Protein AF-0000000087176591 (afdb_homodimer)

Structure (mmCIF, N/CA/C/O backbone):
data_AF-0000000087176591-model_v1
#
loop_
_entity.id
_entity.type
_entity.pdbx_description
1 polymer 'Galactosyl transferase GMA12/MNN10 family protein'
#
loop_
_atom_site.group_PDB
_atom_site.id
_atom_site.type_symbol
_atom_site.label_atom_id
_atom_site.label_alt_id
_atom_site.label_comp_id
_atom_site.label_asym_id
_atom_site.label_entity_id
_atom_site.label_seq_id
_atom_site.pdbx_PDB_ins_code
_atom_site.Cartn_x
_atom_site.Cartn_y
_atom_site.Cartn_z
_atom_site.occupancy
_atom_site.B_iso_or_equiv
_atom_site.auth_seq_id
_atom_site.auth_comp_id
_atom_site.auth_asym_id
_atom_site.auth_atom_id
_atom_site.pdbx_PDB_model_num
ATOM 1 N N . MET A 1 1 ? -44.562 13.766 -55.312 1 14.35 1 MET A N 1
ATOM 2 C CA . MET A 1 1 ? -43.281 14.398 -55.625 1 14.35 1 MET A CA 1
ATOM 3 C C . MET A 1 1 ? -42.469 14.695 -54.375 1 14.35 1 MET A C 1
ATOM 5 O O . MET A 1 1 ? -41.344 14.234 -54.219 1 14.35 1 MET A O 1
ATOM 9 N N . ALA A 1 2 ? -42.188 16 -53.938 1 15.59 2 ALA A N 1
ATOM 10 C CA . ALA A 1 2 ? -41.125 16.984 -53.969 1 15.59 2 ALA A CA 1
ATOM 11 C C . ALA A 1 2 ? -40.406 17.031 -52.625 1 15.59 2 ALA A C 1
ATOM 13 O O . ALA A 1 2 ? -40.969 16.641 -51.594 1 15.59 2 ALA A O 1
ATOM 14 N N . SER A 1 3 ? -38.969 17.703 -52.5 1 15.31 3 SER A N 1
ATOM 15 C CA . SER A 1 3 ? -37.531 17.938 -52.312 1 15.31 3 SER A CA 1
ATOM 16 C C . SER A 1 3 ? -37.281 18.844 -51.094 1 15.31 3 SER A C 1
ATOM 18 O O . SER A 1 3 ? -36.125 19.047 -50.719 1 15.31 3 SER A O 1
ATOM 20 N N . ARG A 1 4 ? -37.938 19.531 -50.5 1 15.16 4 ARG A N 1
ATOM 21 C CA . ARG A 1 4 ? -37.531 20.922 -50.281 1 15.16 4 ARG A CA 1
ATOM 22 C C . ARG A 1 4 ? -36.469 21.031 -49.188 1 15.16 4 ARG A C 1
ATOM 24 O O . ARG A 1 4 ? -36.344 20.125 -48.375 1 15.16 4 ARG A O 1
ATOM 31 N N . CYS A 1 5 ? -36.219 22.141 -48.5 1 16.06 5 CYS A N 1
ATOM 32 C CA . CYS A 1 5 ? -35.219 23.219 -48.594 1 16.06 5 CYS A CA 1
ATOM 33 C C . CYS A 1 5 ? -34.125 23.047 -47.562 1 16.06 5 CYS A C 1
ATOM 35 O O . CYS A 1 5 ? -34.375 22.516 -46.469 1 16.06 5 CYS A O 1
ATOM 37 N N . LEU A 1 6 ? -32.719 23.484 -47.688 1 15.87 6 LEU A N 1
ATOM 38 C CA . LEU A 1 6 ? -31.266 23.609 -47.844 1 15.87 6 LEU A CA 1
ATOM 39 C C . LEU A 1 6 ? -30.641 24.312 -46.625 1 15.87 6 LEU A C 1
ATOM 41 O O . LEU A 1 6 ? -29.625 23.859 -46.094 1 15.87 6 LEU A O 1
ATOM 45 N N . ASN A 1 7 ? -30.672 25.641 -46.312 1 14.41 7 ASN A N 1
ATOM 46 C CA . ASN A 1 7 ? -29.625 26.641 -46.406 1 14.41 7 ASN A CA 1
ATOM 47 C C . ASN A 1 7 ? -28.891 26.812 -45.062 1 14.41 7 ASN A C 1
ATOM 49 O O . ASN A 1 7 ? -27.656 26.75 -45 1 14.41 7 ASN A O 1
ATOM 53 N N . THR A 1 8 ? -29.047 27.891 -44 1 15.96 8 THR A N 1
ATOM 54 C CA . THR A 1 8 ? -28.172 29.047 -44.031 1 15.96 8 THR A CA 1
ATOM 55 C C . THR A 1 8 ? -27.016 28.875 -43.062 1 15.96 8 THR A C 1
ATOM 57 O O . THR A 1 8 ? -27.125 28.109 -42.094 1 15.96 8 THR A O 1
ATOM 60 N N . PRO A 1 9 ? -25.891 29.891 -42.969 1 16.5 9 PRO A N 1
ATOM 61 C CA . PRO A 1 9 ? -24.484 30.297 -42.844 1 16.5 9 PRO A CA 1
ATOM 62 C C . PRO A 1 9 ? -24.016 30.438 -41.406 1 16.5 9 PRO A C 1
ATOM 64 O O . PRO A 1 9 ? -24.828 30.625 -40.5 1 16.5 9 PRO A O 1
ATOM 67 N N . LEU A 1 10 ? -22.656 30.062 -41.062 1 17.25 10 LEU A N 1
ATOM 68 C CA . LEU A 1 10 ? -21.547 29.781 -40.156 1 17.25 10 LEU A CA 1
ATOM 69 C C . LEU A 1 10 ? -21.141 31.031 -39.375 1 17.25 10 LEU A C 1
ATOM 71 O O . LEU A 1 10 ? -20.156 31.016 -38.625 1 17.25 10 LEU A O 1
ATOM 75 N N . ILE A 1 11 ? -22.031 31.797 -38.906 1 15.86 11 ILE A N 1
ATOM 76 C CA . ILE A 1 11 ? -21.562 33.188 -38.75 1 15.86 11 ILE A CA 1
ATOM 77 C C . ILE A 1 11 ? -20.5 33.25 -37.656 1 15.86 11 ILE A C 1
ATOM 79 O O . ILE A 1 11 ? -20.812 33 -36.469 1 15.86 11 ILE A O 1
ATOM 83 N N . VAL A 1 12 ? -19.156 33.031 -38 1 17.34 12 VAL A N 1
ATOM 84 C CA . VAL A 1 12 ? -17.781 33.062 -37.531 1 17.34 12 VAL A CA 1
ATOM 85 C C . VAL A 1 12 ? -17.469 34.438 -36.938 1 17.34 12 VAL A C 1
ATOM 87 O O . VAL A 1 12 ? -17.297 35.406 -37.688 1 17.34 12 VAL A O 1
ATOM 90 N N . GLY A 1 13 ? -18.312 35 -36.156 1 16.33 13 GLY A N 1
ATOM 91 C CA . GLY A 1 13 ? -18 36.406 -36.156 1 16.33 13 GLY A CA 1
ATOM 92 C C . GLY A 1 13 ? -16.547 36.719 -35.844 1 16.33 13 GLY A C 1
ATOM 93 O O . GLY A 1 13 ? -15.891 35.969 -35.125 1 16.33 13 GLY A O 1
ATOM 94 N N . ARG A 1 14 ? -15.875 37.688 -36.562 1 15.6 14 ARG A N 1
ATOM 95 C CA . ARG A 1 14 ? -14.641 38.25 -37.094 1 15.6 14 ARG A CA 1
ATOM 96 C C . ARG A 1 14 ? -13.805 38.906 -36 1 15.6 14 ARG A C 1
ATOM 98 O O . ARG A 1 14 ? -12.633 39.219 -36.219 1 15.6 14 ARG A O 1
ATOM 105 N N . MET A 1 15 ? -14.328 39.469 -34.906 1 15.92 15 MET A N 1
ATOM 106 C CA . MET A 1 15 ? -13.688 40.75 -34.844 1 15.92 15 MET A CA 1
ATOM 107 C C . MET A 1 15 ? -12.18 40.625 -34.688 1 15.92 15 MET A C 1
ATOM 109 O O . MET A 1 15 ? -11.688 39.594 -34.219 1 15.92 15 MET A O 1
ATOM 113 N N . GLY A 1 16 ? -11.367 41.75 -34.812 1 15.51 16 GLY A N 1
ATOM 114 C CA . GLY A 1 16 ? -10.25 42.375 -35.5 1 15.51 16 GLY A CA 1
ATOM 115 C C . GLY A 1 16 ? -8.922 42.156 -34.781 1 15.51 16 GLY A C 1
ATOM 116 O O . GLY A 1 16 ? -8.102 41.344 -35.25 1 15.51 16 GLY A O 1
ATOM 117 N N . PRO A 1 17 ? -8.234 43.188 -34.062 1 16.34 17 PRO A N 1
ATOM 118 C CA . PRO A 1 17 ? -7.008 43.688 -34.688 1 16.34 17 PRO A CA 1
ATOM 119 C C . PRO A 1 17 ? -5.781 42.844 -34.344 1 16.34 17 PRO A C 1
ATOM 121 O O . PRO A 1 17 ? -5.84 42 -33.438 1 16.34 17 PRO A O 1
ATOM 124 N N . THR A 1 18 ? -4.473 43.375 -34.781 1 15.62 18 THR A N 1
ATOM 125 C CA . THR A 1 18 ? -3.09 43.312 -35.219 1 15.62 18 THR A CA 1
ATOM 126 C C . THR A 1 18 ? -2.133 43.281 -34.031 1 15.62 18 THR A C 1
ATOM 128 O O . THR A 1 18 ? -0.92 43.156 -34.219 1 15.62 18 THR A O 1
ATOM 131 N N . LYS A 1 19 ? -2.396 43.594 -32.844 1 15.4 19 LYS A N 1
ATOM 132 C CA . LYS A 1 19 ? -1.318 44.344 -32.219 1 15.4 19 LYS A CA 1
ATOM 133 C C . LYS A 1 19 ? -0.016 43.562 -32.219 1 15.4 19 LYS A C 1
ATOM 135 O O . LYS A 1 19 ? -0.029 42.344 -32.094 1 15.4 19 LYS A O 1
ATOM 140 N N . GLN A 1 20 ? 1.196 44.25 -32.031 1 15.13 20 GLN A N 1
ATOM 141 C CA . GLN A 1 20 ? 2.547 44.562 -32.469 1 15.13 20 GLN A CA 1
ATOM 142 C C . GLN A 1 20 ? 3.576 43.656 -31.781 1 15.13 20 GLN A C 1
ATOM 144 O O . GLN A 1 20 ? 4.348 42.969 -32.438 1 15.13 20 GLN A O 1
ATOM 149 N N . ASN A 1 21 ? 4.523 44.312 -30.859 1 14.73 21 ASN A N 1
ATOM 150 C CA . ASN A 1 21 ? 5.961 44.5 -31.047 1 14.73 21 ASN A CA 1
ATOM 151 C C . ASN A 1 21 ? 6.758 43.375 -30.422 1 14.73 21 ASN A C 1
ATOM 153 O O . ASN A 1 21 ? 6.223 42.594 -29.625 1 14.73 21 ASN A O 1
ATOM 157 N N . ILE A 1 22 ? 8.117 43.75 -29.75 1 14.91 22 ILE A N 1
ATOM 158 C CA . ILE A 1 22 ? 9.453 43.469 -30.266 1 14.91 22 ILE A CA 1
ATOM 159 C C . ILE A 1 22 ? 10.039 42.281 -29.516 1 14.91 22 ILE A C 1
ATOM 161 O O . ILE A 1 22 ? 10.469 41.312 -30.141 1 14.91 22 ILE A O 1
ATOM 165 N N . SER A 1 23 ? 10.719 42.469 -28.188 1 14.65 23 SER A N 1
ATOM 166 C CA . SER A 1 23 ? 12.164 42.656 -28.016 1 14.65 23 SER A CA 1
ATOM 167 C C . SER A 1 23 ? 12.82 41.375 -27.516 1 14.65 23 SER A C 1
ATOM 169 O O . SER A 1 23 ? 12.297 40.719 -26.609 1 14.65 23 SER A O 1
ATOM 171 N N . LEU A 1 24 ? 13.945 40.906 -28.125 1 15.24 24 LEU A N 1
ATOM 172 C CA . LEU A 1 24 ? 14.922 39.844 -28.406 1 15.24 24 LEU A CA 1
ATOM 173 C C . LEU A 1 24 ? 15.836 39.625 -27.203 1 15.24 24 LEU A C 1
ATOM 175 O O . LEU A 1 24 ? 16.328 38.5 -27 1 15.24 24 LEU A O 1
ATOM 179 N N . ALA A 1 25 ? 16.188 40.625 -26.234 1 14.87 25 ALA A N 1
ATOM 180 C CA . ALA A 1 25 ? 17.641 40.812 -26.125 1 14.87 25 ALA A CA 1
ATOM 181 C C . ALA A 1 25 ? 18.281 39.625 -25.438 1 14.87 25 ALA A C 1
ATOM 183 O O . ALA A 1 25 ? 17.75 39.094 -24.453 1 14.87 25 ALA A O 1
ATOM 184 N N . CYS A 1 26 ? 19.5 39.094 -25.984 1 15.03 26 CYS A N 1
ATOM 185 C CA . CYS A 1 26 ? 20.562 38.125 -26.109 1 15.03 26 CYS A CA 1
ATOM 186 C C . CYS A 1 26 ? 21.484 38.156 -24.891 1 15.03 26 CYS A C 1
ATOM 188 O O . CYS A 1 26 ? 22.344 37.281 -24.719 1 15.03 26 CYS A O 1
ATOM 190 N N . LEU A 1 27 ? 21.453 39.25 -23.984 1 14.79 27 LEU A N 1
ATOM 191 C CA . LEU A 1 27 ? 22.812 39.75 -23.875 1 14.79 27 LEU A CA 1
ATOM 192 C C . LEU A 1 27 ? 23.766 38.625 -23.422 1 14.79 27 LEU A C 1
ATOM 194 O O . LEU A 1 27 ? 23.359 37.75 -22.688 1 14.79 27 LEU A O 1
ATOM 198 N N . ILE A 1 28 ? 25.141 38.906 -23.531 1 15.41 28 ILE A N 1
ATOM 199 C CA . ILE A 1 28 ? 26.516 38.625 -23.953 1 15.41 28 ILE A CA 1
ATOM 200 C C . ILE A 1 28 ? 27.219 37.844 -22.844 1 15.41 28 ILE A C 1
ATOM 202 O O . ILE A 1 28 ? 26.797 37.844 -21.688 1 15.41 28 ILE A O 1
ATOM 206 N N . VAL A 1 29 ? 28.609 37.875 -22.844 1 15.15 29 VAL A N 1
ATOM 207 C CA . VAL A 1 29 ? 29.906 37.25 -23.109 1 15.15 29 VAL A CA 1
ATOM 208 C C . VAL A 1 29 ? 30.703 37.125 -21.812 1 15.15 29 VAL A C 1
ATOM 210 O O . VAL A 1 29 ? 31.5 36.188 -21.641 1 15.15 29 VAL A O 1
ATOM 213 N N . GLY A 1 30 ? 30.641 37.969 -20.703 1 14.89 30 GLY A N 1
ATOM 214 C CA . GLY A 1 30 ? 31.922 38.5 -20.281 1 14.89 30 GLY A CA 1
ATOM 215 C C . GLY A 1 30 ? 32.719 37.5 -19.469 1 14.89 30 GLY A C 1
ATOM 216 O O . GLY A 1 30 ? 32.312 37.062 -18.406 1 14.89 30 GLY A O 1
ATOM 217 N N . VAL A 1 31 ? 33.75 36.688 -20.172 1 16.05 31 VAL A N 1
ATOM 218 C CA . VAL A 1 31 ? 34.906 35.812 -20.031 1 16.05 31 VAL A CA 1
ATOM 219 C C . VAL A 1 31 ? 35.938 36.469 -19.125 1 16.05 31 VAL A C 1
ATOM 221 O O . VAL A 1 31 ? 37.094 36.031 -19.078 1 16.05 31 VAL A O 1
ATOM 224 N N . LEU A 1 32 ? 35.625 37.312 -18.234 1 15.34 32 LEU A N 1
ATOM 225 C CA . LEU A 1 32 ? 36.844 38.062 -17.938 1 15.34 32 LEU A CA 1
ATOM 226 C C . LEU A 1 32 ? 37.969 37.125 -17.484 1 15.34 32 LEU A C 1
ATOM 228 O O . LEU A 1 32 ? 37.719 36.156 -16.75 1 15.34 32 LEU A O 1
ATOM 232 N N . PHE A 1 33 ? 39.375 37.375 -17.797 1 15.31 33 PHE A N 1
ATOM 233 C CA . PHE A 1 33 ? 40.781 37.094 -18.141 1 15.31 33 PHE A CA 1
ATOM 234 C C . PHE A 1 33 ? 41.562 36.75 -16.891 1 15.31 33 PHE A C 1
ATOM 236 O O . PHE A 1 33 ? 42.344 35.781 -16.906 1 15.31 33 PHE A O 1
ATOM 243 N N . LEU A 1 34 ? 41.812 37.562 -15.859 1 15.38 34 LEU A N 1
ATOM 244 C CA . LEU A 1 34 ? 43.188 38 -15.789 1 15.38 34 LEU A CA 1
ATOM 245 C C . LEU A 1 34 ? 44.062 36.938 -15.109 1 15.38 34 LEU A C 1
ATOM 247 O O . LEU A 1 34 ? 43.562 35.906 -14.664 1 15.38 34 LEU A O 1
ATOM 251 N N . LEU A 1 35 ? 44.906 37.281 -13.953 1 16 35 LEU A N 1
ATOM 252 C CA . LEU A 1 35 ? 46.344 37.5 -13.805 1 16 35 LEU A CA 1
ATOM 253 C C . LEU A 1 35 ? 47 36.281 -13.164 1 16 35 LEU A C 1
ATOM 255 O O . LEU A 1 35 ? 46.344 35.5 -12.484 1 16 35 LEU A O 1
ATOM 259 N N . PHE A 1 36 ? 48.562 36.156 -12.945 1 16.11 36 PHE A N 1
ATOM 260 C CA . PHE A 1 36 ? 49.844 35.5 -13.227 1 16.11 36 PHE A CA 1
ATOM 261 C C . PHE A 1 36 ? 50.281 34.656 -12.039 1 16.11 36 PHE A C 1
ATOM 263 O O . PHE A 1 36 ? 50.906 33.594 -12.219 1 16.11 36 PHE A O 1
ATOM 270 N N . HIS A 1 37 ? 50.219 34.906 -10.719 1 16.08 37 HIS A N 1
ATOM 271 C CA . HIS A 1 37 ? 51.562 34.969 -10.164 1 16.08 37 HIS A CA 1
ATOM 272 C C . HIS A 1 37 ? 52.125 33.562 -9.93 1 16.08 37 HIS A C 1
ATOM 274 O O . HIS A 1 37 ? 51.375 32.562 -9.977 1 16.08 37 HIS A O 1
ATOM 280 N N . ALA A 1 38 ? 52.781 33.156 -8.594 1 16.28 38 ALA A N 1
ATOM 281 C CA . ALA A 1 38 ? 54.156 32.938 -8.242 1 16.28 38 ALA A CA 1
ATOM 282 C C . ALA A 1 38 ? 54.5 31.453 -8.195 1 16.28 38 ALA A C 1
ATOM 284 O O . ALA A 1 38 ? 55.344 30.984 -8.945 1 16.28 38 ALA A O 1
ATOM 285 N N . GLY A 1 39 ? 54.812 30.766 -7.008 1 17.52 39 GLY A N 1
ATOM 286 C CA . GLY A 1 39 ? 56.188 30.297 -6.781 1 17.52 39 GLY A CA 1
ATOM 287 C C . GLY A 1 39 ? 56.375 28.859 -7.215 1 17.52 39 GLY A C 1
ATOM 288 O O . GLY A 1 39 ? 55.406 28.141 -7.473 1 17.52 39 GLY A O 1
ATOM 289 N N . PRO A 1 40 ? 57.625 28.25 -7.164 1 17.12 40 PRO A N 1
ATOM 290 C CA . PRO A 1 40 ? 58.5 27.312 -7.867 1 17.12 40 PRO A CA 1
ATOM 291 C C . PRO A 1 40 ? 58.219 25.859 -7.531 1 17.12 40 PRO A C 1
ATOM 293 O O . PRO A 1 40 ? 58.656 24.953 -8.242 1 17.12 40 PRO A O 1
ATOM 296 N N . THR A 1 41 ? 57.281 25.469 -6.66 1 19.06 41 THR A N 1
ATOM 297 C CA . THR A 1 41 ? 57.875 24.438 -5.836 1 19.06 41 THR A CA 1
ATOM 298 C C . THR A 1 41 ? 58.188 23.188 -6.672 1 19.06 41 THR A C 1
ATOM 300 O O . THR A 1 41 ? 57.469 22.875 -7.617 1 19.06 41 THR A O 1
ATOM 303 N N . THR A 1 42 ? 59.344 22.406 -6.367 1 17.64 42 THR A N 1
ATOM 304 C CA . THR A 1 42 ? 60.344 21.469 -6.867 1 17.64 42 THR A CA 1
ATOM 305 C C . THR A 1 42 ? 59.719 20.094 -7.098 1 17.64 42 THR A C 1
ATOM 307 O O . THR A 1 42 ? 59 19.578 -6.234 1 17.64 42 THR A O 1
ATOM 310 N N . VAL A 1 43 ? 59.656 19.609 -8.398 1 17.5 43 VAL A N 1
ATOM 311 C CA . VAL A 1 43 ? 59.156 18.438 -9.125 1 17.5 43 VAL A CA 1
ATOM 312 C C . VAL A 1 43 ? 60.031 17.234 -8.789 1 17.5 43 VAL A C 1
ATOM 314 O O . VAL A 1 43 ? 59.844 16.141 -9.336 1 17.5 43 VAL A O 1
ATOM 317 N N . THR A 1 44 ? 60.438 17 -7.523 1 17.64 44 THR A N 1
ATOM 318 C CA . THR A 1 44 ? 61.531 16.016 -7.688 1 17.64 44 THR A CA 1
ATOM 319 C C . THR A 1 44 ? 61 14.719 -8.273 1 17.64 44 THR A C 1
ATOM 321 O O . THR A 1 44 ? 59.875 14.289 -7.938 1 17.64 44 THR A O 1
ATOM 324 N N . THR A 1 45 ? 61.562 14.25 -9.477 1 17.12 45 THR A N 1
ATOM 325 C CA . THR A 1 45 ? 61.438 13.234 -10.516 1 17.12 45 THR A CA 1
ATOM 326 C C . THR A 1 45 ? 61.719 11.844 -9.961 1 17.12 45 THR A C 1
ATOM 328 O O . THR A 1 45 ? 61.719 10.859 -10.703 1 17.12 45 THR A O 1
ATOM 331 N N . ASN A 1 46 ? 61.562 11.492 -8.641 1 18.19 46 ASN A N 1
ATOM 332 C CA . ASN A 1 46 ? 62.406 10.336 -8.43 1 18.19 46 ASN A CA 1
ATOM 333 C C . ASN A 1 46 ? 62.031 9.164 -9.312 1 18.19 46 ASN A C 1
ATOM 335 O O . ASN A 1 46 ? 60.844 8.93 -9.547 1 18.19 46 ASN A O 1
ATOM 339 N N . THR A 1 47 ? 63 8.57 -10.109 1 17.95 47 THR A N 1
ATOM 340 C CA . THR A 1 47 ? 63.25 7.641 -11.203 1 17.95 47 THR A CA 1
ATOM 341 C C . THR A 1 47 ? 62.906 6.211 -10.797 1 17.95 47 THR A C 1
ATOM 343 O O . THR A 1 47 ? 63.094 5.277 -11.578 1 17.95 47 THR A O 1
ATOM 346 N N . TRP A 1 48 ? 62 5.859 -9.789 1 18.92 48 TRP A N 1
ATOM 347 C CA . TRP A 1 48 ? 62.281 4.492 -9.352 1 18.92 48 TRP A CA 1
ATOM 348 C C . TRP A 1 48 ? 62.062 3.506 -10.492 1 18.92 48 TRP A C 1
ATOM 350 O O . TRP A 1 48 ? 61.062 3.602 -11.227 1 18.92 48 TRP A O 1
ATOM 360 N N . ASP A 1 49 ? 63.094 2.83 -11.016 1 17.61 49 ASP A N 1
ATOM 361 C CA . ASP A 1 49 ? 63.5 1.909 -12.078 1 17.61 49 ASP A CA 1
ATOM 362 C C . ASP A 1 49 ? 62.781 0.571 -11.938 1 17.61 49 ASP A C 1
ATOM 364 O O . ASP A 1 49 ? 63.062 -0.375 -12.672 1 17.61 49 ASP A O 1
ATOM 368 N N . ALA A 1 50 ? 61.656 0.359 -11.289 1 19.97 50 ALA A N 1
ATOM 369 C CA . ALA A 1 50 ? 61.469 -1.054 -10.977 1 19.97 50 ALA A CA 1
ATOM 370 C C . ALA A 1 50 ? 61.438 -1.896 -12.25 1 19.97 50 ALA A C 1
ATOM 372 O O . ALA A 1 50 ? 60.938 -1.461 -13.281 1 19.97 50 ALA A O 1
ATOM 373 N N . PRO A 1 51 ? 62.219 -2.967 -12.406 1 17.78 51 PRO A N 1
ATOM 374 C CA . PRO A 1 51 ? 62.562 -3.816 -13.547 1 17.78 51 PRO A CA 1
ATOM 375 C C . PRO A 1 51 ? 61.344 -4.477 -14.188 1 17.78 51 PRO A C 1
ATOM 377 O O . PRO A 1 51 ? 60.375 -4.793 -13.492 1 17.78 51 PRO A O 1
ATOM 380 N N . ARG A 1 52 ? 61.094 -4.27 -15.508 1 19.19 52 ARG A N 1
ATOM 381 C CA . ARG A 1 52 ? 60.125 -4.668 -16.516 1 19.19 52 ARG A CA 1
ATOM 382 C C . ARG A 1 52 ? 60.125 -6.176 -16.719 1 19.19 52 ARG A C 1
ATOM 384 O O . ARG A 1 52 ? 59.969 -6.652 -17.844 1 19.19 52 ARG A O 1
ATOM 391 N N . THR A 1 53 ? 60.406 -7 -15.734 1 19.61 53 THR A N 1
ATOM 392 C CA . THR A 1 53 ? 60.625 -8.297 -16.375 1 19.61 53 THR A CA 1
ATOM 393 C C . THR A 1 53 ? 59.438 -8.719 -17.203 1 19.61 53 THR A C 1
ATOM 395 O O . THR A 1 53 ? 58.281 -8.555 -16.781 1 19.61 53 THR A O 1
ATOM 398 N N . ASP A 1 54 ? 59.5 -8.867 -18.594 1 18.7 54 ASP A N 1
ATOM 399 C CA . ASP A 1 54 ? 58.812 -9.078 -19.859 1 18.7 54 ASP A CA 1
ATOM 400 C C . ASP A 1 54 ? 58.062 -10.414 -19.859 1 18.7 54 ASP A C 1
ATOM 402 O O . ASP A 1 54 ? 57.438 -10.789 -20.859 1 18.7 54 ASP A O 1
ATOM 406 N N . GLU A 1 55 ? 58.281 -11.367 -19.016 1 21.14 55 GLU A N 1
ATOM 407 C CA . GLU A 1 55 ? 58.031 -12.68 -19.594 1 21.14 55 GLU A CA 1
ATOM 408 C C . GLU A 1 55 ? 56.562 -12.859 -19.922 1 21.14 55 GLU A C 1
ATOM 410 O O . GLU A 1 55 ? 55.688 -12.648 -19.078 1 21.14 55 GLU A O 1
ATOM 415 N N . SER A 1 56 ? 56.188 -12.711 -21.266 1 20.89 56 SER A N 1
ATOM 416 C CA . SER A 1 56 ? 54.938 -12.797 -22.047 1 20.89 56 SER A CA 1
ATOM 417 C C . SER A 1 56 ? 54.25 -14.133 -21.828 1 20.89 56 SER A C 1
ATOM 419 O O . SER A 1 56 ? 54.781 -15.18 -22.188 1 20.89 56 SER A O 1
ATOM 421 N N . PRO A 1 57 ? 53.75 -14.492 -20.641 1 23.8 57 PRO A N 1
ATOM 422 C CA . PRO A 1 57 ? 53.281 -15.875 -20.609 1 23.8 57 PRO A CA 1
ATOM 423 C C . PRO A 1 57 ? 52.344 -16.219 -21.766 1 23.8 57 PRO A C 1
ATOM 425 O O . PRO A 1 57 ? 51.719 -15.32 -22.344 1 23.8 57 PRO A O 1
ATOM 428 N N . ASN A 1 58 ? 52.562 -17.344 -22.516 1 21.02 58 ASN A N 1
ATOM 429 C CA . ASN A 1 58 ? 52.062 -18.016 -23.703 1 21.02 58 ASN A CA 1
ATOM 430 C C . ASN A 1 58 ? 50.562 -18.172 -23.656 1 21.02 58 ASN A C 1
ATOM 432 O O . ASN A 1 58 ? 50.031 -18.844 -22.781 1 21.02 58 ASN A O 1
ATOM 436 N N . PHE A 1 59 ? 49.75 -17.234 -24.172 1 22.48 59 PHE A N 1
ATOM 437 C CA . PHE A 1 59 ? 48.344 -17.016 -24.422 1 22.48 59 PHE A CA 1
ATOM 438 C C . PHE A 1 59 ? 47.75 -18.141 -25.281 1 22.48 59 PHE A C 1
ATOM 440 O O . PHE A 1 59 ? 46.625 -18.047 -25.734 1 22.48 59 PHE A O 1
ATOM 447 N N . ASP A 1 60 ? 48.594 -19.141 -25.672 1 22.97 60 ASP A N 1
ATOM 448 C CA . ASP A 1 60 ? 48.125 -19.984 -26.781 1 22.97 60 ASP A CA 1
ATOM 449 C C . ASP A 1 60 ? 46.875 -20.781 -26.359 1 22.97 60 ASP A C 1
ATOM 451 O O . ASP A 1 60 ? 46.062 -21.125 -27.203 1 22.97 60 ASP A O 1
ATOM 455 N N . GLN A 1 61 ? 46.906 -21.406 -25.188 1 24 61 GLN A N 1
ATOM 456 C CA . GLN A 1 61 ? 46 -22.531 -25.031 1 24 61 GLN A CA 1
ATOM 457 C C . GLN A 1 61 ? 44.562 -22.047 -24.984 1 24 61 GLN A C 1
ATOM 459 O O . GLN A 1 61 ? 43.625 -22.859 -25.016 1 24 61 GLN A O 1
ATOM 464 N N . GLN A 1 62 ? 44.312 -20.812 -24.641 1 23.09 62 GLN A N 1
ATOM 465 C CA . GLN A 1 62 ? 42.906 -20.438 -24.375 1 23.09 62 GLN A CA 1
ATOM 466 C C . GLN A 1 62 ? 42.125 -20.312 -25.688 1 23.09 62 GLN A C 1
ATOM 468 O O . GLN A 1 62 ? 40.938 -20.031 -25.656 1 23.09 62 GLN A O 1
ATOM 473 N N . THR A 1 63 ? 42.812 -20.312 -26.859 1 26.05 63 THR A N 1
ATOM 474 C CA . THR A 1 63 ? 42.188 -20.078 -28.156 1 26.05 63 THR A CA 1
ATOM 475 C C . THR A 1 63 ? 41.312 -21.266 -28.547 1 26.05 63 THR A C 1
ATOM 477 O O . THR A 1 63 ? 40.406 -21.125 -29.375 1 26.05 63 THR A O 1
ATOM 480 N N . GLN A 1 64 ? 41.781 -22.5 -28.203 1 24.27 64 GLN A N 1
ATOM 481 C CA . GLN A 1 64 ? 41.188 -23.656 -28.859 1 24.27 64 GLN A CA 1
ATOM 482 C C . GLN A 1 64 ? 39.719 -23.812 -28.469 1 24.27 64 GLN A C 1
ATOM 484 O O . GLN A 1 64 ? 38.906 -24.281 -29.266 1 24.27 64 GLN A O 1
ATOM 489 N N . THR A 1 65 ? 39.469 -23.609 -27.172 1 25.27 65 THR A N 1
ATOM 490 C CA . THR A 1 65 ? 38.094 -24.016 -26.797 1 25.27 65 THR A CA 1
ATOM 491 C C . THR A 1 65 ? 37.062 -23.094 -27.438 1 25.27 65 THR A C 1
ATOM 493 O O . THR A 1 65 ? 35.875 -23.375 -27.391 1 25.27 65 THR A O 1
ATOM 496 N N . HIS A 1 66 ? 37.469 -21.922 -28.016 1 24.73 66 HIS A N 1
ATOM 497 C CA . HIS A 1 66 ? 36.531 -20.984 -28.656 1 24.73 66 HIS A CA 1
ATOM 498 C C . HIS A 1 66 ? 36.031 -21.531 -29.984 1 24.73 66 HIS A C 1
ATOM 500 O O . HIS A 1 66 ? 35.094 -20.984 -30.562 1 24.73 66 HIS A O 1
ATOM 506 N N . MET A 1 67 ? 36.875 -22.359 -30.734 1 25.84 67 MET A N 1
ATOM 507 C CA . MET A 1 67 ? 36.562 -22.781 -32.094 1 25.84 67 MET A CA 1
ATOM 508 C C . MET A 1 67 ? 35.375 -23.719 -32.094 1 25.84 67 MET A C 1
ATOM 510 O O . MET A 1 67 ? 34.656 -23.828 -33.094 1 25.84 67 MET A O 1
ATOM 514 N N . TYR A 1 68 ? 35.344 -24.672 -31.125 1 25.45 68 TYR A N 1
ATOM 515 C CA . TYR A 1 68 ? 34.344 -25.719 -31.281 1 25.45 68 TYR A CA 1
ATOM 516 C C . TYR A 1 68 ? 32.938 -25.141 -31.281 1 25.45 68 TYR A C 1
ATOM 518 O O . TYR A 1 68 ? 32.031 -25.688 -31.922 1 25.45 68 TYR A O 1
ATOM 526 N N . LEU A 1 69 ? 32.656 -24.062 -30.516 1 26.62 69 LEU A N 1
ATOM 527 C CA . LEU A 1 69 ? 31.266 -23.625 -30.375 1 26.62 69 LEU A CA 1
ATOM 528 C C . LEU A 1 69 ? 30.812 -22.844 -31.609 1 26.62 69 LEU A C 1
ATOM 530 O O . LEU A 1 69 ? 29.641 -22.484 -31.703 1 26.62 69 LEU A O 1
ATOM 534 N N . ARG A 1 70 ? 31.578 -22.484 -32.625 1 28.75 70 ARG A N 1
ATOM 535 C CA . ARG A 1 70 ? 31.203 -21.797 -33.844 1 28.75 70 ARG A CA 1
ATOM 536 C C . ARG A 1 70 ? 30.391 -22.719 -34.75 1 28.75 70 ARG A C 1
ATOM 538 O O . ARG A 1 70 ? 29.438 -22.266 -35.406 1 28.75 70 ARG A O 1
ATOM 545 N N . GLY A 1 71 ? 30.844 -23.906 -35.031 1 29.89 71 GLY A N 1
ATOM 546 C CA . GLY A 1 71 ? 30.172 -24.797 -35.969 1 29.89 71 GLY A CA 1
ATOM 547 C C . GLY A 1 71 ? 28.734 -25.125 -35.562 1 29.89 71 GLY A C 1
ATOM 548 O O . GLY A 1 71 ? 27.859 -25.25 -36.406 1 29.89 71 GLY A O 1
ATOM 549 N N . GLY A 1 72 ? 28.469 -25.375 -34.25 1 29.95 72 GLY A N 1
ATOM 550 C CA . GLY A 1 72 ? 27.156 -25.781 -33.812 1 29.95 72 GLY A CA 1
ATOM 551 C C . GLY A 1 72 ? 26.125 -24.672 -33.875 1 29.95 72 GLY A C 1
ATOM 552 O O . GLY A 1 72 ? 24.922 -24.922 -33.75 1 29.95 72 GLY A O 1
ATOM 553 N N . LEU A 1 73 ? 26.547 -23.453 -33.938 1 32.44 73 LEU A N 1
ATOM 554 C CA . LEU A 1 73 ? 25.609 -22.344 -33.969 1 32.44 73 LEU A CA 1
ATOM 555 C C . LEU A 1 73 ? 24.938 -22.234 -35.344 1 32.44 73 LEU A C 1
ATOM 557 O O . LEU A 1 73 ? 23.734 -21.938 -35.438 1 32.44 73 LEU A O 1
ATOM 561 N N . ARG A 1 74 ? 25.703 -22.406 -36.5 1 32.25 74 ARG A N 1
ATOM 562 C CA . ARG A 1 74 ? 25.094 -22.359 -37.812 1 32.25 74 ARG A CA 1
ATOM 563 C C . ARG A 1 74 ? 24.031 -23.453 -37.969 1 32.25 74 ARG A C 1
ATOM 565 O O . ARG A 1 74 ? 22.969 -23.219 -38.531 1 32.25 74 ARG A O 1
ATOM 572 N N . SER A 1 75 ? 24.359 -24.609 -37.5 1 33.03 75 SER A N 1
ATOM 573 C CA . SER A 1 75 ? 23.375 -25.688 -37.625 1 33.03 75 SER A CA 1
ATOM 574 C C . SER A 1 75 ? 22.109 -25.391 -36.844 1 33.03 75 SER A C 1
ATOM 576 O O . SER A 1 75 ? 21 -25.688 -37.312 1 33.03 75 SER A O 1
ATOM 578 N N . ARG A 1 76 ? 22.25 -24.797 -35.781 1 33.5 76 ARG A N 1
ATOM 579 C CA . ARG A 1 76 ? 21.062 -24.5 -34.969 1 33.5 76 ARG A CA 1
ATOM 580 C C . ARG A 1 76 ? 20.234 -23.391 -35.594 1 33.5 76 ARG A C 1
ATOM 582 O O . ARG A 1 76 ? 19.016 -23.391 -35.5 1 33.5 76 ARG A O 1
ATOM 589 N N . LEU A 1 77 ? 20.797 -22.422 -36.375 1 34.47 77 LEU A N 1
ATOM 590 C CA . LEU A 1 77 ? 20.062 -21.375 -37.062 1 34.47 77 LEU A CA 1
ATOM 591 C C . LEU A 1 77 ? 19.281 -21.953 -38.25 1 34.47 77 LEU A C 1
ATOM 593 O O . LEU A 1 77 ? 18.172 -21.5 -38.562 1 34.47 77 LEU A O 1
ATOM 597 N N . GLN A 1 78 ? 19.875 -22.938 -39.031 1 31.41 78 GLN A N 1
ATOM 598 C CA . GLN A 1 78 ? 19.172 -23.531 -40.156 1 31.41 78 GLN A CA 1
ATOM 599 C C . GLN A 1 78 ? 17.953 -24.328 -39.719 1 31.41 78 GLN A C 1
ATOM 601 O O . GLN A 1 78 ? 16.922 -24.344 -40.375 1 31.41 78 GLN A O 1
ATOM 606 N N . TYR A 1 79 ? 18.047 -25.078 -38.688 1 29.77 79 TYR A N 1
ATOM 607 C CA . TYR A 1 79 ? 16.906 -25.875 -38.25 1 29.77 79 TYR A CA 1
ATOM 608 C C . TYR A 1 79 ? 15.719 -24.984 -37.906 1 29.77 79 TYR A C 1
ATOM 610 O O . TYR A 1 79 ? 14.578 -25.312 -38.219 1 29.77 79 TYR A O 1
ATOM 618 N N . TRP A 1 80 ? 15.898 -23.891 -37.406 1 33.78 80 TRP A N 1
ATOM 619 C CA . TRP A 1 80 ? 14.805 -23.062 -36.906 1 33.78 80 TRP A CA 1
ATOM 620 C C . TRP A 1 80 ? 14.016 -22.453 -38.062 1 33.78 80 TRP A C 1
ATOM 622 O O . TRP A 1 80 ? 12.789 -22.312 -38 1 33.78 80 TRP A O 1
ATOM 632 N N . SER A 1 81 ? 14.586 -22.203 -39.219 1 32.19 81 SER A N 1
ATOM 633 C CA . SER A 1 81 ? 13.742 -21.766 -40.344 1 32.19 81 SER A CA 1
ATOM 634 C C . SER A 1 81 ? 12.633 -22.766 -40.625 1 32.19 81 SER A C 1
ATOM 636 O O . SER A 1 81 ? 11.492 -22.391 -40.875 1 32.19 81 SER A O 1
ATOM 638 N N . ASN A 1 82 ? 13.016 -24.016 -40.562 1 31.5 82 ASN A N 1
ATOM 639 C CA . ASN A 1 82 ? 12.008 -25.031 -40.875 1 31.5 82 ASN A CA 1
ATOM 640 C C . ASN A 1 82 ? 11.016 -25.188 -39.719 1 31.5 82 ASN A C 1
ATOM 642 O O . ASN A 1 82 ? 9.859 -25.547 -39.938 1 31.5 82 ASN A O 1
ATOM 646 N N . TYR A 1 83 ? 11.523 -25.047 -38.531 1 30.45 83 TYR A N 1
ATOM 647 C CA . TYR A 1 83 ? 10.648 -25.219 -37.375 1 30.45 83 TYR A CA 1
ATOM 648 C C . TYR A 1 83 ? 9.586 -24.125 -37.312 1 30.45 83 TYR A C 1
ATOM 650 O O . TYR A 1 83 ? 8.438 -24.391 -36.938 1 30.45 83 TYR A O 1
ATOM 658 N N . LEU A 1 84 ? 9.969 -22.875 -37.656 1 35.03 84 LEU A N 1
ATOM 659 C CA . LEU A 1 84 ? 8.961 -21.828 -37.625 1 35.03 84 LEU A CA 1
ATOM 660 C C . LEU A 1 84 ? 7.793 -22.141 -38.531 1 35.03 84 LEU A C 1
ATOM 662 O O . LEU A 1 84 ? 6.703 -21.578 -38.375 1 35.03 84 LEU A O 1
ATOM 666 N N . LYS A 1 85 ? 7.977 -22.906 -39.656 1 33.72 85 LYS A N 1
ATOM 667 C CA . LYS A 1 85 ? 6.883 -23.172 -40.594 1 33.72 85 LYS A CA 1
ATOM 668 C C . LYS A 1 85 ? 5.891 -24.172 -40.031 1 33.72 85 LYS A C 1
ATOM 670 O O . LYS A 1 85 ? 4.703 -24.141 -40.344 1 33.72 85 LYS A O 1
ATOM 675 N N . ALA A 1 86 ? 6.332 -25.266 -39.375 1 30.92 86 ALA A N 1
ATOM 676 C CA . ALA A 1 86 ? 5.434 -26.406 -39.25 1 30.92 86 ALA A CA 1
ATOM 677 C C . ALA A 1 86 ? 4.512 -26.25 -38.062 1 30.92 86 ALA A C 1
ATOM 679 O O . ALA A 1 86 ? 3.637 -27.078 -37.812 1 30.92 86 ALA A O 1
ATOM 680 N N . THR A 1 87 ? 4.871 -25.578 -37 1 30.02 87 THR A N 1
ATOM 681 C CA . THR A 1 87 ? 4.094 -26.016 -35.875 1 30.02 87 THR A CA 1
ATOM 682 C C . THR A 1 87 ? 2.693 -25.406 -35.906 1 30.02 87 THR A C 1
ATOM 684 O O . THR A 1 87 ? 2.535 -24.188 -36 1 30.02 87 THR A O 1
ATOM 687 N N . PRO A 1 88 ? 1.664 -26.234 -36.188 1 28.08 88 PRO A N 1
ATOM 688 C CA . PRO A 1 88 ? 0.241 -25.891 -36.188 1 28.08 88 PRO A CA 1
ATOM 689 C C . PRO A 1 88 ? -0.183 -25.188 -34.875 1 28.08 88 PRO A C 1
ATOM 691 O O . PRO A 1 88 ? 0.48 -25.344 -33.844 1 28.08 88 PRO A O 1
ATOM 694 N N . SER A 1 89 ? -1.23 -24.219 -35 1 28.36 89 SER A N 1
ATOM 695 C CA . SER A 1 89 ? -2.004 -23.375 -34.094 1 28.36 89 SER A CA 1
ATOM 696 C C . SER A 1 89 ? -2.641 -24.219 -33 1 28.36 89 SER A C 1
ATOM 698 O O . SER A 1 89 ? -3.814 -24.578 -33.062 1 28.36 89 SER A O 1
ATOM 700 N N . HIS A 1 90 ? -2.039 -25.125 -32.375 1 24.17 90 HIS A N 1
ATOM 701 C CA . HIS A 1 90 ? -2.885 -25.797 -31.406 1 24.17 90 HIS A CA 1
ATOM 702 C C . HIS A 1 90 ? -3.521 -24.797 -30.438 1 24.17 90 HIS A C 1
ATOM 704 O O . HIS A 1 90 ? -2.971 -23.719 -30.203 1 24.17 90 HIS A O 1
ATOM 710 N N . LYS A 1 91 ? -4.859 -25.047 -29.859 1 28.58 91 LYS A N 1
ATOM 711 C CA . LYS A 1 91 ? -5.855 -24.438 -28.984 1 28.58 91 LYS A CA 1
ATOM 712 C C . LYS A 1 91 ? -5.227 -23.984 -27.656 1 28.58 91 LYS A C 1
ATOM 714 O O . LYS A 1 91 ? -4.148 -24.453 -27.297 1 28.58 91 LYS A O 1
ATOM 719 N N . GLY A 1 92 ? -6.07 -23.312 -26.734 1 27.02 92 GLY A N 1
ATOM 720 C CA . GLY A 1 92 ? -6.277 -22.344 -25.688 1 27.02 92 GLY A CA 1
ATOM 721 C C . GLY A 1 92 ? -5.586 -22.703 -24.391 1 27.02 92 GLY A C 1
ATOM 722 O O . GLY A 1 92 ? -5.891 -22.141 -23.344 1 27.02 92 GLY A O 1
ATOM 723 N N . ILE A 1 93 ? -5.07 -23.844 -24.172 1 27.09 93 ILE A N 1
ATOM 724 C CA . ILE A 1 93 ? -4.77 -24.047 -22.766 1 27.09 93 ILE A CA 1
ATOM 725 C C . ILE A 1 93 ? -3.625 -23.125 -22.344 1 27.09 93 ILE A C 1
ATOM 727 O O . ILE A 1 93 ? -2.635 -22.984 -23.062 1 27.09 93 ILE A O 1
ATOM 731 N N . ALA A 1 94 ? -3.869 -22.188 -21.516 1 33.69 94 ALA A N 1
ATOM 732 C CA . ALA A 1 94 ? -2.828 -21.453 -20.812 1 33.69 94 ALA A CA 1
ATOM 733 C C . ALA A 1 94 ? -1.618 -22.344 -20.531 1 33.69 94 ALA A C 1
ATOM 735 O O . ALA A 1 94 ? -1.625 -23.141 -19.594 1 33.69 94 ALA A O 1
ATOM 736 N N . GLU A 1 95 ? -1.119 -23.047 -21.516 1 32.31 95 GLU A N 1
ATOM 737 C CA . GLU A 1 95 ? 0.067 -23.875 -21.312 1 32.31 95 GLU A CA 1
ATOM 738 C C . GLU A 1 95 ? 1.265 -23.016 -20.891 1 32.31 95 GLU A C 1
ATOM 740 O O . GLU A 1 95 ? 1.664 -22.109 -21.609 1 32.31 95 GLU A O 1
ATOM 745 N N . PHE A 1 96 ? 1.319 -22.625 -19.656 1 34.53 96 PHE A N 1
ATOM 746 C CA . PHE A 1 96 ? 2.725 -22.406 -19.344 1 34.53 96 PHE A CA 1
ATOM 747 C C . PHE A 1 96 ? 3.6 -23.469 -19.984 1 34.53 96 PHE A C 1
ATOM 749 O O . PHE A 1 96 ? 3.555 -24.641 -19.594 1 34.53 96 PHE A O 1
ATOM 756 N N . THR A 1 97 ? 3.609 -23.625 -21.266 1 31.7 97 THR A N 1
ATOM 757 C CA . THR A 1 97 ? 4.52 -24.578 -21.906 1 31.7 97 THR A CA 1
ATOM 758 C C . THR A 1 97 ? 5.941 -24.406 -21.391 1 31.7 97 THR A C 1
ATOM 760 O O . THR A 1 97 ? 6.633 -23.453 -21.75 1 31.7 97 THR A O 1
ATOM 763 N N . ALA A 1 98 ? 6.133 -24.531 -20.109 1 33.06 98 ALA A N 1
ATOM 764 C CA . ALA A 1 98 ? 7.555 -24.797 -19.906 1 33.06 98 ALA A CA 1
ATOM 765 C C . ALA A 1 98 ? 8.086 -25.797 -20.922 1 33.06 98 ALA A C 1
ATOM 767 O O . ALA A 1 98 ? 7.555 -26.906 -21.031 1 33.06 98 ALA A O 1
ATOM 768 N N . ASN A 1 99 ? 8.352 -25.453 -22.062 1 30.7 99 ASN A N 1
ATOM 769 C CA . ASN A 1 99 ? 9.062 -26.438 -22.875 1 30.7 99 ASN A CA 1
ATOM 770 C C . ASN A 1 99 ? 9.898 -27.375 -22 1 30.7 99 ASN A C 1
ATOM 772 O O . ASN A 1 99 ? 10.688 -26.922 -21.172 1 30.7 99 ASN A O 1
ATOM 776 N N . GLU A 1 100 ? 9.305 -28.531 -21.594 1 30.09 100 GLU A N 1
ATOM 777 C CA . GLU A 1 100 ? 10.102 -29.594 -20.984 1 30.09 100 GLU A CA 1
ATOM 778 C C . GLU A 1 100 ? 11.523 -29.609 -21.547 1 30.09 100 GLU A C 1
ATOM 780 O O . GLU A 1 100 ? 11.75 -30.016 -22.688 1 30.09 100 GLU A O 1
ATOM 785 N N . TYR A 1 101 ? 12.234 -28.625 -21.328 1 30.98 101 TYR A N 1
ATOM 786 C CA . TYR A 1 101 ? 13.641 -28.656 -21.703 1 30.98 101 TYR A CA 1
ATOM 787 C C . TYR A 1 101 ? 14.234 -30.047 -21.453 1 30.98 101 TYR A C 1
ATOM 789 O O . TYR A 1 101 ? 13.742 -30.781 -20.609 1 30.98 101 TYR A O 1
ATOM 797 N N . ALA A 1 102 ? 15.094 -30.438 -22.312 1 32.03 102 ALA A N 1
ATOM 798 C CA . ALA A 1 102 ? 15.906 -31.641 -22.422 1 32.03 102 ALA A CA 1
ATOM 799 C C . ALA A 1 102 ? 16.578 -31.969 -21.078 1 32.03 102 ALA A C 1
ATOM 801 O O . ALA A 1 102 ? 17.031 -31.062 -20.375 1 32.03 102 ALA A O 1
ATOM 802 N N . ILE A 1 103 ? 16.344 -33.094 -20.469 1 35.19 103 ILE A N 1
ATOM 803 C CA . ILE A 1 103 ? 16.906 -33.844 -19.344 1 35.19 103 ILE A CA 1
ATOM 804 C C . ILE A 1 103 ? 18.375 -33.438 -19.156 1 35.19 103 ILE A C 1
ATOM 806 O O . ILE A 1 103 ? 18.891 -33.469 -18.031 1 35.19 103 ILE A O 1
ATOM 810 N N . TYR A 1 104 ? 19.188 -33.281 -20.219 1 36.69 104 TYR A N 1
ATOM 811 C CA . TYR A 1 104 ? 20.625 -33.406 -20.016 1 36.69 104 TYR A CA 1
ATOM 812 C C . TYR A 1 104 ? 21.266 -32.031 -19.844 1 36.69 104 TYR A C 1
ATOM 814 O O . TYR A 1 104 ? 22.484 -31.953 -19.656 1 36.69 104 TYR A O 1
ATOM 822 N N . GLY A 1 105 ? 20.641 -30.828 -20.172 1 47.44 105 GLY A N 1
ATOM 823 C CA . GLY A 1 105 ? 21.469 -29.625 -20.141 1 47.44 105 GLY A CA 1
ATOM 824 C C . GLY A 1 105 ? 21.328 -28.859 -18.844 1 47.44 105 GLY A C 1
ATOM 825 O O . GLY A 1 105 ? 20.531 -29.219 -17.969 1 47.44 105 GLY A O 1
ATOM 826 N N . PRO A 1 106 ? 22.391 -27.922 -18.547 1 64.31 106 PRO A N 1
ATOM 827 C CA . PRO A 1 106 ? 22.438 -27.125 -17.328 1 64.31 106 PRO A CA 1
ATOM 828 C C . PRO A 1 106 ? 21.125 -26.359 -17.078 1 64.31 106 PRO A C 1
ATOM 830 O O . PRO A 1 106 ? 20.422 -26.016 -18.016 1 64.31 106 PRO A O 1
ATOM 833 N N . HIS A 1 107 ? 20.531 -26.375 -15.93 1 73.56 107 HIS A N 1
ATOM 834 C CA . HIS A 1 107 ? 19.344 -25.672 -15.461 1 73.56 107 HIS A CA 1
ATOM 835 C C . HIS A 1 107 ? 19.344 -24.219 -15.883 1 73.56 107 HIS A C 1
ATOM 837 O O . HIS A 1 107 ? 20.359 -23.516 -15.727 1 73.56 107 HIS A O 1
ATOM 843 N N . PRO A 1 108 ? 18.281 -23.781 -16.656 1 81.19 108 PRO A N 1
ATOM 844 C CA . PRO A 1 108 ? 18.234 -22.359 -17.047 1 81.19 108 PRO A CA 1
ATOM 845 C C . PRO A 1 108 ? 18.312 -21.422 -15.836 1 81.19 108 PRO A C 1
ATOM 847 O O . PRO A 1 108 ? 17.797 -21.75 -14.766 1 81.19 108 PRO A O 1
ATOM 850 N N . THR A 1 109 ? 18.969 -20.359 -16.047 1 92.25 109 THR A N 1
ATOM 851 C CA . THR A 1 109 ? 19.094 -19.375 -14.984 1 92.25 109 THR A CA 1
ATOM 852 C C . THR A 1 109 ? 18.188 -18.172 -15.242 1 92.25 109 THR A C 1
ATOM 854 O O . THR A 1 109 ? 17.891 -17.406 -14.328 1 92.25 109 THR A O 1
ATOM 857 N N . ILE A 1 110 ? 17.734 -18.031 -16.562 1 97.12 110 ILE A N 1
ATOM 858 C CA . ILE A 1 110 ? 16.859 -16.922 -16.938 1 97.12 110 ILE A CA 1
ATOM 859 C C . ILE A 1 110 ? 15.578 -17.469 -17.562 1 97.12 110 ILE A C 1
ATOM 861 O O . ILE A 1 110 ? 15.617 -18.422 -18.344 1 97.12 110 ILE A O 1
ATOM 865 N N . GLY A 1 111 ? 14.438 -16.953 -17.125 1 98.19 111 GLY A N 1
ATOM 866 C CA . GLY A 1 111 ? 13.156 -17.25 -17.734 1 98.19 111 GLY A CA 1
ATOM 867 C C . GLY A 1 111 ? 12.492 -16.031 -18.359 1 98.19 111 GLY A C 1
ATOM 868 O O . GLY A 1 111 ? 12.438 -14.961 -17.75 1 98.19 111 GLY A O 1
ATOM 869 N N . LYS A 1 112 ? 12.055 -16.156 -19.625 1 98.31 112 LYS A N 1
ATOM 870 C CA . LYS A 1 112 ? 11.297 -15.102 -20.281 1 98.31 112 LYS A CA 1
ATOM 871 C C . LYS A 1 112 ? 9.805 -15.242 -20.016 1 98.31 112 LYS A C 1
ATOM 873 O O . LYS A 1 112 ? 9.266 -16.344 -20 1 98.31 112 LYS A O 1
ATOM 878 N N . VAL A 1 113 ? 9.195 -14.141 -19.656 1 97.62 113 VAL A N 1
ATOM 879 C CA . VAL A 1 113 ? 7.777 -14.117 -19.328 1 97.62 113 VAL A CA 1
ATOM 880 C C . VAL A 1 113 ? 7.043 -13.133 -20.234 1 97.62 113 VAL A C 1
ATOM 882 O O . VAL A 1 113 ? 7.539 -12.031 -20.484 1 97.62 113 VAL A O 1
ATOM 885 N N . CYS A 1 114 ? 5.898 -13.508 -20.781 1 95.81 114 CYS A N 1
ATOM 886 C CA . CYS A 1 114 ? 5.098 -12.594 -21.594 1 95.81 114 CYS A CA 1
ATOM 887 C C . CYS A 1 114 ? 3.615 -12.914 -21.484 1 95.81 114 CYS A C 1
ATOM 889 O O . CYS A 1 114 ? 3.246 -14.016 -21.062 1 95.81 114 CYS A O 1
ATOM 891 N N . LEU A 1 115 ? 2.824 -11.945 -21.672 1 92.69 115 LEU A N 1
ATOM 892 C CA . LEU A 1 115 ? 1.374 -12.086 -21.75 1 92.69 115 LEU A CA 1
ATOM 893 C C . LEU A 1 115 ? 0.889 -11.961 -23.188 1 92.69 115 LEU A C 1
ATOM 895 O O . LEU A 1 115 ? 1.237 -11.008 -23.891 1 92.69 115 LEU A O 1
ATOM 899 N N . LEU A 1 116 ? 0.221 -12.977 -23.688 1 90.31 116 LEU A N 1
ATOM 900 C CA . LEU A 1 116 ? -0.375 -12.984 -25.016 1 90.31 116 LEU A CA 1
ATOM 901 C C . LEU A 1 116 ? -1.879 -13.227 -24.938 1 90.31 116 LEU A C 1
ATOM 903 O O . LEU A 1 116 ? -2.34 -14.352 -25.125 1 90.31 116 LEU A O 1
ATOM 907 N N . ASN A 1 117 ? -2.656 -12.242 -24.625 1 78.44 117 ASN A N 1
ATOM 908 C CA . ASN A 1 117 ? -4.098 -12.375 -24.438 1 78.44 117 ASN A CA 1
ATOM 909 C C . ASN A 1 117 ? -4.824 -12.562 -25.766 1 78.44 117 ASN A C 1
ATOM 911 O O . ASN A 1 117 ? -5.652 -13.461 -25.891 1 78.44 117 ASN A O 1
ATOM 915 N N . GLU A 1 118 ? -4.723 -11.625 -26.703 1 80.31 118 GLU A N 1
ATOM 916 C CA . GLU A 1 118 ? -5.32 -11.734 -28.031 1 80.31 118 GLU A CA 1
ATOM 917 C C . GLU A 1 118 ? -4.277 -12.109 -29.078 1 80.31 118 GLU A C 1
ATOM 919 O O . GLU A 1 118 ? -3.594 -11.242 -29.625 1 80.31 118 GLU A O 1
ATOM 924 N N . SER A 1 119 ? -4.258 -13.406 -29.25 1 85.25 119 SER A N 1
ATOM 925 C CA . SER A 1 119 ? -3.25 -13.914 -30.172 1 85.25 119 SER A CA 1
ATOM 926 C C . SER A 1 119 ? -3.584 -13.539 -31.609 1 85.25 119 SER A C 1
ATOM 928 O O . SER A 1 119 ? -4.695 -13.797 -32.094 1 85.25 119 SER A O 1
ATOM 930 N N . THR A 1 120 ? -2.695 -12.781 -32.25 1 89.69 120 THR A N 1
ATOM 931 C CA . THR A 1 120 ? -2.717 -12.508 -33.656 1 89.69 120 THR A CA 1
ATOM 932 C C . THR A 1 120 ? -1.559 -13.203 -34.375 1 89.69 120 THR A C 1
ATOM 934 O O . THR A 1 120 ? -0.595 -13.625 -33.719 1 89.69 120 THR A O 1
ATOM 937 N N . PRO A 1 121 ? -1.733 -13.391 -35.625 1 92.94 121 PRO A N 1
ATOM 938 C CA . PRO A 1 121 ? -0.598 -13.977 -36.344 1 92.94 121 PRO A CA 1
ATOM 939 C C . PRO A 1 121 ? 0.697 -13.195 -36.125 1 92.94 121 PRO A C 1
ATOM 941 O O . PRO A 1 121 ? 1.764 -13.797 -35.969 1 92.94 121 PRO A O 1
ATOM 944 N N . THR A 1 122 ? 0.596 -11.914 -36.156 1 94.75 122 THR A N 1
ATOM 945 C CA . THR A 1 122 ? 1.766 -11.062 -35.969 1 94.75 122 THR A CA 1
ATOM 946 C C . THR A 1 122 ? 2.385 -11.289 -34.594 1 94.75 122 THR A C 1
ATOM 948 O O . THR A 1 122 ? 3.6 -11.461 -34.469 1 94.75 122 THR A O 1
ATOM 951 N N . SER A 1 123 ? 1.544 -11.281 -33.562 1 93.94 123 SER A N 1
ATOM 952 C CA . SER A 1 123 ? 2.049 -11.453 -32.219 1 93.94 123 SER A CA 1
ATOM 953 C C . SER A 1 123 ? 2.652 -12.844 -32.031 1 93.94 123 SER A C 1
ATOM 955 O O . SER A 1 123 ? 3.627 -13.008 -31.281 1 93.94 123 SER A O 1
ATOM 957 N N . GLU A 1 124 ? 2.088 -13.82 -32.656 1 95.12 124 GLU A N 1
ATOM 958 C CA . GLU A 1 124 ? 2.639 -15.172 -32.594 1 95.12 124 GLU A CA 1
ATOM 959 C C . GLU A 1 124 ? 4.012 -15.234 -33.25 1 95.12 124 GLU A C 1
ATOM 961 O O . GLU A 1 124 ? 4.918 -15.906 -32.75 1 95.12 124 GLU A O 1
ATOM 966 N N . ARG A 1 125 ? 4.113 -14.578 -34.375 1 95 125 ARG A N 1
ATOM 967 C CA . ARG A 1 125 ? 5.402 -14.516 -35.062 1 95 125 ARG A CA 1
ATOM 968 C C . ARG A 1 125 ? 6.445 -13.805 -34.219 1 95 125 ARG A C 1
ATOM 970 O O . ARG A 1 125 ? 7.602 -14.227 -34.156 1 95 125 ARG A O 1
ATOM 977 N N . ALA A 1 126 ? 6.039 -12.742 -33.562 1 96.31 126 ALA A N 1
ATOM 978 C CA . ALA A 1 126 ? 6.938 -12.023 -32.688 1 96.31 126 ALA A CA 1
ATOM 979 C C . ALA A 1 126 ? 7.406 -12.93 -31.531 1 96.31 126 ALA A C 1
ATOM 981 O O . ALA A 1 126 ? 8.602 -12.984 -31.234 1 96.31 126 ALA A O 1
ATOM 982 N N . LEU A 1 127 ? 6.453 -13.641 -30.922 1 96.19 127 LEU A N 1
ATOM 983 C CA . LEU A 1 127 ? 6.773 -14.57 -29.844 1 96.19 127 LEU A CA 1
ATOM 984 C C . LEU A 1 127 ? 7.773 -15.625 -30.328 1 96.19 127 LEU A C 1
ATOM 986 O O . LEU A 1 127 ? 8.672 -16.016 -29.578 1 96.19 127 LEU A O 1
ATOM 990 N N . ARG A 1 128 ? 7.684 -16.016 -31.516 1 94.88 128 ARG A N 1
ATOM 991 C CA . ARG A 1 128 ? 8.57 -17.031 -32.062 1 94.88 128 ARG A CA 1
ATOM 992 C C . ARG A 1 128 ? 10.008 -16.531 -32.125 1 94.88 128 ARG A C 1
ATOM 994 O O . ARG A 1 128 ? 10.945 -17.312 -31.938 1 94.88 128 ARG A O 1
ATOM 1001 N N . THR A 1 129 ? 10.211 -15.234 -32.406 1 95.31 129 THR A N 1
ATOM 1002 C CA . THR A 1 129 ? 11.57 -14.703 -32.406 1 95.31 129 THR A CA 1
ATOM 1003 C C . THR A 1 129 ? 12.188 -14.828 -31.016 1 95.31 129 THR A C 1
ATOM 1005 O O . THR A 1 129 ? 13.391 -15.086 -30.891 1 95.31 129 THR A O 1
ATOM 1008 N N . HIS A 1 130 ? 11.398 -14.703 -30.016 1 96.94 130 HIS A N 1
ATOM 1009 C CA . HIS A 1 130 ? 11.859 -14.867 -28.641 1 96.94 130 HIS A CA 1
ATOM 1010 C C . HIS A 1 130 ? 12.141 -16.328 -28.328 1 96.94 130 HIS A C 1
ATOM 1012 O O . HIS A 1 130 ? 13.141 -16.656 -27.672 1 96.94 130 HIS A O 1
ATOM 1018 N N . ILE A 1 131 ? 11.273 -17.156 -28.75 1 95 131 ILE A N 1
ATOM 1019 C CA . ILE A 1 131 ? 11.445 -18.578 -28.516 1 95 131 ILE A CA 1
ATOM 1020 C C . ILE A 1 131 ? 12.727 -19.062 -29.188 1 95 131 ILE A C 1
ATOM 1022 O O . ILE A 1 131 ? 13.461 -19.875 -28.625 1 95 131 ILE A O 1
ATOM 1026 N N . HIS A 1 132 ? 12.977 -18.516 -30.344 1 92.62 132 HIS A N 1
ATOM 1027 C CA . HIS A 1 132 ? 14.227 -18.828 -31.031 1 92.62 132 HIS A CA 1
ATOM 1028 C C . HIS A 1 132 ? 15.43 -18.375 -30.203 1 92.62 132 HIS A C 1
ATOM 1030 O O . HIS A 1 132 ? 16.391 -19.141 -30.047 1 92.62 132 HIS A O 1
ATOM 1036 N N . HIS A 1 133 ? 15.367 -17.281 -29.781 1 94.94 133 HIS A N 1
ATOM 1037 C CA . HIS A 1 133 ? 16.406 -16.75 -28.891 1 94.94 133 HIS A CA 1
ATOM 1038 C C . HIS A 1 133 ? 16.609 -17.641 -27.672 1 94.94 133 HIS A C 1
ATOM 1040 O O . HIS A 1 133 ? 17.75 -17.922 -27.281 1 94.94 133 HIS A O 1
ATOM 1046 N N . ASN A 1 134 ? 15.516 -18.141 -27.078 1 95.5 134 ASN A N 1
ATOM 1047 C CA . ASN A 1 134 ? 15.562 -19.031 -25.938 1 95.5 134 ASN A CA 1
ATOM 1048 C C . ASN A 1 134 ? 16.312 -20.312 -26.25 1 95.5 134 ASN A C 1
ATOM 1050 O O . ASN A 1 134 ? 17.094 -20.812 -25.422 1 95.5 134 ASN A O 1
ATOM 1054 N N . SER A 1 135 ? 16.094 -20.797 -27.391 1 91.25 135 SER A N 1
ATOM 1055 C CA . SER A 1 135 ? 16.703 -22.062 -27.781 1 91.25 135 SER A CA 1
ATOM 1056 C C . SER A 1 135 ? 18.219 -21.922 -27.922 1 91.25 135 SER A C 1
ATOM 1058 O O . SER A 1 135 ? 18.953 -22.875 -27.688 1 91.25 135 SER A O 1
ATOM 1060 N N . ILE A 1 136 ? 18.641 -20.75 -28.25 1 91.06 136 ILE A N 1
ATOM 1061 C CA . ILE A 1 136 ? 20.062 -20.5 -28.438 1 91.06 136 ILE A CA 1
ATOM 1062 C C . ILE A 1 136 ? 20.75 -20.391 -27.078 1 91.06 136 ILE A C 1
ATOM 1064 O O . ILE A 1 136 ? 21.859 -20.906 -26.891 1 91.06 136 ILE A O 1
ATOM 1068 N N . HIS A 1 137 ? 20.094 -19.859 -26.156 1 94.19 137 HIS A N 1
ATOM 1069 C CA . HIS A 1 137 ? 20.781 -19.5 -24.922 1 94.19 137 HIS A CA 1
ATOM 1070 C C . HIS A 1 137 ? 20.234 -20.297 -23.734 1 94.19 137 HIS A C 1
ATOM 1072 O O . HIS A 1 137 ? 20.641 -20.078 -22.594 1 94.19 137 HIS A O 1
ATOM 1078 N N . ASN A 1 138 ? 19.344 -21.188 -23.922 1 92.81 138 ASN A N 1
ATOM 1079 C CA . ASN A 1 138 ? 18.75 -22.047 -22.891 1 92.81 138 ASN A CA 1
ATOM 1080 C C . ASN A 1 138 ? 17.969 -21.234 -21.875 1 92.81 138 ASN A C 1
ATOM 1082 O O . ASN A 1 138 ? 18.203 -21.359 -20.672 1 92.81 138 ASN A O 1
ATOM 1086 N N . TYR A 1 139 ? 17.062 -20.453 -22.422 1 95.75 139 TYR A N 1
ATOM 1087 C CA . TYR A 1 139 ? 16.141 -19.734 -21.547 1 95.75 139 TYR A CA 1
ATOM 1088 C C . TYR A 1 139 ? 14.797 -20.438 -21.469 1 95.75 139 TYR A C 1
ATOM 1090 O O . TYR A 1 139 ? 14.352 -21.062 -22.438 1 95.75 139 TYR A O 1
ATOM 1098 N N . ALA A 1 140 ? 14.211 -20.375 -20.234 1 95.5 140 ALA A N 1
ATOM 1099 C CA . ALA A 1 140 ? 12.844 -20.875 -20.094 1 95.5 140 ALA A CA 1
ATOM 1100 C C . ALA A 1 140 ? 11.844 -19.859 -20.625 1 95.5 140 ALA A C 1
ATOM 1102 O O . ALA A 1 140 ? 12.117 -18.656 -20.656 1 95.5 140 ALA A O 1
ATOM 1103 N N . GLN A 1 141 ? 10.695 -20.375 -21.125 1 95.88 141 GLN A N 1
ATOM 1104 C CA . GLN A 1 141 ? 9.648 -19.5 -21.641 1 95.88 141 GLN A CA 1
ATOM 1105 C C . GLN A 1 141 ? 8.352 -19.688 -20.859 1 95.88 141 GLN A C 1
ATOM 1107 O O . GLN A 1 141 ? 7.887 -20.812 -20.672 1 95.88 141 GLN A O 1
ATOM 1112 N N . PHE A 1 142 ? 7.824 -18.594 -20.375 1 95.25 142 PHE A N 1
ATOM 1113 C CA . PHE A 1 142 ? 6.512 -18.578 -19.75 1 95.25 142 PHE A CA 1
ATOM 1114 C C . PHE A 1 142 ? 5.566 -17.641 -20.5 1 95.25 142 PHE A C 1
ATOM 1116 O O . PHE A 1 142 ? 5.773 -16.438 -20.516 1 95.25 142 PHE A O 1
ATOM 1123 N N . THR A 1 143 ? 4.57 -18.219 -21.141 1 93.5 143 THR A N 1
ATOM 1124 C CA . THR A 1 143 ? 3.59 -17.438 -21.875 1 93.5 143 THR A CA 1
ATOM 1125 C C . THR A 1 143 ? 2.191 -17.625 -21.297 1 93.5 143 THR A C 1
ATOM 1127 O O . THR A 1 143 ? 1.667 -18.734 -21.281 1 93.5 143 THR A O 1
ATOM 1130 N N . LEU A 1 144 ? 1.685 -16.562 -20.734 1 89.75 144 LEU A N 1
ATOM 1131 C CA . LEU A 1 144 ? 0.289 -16.609 -20.312 1 89.75 144 LEU A CA 1
ATOM 1132 C C . LEU A 1 144 ? -0.634 -16.141 -21.422 1 89.75 144 LEU A C 1
ATOM 1134 O O . LEU A 1 144 ? -0.436 -15.062 -22 1 89.75 144 LEU A O 1
ATOM 1138 N N . ARG A 1 145 ? -1.64 -16.844 -21.797 1 88.19 145 ARG A N 1
ATOM 1139 C CA . ARG A 1 145 ? -2.471 -16.547 -22.953 1 88.19 145 ARG A CA 1
ATOM 1140 C C . ARG A 1 145 ? -3.855 -16.062 -22.531 1 88.19 145 ARG A C 1
ATOM 1142 O O . ARG A 1 145 ? -4.75 -15.922 -23.375 1 88.19 145 ARG A O 1
ATOM 1149 N N . ARG A 1 146 ? -4.023 -15.844 -21.219 1 82.06 146 ARG A N 1
ATOM 1150 C CA . ARG A 1 146 ? -5.293 -15.328 -20.719 1 82.06 146 ARG A CA 1
ATOM 1151 C C . ARG A 1 146 ? -5.07 -14.195 -19.719 1 82.06 146 ARG A C 1
ATOM 1153 O O . ARG A 1 146 ? -4.148 -14.25 -18.906 1 82.06 146 ARG A O 1
ATOM 1160 N N . GLN A 1 147 ? -6.055 -13.359 -19.891 1 79.88 147 GLN A N 1
ATOM 1161 C CA . GLN A 1 147 ? -6.004 -12.273 -18.922 1 79.88 147 GLN A CA 1
ATOM 1162 C C . GLN A 1 147 ? -6.523 -12.727 -17.547 1 79.88 147 GLN A C 1
ATOM 1164 O O . GLN A 1 147 ? -7.625 -13.266 -17.453 1 79.88 147 GLN A O 1
ATOM 1169 N N . ILE A 1 148 ? -5.699 -12.578 -16.547 1 79.94 148 ILE A N 1
ATOM 1170 C CA . ILE A 1 148 ? -6.086 -13.07 -15.234 1 79.94 148 ILE A CA 1
ATOM 1171 C C . ILE A 1 148 ? -6.656 -11.922 -14.398 1 79.94 148 ILE A C 1
ATOM 1173 O O . ILE A 1 148 ? -7.262 -12.148 -13.352 1 79.94 148 ILE A O 1
ATOM 1177 N N . ALA A 1 149 ? -6.391 -10.742 -14.742 1 79.5 149 ALA A N 1
ATOM 1178 C CA . ALA A 1 149 ? -6.902 -9.555 -14.062 1 79.5 149 ALA A CA 1
ATOM 1179 C C . ALA A 1 149 ? -7.305 -8.477 -15.07 1 79.5 149 ALA A C 1
ATOM 1181 O O . ALA A 1 149 ? -7.219 -8.695 -16.281 1 79.5 149 ALA A O 1
ATOM 1182 N N . GLN A 1 150 ? -7.852 -7.434 -14.445 1 74.62 150 GLN A N 1
ATOM 1183 C CA . GLN A 1 150 ? -8.125 -6.309 -15.336 1 74.62 150 GLN A CA 1
ATOM 1184 C C . GLN A 1 150 ? -6.875 -5.902 -16.109 1 74.62 150 GLN A C 1
ATOM 1186 O O . GLN A 1 150 ? -5.758 -6.051 -15.617 1 74.62 150 GLN A O 1
ATOM 1191 N N . ALA A 1 151 ? -7.035 -5.477 -17.297 1 61.5 151 ALA A N 1
ATOM 1192 C CA . ALA A 1 151 ? -6.02 -5.328 -18.328 1 61.5 151 ALA A CA 1
ATOM 1193 C C . ALA A 1 151 ? -4.781 -4.621 -17.781 1 61.5 151 ALA A C 1
ATOM 1195 O O . ALA A 1 151 ? -3.654 -5.07 -18.016 1 61.5 151 ALA A O 1
ATOM 1196 N N . PRO A 1 152 ? -4.91 -3.66 -17.047 1 68.88 152 PRO A N 1
ATOM 1197 C CA . PRO A 1 152 ? -3.646 -3 -16.703 1 68.88 152 PRO A CA 1
ATOM 1198 C C . PRO A 1 152 ? -2.83 -3.777 -15.68 1 68.88 152 PRO A C 1
ATOM 1200 O O . PRO A 1 152 ? -1.63 -3.533 -15.523 1 68.88 152 PRO A O 1
ATOM 1203 N N . TRP A 1 153 ? -3.373 -4.797 -15.172 1 82.5 153 TRP A N 1
ATOM 1204 C CA . TRP A 1 153 ? -2.684 -5.41 -14.039 1 82.5 153 TRP A CA 1
ATOM 1205 C C . TRP A 1 153 ? -2.305 -6.855 -14.352 1 82.5 153 TRP A C 1
ATOM 1207 O O . TRP A 1 153 ? -1.718 -7.543 -13.508 1 82.5 153 TRP A O 1
ATOM 1217 N N . SER A 1 154 ? -2.541 -7.316 -15.5 1 86.75 154 SER A N 1
ATOM 1218 C CA . SER A 1 154 ? -2.283 -8.711 -15.836 1 86.75 154 SER A CA 1
ATOM 1219 C C . SER A 1 154 ? -0.787 -9 -15.906 1 86.75 154 SER A C 1
ATOM 1221 O O . SER A 1 154 ? -0.346 -10.102 -15.578 1 86.75 154 SER A O 1
ATOM 1223 N N . LYS A 1 155 ? -0.004 -8.055 -16.344 1 92.12 155 LYS A N 1
ATOM 1224 C CA . LYS A 1 155 ? 1.447 -8.203 -16.375 1 92.12 155 LYS A CA 1
ATOM 1225 C C . LYS A 1 155 ? 1.999 -8.57 -15.008 1 92.12 155 LYS A C 1
ATOM 1227 O O . LYS A 1 155 ? 2.684 -9.586 -14.852 1 92.12 155 LYS A O 1
ATOM 1232 N N . SER A 1 156 ? 1.65 -7.734 -14.023 1 93.75 156 SER A N 1
ATOM 1233 C CA . SER A 1 156 ? 2.148 -7.941 -12.664 1 93.75 156 SER A CA 1
ATOM 1234 C C . SER A 1 156 ? 1.701 -9.289 -12.109 1 93.75 156 SER A C 1
ATOM 1236 O O . SER A 1 156 ? 2.488 -10.008 -11.484 1 93.75 156 SER A O 1
ATOM 1238 N N . ASN A 1 157 ? 0.466 -9.594 -12.391 1 93.88 157 ASN A N 1
ATOM 1239 C CA . ASN A 1 157 ? -0.056 -10.867 -11.922 1 93.88 157 ASN A CA 1
ATOM 1240 C C . ASN A 1 157 ? 0.64 -12.047 -12.594 1 93.88 157 ASN A C 1
ATOM 1242 O O . ASN A 1 157 ? 0.901 -13.07 -11.961 1 93.88 157 ASN A O 1
ATOM 1246 N N . THR A 1 158 ? 0.905 -11.898 -13.836 1 93.88 158 THR A N 1
ATOM 1247 C CA . THR A 1 158 ? 1.584 -12.945 -14.594 1 93.88 158 THR A CA 1
ATOM 1248 C C . THR A 1 158 ? 2.986 -13.188 -14.039 1 93.88 158 THR A C 1
ATOM 1250 O O . THR A 1 158 ? 3.389 -14.328 -13.828 1 93.88 158 THR A O 1
ATOM 1253 N N . ILE A 1 159 ? 3.684 -12.148 -13.812 1 96.88 159 ILE A N 1
ATOM 1254 C CA . ILE A 1 159 ? 5.043 -12.266 -13.297 1 96.88 159 ILE A CA 1
ATOM 1255 C C . ILE A 1 159 ? 5.012 -12.852 -11.891 1 96.88 159 ILE A C 1
ATOM 1257 O O . ILE A 1 159 ? 5.832 -13.711 -11.547 1 96.88 159 ILE A O 1
ATOM 1261 N N . LEU A 1 160 ? 4.062 -12.352 -11.109 1 95.38 160 LEU A N 1
ATOM 1262 C CA . LEU A 1 160 ? 3.916 -12.844 -9.742 1 95.38 160 LEU A CA 1
ATOM 1263 C C . LEU A 1 160 ? 3.689 -14.352 -9.727 1 95.38 160 LEU A C 1
ATOM 1265 O O . LEU A 1 160 ? 4.254 -15.062 -8.898 1 95.38 160 LEU A O 1
ATOM 1269 N N . LYS A 1 161 ? 2.889 -14.812 -10.609 1 93.88 161 LYS A N 1
ATOM 1270 C CA . LYS A 1 161 ? 2.635 -16.25 -10.719 1 93.88 161 LYS A CA 1
ATOM 1271 C C . LYS A 1 161 ? 3.932 -17.031 -10.922 1 93.88 161 LYS A C 1
ATOM 1273 O O . LYS A 1 161 ? 4.199 -18 -10.219 1 93.88 161 LYS A O 1
ATOM 1278 N N . VAL A 1 162 ? 4.727 -16.562 -11.828 1 95.69 162 VAL A N 1
ATOM 1279 C CA . VAL A 1 162 ? 5.973 -17.25 -12.156 1 95.69 162 VAL A CA 1
ATOM 1280 C C . VAL A 1 162 ? 6.945 -17.141 -10.984 1 95.69 162 VAL A C 1
ATOM 1282 O O . VAL A 1 162 ? 7.609 -18.109 -10.625 1 95.69 162 VAL A O 1
ATOM 1285 N N . LEU A 1 163 ? 7 -15.977 -10.359 1 96.5 163 LEU A N 1
ATOM 1286 C CA . LEU A 1 163 ? 7.879 -15.758 -9.219 1 96.5 163 LEU A CA 1
ATOM 1287 C C . LEU A 1 163 ? 7.555 -16.734 -8.094 1 96.5 163 LEU A C 1
ATOM 1289 O O . LEU A 1 163 ? 8.453 -17.375 -7.547 1 96.5 163 LEU A O 1
ATOM 1293 N N . LEU A 1 164 ? 6.305 -16.797 -7.812 1 93.75 164 LEU A N 1
ATOM 1294 C CA . LEU A 1 164 ? 5.891 -17.625 -6.688 1 93.75 164 LEU A CA 1
ATOM 1295 C C . LEU A 1 164 ? 6.117 -19.109 -6.992 1 93.75 164 LEU A C 1
ATOM 1297 O O . LEU A 1 164 ? 6.492 -19.875 -6.105 1 93.75 164 LEU A O 1
ATOM 1301 N N . ASP A 1 165 ? 5.934 -19.516 -8.234 1 92.56 165 ASP A N 1
ATOM 1302 C CA . ASP A 1 165 ? 6.242 -20.875 -8.648 1 92.56 165 ASP A CA 1
ATOM 1303 C C . ASP A 1 165 ? 7.727 -21.188 -8.469 1 92.56 165 ASP A C 1
ATOM 1305 O O . ASP A 1 165 ? 8.094 -22.234 -7.926 1 92.56 165 ASP A O 1
ATOM 1309 N N . GLU A 1 166 ? 8.508 -20.25 -8.883 1 94.06 166 GLU A N 1
ATOM 1310 C CA . GLU A 1 166 ? 9.953 -20.438 -8.789 1 94.06 166 GLU A CA 1
ATOM 1311 C C . GLU A 1 166 ? 10.414 -20.453 -7.336 1 94.06 166 GLU A C 1
ATOM 1313 O O . GLU A 1 166 ? 11.258 -21.266 -6.953 1 94.06 166 GLU A O 1
ATOM 1318 N N . LEU A 1 167 ? 9.867 -19.578 -6.535 1 92.38 167 LEU A N 1
ATOM 1319 C CA . LEU A 1 167 ? 10.273 -19.469 -5.141 1 92.38 167 LEU A CA 1
ATOM 1320 C C . LEU A 1 167 ? 9.82 -20.703 -4.348 1 92.38 167 LEU A C 1
ATOM 1322 O O . LEU A 1 167 ? 10.312 -20.938 -3.242 1 92.38 167 LEU A O 1
ATOM 1326 N N . SER A 1 168 ? 8.844 -21.391 -4.867 1 88.31 168 SER A N 1
ATOM 1327 C CA . SER A 1 168 ? 8.359 -22.594 -4.203 1 88.31 168 SER A CA 1
ATOM 1328 C C . SER A 1 168 ? 9.273 -23.781 -4.48 1 88.31 168 SER A C 1
ATOM 1330 O O . SER A 1 168 ? 9.133 -24.828 -3.857 1 88.31 168 SER A O 1
ATOM 1332 N N . ARG A 1 169 ? 10.266 -23.594 -5.375 1 88.81 169 ARG A N 1
ATOM 1333 C CA . ARG A 1 169 ? 11.25 -24.625 -5.695 1 88.81 169 ARG A CA 1
ATOM 1334 C C . ARG A 1 169 ? 12.484 -24.5 -4.805 1 88.81 169 ARG A C 1
ATOM 1336 O O . ARG A 1 169 ? 12.758 -23.438 -4.254 1 88.81 169 ARG A O 1
ATOM 1343 N N . PRO A 1 170 ? 13.266 -25.641 -4.656 1 86 170 PRO A N 1
ATOM 1344 C CA . PRO A 1 170 ? 14.555 -25.5 -3.971 1 86 170 PRO A CA 1
ATOM 1345 C C . PRO A 1 170 ? 15.469 -24.469 -4.625 1 86 170 PRO A C 1
ATOM 1347 O O . PRO A 1 170 ? 15.453 -24.312 -5.848 1 86 170 PRO A O 1
ATOM 1350 N N . GLU A 1 171 ? 16.219 -23.812 -3.869 1 83.75 171 GLU A N 1
ATOM 1351 C CA . GLU A 1 171 ? 17.047 -22.688 -4.316 1 83.75 171 GLU A CA 1
ATOM 1352 C C . GLU A 1 171 ? 17.891 -23.078 -5.527 1 83.75 171 GLU A C 1
ATOM 1354 O O . GLU A 1 171 ? 18.047 -22.297 -6.465 1 83.75 171 GLU A O 1
ATOM 1359 N N . GLY A 1 172 ? 18.453 -24.219 -5.559 1 86.5 172 GLY A N 1
ATOM 1360 C CA . GLY A 1 172 ? 19.344 -24.656 -6.637 1 86.5 172 GLY A CA 1
ATOM 1361 C C . GLY A 1 172 ? 18.594 -25 -7.91 1 86.5 172 GLY A C 1
ATOM 1362 O O . GLY A 1 172 ? 19.203 -25.125 -8.977 1 86.5 172 GLY A O 1
ATOM 1363 N N . GLU A 1 173 ? 17.281 -24.984 -7.875 1 89.56 173 GLU A N 1
ATOM 1364 C CA . GLU A 1 173 ? 16.469 -25.359 -9.023 1 89.56 173 GLU A CA 1
ATOM 1365 C C . GLU A 1 173 ? 15.641 -24.188 -9.539 1 89.56 173 GLU A C 1
ATOM 1367 O O . GLU A 1 173 ? 14.836 -24.344 -10.461 1 89.56 173 GLU A O 1
ATOM 1372 N N . ARG A 1 174 ? 15.906 -23 -8.977 1 92.44 174 ARG A N 1
ATOM 1373 C CA . ARG A 1 174 ? 15.125 -21.812 -9.344 1 92.44 174 ARG A CA 1
ATOM 1374 C C . ARG A 1 174 ? 15.812 -21.031 -10.469 1 92.44 174 ARG A C 1
ATOM 1376 O O . ARG A 1 174 ? 17.031 -21.094 -10.617 1 92.44 174 ARG A O 1
ATOM 1383 N N . LEU A 1 175 ? 15.016 -20.391 -11.25 1 95.94 175 LEU A N 1
ATOM 1384 C CA . LEU A 1 175 ? 15.555 -19.328 -12.078 1 95.94 175 LEU A CA 1
ATOM 1385 C C . LEU A 1 175 ? 16.156 -18.219 -11.219 1 95.94 175 LEU A C 1
ATOM 1387 O O . LEU A 1 175 ? 15.75 -18.031 -10.07 1 95.94 175 LEU A O 1
ATOM 1391 N N . GLU A 1 176 ? 17.094 -17.531 -11.75 1 96.06 176 GLU A N 1
ATOM 1392 C CA . GLU A 1 176 ? 17.688 -16.406 -11.047 1 96.06 176 GLU A CA 1
ATOM 1393 C C . GLU A 1 176 ? 17.031 -15.086 -11.453 1 96.06 176 GLU A C 1
ATOM 1395 O O . GLU A 1 176 ? 16.828 -14.203 -10.617 1 96.06 176 GLU A O 1
ATOM 1400 N N . TRP A 1 177 ? 16.766 -15.023 -12.742 1 98 177 TRP A N 1
ATOM 1401 C CA . TRP A 1 177 ? 16.172 -13.805 -13.281 1 98 177 TRP A CA 1
ATOM 1402 C C . TRP A 1 177 ? 14.984 -14.117 -14.18 1 98 177 TRP A C 1
ATOM 1404 O O . TRP A 1 177 ? 14.945 -15.164 -14.828 1 98 177 TRP A O 1
ATOM 1414 N N . LEU A 1 178 ? 14.039 -13.203 -14.141 1 98.56 178 LEU A N 1
ATOM 1415 C CA . LEU A 1 178 ? 12.969 -13.18 -15.133 1 98.56 178 LEU A CA 1
ATOM 1416 C C . LEU A 1 178 ? 13.148 -12.008 -16.094 1 98.56 178 LEU A C 1
ATOM 1418 O O . LEU A 1 178 ? 13.531 -10.914 -15.68 1 98.56 178 LEU A O 1
ATOM 1422 N N . PHE A 1 179 ? 12.969 -12.242 -17.344 1 98.5 179 PHE A N 1
ATOM 1423 C CA . PHE A 1 179 ? 12.938 -11.219 -18.375 1 98.5 179 PHE A CA 1
ATOM 1424 C C . PHE A 1 179 ? 11.523 -11.031 -18.906 1 98.5 179 PHE A C 1
ATOM 1426 O O . PHE A 1 179 ? 11.016 -11.859 -19.656 1 98.5 179 PHE A O 1
ATOM 1433 N N . TRP A 1 180 ? 10.922 -9.969 -18.484 1 98.19 180 TRP A N 1
ATOM 1434 C CA . TRP A 1 180 ? 9.609 -9.633 -19.031 1 98.19 180 TRP A CA 1
ATOM 1435 C C . TRP A 1 180 ? 9.758 -8.93 -20.375 1 98.19 180 TRP A C 1
ATOM 1437 O O . TRP A 1 180 ? 10.594 -8.039 -20.547 1 98.19 180 TRP A O 1
ATOM 1447 N N . PHE A 1 181 ? 8.852 -9.312 -21.312 1 97.06 181 PHE A N 1
ATOM 1448 C CA . PHE A 1 181 ? 8.773 -8.578 -22.562 1 97.06 181 PHE A CA 1
ATOM 1449 C C . PHE A 1 181 ? 7.324 -8.492 -23.047 1 97.06 181 PHE A C 1
ATOM 1451 O O . PHE A 1 181 ? 6.559 -9.453 -22.906 1 97.06 181 PHE A O 1
ATOM 1458 N N . ASP A 1 182 ? 6.98 -7.324 -23.531 1 93.88 182 ASP A N 1
ATOM 1459 C CA . ASP A 1 182 ? 5.695 -7.195 -24.219 1 93.88 182 ASP A CA 1
ATOM 1460 C C . ASP A 1 182 ? 5.707 -7.93 -25.562 1 93.88 182 ASP A C 1
ATOM 1462 O O . ASP A 1 182 ? 6.758 -8.07 -26.188 1 93.88 182 ASP A O 1
ATOM 1466 N N . VAL A 1 183 ? 4.605 -8.32 -26 1 92.44 183 VAL A N 1
ATOM 1467 C CA . VAL A 1 183 ? 4.531 -9.156 -27.203 1 92.44 183 VAL A CA 1
ATOM 1468 C C . VAL A 1 183 ? 4.816 -8.312 -28.438 1 92.44 183 VAL A C 1
ATOM 1470 O O . VAL A 1 183 ? 5.148 -8.844 -29.5 1 92.44 183 VAL A O 1
ATOM 1473 N N . ASP A 1 184 ? 4.73 -7.012 -28.281 1 93.88 184 ASP A N 1
ATOM 1474 C CA . ASP A 1 184 ? 5.035 -6.152 -29.422 1 93.88 184 ASP A CA 1
ATOM 1475 C C . ASP A 1 184 ? 6.527 -5.84 -29.5 1 93.88 184 ASP A C 1
ATOM 1477 O O . ASP A 1 184 ? 6.918 -4.691 -29.719 1 93.88 184 ASP A O 1
ATOM 1481 N N . THR A 1 185 ? 7.309 -6.789 -29.188 1 96.12 185 THR A N 1
ATOM 1482 C CA . THR A 1 185 ? 8.758 -6.742 -29.359 1 96.12 185 THR A CA 1
ATOM 1483 C C . THR A 1 185 ? 9.234 -7.852 -30.281 1 96.12 185 THR A C 1
ATOM 1485 O O . THR A 1 185 ? 8.664 -8.945 -30.312 1 96.12 185 THR A O 1
ATOM 1488 N N . ILE A 1 186 ? 10.289 -7.52 -31.047 1 96.19 186 ILE A N 1
ATOM 1489 C CA . ILE A 1 186 ? 10.875 -8.477 -31.984 1 96.19 186 ILE A CA 1
ATOM 1490 C C . ILE A 1 186 ? 12.367 -8.609 -31.703 1 96.19 186 ILE A C 1
ATOM 1492 O O . ILE A 1 186 ? 13.094 -7.617 -31.703 1 96.19 186 ILE A O 1
ATOM 1496 N N . VAL A 1 187 ? 12.82 -9.828 -31.484 1 96.25 187 VAL A N 1
ATOM 1497 C CA . VAL A 1 187 ? 14.258 -10.078 -31.359 1 96.25 187 VAL A CA 1
ATOM 1498 C C . VAL A 1 187 ? 14.898 -10.055 -32.75 1 96.25 187 VAL A C 1
ATOM 1500 O O . VAL A 1 187 ? 14.594 -10.898 -33.594 1 96.25 187 VAL A O 1
ATOM 1503 N N . MET A 1 188 ? 15.789 -9.148 -32.938 1 94.56 188 MET A N 1
ATOM 1504 C CA . MET A 1 188 ? 16.453 -8.992 -34.219 1 94.56 188 MET A CA 1
ATOM 1505 C C . MET A 1 188 ? 17.797 -9.719 -34.219 1 94.56 188 MET A C 1
ATOM 1507 O O . MET A 1 188 ? 18.188 -10.289 -35.25 1 94.56 188 MET A O 1
ATOM 1511 N N . ASN A 1 189 ? 18.5 -9.656 -33.125 1 94.5 189 ASN A N 1
ATOM 1512 C CA . ASN A 1 189 ? 19.781 -10.344 -33 1 94.5 189 ASN A CA 1
ATOM 1513 C C . ASN A 1 189 ? 19.75 -11.406 -31.891 1 94.5 189 ASN A C 1
ATOM 1515 O O . ASN A 1 189 ? 20.109 -11.133 -30.75 1 94.5 189 ASN A O 1
ATOM 1519 N N . PRO A 1 190 ? 19.359 -12.641 -32.219 1 94.12 190 PRO A N 1
ATOM 1520 C CA . PRO A 1 190 ? 19.203 -13.703 -31.234 1 94.12 190 PRO A CA 1
ATOM 1521 C C . PRO A 1 190 ? 20.531 -14.164 -30.656 1 94.12 190 PRO A C 1
ATOM 1523 O O . PRO A 1 190 ? 20.562 -14.953 -29.703 1 94.12 190 PRO A O 1
ATOM 1526 N N . LEU A 1 191 ? 21.641 -13.641 -31.141 1 93.56 191 LEU A N 1
ATOM 1527 C CA . LEU A 1 191 ? 22.953 -14.07 -30.672 1 93.56 191 LEU A CA 1
ATOM 1528 C C . LEU A 1 191 ? 23.406 -13.234 -29.469 1 93.56 191 LEU A C 1
ATOM 1530 O O . LEU A 1 191 ? 24.422 -13.547 -28.844 1 93.56 191 LEU A O 1
ATOM 1534 N N . VAL A 1 192 ? 22.641 -12.281 -29.156 1 95.69 192 VAL A N 1
ATOM 1535 C CA . VAL A 1 192 ? 22.938 -11.469 -27.984 1 95.69 192 VAL A CA 1
ATOM 1536 C C . VAL A 1 192 ? 22.312 -12.125 -26.734 1 95.69 192 VAL A C 1
ATOM 1538 O O . VAL A 1 192 ? 21.094 -12.156 -26.594 1 95.69 192 VAL A O 1
ATOM 1541 N N . PRO A 1 193 ? 23.156 -12.625 -25.859 1 96.5 193 PRO A N 1
ATOM 1542 C CA . PRO A 1 193 ? 22.594 -13.219 -24.641 1 96.5 193 PRO A CA 1
ATOM 1543 C C . PRO A 1 193 ? 22.125 -12.18 -23.625 1 96.5 193 PRO A C 1
ATOM 1545 O O . PRO A 1 193 ? 22.75 -11.125 -23.5 1 96.5 193 PRO A O 1
ATOM 1548 N N . LEU A 1 194 ? 21.062 -12.484 -22.875 1 97.31 194 LEU A N 1
ATOM 1549 C CA . LEU A 1 194 ? 20.547 -11.578 -21.859 1 97.31 194 LEU A CA 1
ATOM 1550 C C . LEU A 1 194 ? 21.562 -11.391 -20.734 1 97.31 194 LEU A C 1
ATOM 1552 O O . LEU A 1 194 ? 21.562 -10.359 -20.062 1 97.31 194 LEU A O 1
ATOM 1556 N N . ASP A 1 195 ? 22.469 -12.258 -20.531 1 95.44 195 ASP A N 1
ATOM 1557 C CA . ASP A 1 195 ? 23.469 -12.273 -19.453 1 95.44 195 ASP A CA 1
ATOM 1558 C C . ASP A 1 195 ? 24.359 -11.039 -19.531 1 95.44 195 ASP A C 1
ATOM 1560 O O . ASP A 1 195 ? 24.844 -10.555 -18.5 1 95.44 195 ASP A O 1
ATOM 1564 N N . ILE A 1 196 ? 24.578 -10.609 -20.719 1 95.75 196 ILE A N 1
ATOM 1565 C CA . ILE A 1 196 ? 25.531 -9.523 -20.938 1 95.75 196 ILE A CA 1
ATOM 1566 C C . ILE A 1 196 ? 25 -8.25 -20.281 1 95.75 196 ILE A C 1
ATOM 1568 O O . ILE A 1 196 ? 25.781 -7.328 -20 1 95.75 196 ILE A O 1
ATOM 1572 N N . PHE A 1 197 ? 23.672 -8.18 -20.016 1 97.12 197 PHE A N 1
ATOM 1573 C CA . PHE A 1 197 ? 23.062 -6.973 -19.469 1 97.12 197 PHE A CA 1
ATOM 1574 C C . PHE A 1 197 ? 23 -7.043 -17.953 1 97.12 197 PHE A C 1
ATOM 1576 O O . PHE A 1 197 ? 22.688 -6.051 -17.297 1 97.12 197 PHE A O 1
ATOM 1583 N N . LEU A 1 198 ? 23.234 -8.188 -17.328 1 97.31 198 LEU A N 1
ATOM 1584 C CA . LEU A 1 198 ? 23.125 -8.406 -15.891 1 97.31 198 LEU A CA 1
ATOM 1585 C C . LEU A 1 198 ? 24.344 -7.863 -15.164 1 97.31 198 LEU A C 1
ATOM 1587 O O . LEU A 1 198 ? 25.406 -7.688 -15.766 1 97.31 198 LEU A O 1
ATOM 1591 N N . PRO A 1 199 ? 24.156 -7.582 -13.875 1 95.38 199 PRO A N 1
ATOM 1592 C CA . PRO A 1 199 ? 25.328 -7.156 -13.109 1 95.38 199 PRO A CA 1
ATOM 1593 C C . PRO A 1 199 ? 26.422 -8.211 -13.062 1 95.38 199 PRO A C 1
ATOM 1595 O O . PRO A 1 199 ? 26.141 -9.414 -13.125 1 95.38 199 PRO A O 1
ATOM 1598 N N . PRO A 1 200 ? 27.656 -7.695 -13.031 1 94.12 200 PRO A N 1
ATOM 1599 C CA . PRO A 1 200 ? 28.734 -8.656 -12.852 1 94.12 200 PRO A CA 1
ATOM 1600 C C . PRO A 1 200 ? 28.578 -9.492 -11.578 1 94.12 200 PRO A C 1
ATOM 1602 O O . PRO A 1 200 ? 27.906 -9.07 -10.633 1 94.12 200 PRO A O 1
ATOM 1605 N N . PRO A 1 201 ? 29.141 -10.656 -11.625 1 90.19 201 PRO A N 1
ATOM 1606 C CA . PRO A 1 201 ? 29.047 -11.492 -10.422 1 90.19 201 PRO A CA 1
ATOM 1607 C C . PRO A 1 201 ? 29.766 -10.875 -9.227 1 90.19 201 PRO A C 1
ATOM 1609 O O . PRO A 1 201 ? 30.734 -10.125 -9.398 1 90.19 201 PRO A O 1
ATOM 1612 N N . GLY A 1 202 ? 29.297 -11.148 -7.996 1 88 202 GLY A N 1
ATOM 1613 C CA . GLY A 1 202 ? 29.906 -10.641 -6.773 1 88 202 GLY A CA 1
ATOM 1614 C C . GLY A 1 202 ? 28.891 -10.031 -5.82 1 88 202 GLY A C 1
ATOM 1615 O O . GLY A 1 202 ? 27.766 -9.703 -6.223 1 88 202 GLY A O 1
ATOM 1616 N N . PRO A 1 203 ? 29.297 -9.867 -4.633 1 89.19 203 PRO A N 1
ATOM 1617 C CA . PRO A 1 203 ? 28.375 -9.398 -3.59 1 89.19 203 PRO A CA 1
ATOM 1618 C C . PRO A 1 203 ? 28 -7.926 -3.756 1 89.19 203 PRO A C 1
ATOM 1620 O O . PRO A 1 203 ? 27 -7.473 -3.189 1 89.19 203 PRO A O 1
ATOM 1623 N N . GLU A 1 204 ? 28.781 -7.188 -4.613 1 88.19 204 GLU A N 1
ATOM 1624 C CA . GLU A 1 204 ? 28.547 -5.758 -4.801 1 88.19 204 GLU A CA 1
ATOM 1625 C C . GLU A 1 204 ? 27.141 -5.492 -5.34 1 88.19 204 GLU A C 1
ATOM 1627 O O . GLU A 1 204 ? 26.547 -4.461 -5.035 1 88.19 204 GLU A O 1
ATOM 1632 N N . TRP A 1 205 ? 26.625 -6.48 -6.098 1 92.12 205 TRP A N 1
ATOM 1633 C CA . TRP A 1 205 ? 25.375 -6.234 -6.797 1 92.12 205 TRP A CA 1
ATOM 1634 C C . TRP A 1 205 ? 24.281 -7.176 -6.301 1 92.12 205 TRP A C 1
ATOM 1636 O O . TRP A 1 205 ? 23.25 -7.348 -6.961 1 92.12 205 TRP A O 1
ATOM 1646 N N . ASP A 1 206 ? 24.469 -7.715 -5.102 1 90.56 206 ASP A N 1
ATOM 1647 C CA . ASP A 1 206 ? 23.516 -8.664 -4.535 1 90.56 206 ASP A CA 1
ATOM 1648 C C . ASP A 1 206 ? 22.188 -7.977 -4.207 1 90.56 206 ASP A C 1
ATOM 1650 O O . ASP A 1 206 ? 21.141 -8.633 -4.137 1 90.56 206 ASP A O 1
ATOM 1654 N N . HIS A 1 207 ? 22.234 -6.656 -4.113 1 90 207 HIS A N 1
ATOM 1655 C CA . HIS A 1 207 ? 21.031 -5.93 -3.738 1 90 207 HIS A CA 1
ATOM 1656 C C . HIS A 1 207 ? 20.156 -5.652 -4.953 1 90 207 HIS A C 1
ATOM 1658 O O . HIS A 1 207 ? 18.969 -5.324 -4.812 1 90 207 HIS A O 1
ATOM 1664 N N . VAL A 1 208 ? 20.688 -5.801 -6.168 1 94.81 208 VAL A N 1
ATOM 1665 C CA . VAL A 1 208 ? 19.969 -5.438 -7.379 1 94.81 208 VAL A CA 1
ATOM 1666 C C . VAL A 1 208 ? 18.906 -6.496 -7.676 1 94.81 208 VAL A C 1
ATOM 1668 O O . VAL A 1 208 ? 19.219 -7.676 -7.84 1 94.81 208 VAL A O 1
ATOM 1671 N N . ASN A 1 209 ? 17.656 -6.047 -7.746 1 96.81 209 ASN A N 1
ATOM 1672 C CA . ASN A 1 209 ? 16.562 -6.984 -7.961 1 96.81 209 ASN A CA 1
ATOM 1673 C C . ASN A 1 209 ? 15.75 -6.621 -9.203 1 96.81 209 ASN A C 1
ATOM 1675 O O . ASN A 1 209 ? 14.961 -7.43 -9.688 1 96.81 209 ASN A O 1
ATOM 1679 N N . LEU A 1 210 ? 15.906 -5.422 -9.672 1 97.75 210 LEU A N 1
ATOM 1680 C CA . LEU A 1 210 ? 15.133 -4.934 -10.812 1 97.75 210 LEU A CA 1
ATOM 1681 C C . LEU A 1 210 ? 16 -4.078 -11.727 1 97.75 210 LEU A C 1
ATOM 1683 O O . LEU A 1 210 ? 16.688 -3.166 -11.266 1 97.75 210 LEU A O 1
ATOM 1687 N N . ILE A 1 211 ? 16.062 -4.414 -13 1 97.62 211 ILE A N 1
ATOM 1688 C CA . ILE A 1 211 ? 16.781 -3.666 -14.023 1 97.62 211 ILE A CA 1
ATOM 1689 C C . ILE A 1 211 ? 15.805 -3.146 -15.07 1 97.62 211 ILE A C 1
ATOM 1691 O O . ILE A 1 211 ? 15.141 -3.93 -15.75 1 97.62 211 ILE A O 1
ATOM 1695 N N . VAL A 1 212 ? 15.758 -1.818 -15.164 1 96.56 212 VAL A N 1
ATOM 1696 C CA . VAL A 1 212 ? 14.75 -1.193 -16.016 1 96.56 212 VAL A CA 1
ATOM 1697 C C . VAL A 1 212 ? 15.406 -0.141 -16.906 1 96.56 212 VAL A C 1
ATOM 1699 O O . VAL A 1 212 ? 16.516 0.325 -16.625 1 96.56 212 VAL A O 1
ATOM 1702 N N . ALA A 1 213 ? 14.75 0.143 -17.984 1 94.44 213 ALA A N 1
ATOM 1703 C CA . ALA A 1 213 ? 15.141 1.253 -18.859 1 94.44 213 ALA A CA 1
ATOM 1704 C C . ALA A 1 213 ? 14.102 2.373 -18.812 1 94.44 213 ALA A C 1
ATOM 1706 O O . ALA A 1 213 ? 12.961 2.15 -18.406 1 94.44 213 ALA A O 1
ATOM 1707 N N . TYR A 1 214 ? 14.594 3.555 -19.078 1 90.25 214 TYR A N 1
ATOM 1708 C CA . TYR A 1 214 ? 13.734 4.73 -19.141 1 90.25 214 TYR A CA 1
ATOM 1709 C C . TYR A 1 214 ? 13.766 5.359 -20.531 1 90.25 214 TYR A C 1
ATOM 1711 O O . TYR A 1 214 ? 14.797 5.324 -21.219 1 90.25 214 TYR A O 1
ATOM 1719 N N . ASP A 1 215 ? 12.688 5.797 -20.922 1 84.69 215 ASP A N 1
ATOM 1720 C CA . ASP A 1 215 ? 12.617 6.621 -22.125 1 84.69 215 ASP A CA 1
ATOM 1721 C C . ASP A 1 215 ? 12.125 8.031 -21.797 1 84.69 215 ASP A C 1
ATOM 1723 O O . ASP A 1 215 ? 12.148 8.445 -20.641 1 84.69 215 ASP A O 1
ATOM 1727 N N . ASP A 1 216 ? 11.797 8.742 -22.797 1 77.75 216 ASP A N 1
ATOM 1728 C CA . ASP A 1 216 ? 11.414 10.141 -22.594 1 77.75 216 ASP A CA 1
ATOM 1729 C C . ASP A 1 216 ? 10.117 10.25 -21.797 1 77.75 216 ASP A C 1
ATOM 1731 O O . ASP A 1 216 ? 9.828 11.305 -21.219 1 77.75 216 ASP A O 1
ATOM 1735 N N . GLN A 1 217 ? 9.445 9.164 -21.766 1 77.5 217 GLN A N 1
ATOM 1736 C CA . GLN A 1 217 ? 8.172 9.188 -21.062 1 77.5 217 GLN A CA 1
ATOM 1737 C C . GLN A 1 217 ? 8.305 8.609 -19.656 1 77.5 217 GLN A C 1
ATOM 1739 O O . GLN A 1 217 ? 7.328 8.562 -18.906 1 77.5 217 GLN A O 1
ATOM 1744 N N . GLY A 1 218 ? 9.469 8.18 -19.344 1 85.75 218 GLY A N 1
ATOM 1745 C CA . GLY A 1 218 ? 9.688 7.598 -18.031 1 85.75 218 GLY A CA 1
ATOM 1746 C C . GLY A 1 218 ? 10.078 6.129 -18.078 1 85.75 218 GLY A C 1
ATOM 1747 O O . GLY A 1 218 ? 10.75 5.695 -19.016 1 85.75 218 GLY A O 1
ATOM 1748 N N . LEU A 1 219 ? 9.688 5.391 -16.984 1 91.12 219 LEU A N 1
ATOM 1749 C CA . LEU A 1 219 ? 10.016 3.973 -16.891 1 91.12 219 LEU A CA 1
ATOM 1750 C C . LEU A 1 219 ? 9.367 3.182 -18.016 1 91.12 219 LEU A C 1
ATOM 1752 O O . LEU A 1 219 ? 8.195 3.387 -18.344 1 91.12 219 LEU A O 1
ATOM 1756 N N . ASN A 1 220 ? 10.164 2.459 -18.703 1 90.44 220 ASN A N 1
ATOM 1757 C CA . ASN A 1 220 ? 9.648 1.529 -19.703 1 90.44 220 ASN A CA 1
ATOM 1758 C C . ASN A 1 220 ? 9.273 0.188 -19.078 1 90.44 220 ASN A C 1
ATOM 1760 O O . ASN A 1 220 ? 10.148 -0.603 -18.719 1 90.44 220 ASN A O 1
ATOM 1764 N N . SER A 1 221 ? 7.996 -0.064 -19.016 1 92.19 221 SER A N 1
ATOM 1765 C CA . SER A 1 221 ? 7.543 -1.292 -18.359 1 92.19 221 SER A CA 1
ATOM 1766 C C . SER A 1 221 ? 7.312 -2.4 -19.391 1 92.19 221 SER A C 1
ATOM 1768 O O . SER A 1 221 ? 6.754 -3.451 -19.047 1 92.19 221 SER A O 1
ATOM 1770 N N . GLY A 1 222 ? 7.742 -2.131 -20.625 1 94 222 GLY A N 1
ATOM 1771 C CA . GLY A 1 222 ? 7.531 -3.141 -21.656 1 94 222 GLY A CA 1
ATOM 1772 C C . GLY A 1 222 ? 8.594 -4.227 -21.656 1 94 222 GLY A C 1
ATOM 1773 O O . GLY A 1 222 ? 8.383 -5.309 -22.203 1 94 222 GLY A O 1
ATOM 1774 N N . ILE A 1 223 ? 9.719 -3.863 -21.125 1 96.56 223 ILE A N 1
ATOM 1775 C CA . ILE A 1 223 ? 10.812 -4.82 -21.047 1 96.56 223 ILE A CA 1
ATOM 1776 C C . ILE A 1 223 ? 11.656 -4.547 -19.797 1 96.56 223 ILE A C 1
ATOM 1778 O O . ILE A 1 223 ? 12.062 -3.408 -19.547 1 96.56 223 ILE A O 1
ATOM 1782 N N . PHE A 1 224 ? 11.914 -5.566 -19 1 97.81 224 PHE A N 1
ATOM 1783 C CA . PHE A 1 224 ? 12.781 -5.379 -17.844 1 97.81 224 PHE A CA 1
ATOM 1784 C C . PHE A 1 224 ? 13.219 -6.723 -17.281 1 97.81 224 PHE A C 1
ATOM 1786 O O . PHE A 1 224 ? 12.695 -7.77 -17.672 1 97.81 224 PHE A O 1
ATOM 1793 N N . LEU A 1 225 ? 14.227 -6.723 -16.484 1 98.44 225 LEU A N 1
ATOM 1794 C CA . LEU A 1 225 ? 14.742 -7.895 -15.781 1 98.44 225 LEU A CA 1
ATOM 1795 C C . LEU A 1 225 ? 14.445 -7.816 -14.289 1 98.44 225 LEU A C 1
ATOM 1797 O O . LEU A 1 225 ? 14.602 -6.762 -13.672 1 98.44 225 LEU A O 1
ATOM 1801 N N . MET A 1 226 ? 13.938 -8.914 -13.75 1 98.5 226 MET A N 1
ATOM 1802 C CA . MET A 1 226 ? 13.57 -8.984 -12.336 1 98.5 226 MET A CA 1
ATOM 1803 C C . MET A 1 226 ? 14.148 -10.242 -11.688 1 98.5 226 MET A C 1
ATOM 1805 O O . MET A 1 226 ? 13.992 -11.344 -12.219 1 98.5 226 MET A O 1
ATOM 1809 N N . ARG A 1 227 ? 14.773 -10.039 -10.586 1 97.56 227 ARG A N 1
ATOM 1810 C CA . ARG A 1 227 ? 15.406 -11.164 -9.898 1 97.56 227 ARG A CA 1
ATOM 1811 C C . ARG A 1 227 ? 14.367 -12.016 -9.172 1 97.56 227 ARG A C 1
ATOM 1813 O O . ARG A 1 227 ? 13.375 -11.492 -8.656 1 97.56 227 ARG A O 1
ATOM 1820 N N . VAL A 1 228 ? 14.562 -13.336 -9.133 1 96.81 228 VAL A N 1
ATOM 1821 C CA . VAL A 1 228 ? 13.656 -14.25 -8.453 1 96.81 228 VAL A CA 1
ATOM 1822 C C . VAL A 1 228 ? 13.969 -14.281 -6.961 1 96.81 228 VAL A C 1
ATOM 1824 O O . VAL A 1 228 ? 14.727 -15.133 -6.492 1 96.81 228 VAL A O 1
ATOM 1827 N N . ARG A 1 229 ? 13.336 -13.344 -6.262 1 94.31 229 ARG A N 1
ATOM 1828 C CA . ARG A 1 229 ? 13.508 -13.164 -4.824 1 94.31 229 ARG A CA 1
ATOM 1829 C C . ARG A 1 229 ? 12.227 -12.648 -4.18 1 94.31 229 ARG A C 1
ATOM 1831 O O . ARG A 1 229 ? 11.328 -12.164 -4.871 1 94.31 229 ARG A O 1
ATOM 1838 N N . SER A 1 230 ? 12.195 -12.766 -2.818 1 92.19 230 SER A N 1
ATOM 1839 C CA . SER A 1 230 ? 11.047 -12.258 -2.078 1 92.19 230 SER A CA 1
ATOM 1840 C C . SER A 1 230 ? 10.883 -10.75 -2.285 1 92.19 230 SER A C 1
ATOM 1842 O O . SER A 1 230 ? 9.758 -10.242 -2.291 1 92.19 230 SER A O 1
ATOM 1844 N N . TRP A 1 231 ? 11.984 -10.086 -2.49 1 93.31 231 TRP A N 1
ATOM 1845 C CA . TRP A 1 231 ? 11.938 -8.656 -2.789 1 93.31 231 TRP A CA 1
ATOM 1846 C C . TRP A 1 231 ? 11.008 -8.375 -3.965 1 93.31 231 TRP A C 1
ATOM 1848 O O . TRP A 1 231 ? 10.195 -7.449 -3.914 1 93.31 231 TRP A O 1
ATOM 1858 N N . SER A 1 232 ? 11.109 -9.203 -5.004 1 96.94 232 SER A N 1
ATOM 1859 C CA . SER A 1 232 ? 10.344 -9 -6.23 1 96.94 232 SER A CA 1
ATOM 1860 C C . SER A 1 232 ? 8.852 -9.227 -5.996 1 96.94 232 SER A C 1
ATOM 1862 O O . SER A 1 232 ? 8.016 -8.508 -6.551 1 96.94 232 SER A O 1
ATOM 1864 N N . VAL A 1 233 ? 8.57 -10.164 -5.176 1 95.19 233 VAL A N 1
ATOM 1865 C CA . VAL A 1 233 ? 7.176 -10.414 -4.809 1 95.19 233 VAL A CA 1
ATOM 1866 C C . VAL A 1 233 ? 6.613 -9.195 -4.074 1 95.19 233 VAL A C 1
ATOM 1868 O O . VAL A 1 233 ? 5.531 -8.711 -4.414 1 95.19 233 VAL A O 1
ATOM 1871 N N . ASN A 1 234 ? 7.355 -8.719 -3.131 1 93.25 234 ASN A N 1
ATOM 1872 C CA . ASN A 1 234 ? 6.918 -7.566 -2.35 1 93.25 234 ASN A CA 1
ATOM 1873 C C . ASN A 1 234 ? 6.777 -6.32 -3.221 1 93.25 234 ASN A C 1
ATOM 1875 O O . ASN A 1 234 ? 5.855 -5.527 -3.031 1 93.25 234 ASN A O 1
ATOM 1879 N N . TYR A 1 235 ? 7.715 -6.152 -4.117 1 95.69 235 TYR A N 1
ATOM 1880 C CA . TYR A 1 235 ? 7.656 -5.016 -5.031 1 95.69 235 TYR A CA 1
ATOM 1881 C C . TYR A 1 235 ? 6.383 -5.059 -5.867 1 95.69 235 TYR A C 1
ATOM 1883 O O . TYR A 1 235 ? 5.66 -4.062 -5.957 1 95.69 235 TYR A O 1
ATOM 1891 N N . LEU A 1 236 ? 6.125 -6.215 -6.469 1 96.06 236 LEU A N 1
ATOM 1892 C CA . LEU A 1 236 ? 4.945 -6.328 -7.324 1 96.06 236 LEU A CA 1
ATOM 1893 C C . LEU A 1 236 ? 3.666 -6.215 -6.5 1 96.06 236 LEU A C 1
ATOM 1895 O O . LEU A 1 236 ? 2.662 -5.684 -6.977 1 96.06 236 LEU A O 1
ATOM 1899 N N . ALA A 1 237 ? 3.717 -6.773 -5.301 1 93.56 237 ALA A N 1
ATOM 1900 C CA . ALA A 1 237 ? 2.574 -6.59 -4.41 1 93.56 237 ALA A CA 1
ATOM 1901 C C . ALA A 1 237 ? 2.316 -5.109 -4.145 1 93.56 237 ALA A C 1
ATOM 1903 O O . ALA A 1 237 ? 1.168 -4.664 -4.156 1 93.56 237 ALA A O 1
ATOM 1904 N N . ALA A 1 238 ? 3.355 -4.383 -3.918 1 93.12 238 ALA A N 1
ATOM 1905 C CA . ALA A 1 238 ? 3.232 -2.943 -3.703 1 93.12 238 ALA A CA 1
ATOM 1906 C C . ALA A 1 238 ? 2.688 -2.248 -4.949 1 93.12 238 ALA A C 1
ATOM 1908 O O . ALA A 1 238 ? 1.853 -1.346 -4.848 1 93.12 238 ALA A O 1
ATOM 1909 N N . VAL A 1 239 ? 3.146 -2.674 -6.07 1 93.69 239 VAL A N 1
ATOM 1910 C CA . VAL A 1 239 ? 2.686 -2.102 -7.332 1 93.69 239 VAL A CA 1
ATOM 1911 C C . VAL A 1 239 ? 1.185 -2.332 -7.484 1 93.69 239 VAL A C 1
ATOM 1913 O O . VAL A 1 239 ? 0.436 -1.402 -7.793 1 93.69 239 VAL A O 1
ATOM 1916 N N . LEU A 1 240 ? 0.771 -3.508 -7.215 1 90.88 240 LEU A N 1
ATOM 1917 C CA . LEU A 1 240 ? -0.628 -3.889 -7.371 1 90.88 240 LEU A CA 1
ATOM 1918 C C . LEU A 1 240 ? -1.513 -3.127 -6.391 1 90.88 240 LEU A C 1
ATOM 1920 O O . LEU A 1 240 ? -2.689 -2.881 -6.672 1 90.88 240 LEU A O 1
ATOM 1924 N N . SER A 1 241 ? -0.915 -2.729 -5.289 1 88.81 241 SER A N 1
ATOM 1925 C CA . SER A 1 241 ? -1.735 -2.129 -4.242 1 88.81 241 SER A CA 1
ATOM 1926 C C . SER A 1 241 ? -1.537 -0.619 -4.18 1 88.81 241 SER A C 1
ATOM 1928 O O . SER A 1 241 ? -2.09 0.051 -3.305 1 88.81 241 SER A O 1
ATOM 1930 N N . CYS A 1 242 ? -0.767 -0.116 -5.004 1 85.62 242 CYS A N 1
ATOM 1931 C CA . CYS A 1 242 ? -0.377 1.289 -4.969 1 85.62 242 CYS A CA 1
ATOM 1932 C C . CYS A 1 242 ? -1.603 2.195 -4.949 1 85.62 242 CYS A C 1
ATOM 1934 O O . CYS A 1 242 ? -1.674 3.133 -4.152 1 85.62 242 CYS A O 1
ATOM 1936 N N . SER A 1 243 ? -2.594 1.896 -5.742 1 78.38 243 SER A N 1
ATOM 1937 C CA . SER A 1 243 ? -3.775 2.742 -5.859 1 78.38 243 SER A CA 1
ATOM 1938 C C . SER A 1 243 ? -4.645 2.656 -4.609 1 78.38 243 SER A C 1
ATOM 1940 O O . SER A 1 243 ? -5.383 3.592 -4.293 1 78.38 243 SER A O 1
ATOM 1942 N N . SER A 1 244 ? -4.578 1.564 -3.949 1 78.5 244 SER A N 1
ATOM 1943 C CA . SER A 1 244 ? -5.359 1.41 -2.727 1 78.5 244 SER A CA 1
ATOM 1944 C C . SER A 1 244 ? -4.789 2.258 -1.595 1 78.5 244 SER A C 1
ATOM 1946 O O . SER A 1 244 ? -5.535 2.805 -0.783 1 78.5 244 SER A O 1
ATOM 1948 N N . PHE A 1 245 ? -3.553 2.342 -1.6 1 79.56 245 PHE A N 1
ATOM 1949 C CA . PHE A 1 245 ? -2.91 3.061 -0.507 1 79.56 245 PHE A CA 1
ATOM 1950 C C . PHE A 1 245 ? -2.73 4.535 -0.859 1 79.56 245 PHE A C 1
ATOM 1952 O O . PHE A 1 245 ? -2.607 5.379 0.029 1 79.56 245 PHE A O 1
ATOM 1959 N N . GLN A 1 246 ? -2.688 4.742 -2.127 1 76 246 GLN A N 1
ATOM 1960 C CA . GLN A 1 246 ? -2.525 6.117 -2.596 1 76 246 GLN A CA 1
ATOM 1961 C C . GLN A 1 246 ? -3.572 6.465 -3.65 1 76 246 GLN A C 1
ATOM 1963 O O . GLN A 1 246 ? -3.232 6.73 -4.805 1 76 246 GLN A O 1
ATOM 1968 N N . PRO A 1 247 ? -4.734 6.562 -3.248 1 69.56 247 PRO A N 1
ATOM 1969 C CA . PRO A 1 247 ? -5.832 6.719 -4.203 1 69.56 247 PRO A CA 1
ATOM 1970 C C . PRO A 1 247 ? -5.809 8.07 -4.914 1 69.56 247 PRO A C 1
ATOM 1972 O O . PRO A 1 247 ? -6.34 8.203 -6.023 1 69.56 247 PRO A O 1
ATOM 1975 N N . ASP A 1 248 ? -5.168 9.031 -4.363 1 66.06 248 ASP A N 1
ATOM 1976 C CA . ASP A 1 248 ? -5.195 10.375 -4.926 1 66.06 248 ASP A CA 1
ATOM 1977 C C . ASP A 1 248 ? -4.105 10.547 -5.984 1 66.06 248 ASP A C 1
ATOM 1979 O O . ASP A 1 248 ? -4.078 11.555 -6.695 1 66.06 248 ASP A O 1
ATOM 1983 N N . GLU A 1 249 ? -3.371 9.531 -6.098 1 67.56 249 GLU A N 1
ATOM 1984 C CA . GLU A 1 249 ? -2.266 9.672 -7.039 1 67.56 249 GLU A CA 1
ATOM 1985 C C . GLU A 1 249 ? -2.697 9.281 -8.453 1 67.56 249 GLU A C 1
ATOM 1987 O O . GLU A 1 249 ? -3.33 8.242 -8.648 1 67.56 249 GLU A O 1
ATOM 1992 N N . VAL A 1 250 ? -2.496 10.211 -9.273 1 66.62 250 VAL A N 1
ATOM 1993 C CA . VAL A 1 250 ? -2.766 9.938 -10.68 1 66.62 250 VAL A CA 1
ATOM 1994 C C . VAL A 1 250 ? -1.598 9.172 -11.297 1 66.62 250 VAL A C 1
ATOM 1996 O O . VAL A 1 250 ? -0.463 9.648 -11.305 1 66.62 250 VAL A O 1
ATOM 1999 N N . LEU A 1 251 ? -1.875 8.008 -11.625 1 69.81 251 LEU A N 1
ATOM 2000 C CA . LEU A 1 251 ? -0.831 7.16 -12.195 1 69.81 251 LEU A CA 1
ATOM 2001 C C . LEU A 1 251 ? -0.826 7.25 -13.719 1 69.81 251 LEU A C 1
ATOM 2003 O O . LEU A 1 251 ? -1.841 6.973 -14.359 1 69.81 251 LEU A O 1
ATOM 2007 N N . ALA A 1 252 ? 0.326 7.777 -14.227 1 64.81 252 ALA A N 1
ATOM 2008 C CA . ALA A 1 252 ? 0.509 7.75 -15.68 1 64.81 252 ALA A CA 1
ATOM 2009 C C . ALA A 1 252 ? 0.567 6.316 -16.188 1 64.81 252 ALA A C 1
ATOM 2011 O O . ALA A 1 252 ? 1.312 5.488 -15.664 1 64.81 252 ALA A O 1
ATOM 2012 N N . PHE A 1 253 ? -0.178 5.93 -17.203 1 69.94 253 PHE A N 1
ATOM 2013 C CA . PHE A 1 253 ? -0.186 4.629 -17.859 1 69.94 253 PHE A CA 1
ATOM 2014 C C . PHE A 1 253 ? -0.462 3.516 -16.859 1 69.94 253 PHE A C 1
ATOM 2016 O O . PHE A 1 253 ? 0.075 2.412 -16.969 1 69.94 253 PHE A O 1
ATOM 2023 N N . THR A 1 254 ? -1.14 3.809 -15.742 1 81.31 254 THR A N 1
ATOM 2024 C CA . THR A 1 254 ? -1.68 2.955 -14.695 1 81.31 254 THR A CA 1
ATOM 2025 C C . THR A 1 254 ? -0.583 2.086 -14.086 1 81.31 254 THR A C 1
ATOM 2027 O O . THR A 1 254 ? 0.133 2.525 -13.18 1 81.31 254 THR A O 1
ATOM 2030 N N . GLU A 1 255 ? -0.171 0.917 -14.867 1 86.31 255 GLU A N 1
ATOM 2031 C CA . GLU A 1 255 ? 0.794 -0.014 -14.289 1 86.31 255 GLU A CA 1
ATOM 2032 C C . GLU A 1 255 ? 2.207 0.563 -14.32 1 86.31 255 GLU A C 1
ATOM 2034 O O . GLU A 1 255 ? 2.967 0.417 -13.359 1 86.31 255 GLU A O 1
ATOM 2039 N N . GLN A 1 256 ? 2.568 1.214 -15.453 1 89 256 GLN A N 1
ATOM 2040 C CA . GLN A 1 256 ? 3.885 1.833 -15.57 1 89 256 GLN A CA 1
ATOM 2041 C C . GLN A 1 256 ? 4.078 2.92 -14.516 1 89 256 GLN A C 1
ATOM 2043 O O . GLN A 1 256 ? 5.152 3.039 -13.93 1 89 256 GLN A O 1
ATOM 2048 N N . GLY A 1 257 ? 3.09 3.68 -14.352 1 88.81 257 GLY A N 1
ATOM 2049 C CA . GLY A 1 257 ? 3.139 4.703 -13.32 1 88.81 257 GLY A CA 1
ATOM 2050 C C . GLY A 1 257 ? 3.25 4.137 -11.922 1 88.81 257 GLY A C 1
ATOM 2051 O O . GLY A 1 257 ? 3.986 4.668 -11.086 1 88.81 257 GLY A O 1
ATOM 2052 N N . ALA A 1 258 ? 2.5 3.086 -11.617 1 91.19 258 ALA A N 1
ATOM 2053 C CA . ALA A 1 258 ? 2.561 2.438 -10.312 1 91.19 258 ALA A CA 1
ATOM 2054 C C . ALA A 1 258 ? 3.955 1.88 -10.039 1 91.19 258 ALA A C 1
ATOM 2056 O O . ALA A 1 258 ? 4.484 2.025 -8.938 1 91.19 258 ALA A O 1
ATOM 2057 N N . MET A 1 259 ? 4.523 1.269 -11.062 1 93.62 259 MET A N 1
ATOM 2058 C CA . MET A 1 259 ? 5.875 0.729 -10.93 1 93.62 259 MET A CA 1
ATOM 2059 C C . MET A 1 259 ? 6.871 1.833 -10.594 1 93.62 259 MET A C 1
ATOM 2061 O O . MET A 1 259 ? 7.695 1.679 -9.688 1 93.62 259 MET A O 1
ATOM 2065 N N . GLN A 1 260 ? 6.734 2.887 -11.305 1 91.38 260 GLN A N 1
ATOM 2066 C CA . GLN A 1 260 ? 7.625 4.02 -11.07 1 91.38 260 GLN A CA 1
ATOM 2067 C C . GLN A 1 260 ? 7.445 4.582 -9.664 1 91.38 260 GLN A C 1
ATOM 2069 O O . GLN A 1 260 ? 8.422 4.859 -8.969 1 91.38 260 GLN A O 1
ATOM 2074 N N . ARG A 1 261 ? 6.25 4.719 -9.281 1 88.62 261 ARG A N 1
ATOM 2075 C CA . ARG A 1 261 ? 5.945 5.285 -7.969 1 88.62 261 ARG A CA 1
ATOM 2076 C C . ARG A 1 261 ? 6.523 4.426 -6.852 1 88.62 261 ARG A C 1
ATOM 2078 O O . ARG A 1 261 ? 7.086 4.945 -5.887 1 88.62 261 ARG A O 1
ATOM 2085 N N . VAL A 1 262 ? 6.348 3.15 -6.953 1 91.75 262 VAL A N 1
ATOM 2086 C CA . VAL A 1 262 ? 6.82 2.236 -5.918 1 91.75 262 VAL A CA 1
ATOM 2087 C C . VAL A 1 262 ? 8.344 2.264 -5.863 1 91.75 262 VAL A C 1
ATOM 2089 O O . VAL A 1 262 ? 8.938 2.205 -4.781 1 91.75 262 VAL A O 1
ATOM 2092 N N . ILE A 1 263 ? 8.969 2.375 -7.02 1 91.88 263 ILE A N 1
ATOM 2093 C CA . ILE A 1 263 ? 10.422 2.479 -7.066 1 91.88 263 ILE A CA 1
ATOM 2094 C C . ILE A 1 263 ? 10.883 3.711 -6.289 1 91.88 263 ILE A C 1
ATOM 2096 O O . ILE A 1 263 ? 11.914 3.682 -5.617 1 91.88 263 ILE A O 1
ATOM 2100 N N . GLU A 1 264 ? 10.125 4.711 -6.312 1 86.44 264 GLU A N 1
ATOM 2101 C CA . GLU A 1 264 ? 10.484 5.988 -5.703 1 86.44 264 GLU A CA 1
ATOM 2102 C C . GLU A 1 264 ? 10.242 5.969 -4.195 1 86.44 264 GLU A C 1
ATOM 2104 O O . GLU A 1 264 ? 10.609 6.91 -3.49 1 86.44 264 GLU A O 1
ATOM 2109 N N . GLN A 1 265 ? 9.719 4.867 -3.773 1 82.19 265 GLN A N 1
ATOM 2110 C CA . GLN A 1 265 ? 9.414 4.758 -2.352 1 82.19 265 GLN A CA 1
ATOM 2111 C C . GLN A 1 265 ? 10.375 3.801 -1.655 1 82.19 265 GLN A C 1
ATOM 2113 O O . GLN A 1 265 ? 10.977 2.938 -2.299 1 82.19 265 GLN A O 1
ATOM 2118 N N . LEU A 1 266 ? 10.555 4.062 -0.331 1 79.81 266 LEU A N 1
ATOM 2119 C CA . LEU A 1 266 ? 11.297 3.102 0.472 1 79.81 266 LEU A CA 1
ATOM 2120 C C . LEU A 1 266 ? 10.547 1.779 0.579 1 79.81 266 LEU A C 1
ATOM 2122 O O . LEU A 1 266 ? 9.32 1.768 0.669 1 79.81 266 LEU A O 1
ATOM 2126 N N . PRO A 1 267 ? 11.188 0.66 0.491 1 82.12 267 PRO A N 1
ATOM 2127 C CA . PRO A 1 267 ? 12.641 0.51 0.356 1 82.12 267 PRO A CA 1
ATOM 2128 C C . PRO A 1 267 ? 13.062 0.122 -1.06 1 82.12 267 PRO A C 1
ATOM 2130 O O . PRO A 1 267 ? 14.18 -0.357 -1.264 1 82.12 267 PRO A O 1
ATOM 2133 N N . TYR A 1 268 ? 12.359 0.334 -2.027 1 89.62 268 TYR A N 1
ATOM 2134 C CA . TYR A 1 268 ? 12.523 -0.399 -3.279 1 89.62 268 TYR A CA 1
ATOM 2135 C C . TYR A 1 268 ? 13.562 0.267 -4.172 1 89.62 268 TYR A C 1
ATOM 2137 O O . TYR A 1 268 ? 14.328 -0.414 -4.855 1 89.62 268 TYR A O 1
ATOM 2145 N N . GLY A 1 269 ? 13.734 1.505 -4.137 1 87.38 269 GLY A N 1
ATOM 2146 C CA . GLY A 1 269 ? 14.555 2.248 -5.078 1 87.38 269 GLY A CA 1
ATOM 2147 C C . GLY A 1 269 ? 16.016 1.842 -5.047 1 87.38 269 GLY A C 1
ATOM 2148 O O . GLY A 1 269 ? 16.672 1.787 -6.086 1 87.38 269 GLY A O 1
ATOM 2149 N N . ARG A 1 270 ? 16.531 1.546 -3.947 1 87.38 270 ARG A N 1
ATOM 2150 C CA . ARG A 1 270 ? 17.953 1.241 -3.773 1 87.38 270 ARG A CA 1
ATOM 2151 C C . ARG A 1 270 ? 18.328 -0.043 -4.504 1 87.38 270 ARG A C 1
ATOM 2153 O O . ARG A 1 270 ? 19.5 -0.256 -4.832 1 87.38 270 ARG A O 1
ATOM 2160 N N . ASP A 1 271 ? 17.328 -0.889 -4.789 1 92.75 271 ASP A N 1
ATOM 2161 C CA . ASP A 1 271 ? 17.578 -2.211 -5.355 1 92.75 271 ASP A CA 1
ATOM 2162 C C . ASP A 1 271 ? 17.297 -2.227 -6.859 1 92.75 271 ASP A C 1
ATOM 2164 O O . ASP A 1 271 ? 17.234 -3.295 -7.473 1 92.75 271 ASP A O 1
ATOM 2168 N N . VAL A 1 272 ? 17.109 -1.018 -7.477 1 93.81 272 VAL A N 1
ATOM 2169 C CA . VAL A 1 272 ? 16.766 -0.886 -8.891 1 93.81 272 VAL A CA 1
ATOM 2170 C C . VAL A 1 272 ? 17.922 -0.219 -9.641 1 93.81 272 VAL A C 1
ATOM 2172 O O . VAL A 1 272 ? 18.516 0.737 -9.148 1 93.81 272 VAL A O 1
ATOM 2175 N N . ILE A 1 273 ? 18.234 -0.763 -10.797 1 94.81 273 ILE A N 1
ATOM 2176 C CA . ILE A 1 273 ? 19.234 -0.158 -11.672 1 94.81 273 ILE A CA 1
ATOM 2177 C C . ILE A 1 273 ? 18.578 0.264 -12.984 1 94.81 273 ILE A C 1
ATOM 2179 O O . ILE A 1 273 ? 17.828 -0.508 -13.594 1 94.81 273 ILE A O 1
ATOM 2183 N N . GLN A 1 274 ? 18.812 1.481 -13.359 1 93.56 274 GLN A N 1
ATOM 2184 C CA . GLN A 1 274 ? 18.375 1.99 -14.656 1 93.56 274 GLN A CA 1
ATOM 2185 C C . GLN A 1 274 ? 19.469 1.823 -15.711 1 93.56 274 GLN A C 1
ATOM 2187 O O . GLN A 1 274 ? 20.594 2.311 -15.531 1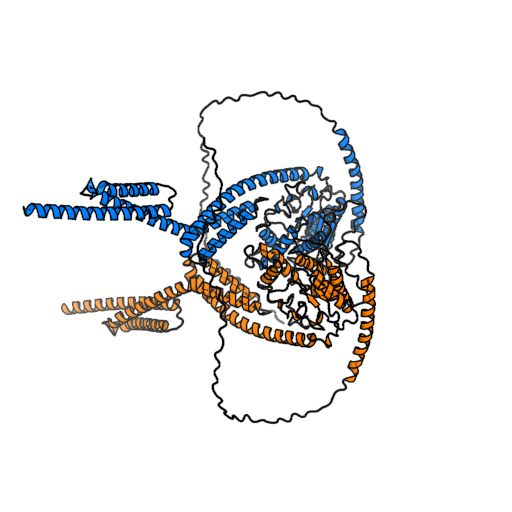 93.56 274 GLN A O 1
ATOM 2192 N N . VAL A 1 275 ? 19.125 1.18 -16.766 1 96.12 275 VAL A N 1
ATOM 2193 C CA . VAL A 1 275 ? 20.094 0.946 -17.828 1 96.12 275 VAL A CA 1
ATOM 2194 C C . VAL A 1 275 ? 19.703 1.733 -19.078 1 96.12 275 VAL A C 1
ATOM 2196 O O . VAL A 1 275 ? 18.578 2.24 -19.172 1 96.12 275 VAL A O 1
ATOM 2199 N N . PRO A 1 276 ? 20.625 1.812 -20 1 93.5 276 PRO A N 1
ATOM 2200 C CA . PRO A 1 276 ? 20.297 2.498 -21.25 1 93.5 276 PRO A CA 1
ATOM 2201 C C . PRO A 1 276 ? 19.172 1.808 -22.016 1 93.5 276 PRO A C 1
ATOM 2203 O O . PRO A 1 276 ? 19.141 0.578 -22.094 1 93.5 276 PRO A O 1
ATOM 2206 N N . GLN A 1 277 ? 18.328 2.543 -22.562 1 91.62 277 GLN A N 1
ATOM 2207 C CA . GLN A 1 277 ? 17.188 2.035 -23.312 1 91.62 277 GLN A CA 1
ATOM 2208 C C . GLN A 1 277 ? 17.641 1.187 -24.5 1 91.62 277 GLN A C 1
ATOM 2210 O O . GLN A 1 277 ? 16.969 0.223 -24.875 1 91.62 277 GLN A O 1
ATOM 2215 N N . GLU A 1 278 ? 18.812 1.442 -25.031 1 91.06 278 GLU A N 1
ATOM 2216 C CA . GLU A 1 278 ? 19.328 0.831 -26.25 1 91.06 278 GLU A CA 1
ATOM 2217 C C . GLU A 1 278 ? 19.703 -0.629 -26.016 1 91.06 278 GLU A C 1
ATOM 2219 O O . GLU A 1 278 ? 19.922 -1.381 -26.969 1 91.06 278 GLU A O 1
ATOM 2224 N N . TRP A 1 279 ? 19.781 -0.958 -24.797 1 94.44 279 TRP A N 1
ATOM 2225 C CA . TRP A 1 279 ? 20.188 -2.334 -24.516 1 94.44 279 TRP A CA 1
ATOM 2226 C C . TRP A 1 279 ? 19.109 -3.316 -24.953 1 94.44 279 TRP A C 1
ATOM 2228 O O . TRP A 1 279 ? 19.359 -4.227 -25.734 1 94.44 279 TRP A O 1
ATOM 2238 N N . PHE A 1 280 ? 17.859 -3.041 -24.5 1 92.38 280 PHE A N 1
ATOM 2239 C CA . PHE A 1 280 ? 16.844 -4.047 -24.812 1 92.38 280 PHE A CA 1
ATOM 2240 C C . PHE A 1 280 ? 15.477 -3.402 -24.969 1 92.38 280 PHE A C 1
ATOM 2242 O O . PHE A 1 280 ? 14.453 -4.09 -24.953 1 92.38 280 PHE A O 1
ATOM 2249 N N . SER A 1 281 ? 15.375 -2.076 -25.078 1 86.12 281 SER A N 1
ATOM 2250 C CA . SER A 1 281 ? 14.086 -1.403 -25.219 1 86.12 281 SER A CA 1
ATOM 2251 C C . SER A 1 281 ? 14.141 -0.348 -26.328 1 86.12 281 SER A C 1
ATOM 2253 O O . SER A 1 281 ? 13.578 0.742 -26.172 1 86.12 281 SER A O 1
ATOM 2255 N N . GLN A 1 282 ? 14.789 -0.696 -27.297 1 87.69 282 GLN A N 1
ATOM 2256 C CA . GLN A 1 282 ? 14.969 0.275 -28.375 1 87.69 282 GLN A CA 1
ATOM 2257 C C . GLN A 1 282 ? 13.742 0.307 -29.281 1 87.69 282 GLN A C 1
ATOM 2259 O O . GLN A 1 282 ? 13.141 -0.731 -29.562 1 87.69 282 GLN A O 1
ATOM 2264 N N . TYR A 1 283 ? 13.484 1.512 -29.812 1 87.69 283 TYR A N 1
ATOM 2265 C CA . TYR A 1 283 ? 12.391 1.674 -30.766 1 87.69 283 TYR A CA 1
ATOM 2266 C C . TYR A 1 283 ? 12.883 1.522 -32.188 1 87.69 283 TYR A C 1
ATOM 2268 O O . TYR A 1 283 ? 14.078 1.636 -32.469 1 87.69 283 TYR A O 1
ATOM 2276 N N . ARG A 1 284 ? 12 1.392 -33.094 1 82.69 284 ARG A N 1
ATOM 2277 C CA . ARG A 1 284 ? 12.328 0.994 -34.469 1 82.69 284 ARG A CA 1
ATOM 2278 C C . ARG A 1 284 ? 13.062 2.109 -35.219 1 82.69 284 ARG A C 1
ATOM 2280 O O . ARG A 1 284 ? 13.797 1.851 -36.156 1 82.69 284 ARG A O 1
ATOM 2287 N N . PHE A 1 285 ? 12.984 3.305 -34.719 1 79.94 285 PHE A N 1
ATOM 2288 C CA . PHE A 1 285 ? 13.516 4.422 -35.5 1 79.94 285 PHE A CA 1
ATOM 2289 C C . PHE A 1 285 ? 15 4.629 -35.188 1 79.94 285 PHE A C 1
ATOM 2291 O O . PHE A 1 285 ? 15.695 5.324 -35.938 1 79.94 285 PHE A O 1
ATOM 2298 N N . VAL A 1 286 ? 15.523 3.998 -34.219 1 79.19 286 VAL A N 1
ATOM 2299 C CA . VAL A 1 286 ? 16.891 4.266 -33.812 1 79.19 286 VAL A CA 1
ATOM 2300 C C . VAL A 1 286 ? 17.672 2.951 -33.75 1 79.19 286 VAL A C 1
ATOM 2302 O O . VAL A 1 286 ? 18.734 2.885 -33.125 1 79.19 286 VAL A O 1
ATOM 2305 N N . VAL A 1 287 ? 17.281 1.998 -34.469 1 84.06 287 VAL A N 1
ATOM 2306 C CA . VAL A 1 287 ? 17.906 0.686 -34.344 1 84.06 287 VAL A CA 1
ATOM 2307 C C . VAL A 1 287 ? 19.047 0.559 -35.375 1 84.06 287 VAL A C 1
ATOM 2309 O O . VAL A 1 287 ? 18.953 1.112 -36.469 1 84.06 287 VAL A O 1
ATOM 2312 N N . ASN A 1 288 ? 20.078 -0.075 -34.969 1 85.62 288 ASN A N 1
ATOM 2313 C CA . ASN A 1 288 ? 21.234 -0.396 -35.781 1 85.62 288 ASN A CA 1
ATOM 2314 C C . ASN A 1 288 ? 21.438 -1.904 -35.906 1 85.62 288 ASN A C 1
ATOM 2316 O O . ASN A 1 288 ? 20.953 -2.668 -35.062 1 85.62 288 ASN A O 1
ATOM 2320 N N . LYS A 1 289 ? 22.188 -2.211 -36.969 1 86.94 289 LYS A N 1
ATOM 2321 C CA . LYS A 1 289 ? 22.531 -3.621 -37.125 1 86.94 289 LYS A CA 1
ATOM 2322 C C . LYS A 1 289 ? 23.281 -4.145 -35.906 1 86.94 289 LYS A C 1
ATOM 2324 O O . LYS A 1 289 ? 24.188 -3.48 -35.406 1 86.94 289 LYS A O 1
ATOM 2329 N N . GLY A 1 290 ? 22.844 -5.312 -35.438 1 89.38 290 GLY A N 1
ATOM 2330 C CA . GLY A 1 290 ? 23.5 -5.906 -34.281 1 89.38 290 GLY A CA 1
ATOM 2331 C C . GLY A 1 290 ? 22.734 -5.656 -32.969 1 89.38 290 GLY A C 1
ATOM 2332 O O . GLY A 1 290 ? 22.984 -6.32 -31.969 1 89.38 290 GLY A O 1
ATOM 2333 N N . ASP A 1 291 ? 21.797 -4.742 -33.094 1 93.38 291 ASP A N 1
ATOM 2334 C CA . ASP A 1 291 ? 20.984 -4.484 -31.906 1 93.38 291 ASP A CA 1
ATOM 2335 C C . ASP A 1 291 ? 20.156 -5.711 -31.531 1 93.38 291 ASP A C 1
ATOM 2337 O O . ASP A 1 291 ? 19.891 -6.57 -32.375 1 93.38 291 ASP A O 1
ATOM 2341 N N . PHE A 1 292 ? 19.812 -5.777 -30.312 1 95.56 292 PHE A N 1
ATOM 2342 C CA . PHE A 1 292 ? 19.203 -6.98 -29.766 1 95.56 292 PHE A CA 1
ATOM 2343 C C . PHE A 1 292 ? 17.75 -7.094 -30.188 1 95.56 292 PHE A C 1
ATOM 2345 O O . PHE A 1 292 ? 17.375 -8.047 -30.891 1 95.56 292 PHE A O 1
ATOM 2352 N N . LEU A 1 293 ? 16.891 -6.16 -29.812 1 95.69 293 LEU A N 1
ATOM 2353 C CA . LEU A 1 293 ? 15.469 -6.27 -30.062 1 95.69 293 LEU A CA 1
ATOM 2354 C C . LEU A 1 293 ? 14.859 -4.898 -30.344 1 95.69 293 LEU A C 1
ATOM 2356 O O . LEU A 1 293 ? 15.477 -3.871 -30.047 1 95.69 293 LEU A O 1
ATOM 2360 N N . ILE A 1 294 ? 13.688 -4.934 -30.969 1 94.56 294 ILE A N 1
ATOM 2361 C CA . ILE A 1 294 ? 12.922 -3.725 -31.25 1 94.56 294 ILE A CA 1
ATOM 2362 C C . ILE A 1 294 ? 11.594 -3.766 -30.5 1 94.56 294 ILE A C 1
ATOM 2364 O O . ILE A 1 294 ? 10.914 -4.793 -30.484 1 94.56 294 ILE A O 1
ATOM 2368 N N . HIS A 1 295 ? 11.273 -2.654 -29.797 1 94.88 295 HIS A N 1
ATOM 2369 C CA . HIS A 1 295 ? 9.992 -2.48 -29.109 1 94.88 295 HIS A CA 1
ATOM 2370 C C . HIS A 1 295 ? 9.07 -1.553 -29.891 1 94.88 295 HIS A C 1
ATOM 2372 O O . HIS A 1 295 ? 9.43 -0.41 -30.188 1 94.88 295 HIS A O 1
ATOM 2378 N N . PHE A 1 296 ? 7.883 -2.051 -30.234 1 93 296 PHE A N 1
ATOM 2379 C CA . PHE A 1 296 ? 6.91 -1.293 -31.016 1 93 296 PHE A CA 1
ATOM 2380 C C . PHE A 1 296 ? 5.836 -0.697 -30.109 1 93 296 PHE A C 1
ATOM 2382 O O . PHE A 1 296 ? 4.672 -1.099 -30.172 1 93 296 PHE A O 1
ATOM 2389 N N . ALA A 1 297 ? 6.203 0.301 -29.281 1 82.19 297 ALA A N 1
ATOM 2390 C CA . ALA A 1 297 ? 5.34 0.854 -28.25 1 82.19 297 ALA A CA 1
ATOM 2391 C C . ALA A 1 297 ? 4.336 1.842 -28.828 1 82.19 297 ALA A C 1
ATOM 2393 O O . ALA A 1 297 ? 3.422 2.295 -28.141 1 82.19 297 ALA A O 1
ATOM 2394 N N . GLU A 1 298 ? 4.488 2.201 -30.062 1 67.12 298 GLU A N 1
ATOM 2395 C CA . GLU A 1 298 ? 3.65 3.23 -30.672 1 67.12 298 GLU A CA 1
ATOM 2396 C C . GLU A 1 298 ? 2.24 2.707 -30.938 1 67.12 298 GLU A C 1
ATOM 2398 O O . GLU A 1 298 ? 2.043 1.504 -31.109 1 67.12 298 GLU A O 1
ATOM 2403 N N . GLN A 1 299 ? 1.295 3.66 -30.656 1 65.31 299 GLN A N 1
ATOM 2404 C CA . GLN A 1 299 ? -0.105 3.373 -30.953 1 65.31 299 GLN A CA 1
ATOM 2405 C C . GLN A 1 299 ? -0.391 3.52 -32.438 1 65.31 299 GLN A C 1
ATOM 2407 O O . GLN A 1 299 ? 0.393 4.129 -33.188 1 65.31 299 GLN A O 1
ATOM 2412 N N . GLY A 1 300 ? -1.301 2.748 -33.062 1 68.56 300 GLY A N 1
ATOM 2413 C CA . GLY A 1 300 ? -1.723 2.848 -34.469 1 68.56 300 GLY A CA 1
ATOM 2414 C C . GLY A 1 300 ? -1.546 1.555 -35.219 1 68.56 300 GLY A C 1
ATOM 2415 O O . GLY A 1 300 ? -1.986 0.493 -34.781 1 68.56 300 GLY A O 1
ATOM 2416 N N . ASP A 1 301 ? -0.849 1.719 -36.312 1 83 301 ASP A N 1
ATOM 2417 C CA . ASP A 1 301 ? -0.669 0.592 -37.219 1 83 301 ASP A CA 1
ATOM 2418 C C . ASP A 1 301 ? 0.51 -0.278 -36.781 1 83 301 ASP A C 1
ATOM 2420 O O . ASP A 1 301 ? 1.379 -0.601 -37.594 1 83 301 ASP A O 1
ATOM 2424 N N . ARG A 1 302 ? 0.528 -0.747 -35.594 1 88.25 302 ARG A N 1
ATOM 2425 C CA . ARG A 1 302 ? 1.644 -1.46 -35 1 88.25 302 ARG A CA 1
ATOM 2426 C C . ARG A 1 302 ? 1.889 -2.795 -35.688 1 88.25 302 ARG A C 1
ATOM 2428 O O . ARG A 1 302 ? 3.033 -3.148 -35.969 1 88.25 302 ARG A O 1
ATOM 2435 N N . ASP A 1 303 ? 0.852 -3.479 -36.031 1 88.75 303 ASP A N 1
ATOM 2436 C CA . ASP A 1 303 ? 0.99 -4.789 -36.656 1 88.75 303 ASP A CA 1
ATOM 2437 C C . ASP A 1 303 ? 1.659 -4.684 -38 1 88.75 303 ASP A C 1
ATOM 2439 O O . ASP A 1 303 ? 2.455 -5.543 -38.406 1 88.75 303 ASP A O 1
ATOM 2443 N N . ASP A 1 304 ? 1.32 -3.615 -38.656 1 91.31 304 ASP A N 1
ATOM 2444 C CA . ASP A 1 304 ? 1.919 -3.428 -39.969 1 91.31 304 ASP A CA 1
ATOM 2445 C C . ASP A 1 304 ? 3.428 -3.217 -39.875 1 91.31 304 ASP A C 1
ATOM 2447 O O . ASP A 1 304 ? 4.195 -3.799 -40.625 1 91.31 304 ASP A O 1
ATOM 2451 N N . PHE A 1 305 ? 3.76 -2.383 -38.969 1 91.69 305 PHE A N 1
ATOM 2452 C CA . PHE A 1 305 ? 5.184 -2.133 -38.781 1 91.69 305 PHE A CA 1
ATOM 2453 C C . PHE A 1 305 ? 5.898 -3.4 -38.312 1 91.69 305 PHE A C 1
ATOM 2455 O O . PHE A 1 305 ? 6.996 -3.701 -38.781 1 91.69 305 PHE A O 1
ATOM 2462 N N . MET A 1 306 ? 5.234 -4.133 -37.469 1 94.94 306 MET A N 1
ATOM 2463 C CA . MET A 1 306 ? 5.828 -5.363 -36.938 1 94.94 306 MET A CA 1
ATOM 2464 C C . MET A 1 306 ? 5.996 -6.391 -38.062 1 94.94 306 MET A C 1
ATOM 2466 O O . MET A 1 306 ? 7.031 -7.055 -38.156 1 94.94 306 MET A O 1
ATOM 2470 N N . ASP A 1 307 ? 5.031 -6.445 -38.906 1 94.94 307 ASP A N 1
ATOM 2471 C CA . ASP A 1 307 ? 5.098 -7.406 -40 1 94.94 307 ASP A CA 1
ATOM 2472 C C . ASP A 1 307 ? 6.285 -7.113 -40.938 1 94.94 307 ASP A C 1
ATOM 2474 O O . ASP A 1 307 ? 6.945 -8.039 -41.406 1 94.94 307 ASP A O 1
ATOM 2478 N N . GLU A 1 308 ? 6.516 -5.895 -41.125 1 92.5 308 GLU A N 1
ATOM 2479 C CA . GLU A 1 308 ? 7.652 -5.496 -41.969 1 92.5 308 GLU A CA 1
ATOM 2480 C C . GLU A 1 308 ? 8.969 -5.949 -41.344 1 92.5 308 GLU A C 1
ATOM 2482 O O . GLU A 1 308 ? 9.828 -6.504 -42.031 1 92.5 308 GLU A O 1
ATOM 2487 N N . TRP A 1 309 ? 9.094 -5.758 -40.125 1 93.12 309 TRP A N 1
ATOM 2488 C CA . TRP A 1 309 ? 10.336 -6.094 -39.438 1 93.12 309 TRP A CA 1
ATOM 2489 C C . TRP A 1 309 ? 10.445 -7.594 -39.219 1 93.12 309 TRP A C 1
ATOM 2491 O O . TRP A 1 309 ? 11.547 -8.148 -39.188 1 93.12 309 TRP A O 1
ATOM 2501 N N . LEU A 1 310 ? 9.297 -8.227 -39.031 1 95.38 310 LEU A N 1
ATOM 2502 C CA . LEU A 1 310 ? 9.297 -9.68 -38.906 1 95.38 310 LEU A CA 1
ATOM 2503 C C . LEU A 1 310 ? 9.766 -10.344 -40.188 1 95.38 310 LEU A C 1
ATOM 2505 O O . LEU A 1 310 ? 10.469 -11.352 -40.156 1 95.38 310 LEU A O 1
ATOM 2509 N N . ARG A 1 311 ? 9.398 -9.75 -41.312 1 92.69 311 ARG A N 1
ATOM 2510 C CA . ARG A 1 311 ? 9.906 -10.258 -42.562 1 92.69 311 ARG A CA 1
ATOM 2511 C C . ARG A 1 311 ? 11.43 -10.195 -42.625 1 92.69 311 ARG A C 1
ATOM 2513 O O . ARG A 1 311 ? 12.078 -11.125 -43.094 1 92.69 311 ARG A O 1
ATOM 2520 N N . LYS A 1 312 ? 11.945 -9.148 -42.125 1 89.69 312 LYS A N 1
ATOM 2521 C CA . LYS A 1 312 ? 13.391 -8.977 -42.062 1 89.69 312 LYS A CA 1
ATOM 2522 C C . LYS A 1 312 ? 14.031 -9.961 -41.094 1 89.69 312 LYS A C 1
ATOM 2524 O O . LYS A 1 312 ? 15.031 -10.594 -41.406 1 89.69 312 LYS A O 1
ATOM 2529 N N . ALA A 1 313 ? 13.453 -10.141 -39.938 1 91.12 313 ALA A N 1
ATOM 2530 C CA . ALA A 1 313 ? 13.984 -10.992 -38.875 1 91.12 313 ALA A CA 1
ATOM 2531 C C . ALA A 1 313 ? 13.961 -12.461 -39.312 1 91.12 313 ALA A C 1
ATOM 2533 O O . ALA A 1 313 ? 14.828 -13.242 -38.906 1 91.12 313 ALA A O 1
ATOM 2534 N N . GLU A 1 314 ? 13.008 -12.781 -40.125 1 89.38 314 GLU A N 1
ATOM 2535 C CA . GLU A 1 314 ? 12.797 -14.172 -40.5 1 89.38 314 GLU A CA 1
ATOM 2536 C C . GLU A 1 314 ? 13.625 -14.539 -41.719 1 89.38 314 GLU A C 1
ATOM 2538 O O . GLU A 1 314 ? 13.758 -15.719 -42.062 1 89.38 314 GLU A O 1
ATOM 2543 N N . GLU A 1 315 ? 14.148 -13.484 -42.25 1 84.69 315 GLU A N 1
ATOM 2544 C CA . GLU A 1 315 ? 15.008 -13.75 -43.406 1 84.69 315 GLU A CA 1
ATOM 2545 C C . GLU A 1 315 ? 16.375 -14.258 -42.969 1 84.69 315 GLU A C 1
ATOM 2547 O O . GLU A 1 315 ? 17.094 -13.578 -42.25 1 84.69 315 GLU A O 1
ATOM 2552 N N . PRO A 1 316 ? 16.797 -15.406 -43.25 1 68.38 316 PRO A N 1
ATOM 2553 C CA . PRO A 1 316 ? 18.047 -16 -42.812 1 68.38 316 PRO A CA 1
ATOM 2554 C C . PRO A 1 316 ? 19.266 -15.125 -43.094 1 68.38 316 PRO A C 1
ATOM 2556 O O . PRO A 1 316 ? 20.172 -15.031 -42.281 1 68.38 316 PRO A O 1
ATOM 2559 N N . MET A 1 317 ? 19.375 -14.562 -44.25 1 70 317 MET A N 1
ATOM 2560 C CA . MET A 1 317 ? 20.594 -13.844 -44.625 1 70 317 MET A CA 1
ATOM 2561 C C . MET A 1 317 ? 20.375 -12.336 -44.594 1 70 317 MET A C 1
ATOM 2563 O O . MET A 1 317 ? 20.891 -11.602 -45.406 1 70 317 MET A O 1
ATOM 2567 N N . ASN A 1 318 ? 19.734 -12 -43.438 1 74.31 318 ASN A N 1
ATOM 2568 C CA . ASN A 1 318 ? 19.438 -10.57 -43.344 1 74.31 318 ASN A CA 1
ATOM 2569 C C . ASN A 1 318 ? 20.625 -9.789 -42.812 1 74.31 318 ASN A C 1
ATOM 2571 O O . ASN A 1 318 ? 20.656 -8.555 -42.906 1 74.31 318 ASN A O 1
ATOM 2575 N N . GLY A 1 319 ? 21.672 -10.484 -42.344 1 80.44 319 GLY A N 1
ATOM 2576 C CA . GLY A 1 319 ? 22.906 -9.852 -41.906 1 80.44 319 GLY A CA 1
ATOM 2577 C C . GLY A 1 319 ? 22.766 -9.141 -40.562 1 80.44 319 GLY A C 1
ATOM 2578 O O . GLY A 1 319 ? 23.75 -8.602 -40.031 1 80.44 319 GLY A O 1
ATOM 2579 N N . TRP A 1 320 ? 21.594 -9.164 -39.969 1 86.44 320 TRP A N 1
ATOM 2580 C CA . TRP A 1 320 ? 21.359 -8.453 -38.719 1 86.44 320 TRP A CA 1
ATOM 2581 C C . TRP A 1 320 ? 22.016 -9.172 -37.562 1 86.44 320 TRP A C 1
ATOM 2583 O O . TRP A 1 320 ? 22.703 -8.555 -36.75 1 86.44 320 TRP A O 1
ATOM 2593 N N . PRO A 1 321 ? 21.906 -10.5 -37.438 1 88.62 321 PRO A N 1
ATOM 2594 C CA . PRO A 1 321 ? 22.531 -11.195 -36.312 1 88.62 321 PRO A CA 1
ATOM 2595 C C . PRO A 1 321 ? 24.047 -11.211 -36.406 1 88.62 321 PRO A C 1
ATOM 2597 O O . PRO A 1 321 ? 24.609 -11.609 -37.438 1 88.62 321 PRO A O 1
ATOM 2600 N N . VAL A 1 322 ? 24.641 -10.695 -35.469 1 90.19 322 VAL A N 1
ATOM 2601 C CA . VAL A 1 322 ? 26.094 -10.711 -35.312 1 90.19 322 VAL A CA 1
ATOM 2602 C C . VAL A 1 322 ? 26.453 -11.203 -33.906 1 90.19 322 VAL A C 1
ATOM 2604 O O . VAL A 1 322 ? 25.672 -11.008 -32.969 1 90.19 322 VAL A O 1
ATOM 2607 N N . ASP A 1 323 ? 27.594 -11.883 -33.875 1 92.38 323 ASP A N 1
ATOM 2608 C CA . ASP A 1 323 ? 28.047 -12.344 -32.594 1 92.38 323 ASP A CA 1
ATOM 2609 C C . ASP A 1 323 ? 28.156 -11.18 -31.594 1 92.38 323 ASP A C 1
ATOM 2611 O O . ASP A 1 323 ? 28.594 -10.086 -31.969 1 92.38 323 ASP A O 1
ATOM 2615 N N . VAL A 1 324 ? 27.75 -11.461 -30.359 1 94 324 VAL A N 1
ATOM 2616 C CA . VAL A 1 324 ? 27.672 -10.422 -29.344 1 94 324 VAL A CA 1
ATOM 2617 C C . VAL A 1 324 ? 29.031 -9.727 -29.219 1 94 324 VAL A C 1
ATOM 2619 O O . VAL A 1 324 ? 29.094 -8.516 -28.953 1 94 324 VAL A O 1
ATOM 2622 N N . GLU A 1 325 ? 30.188 -10.477 -29.438 1 93.94 325 GLU A N 1
ATOM 2623 C CA . GLU A 1 325 ? 31.531 -9.93 -29.297 1 93.94 325 GLU A CA 1
ATOM 2624 C C . GLU A 1 325 ? 31.797 -8.836 -30.328 1 93.94 325 GLU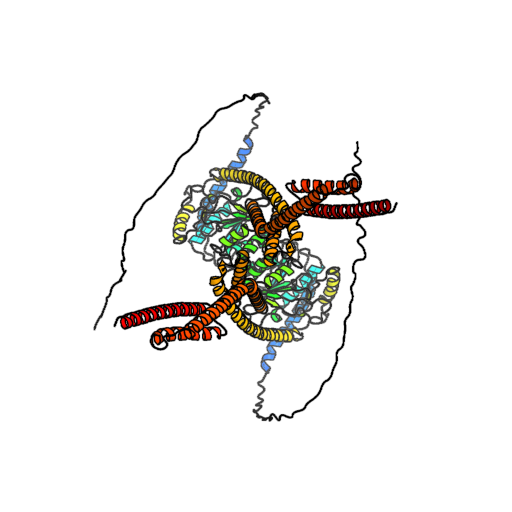 A C 1
ATOM 2626 O O . GLU A 1 325 ? 32.656 -7.98 -30.125 1 93.94 325 GLU A O 1
ATOM 2631 N N . LEU A 1 326 ? 31.031 -8.93 -31.375 1 92.88 326 LEU A N 1
ATOM 2632 C CA . LEU A 1 326 ? 31.234 -7.984 -32.469 1 92.88 326 LEU A CA 1
ATOM 2633 C C . LEU A 1 326 ? 30.25 -6.812 -32.344 1 92.88 326 LEU A C 1
ATOM 2635 O O . LEU A 1 326 ? 30.266 -5.902 -33.188 1 92.88 326 LEU A O 1
ATOM 2639 N N . THR A 1 327 ? 29.375 -6.828 -31.359 1 94.19 327 THR A N 1
ATOM 2640 C CA . THR A 1 327 ? 28.453 -5.727 -31.109 1 94.19 327 THR A CA 1
ATOM 2641 C C . THR A 1 327 ? 29.062 -4.719 -30.141 1 94.19 327 THR A C 1
ATOM 2643 O O . THR A 1 327 ? 30.172 -4.922 -29.656 1 94.19 327 THR A O 1
ATOM 2646 N N . ARG A 1 328 ? 28.344 -3.645 -29.844 1 93.75 328 ARG A N 1
ATOM 2647 C CA . ARG A 1 328 ? 28.766 -2.602 -28.922 1 93.75 328 ARG A CA 1
ATOM 2648 C C . ARG A 1 328 ? 28.531 -3.023 -27.469 1 93.75 328 ARG A C 1
ATOM 2650 O O . ARG A 1 328 ? 29.031 -2.387 -26.547 1 93.75 328 ARG A O 1
ATOM 2657 N N . PHE A 1 329 ? 27.906 -4.164 -27.203 1 95.94 329 PHE A N 1
ATOM 2658 C CA . PHE A 1 329 ? 27.344 -4.465 -25.891 1 95.94 329 PHE A CA 1
ATOM 2659 C C . PHE A 1 329 ? 28.453 -4.836 -24.906 1 95.94 329 PHE A C 1
ATOM 2661 O O . PHE A 1 329 ? 28.469 -4.375 -23.766 1 95.94 329 PHE A O 1
ATOM 2668 N N . PRO A 1 330 ? 29.5 -5.637 -25.344 1 96.06 330 PRO A N 1
ATOM 2669 C CA . PRO A 1 330 ? 30.516 -6.008 -24.359 1 96.06 330 PRO A CA 1
ATOM 2670 C C . PRO A 1 330 ? 31.234 -4.793 -23.766 1 96.06 330 PRO A C 1
ATOM 2672 O O . PRO A 1 330 ? 31.375 -4.691 -22.547 1 96.06 330 PRO A O 1
ATOM 2675 N N . ASN A 1 331 ? 31.562 -3.896 -24.562 1 95.75 331 ASN A N 1
ATOM 2676 C CA . ASN A 1 331 ? 32.25 -2.707 -24.078 1 95.75 331 ASN A CA 1
ATOM 2677 C C . ASN A 1 331 ? 31.312 -1.786 -23.297 1 95.75 331 ASN A C 1
ATOM 2679 O O . ASN A 1 331 ? 31.688 -1.271 -22.25 1 95.75 331 ASN A O 1
ATOM 2683 N N . GLU A 1 332 ? 30.156 -1.623 -23.797 1 95.94 332 GLU A N 1
ATOM 2684 C CA . GLU A 1 332 ? 29.188 -0.718 -23.188 1 95.94 332 GLU A CA 1
ATOM 2685 C C . GLU A 1 332 ? 28.766 -1.216 -21.812 1 95.94 332 GLU A C 1
ATOM 2687 O O . GLU A 1 332 ? 28.656 -0.428 -20.859 1 95.94 332 GLU A O 1
ATOM 2692 N N . THR A 1 333 ? 28.484 -2.514 -21.688 1 97.31 333 THR A N 1
ATOM 2693 C CA . THR A 1 333 ? 28.031 -3.047 -20.406 1 97.31 333 THR A CA 1
ATOM 2694 C C . THR A 1 333 ? 29.156 -3.021 -19.375 1 97.31 333 THR A C 1
ATOM 2696 O O . THR A 1 333 ? 28.938 -2.699 -18.203 1 97.31 333 THR A O 1
ATOM 2699 N N . ARG A 1 334 ? 30.375 -3.328 -19.797 1 96 334 ARG A N 1
ATOM 2700 C CA . ARG A 1 334 ? 31.516 -3.248 -18.891 1 96 334 ARG A CA 1
ATOM 2701 C C . ARG A 1 334 ? 31.703 -1.826 -18.375 1 96 334 ARG A C 1
ATOM 2703 O O . ARG A 1 334 ? 31.906 -1.617 -17.172 1 96 334 ARG A O 1
ATOM 2710 N N . ALA A 1 335 ? 31.641 -0.909 -19.266 1 96.62 335 ALA A N 1
ATOM 2711 C CA . ALA A 1 335 ? 31.812 0.494 -18.891 1 96.62 335 ALA A CA 1
ATOM 2712 C C . ALA A 1 335 ? 30.688 0.958 -17.984 1 96.62 335 ALA A C 1
ATOM 2714 O O . ALA A 1 335 ? 30.906 1.694 -17.016 1 96.62 335 ALA A O 1
ATOM 2715 N N . PHE A 1 336 ? 29.531 0.588 -18.266 1 97 336 PHE A N 1
ATOM 2716 C CA . PHE A 1 336 ? 28.359 0.971 -17.484 1 97 336 PHE A CA 1
ATOM 2717 C C . PHE A 1 336 ? 28.484 0.496 -16.047 1 97 336 PHE A C 1
ATOM 2719 O O . PHE A 1 336 ? 28.312 1.28 -15.109 1 97 336 PHE A O 1
ATOM 2726 N N . TRP A 1 337 ? 28.719 -0.789 -15.867 1 96.12 337 TRP A N 1
ATOM 2727 C CA . TRP A 1 337 ? 28.75 -1.354 -14.523 1 96.12 337 TRP A CA 1
ATOM 2728 C C . TRP A 1 337 ? 29.922 -0.786 -13.727 1 96.12 337 TRP A C 1
ATOM 2730 O O . TRP A 1 337 ? 29.844 -0.611 -12.508 1 96.12 337 TRP A O 1
ATOM 2740 N N . ALA A 1 338 ? 31.062 -0.477 -14.438 1 94.81 338 ALA A N 1
ATOM 2741 C CA . ALA A 1 338 ? 32.156 0.203 -13.773 1 94.81 338 ALA A CA 1
ATOM 2742 C C . ALA A 1 338 ? 31.75 1.588 -13.289 1 94.81 338 ALA A C 1
ATOM 2744 O O . ALA A 1 338 ? 32.094 1.992 -12.172 1 94.81 338 ALA A O 1
ATOM 2745 N N . GLU A 1 339 ? 31.062 2.229 -14.156 1 94.25 339 GLU A N 1
ATOM 2746 C CA . GLU A 1 339 ? 30.547 3.547 -13.789 1 94.25 339 GLU A CA 1
ATOM 2747 C C . GLU A 1 339 ? 29.562 3.457 -12.625 1 94.25 339 GLU A C 1
ATOM 2749 O O . GLU A 1 339 ? 29.578 4.297 -11.719 1 94.25 339 GLU A O 1
ATOM 2754 N N . GLN A 1 340 ? 28.688 2.447 -12.688 1 92.75 340 GLN A N 1
ATOM 2755 C CA . GLN A 1 340 ? 27.734 2.248 -11.602 1 92.75 340 GLN A CA 1
ATOM 2756 C C . GLN A 1 340 ? 28.453 1.997 -10.273 1 92.75 340 GLN A C 1
ATOM 2758 O O . GLN A 1 340 ? 28 2.457 -9.227 1 92.75 340 GLN A O 1
ATOM 2763 N N . SER A 1 341 ? 29.5 1.28 -10.289 1 91.31 341 SER A N 1
ATOM 2764 C CA . SER A 1 341 ? 30.297 1.013 -9.086 1 91.31 341 SER A CA 1
ATOM 2765 C C . SER A 1 341 ? 30.844 2.301 -8.492 1 91.31 341 SER A C 1
ATOM 2767 O O . SER A 1 341 ? 30.766 2.518 -7.281 1 91.31 341 SER A O 1
ATOM 2769 N N . ARG A 1 342 ? 31.359 3.139 -9.336 1 91 342 ARG A N 1
ATOM 2770 C CA . ARG A 1 342 ? 31.906 4.418 -8.883 1 91 342 ARG A CA 1
ATOM 2771 C C . ARG A 1 342 ? 30.797 5.301 -8.305 1 91 342 ARG A C 1
ATOM 2773 O O . ARG A 1 342 ? 31 5.938 -7.266 1 91 342 ARG A O 1
ATOM 2780 N N . MET A 1 343 ? 29.719 5.309 -9.008 1 88.31 343 MET A N 1
ATOM 2781 C CA . MET A 1 343 ? 28.594 6.137 -8.57 1 88.31 343 MET A CA 1
ATOM 2782 C C . MET A 1 343 ? 28.078 5.668 -7.219 1 88.31 343 MET A C 1
ATOM 2784 O O . MET A 1 343 ? 27.672 6.484 -6.387 1 88.31 343 MET A O 1
ATOM 2788 N N . GLN A 1 344 ? 28 4.395 -6.977 1 86.69 344 GLN A N 1
ATOM 2789 C CA . GLN A 1 344 ? 27.547 3.854 -5.695 1 86.69 344 GLN A CA 1
ATOM 2790 C C . GLN A 1 344 ? 28.438 4.344 -4.551 1 86.69 344 GLN A C 1
ATOM 2792 O O . GLN A 1 344 ? 27.938 4.672 -3.473 1 86.69 344 GLN A O 1
ATOM 2797 N N . GLU A 1 345 ? 29.672 4.402 -4.785 1 85.88 345 GLU A N 1
ATOM 2798 C CA . GLU A 1 345 ? 30.609 4.891 -3.771 1 85.88 345 GLU A CA 1
ATOM 2799 C C . GLU A 1 345 ? 30.375 6.371 -3.48 1 85.88 345 GLU A C 1
ATOM 2801 O O . GLU A 1 345 ? 30.406 6.793 -2.322 1 85.88 345 GLU A O 1
ATOM 2806 N N . GLN A 1 346 ? 30.156 7.059 -4.523 1 85.06 346 GLN A N 1
ATOM 2807 C CA . GLN A 1 346 ? 29.906 8.484 -4.359 1 85.06 346 GLN A CA 1
ATOM 2808 C C . GLN A 1 346 ? 28.594 8.727 -3.605 1 85.06 346 GLN A C 1
ATOM 2810 O O . GLN A 1 346 ? 28.531 9.586 -2.729 1 85.06 346 GLN A O 1
ATOM 2815 N N . HIS A 1 347 ? 27.578 7.98 -3.975 1 86.19 347 HIS A N 1
ATOM 2816 C CA . HIS A 1 347 ? 26.297 8.102 -3.291 1 86.19 347 HIS A CA 1
ATOM 2817 C C . HIS A 1 347 ? 26.422 7.754 -1.812 1 86.19 347 HIS A C 1
ATOM 2819 O O . HIS A 1 347 ? 25.781 8.375 -0.965 1 86.19 347 HIS A O 1
ATOM 2825 N N . LYS A 1 348 ? 27.203 6.781 -1.563 1 86.81 348 LYS A N 1
ATOM 2826 C CA . LYS A 1 348 ? 27.422 6.375 -0.177 1 86.81 348 LYS A CA 1
ATOM 2827 C C . LYS A 1 348 ? 28.031 7.508 0.634 1 86.81 348 LYS A C 1
ATOM 2829 O O . LYS A 1 348 ? 27.625 7.773 1.763 1 86.81 348 LYS A O 1
ATOM 2834 N N . GLU A 1 349 ? 28.938 8.156 0.103 1 84 349 GLU A N 1
ATOM 2835 C CA . GLU A 1 349 ? 29.594 9.266 0.782 1 84 349 GLU A CA 1
ATOM 2836 C C . GLU A 1 349 ? 28.625 10.422 1.011 1 84 349 GLU A C 1
ATOM 2838 O O . GLU A 1 349 ? 28.547 10.969 2.113 1 84 349 GLU A O 1
ATOM 2843 N N . ASN A 1 350 ? 27.953 10.75 -0.035 1 84.06 350 ASN A N 1
ATOM 2844 C CA . ASN A 1 350 ? 27 11.844 0.06 1 84.06 350 ASN A CA 1
ATOM 2845 C C . ASN A 1 350 ? 25.891 11.531 1.069 1 84.06 350 ASN A C 1
ATOM 2847 O O . ASN A 1 350 ? 25.453 12.414 1.813 1 84.06 350 ASN A O 1
ATOM 2851 N N . PHE A 1 351 ? 25.453 10.344 1.005 1 88.19 351 PHE A N 1
ATOM 2852 C CA . PHE A 1 351 ? 24.406 9.922 1.927 1 88.19 351 PHE A CA 1
ATOM 2853 C C . PHE A 1 351 ? 24.875 10.047 3.371 1 88.19 351 PHE A C 1
ATOM 2855 O O . PHE A 1 351 ? 24.125 10.5 4.234 1 88.19 351 PHE A O 1
ATOM 2862 N N . ASN A 1 352 ? 26.062 9.672 3.6 1 85.88 352 ASN A N 1
ATOM 2863 C CA . ASN A 1 352 ? 26.609 9.75 4.953 1 85.88 352 ASN A CA 1
ATOM 2864 C C . ASN A 1 352 ? 26.656 11.188 5.457 1 85.88 352 ASN A C 1
ATOM 2866 O O . ASN A 1 352 ? 26.375 11.453 6.625 1 85.88 352 ASN A O 1
ATOM 2870 N N . ILE A 1 353 ? 26.984 12.039 4.633 1 85.69 353 ILE A N 1
ATOM 2871 C CA . ILE A 1 353 ? 27.031 13.453 4.988 1 85.69 353 ILE A CA 1
ATOM 2872 C C . ILE A 1 353 ? 25.625 13.945 5.328 1 85.69 353 ILE A C 1
ATOM 2874 O O . ILE A 1 353 ? 25.406 14.586 6.363 1 85.69 353 ILE A O 1
ATOM 2878 N N . ALA A 1 354 ? 24.719 13.617 4.465 1 85.31 354 ALA A N 1
ATOM 2879 C CA . ALA A 1 354 ? 23.328 14.031 4.688 1 85.31 354 ALA A CA 1
ATOM 2880 C C . ALA A 1 354 ? 22.766 13.383 5.941 1 85.31 354 ALA A C 1
ATOM 2882 O O . ALA A 1 354 ? 22 14.008 6.68 1 85.31 354 ALA A O 1
ATOM 2883 N N . ALA A 1 355 ? 23.125 12.156 6.121 1 89.12 355 ALA A N 1
ATOM 2884 C CA . ALA A 1 355 ? 22.641 11.414 7.285 1 89.12 355 ALA A CA 1
ATOM 2885 C C . ALA A 1 355 ? 23.109 12.078 8.586 1 89.12 355 ALA A C 1
ATOM 2887 O O . ALA A 1 355 ? 22.359 12.125 9.562 1 89.12 355 ALA A O 1
ATOM 2888 N N . LYS A 1 356 ? 24.219 12.562 8.594 1 83.12 356 LYS A N 1
ATOM 2889 C CA . LYS A 1 356 ? 24.734 13.273 9.766 1 83.12 356 LYS A CA 1
ATOM 2890 C C . LYS A 1 356 ? 23.938 14.555 10.008 1 83.12 356 LYS A C 1
ATOM 2892 O O . LYS A 1 356 ? 23.641 14.891 11.156 1 83.12 356 LYS A O 1
ATOM 2897 N N . ARG A 1 357 ? 23.688 15.219 8.969 1 82.5 357 ARG A N 1
ATOM 2898 C CA . ARG A 1 357 ? 22.906 16.438 9.078 1 82.5 357 ARG A CA 1
ATOM 2899 C C . ARG A 1 357 ? 21.516 16.156 9.609 1 82.5 357 ARG A C 1
ATOM 2901 O O . ARG A 1 357 ? 21 16.891 10.461 1 82.5 357 ARG A O 1
ATOM 2908 N N . VAL A 1 358 ? 20.938 15.141 9.039 1 89.19 358 VAL A N 1
ATOM 2909 C CA . VAL A 1 358 ? 19.609 14.75 9.477 1 89.19 358 VAL A CA 1
ATOM 2910 C C . VAL A 1 358 ? 19.625 14.375 10.953 1 89.19 358 VAL A C 1
ATOM 2912 O O . VAL A 1 358 ? 18.75 14.789 11.719 1 89.19 358 VAL A O 1
ATOM 2915 N N . SER A 1 359 ? 20.656 13.633 11.336 1 86.75 359 SER A N 1
ATOM 2916 C CA . SER A 1 359 ? 20.766 13.203 12.719 1 86.75 359 SER A CA 1
ATOM 2917 C C . SER A 1 359 ? 20.891 14.398 13.664 1 86.75 359 SER A C 1
ATOM 2919 O O . SER A 1 359 ? 20.281 14.422 14.727 1 86.75 359 SER A O 1
ATOM 2921 N N . SER A 1 360 ? 21.609 15.328 13.266 1 82.69 360 SER A N 1
ATOM 2922 C CA . SER A 1 360 ? 21.781 16.547 14.062 1 82.69 360 SER A CA 1
ATOM 2923 C C . SER A 1 360 ? 20.469 17.312 14.18 1 82.69 360 SER A C 1
ATOM 2925 O O . SER A 1 360 ? 20.109 17.766 15.273 1 82.69 360 SER A O 1
ATOM 2927 N N . LEU A 1 361 ? 19.812 17.438 13.086 1 85.94 361 LEU A N 1
ATOM 2928 C CA . LEU A 1 361 ? 18.562 18.172 13.086 1 85.94 361 LEU A CA 1
ATOM 2929 C C . LEU A 1 361 ? 17.5 17.438 13.898 1 85.94 361 LEU A C 1
ATOM 2931 O O . LEU A 1 361 ? 16.672 18.062 14.555 1 85.94 361 LEU A O 1
ATOM 2935 N N . LEU A 1 362 ? 17.531 16.141 13.812 1 90.88 362 LEU A N 1
ATOM 2936 C CA . LEU A 1 362 ? 16.609 15.328 14.594 1 90.88 362 LEU A CA 1
ATOM 2937 C C . LEU A 1 362 ? 16.812 15.555 16.094 1 90.88 362 LEU A C 1
ATOM 2939 O O . LEU A 1 362 ? 15.852 15.711 16.828 1 90.88 362 LEU A O 1
ATOM 2943 N N . GLU A 1 363 ? 18.031 15.602 16.469 1 82.31 363 GLU A N 1
ATOM 2944 C CA . GLU A 1 363 ? 18.344 15.828 17.875 1 82.31 363 GLU A CA 1
ATOM 2945 C C . GLU A 1 363 ? 17.859 17.203 18.344 1 82.31 363 GLU A C 1
ATOM 2947 O O . GLU A 1 363 ? 17.219 17.312 19.375 1 82.31 363 GLU A O 1
ATOM 2952 N N . ILE A 1 364 ? 18.094 18.188 17.578 1 83.5 364 ILE A N 1
ATOM 2953 C CA . ILE A 1 364 ? 17.688 19.562 17.891 1 83.5 364 ILE A CA 1
ATOM 2954 C C . ILE A 1 364 ? 16.156 19.641 17.938 1 83.5 364 ILE A C 1
ATOM 2956 O O . ILE A 1 364 ? 15.594 20.25 18.859 1 83.5 364 ILE A O 1
ATOM 2960 N N . THR A 1 365 ? 15.539 19.016 17.031 1 89.06 365 THR A N 1
ATOM 2961 C CA . THR A 1 365 ? 14.086 19.062 16.938 1 89.06 365 THR A CA 1
ATOM 2962 C C . THR A 1 365 ? 13.438 18.375 18.141 1 89.06 365 THR A C 1
ATOM 2964 O O . THR A 1 365 ? 12.477 18.891 18.703 1 89.06 365 THR A O 1
ATOM 2967 N N . LYS A 1 366 ? 14.008 17.25 18.531 1 87.25 366 LYS A N 1
ATOM 2968 C CA . LYS A 1 366 ? 13.445 16.516 19.656 1 87.25 366 LYS A CA 1
ATOM 2969 C C . LYS A 1 366 ? 13.602 17.297 20.953 1 87.25 366 LYS A C 1
ATOM 2971 O O . LYS A 1 366 ? 12.672 17.359 21.766 1 87.25 366 LYS A O 1
ATOM 2976 N N . VAL A 1 367 ? 14.727 17.953 21.141 1 80.44 367 VAL A N 1
ATOM 2977 C CA . VAL A 1 367 ? 14.977 18.766 22.328 1 80.44 367 VAL A CA 1
ATOM 2978 C C . VAL A 1 367 ? 14.008 19.953 22.344 1 80.44 367 VAL A C 1
ATOM 2980 O O . VAL A 1 367 ? 13.391 20.234 23.375 1 80.44 367 VAL A O 1
ATOM 2983 N N . ASP A 1 368 ? 13.844 20.594 21.203 1 82.5 368 ASP A N 1
ATOM 2984 C CA . ASP A 1 368 ? 12.977 21.766 21.125 1 82.5 368 ASP A CA 1
ATOM 2985 C C . ASP A 1 368 ? 11.508 21.375 21.25 1 82.5 368 ASP A C 1
ATOM 2987 O O . ASP A 1 368 ? 10.703 22.125 21.797 1 82.5 368 ASP A O 1
ATOM 2991 N N . MET A 1 369 ? 11.188 20.234 20.844 1 88.94 369 MET A N 1
ATOM 2992 C CA . MET A 1 369 ? 9.812 19.75 20.984 1 88.94 369 MET A CA 1
ATOM 2993 C C . MET A 1 369 ? 9.492 19.438 22.438 1 88.94 369 MET A C 1
ATOM 2995 O O . MET A 1 369 ? 8.352 19.625 22.875 1 88.94 369 MET A O 1
ATOM 2999 N N . GLU A 1 370 ? 10.461 18.953 23.125 1 83.88 370 GLU A N 1
ATOM 3000 C CA . GLU A 1 370 ? 10.273 18.719 24.547 1 83.88 370 GLU A CA 1
ATOM 3001 C C . GLU A 1 370 ? 10.023 20.031 25.297 1 83.88 370 GLU A C 1
ATOM 3003 O O . GLU A 1 370 ? 9.203 20.094 26.203 1 83.88 370 GLU A O 1
ATOM 3008 N N . GLU A 1 371 ? 10.641 21.078 24.828 1 79.5 371 GLU A N 1
ATOM 3009 C CA . GLU A 1 371 ? 10.57 22.359 25.5 1 79.5 371 GLU A CA 1
ATOM 3010 C C . GLU A 1 371 ? 9.352 23.156 25.047 1 79.5 371 GLU A C 1
ATOM 3012 O O . GLU A 1 371 ? 8.68 23.781 25.875 1 79.5 371 GLU A O 1
ATOM 3017 N N . PHE A 1 372 ? 9.062 23.109 23.766 1 84.94 372 PHE A N 1
ATOM 3018 C CA . PHE A 1 372 ? 8.078 24.031 23.234 1 84.94 372 PHE A CA 1
ATOM 3019 C C . PHE A 1 372 ? 6.887 23.297 22.641 1 84.94 372 PHE A C 1
ATOM 3021 O O . PHE A 1 372 ? 5.91 23.906 22.219 1 84.94 372 PHE A O 1
ATOM 3028 N N . GLY A 1 373 ? 6.938 22.047 22.609 1 86.31 373 GLY A N 1
ATOM 3029 C CA . GLY A 1 373 ? 5.918 21.234 21.953 1 86.31 373 GLY A CA 1
ATOM 3030 C C . GLY A 1 373 ? 4.516 21.516 22.453 1 86.31 373 GLY A C 1
ATOM 3031 O O . GLY A 1 373 ? 3.555 21.484 21.688 1 86.31 373 GLY A O 1
ATOM 3032 N N . ALA A 1 374 ? 4.422 21.859 23.656 1 83.12 374 ALA A N 1
ATOM 3033 C CA . ALA A 1 374 ? 3.119 22.109 24.266 1 83.12 374 ALA A CA 1
ATOM 3034 C C . ALA A 1 374 ? 2.498 23.391 23.734 1 83.12 374 ALA A C 1
ATOM 3036 O O . ALA A 1 374 ? 1.274 23.547 23.75 1 83.12 374 ALA A O 1
ATOM 3037 N N . THR A 1 375 ? 3.318 24.297 23.25 1 82.06 375 THR A N 1
ATOM 3038 C CA . THR A 1 375 ? 2.834 25.594 22.75 1 82.06 375 THR A CA 1
ATOM 3039 C C . THR A 1 375 ? 2.445 25.5 21.281 1 82.06 375 THR A C 1
ATOM 3041 O O . THR A 1 375 ? 1.885 26.438 20.719 1 82.06 375 THR A O 1
ATOM 3044 N N . VAL A 1 376 ? 2.713 24.422 20.703 1 82.69 376 VAL A N 1
ATOM 3045 C CA . VAL A 1 376 ? 2.418 24.219 19.281 1 82.69 376 VAL A CA 1
ATOM 3046 C C . VAL A 1 376 ? 1.027 23.609 19.125 1 82.69 376 VAL A C 1
ATOM 3048 O O . VAL A 1 376 ? 0.643 22.719 19.875 1 82.69 376 VAL A O 1
ATOM 3051 N N . GLU A 1 377 ? 0.305 24.188 18.109 1 78 377 GLU A N 1
ATOM 3052 C CA . GLU A 1 377 ? -1.009 23.625 17.828 1 78 377 GLU A CA 1
ATOM 3053 C C . GLU A 1 377 ? -0.903 22.141 17.469 1 78 377 GLU A C 1
ATOM 3055 O O . GLU A 1 377 ? 0.032 21.734 16.781 1 78 377 GLU A O 1
ATOM 3060 N N . PRO A 1 378 ? -1.856 21.406 17.859 1 80.06 378 PRO A N 1
ATOM 3061 C CA . PRO A 1 378 ? -1.766 19.953 17.734 1 80.06 378 PRO A CA 1
ATOM 3062 C C . PRO A 1 378 ? -1.583 19.5 16.281 1 80.06 378 PRO A C 1
ATOM 3064 O O . PRO A 1 378 ? -0.731 18.656 16 1 80.06 378 PRO A O 1
ATOM 3067 N N . PRO A 1 379 ? -2.283 20.047 15.305 1 77.06 379 PRO A N 1
ATOM 3068 C CA . PRO A 1 379 ? -2.049 19.594 13.93 1 77.06 379 PRO A CA 1
ATOM 3069 C C . PRO A 1 379 ? -0.627 19.875 13.453 1 77.06 379 PRO A C 1
ATOM 3071 O O . PRO A 1 379 ? -0.049 19.062 12.711 1 77.06 379 PRO A O 1
ATOM 3074 N N . ALA A 1 380 ? -0.144 20.984 13.898 1 79.5 380 ALA A N 1
ATOM 3075 C CA . ALA A 1 380 ? 1.22 21.344 13.508 1 79.5 380 ALA A CA 1
ATOM 3076 C C . ALA A 1 380 ? 2.238 20.438 14.203 1 79.5 380 ALA A C 1
ATOM 3078 O O . ALA A 1 380 ? 3.25 20.062 13.617 1 79.5 380 ALA A O 1
ATOM 3079 N N . ARG A 1 381 ? 1.997 20.172 15.375 1 87.06 381 ARG A N 1
ATOM 3080 C CA . ARG A 1 381 ? 2.854 19.266 16.156 1 87.06 381 ARG A CA 1
ATOM 3081 C C . ARG A 1 381 ? 2.887 17.875 15.531 1 87.06 381 ARG A C 1
ATOM 3083 O O . ARG A 1 381 ? 3.957 17.281 15.398 1 87.06 381 ARG A O 1
ATOM 3090 N N . ASP A 1 382 ? 1.711 17.516 15.234 1 84 382 ASP A N 1
ATOM 3091 C CA . ASP A 1 382 ? 1.611 16.188 14.633 1 84 382 ASP A CA 1
ATOM 3092 C C . ASP A 1 382 ? 2.33 16.156 13.289 1 84 382 ASP A C 1
ATOM 3094 O O . ASP A 1 382 ? 2.977 15.156 12.953 1 84 382 ASP A O 1
ATOM 3098 N N . ALA A 1 383 ? 2.162 17.125 12.555 1 84.56 383 ALA A N 1
ATOM 3099 C CA . ALA A 1 383 ? 2.84 17.203 11.266 1 84.56 383 ALA A CA 1
ATOM 3100 C C . ALA A 1 383 ? 4.355 17.172 11.438 1 84.56 383 ALA A C 1
ATOM 3102 O O . ALA A 1 383 ? 5.062 16.562 10.641 1 84.56 383 ALA A O 1
ATOM 3103 N N . LEU A 1 384 ? 4.836 17.859 12.422 1 89.75 384 LEU A N 1
ATOM 3104 C CA . LEU A 1 384 ? 6.27 17.875 12.688 1 89.75 384 LEU A CA 1
ATOM 3105 C C . LEU A 1 384 ? 6.762 16.484 13.086 1 89.75 384 LEU A C 1
ATOM 3107 O O . LEU A 1 384 ? 7.816 16.031 12.625 1 89.75 384 LEU A O 1
ATOM 3111 N N . TRP A 1 385 ? 6.02 15.844 13.875 1 90.19 385 TRP A N 1
ATOM 3112 C CA . TRP A 1 385 ? 6.402 14.5 14.289 1 90.19 385 TRP A CA 1
ATOM 3113 C C . TRP A 1 385 ? 6.406 13.547 13.102 1 90.19 385 TRP A C 1
ATOM 3115 O O . TRP A 1 385 ? 7.227 12.625 13.039 1 90.19 385 TRP A O 1
ATOM 3125 N N . THR A 1 386 ? 5.512 13.766 12.242 1 87.94 386 THR A N 1
ATOM 3126 C CA . THR A 1 386 ? 5.496 12.961 11.031 1 87.94 386 THR A CA 1
ATOM 3127 C C . THR A 1 386 ? 6.797 13.133 10.25 1 87.94 386 THR A C 1
ATOM 3129 O O . THR A 1 386 ? 7.34 12.156 9.719 1 87.94 386 THR A O 1
ATOM 3132 N N . LYS A 1 387 ? 7.254 14.336 10.156 1 90.31 387 LYS A N 1
ATOM 3133 C CA . LYS A 1 387 ? 8.5 14.594 9.453 1 90.31 387 LYS A CA 1
ATOM 3134 C C . LYS A 1 387 ? 9.695 13.984 10.188 1 90.31 387 LYS A C 1
ATOM 3136 O O . LYS A 1 387 ? 10.641 13.5 9.555 1 90.31 387 LYS A O 1
ATOM 3141 N N . VAL A 1 388 ? 9.664 14.016 11.5 1 92.06 388 VAL A N 1
ATOM 3142 C CA . VAL A 1 388 ? 10.719 13.422 12.32 1 92.06 388 VAL A CA 1
ATOM 3143 C C . VAL A 1 388 ? 10.789 11.922 12.047 1 92.06 388 VAL A C 1
ATOM 3145 O O . VAL A 1 388 ? 11.867 11.383 11.773 1 92.06 388 VAL A O 1
ATOM 3148 N N . ARG A 1 389 ? 9.68 11.32 12.062 1 88.31 389 ARG A N 1
ATOM 3149 C CA . ARG A 1 389 ? 9.633 9.875 11.844 1 88.31 389 ARG A CA 1
ATOM 3150 C C . ARG A 1 389 ? 10.102 9.523 10.438 1 88.31 389 ARG A C 1
ATOM 3152 O O . ARG A 1 389 ? 10.812 8.531 10.242 1 88.31 389 ARG A O 1
ATOM 3159 N N . ALA A 1 390 ? 9.672 10.25 9.508 1 87.25 390 ALA A N 1
ATOM 3160 C CA . ALA A 1 390 ? 10.078 10.016 8.133 1 87.25 390 ALA A CA 1
ATOM 3161 C C . ALA A 1 390 ? 11.594 10.125 7.984 1 87.25 390 ALA A C 1
ATOM 3163 O O . ALA A 1 390 ? 12.219 9.328 7.281 1 87.25 390 ALA A O 1
ATOM 3164 N N . ALA A 1 391 ? 12.156 11.094 8.594 1 90.94 391 ALA A N 1
ATOM 3165 C CA . ALA A 1 391 ? 13.609 11.289 8.539 1 90.94 391 ALA A CA 1
ATOM 3166 C C . ALA A 1 391 ? 14.344 10.141 9.211 1 90.94 391 ALA A C 1
ATOM 3168 O O . ALA A 1 391 ? 15.359 9.664 8.711 1 90.94 391 ALA A O 1
ATOM 3169 N N . GLU A 1 392 ? 13.836 9.664 10.273 1 89.44 392 GLU A N 1
ATOM 3170 C CA . GLU A 1 392 ? 14.43 8.539 10.977 1 89.44 392 GLU A CA 1
ATOM 3171 C C . GLU A 1 392 ? 14.383 7.27 10.125 1 89.44 392 GLU A C 1
ATOM 3173 O O . GLU A 1 392 ? 15.344 6.492 10.102 1 89.44 392 GLU A O 1
ATOM 3178 N N . GLU A 1 393 ? 13.328 7.129 9.5 1 84.06 393 GLU A N 1
ATOM 3179 C CA . GLU A 1 393 ? 13.141 5.938 8.672 1 84.06 393 GLU A CA 1
ATOM 3180 C C . GLU A 1 393 ? 14.141 5.895 7.527 1 84.06 393 GLU A C 1
ATOM 3182 O O . GLU A 1 393 ? 14.688 4.836 7.207 1 84.06 393 GLU A O 1
ATOM 3187 N N . VAL A 1 394 ? 14.328 7.008 6.914 1 86.44 394 VAL A N 1
ATOM 3188 C CA . VAL A 1 394 ? 15.242 7.07 5.781 1 86.44 394 VAL A CA 1
ATOM 3189 C C . VAL A 1 394 ? 16.656 6.727 6.234 1 86.44 394 VAL A C 1
ATOM 3191 O O . VAL A 1 394 ? 17.375 5.984 5.559 1 86.44 394 VAL A O 1
ATOM 3194 N N . VAL A 1 395 ? 17 7.184 7.383 1 85.81 395 VAL A N 1
ATOM 3195 C CA . VAL A 1 395 ? 18.344 6.949 7.895 1 85.81 395 VAL A CA 1
ATOM 3196 C C . VAL A 1 395 ? 18.5 5.484 8.297 1 85.81 395 VAL A C 1
ATOM 3198 O O . VAL A 1 395 ? 19.547 4.875 8.047 1 85.81 395 VAL A O 1
ATOM 3201 N N . ARG A 1 396 ? 17.547 4.934 8.773 1 80.12 396 ARG A N 1
ATOM 3202 C CA . ARG A 1 396 ? 17.594 3.553 9.242 1 80.12 396 ARG A CA 1
ATOM 3203 C C . ARG A 1 396 ? 17.672 2.58 8.062 1 80.12 396 ARG A C 1
ATOM 3205 O O . ARG A 1 396 ? 18.438 1.618 8.102 1 80.12 396 ARG A O 1
ATOM 3212 N N . HIS A 1 397 ? 16.953 2.686 7.027 1 74.44 397 HIS A N 1
ATOM 3213 C CA . HIS A 1 397 ? 16.797 1.725 5.941 1 74.44 397 HIS A CA 1
ATOM 3214 C C . HIS A 1 397 ? 17.953 1.818 4.957 1 74.44 397 HIS A C 1
ATOM 3216 O O . HIS A 1 397 ? 18.344 0.813 4.359 1 74.44 397 HIS A O 1
ATOM 3222 N N . GLU A 1 398 ? 18.5 2.977 4.742 1 64.25 398 GLU A N 1
ATOM 3223 C CA . GLU A 1 398 ? 19.344 3.172 3.572 1 64.25 398 GLU A CA 1
ATOM 3224 C C . GLU A 1 398 ? 20.812 2.936 3.916 1 64.25 398 GLU A C 1
ATOM 3226 O O . GLU A 1 398 ? 21.703 3.324 3.156 1 64.25 398 GLU A O 1
ATOM 3231 N N . LYS A 1 399 ? 21.109 2.113 4.922 1 60.06 399 LYS A N 1
ATOM 3232 C CA . LYS A 1 399 ? 22.5 2.092 5.375 1 60.06 399 LYS A CA 1
ATOM 3233 C C . LYS A 1 399 ? 23.344 1.152 4.516 1 60.06 399 LYS A C 1
ATOM 3235 O O . LYS A 1 399 ? 24.484 1.468 4.18 1 60.06 399 LYS A O 1
ATOM 3240 N N . SER A 1 400 ? 22.766 0.062 4.133 1 62.44 400 SER A N 1
ATOM 3241 C CA . SER A 1 400 ? 23.703 -0.902 3.574 1 62.44 400 SER A CA 1
ATOM 3242 C C . SER A 1 400 ? 23.953 -0.638 2.092 1 62.44 400 SER A C 1
ATOM 3244 O O . SER A 1 400 ? 25.094 -0.706 1.627 1 62.44 400 SER A O 1
ATOM 3246 N N . TYR A 1 401 ? 22.984 -0.342 1.27 1 69.5 401 TYR A N 1
ATOM 3247 C CA . TYR A 1 401 ? 23.125 -0.027 -0.147 1 69.5 401 TYR A CA 1
ATOM 3248 C C . TYR A 1 401 ? 22.516 1.327 -0.473 1 69.5 401 TYR A C 1
ATOM 3250 O O . TYR A 1 401 ? 21.328 1.559 -0.201 1 69.5 401 TYR A O 1
ATOM 3258 N N . VAL A 1 402 ? 23.516 2.23 -0.893 1 75.81 402 VAL A N 1
ATOM 3259 C CA . VAL A 1 402 ? 23.078 3.594 -1.16 1 75.81 402 VAL A CA 1
ATOM 3260 C C . VAL A 1 402 ? 23.016 3.83 -2.668 1 75.81 402 VAL A C 1
ATOM 3262 O O . VAL A 1 402 ? 23.969 3.553 -3.389 1 75.81 402 VAL A O 1
ATOM 3265 N N . SER A 1 403 ? 21.781 4.113 -3.086 1 78.31 403 SER A N 1
ATOM 3266 C CA . SER A 1 403 ? 21.547 4.414 -4.492 1 78.31 403 SER A CA 1
ATOM 3267 C C . SER A 1 403 ? 21.188 5.883 -4.688 1 78.31 403 SER A C 1
ATOM 3269 O O . SER A 1 403 ? 21.219 6.668 -3.74 1 78.31 403 SER A O 1
ATOM 3271 N N . ALA A 1 404 ? 21.016 6.238 -5.941 1 78.88 404 ALA A N 1
ATOM 3272 C CA . ALA A 1 404 ? 20.547 7.582 -6.25 1 78.88 404 ALA A CA 1
ATOM 3273 C C . ALA A 1 404 ? 19.203 7.859 -5.566 1 78.88 404 ALA A C 1
ATOM 3275 O O . ALA A 1 404 ? 18.938 8.984 -5.141 1 78.88 404 ALA A O 1
ATOM 3276 N N . PHE A 1 405 ? 18.438 6.852 -5.402 1 81.25 405 PHE A N 1
ATOM 3277 C CA . PHE A 1 405 ? 17.156 7.012 -4.746 1 81.25 405 PHE A CA 1
ATOM 3278 C C . PHE A 1 405 ? 17.328 7.23 -3.25 1 81.25 405 PHE A C 1
ATOM 3280 O O . PHE A 1 405 ? 16.562 7.984 -2.635 1 81.25 405 PHE A O 1
ATOM 3287 N N . SER A 1 406 ? 18.281 6.594 -2.738 1 83 406 SER A N 1
ATOM 3288 C CA . SER A 1 406 ? 18.594 6.816 -1.328 1 83 406 SER A CA 1
ATOM 3289 C C . SER A 1 406 ? 18.922 8.281 -1.062 1 83 406 SER A C 1
ATOM 3291 O O . SER A 1 406 ? 18.484 8.852 -0.068 1 83 406 SER A O 1
ATOM 3293 N N . GLN A 1 407 ? 19.688 8.805 -1.953 1 81.06 407 GLN A N 1
ATOM 3294 C CA . GLN A 1 407 ? 20.062 10.211 -1.833 1 81.06 407 GLN A CA 1
ATOM 3295 C C . GLN A 1 407 ? 18.828 11.109 -1.947 1 81.06 407 GLN A C 1
ATOM 3297 O O . GLN A 1 407 ? 18.688 12.07 -1.188 1 81.06 407 GLN A O 1
ATOM 3302 N N . MET A 1 408 ? 18.062 10.766 -2.852 1 83.56 408 MET A N 1
ATOM 3303 C CA . MET A 1 408 ? 16.828 11.531 -3.033 1 83.56 408 MET A CA 1
ATOM 3304 C C . MET A 1 408 ? 15.969 11.484 -1.775 1 83.56 408 MET A C 1
ATOM 3306 O O . MET A 1 408 ? 15.438 12.508 -1.342 1 83.56 408 MET A O 1
ATOM 3310 N N . HIS A 1 409 ? 15.859 10.336 -1.209 1 85.31 409 HIS A N 1
ATOM 3311 C CA . HIS A 1 409 ? 15.016 10.156 -0.028 1 85.31 409 HIS A CA 1
ATOM 3312 C C . HIS A 1 409 ? 15.555 10.961 1.152 1 85.31 409 HIS A C 1
ATOM 3314 O O . HIS A 1 409 ? 14.781 11.617 1.857 1 85.31 409 HIS A O 1
ATOM 3320 N N . ILE A 1 410 ? 16.844 10.922 1.312 1 88.31 410 ILE A N 1
ATOM 3321 C CA . ILE A 1 410 ? 17.391 11.578 2.49 1 88.31 410 ILE A CA 1
ATOM 3322 C C . ILE A 1 410 ? 17.344 13.094 2.305 1 88.31 410 ILE A C 1
ATOM 3324 O O . ILE A 1 410 ? 17.125 13.836 3.262 1 88.31 410 ILE A O 1
ATOM 3328 N N . ASP A 1 411 ? 17.547 13.539 1.126 1 86.38 411 ASP A N 1
ATOM 3329 C CA . ASP A 1 411 ? 17.453 14.969 0.857 1 86.38 411 ASP A CA 1
ATOM 3330 C C . ASP A 1 411 ? 16.031 15.477 1.048 1 86.38 411 ASP A C 1
ATOM 3332 O O . ASP A 1 411 ? 15.82 16.562 1.607 1 86.38 411 ASP A O 1
ATOM 3336 N N . THR A 1 412 ? 15.148 14.688 0.568 1 88.25 412 THR A N 1
ATOM 3337 C CA . THR A 1 412 ? 13.75 15.055 0.721 1 88.25 412 THR A CA 1
ATOM 3338 C C . THR A 1 412 ? 13.359 15.102 2.195 1 88.25 412 THR A C 1
ATOM 3340 O O . THR A 1 412 ? 12.68 16.031 2.637 1 88.25 412 THR A O 1
ATOM 3343 N N . ALA A 1 413 ? 13.773 14.117 2.883 1 89.31 413 ALA A N 1
ATOM 3344 C CA . ALA A 1 413 ? 13.461 14.062 4.309 1 89.31 413 ALA A CA 1
ATOM 3345 C C . ALA A 1 413 ? 14.102 15.234 5.051 1 89.31 413 ALA A C 1
ATOM 3347 O O . ALA A 1 413 ? 13.477 15.828 5.93 1 89.31 413 ALA A O 1
ATOM 3348 N N . LEU A 1 414 ? 15.305 15.531 4.703 1 89.06 414 LEU A N 1
ATOM 3349 C CA . LEU A 1 414 ? 16.016 16.641 5.328 1 89.06 414 LEU A CA 1
ATOM 3350 C C . LEU A 1 414 ? 15.305 17.953 5.07 1 89.06 414 LEU A C 1
ATOM 3352 O O . LEU A 1 414 ? 15.07 18.734 6.004 1 89.06 414 LEU A O 1
ATOM 3356 N N . ASN A 1 415 ? 14.984 18.172 3.871 1 87.5 415 ASN A N 1
ATOM 3357 C CA . ASN A 1 415 ? 14.312 19.406 3.496 1 87.5 415 ASN A CA 1
ATOM 3358 C C . ASN A 1 415 ? 12.961 19.547 4.18 1 87.5 415 ASN A C 1
ATOM 3360 O O . ASN A 1 415 ? 12.594 20.625 4.641 1 87.5 415 ASN A O 1
ATOM 3364 N N . ALA A 1 416 ? 12.258 18.484 4.176 1 89.94 416 ALA A N 1
ATOM 3365 C CA . ALA A 1 416 ? 10.945 18.5 4.805 1 89.94 416 ALA A CA 1
ATOM 3366 C C . ALA A 1 416 ? 11.055 18.781 6.305 1 89.94 416 ALA A C 1
ATOM 3368 O O . ALA A 1 416 ? 10.266 19.547 6.859 1 89.94 416 ALA A O 1
ATOM 3369 N N . LEU A 1 417 ? 12 18.156 6.883 1 91.19 417 LEU A N 1
ATOM 3370 C CA . LEU A 1 417 ? 12.203 18.359 8.312 1 91.19 417 LEU A CA 1
ATOM 3371 C C . LEU A 1 417 ? 12.648 19.781 8.617 1 91.19 417 LEU A C 1
ATOM 3373 O O . LEU A 1 417 ? 12.172 20.406 9.57 1 91.19 417 LEU A O 1
ATOM 3377 N N . GLU A 1 418 ? 13.492 20.281 7.824 1 88.25 418 GLU A N 1
ATOM 3378 C CA . GLU A 1 418 ? 13.969 21.641 7.992 1 88.25 418 GLU A CA 1
ATOM 3379 C C . GLU A 1 418 ? 12.82 22.641 7.855 1 88.25 418 GLU A C 1
ATOM 3381 O O . GLU A 1 418 ? 12.695 23.562 8.664 1 88.25 418 GLU A O 1
ATOM 3386 N N . LYS A 1 419 ? 12.109 22.438 6.891 1 87.12 419 LYS A N 1
ATOM 3387 C CA . LYS A 1 419 ? 10.969 23.328 6.652 1 87.12 419 LYS A CA 1
ATOM 3388 C C . LYS A 1 419 ? 9.977 23.266 7.805 1 87.12 419 LYS A C 1
ATOM 3390 O O . LYS A 1 419 ? 9.469 24.297 8.258 1 87.12 419 LYS A O 1
ATOM 3395 N N . ALA A 1 420 ? 9.68 22.094 8.234 1 88.56 420 ALA A N 1
ATOM 3396 C CA . ALA A 1 420 ? 8.75 21.922 9.344 1 88.56 420 ALA A CA 1
ATOM 3397 C C . ALA A 1 420 ? 9.289 22.531 10.625 1 88.56 420 ALA A C 1
ATOM 3399 O O . ALA A 1 420 ? 8.547 23.188 11.375 1 88.56 420 ALA A O 1
ATOM 3400 N N . TYR A 1 421 ? 10.539 22.344 10.859 1 89.31 421 TYR A N 1
ATOM 3401 C CA . TYR A 1 421 ? 11.172 22.938 12.031 1 89.31 421 TYR A CA 1
ATOM 3402 C C . TYR A 1 421 ? 11.109 24.453 11.984 1 89.31 421 TYR A C 1
ATOM 3404 O O . TYR A 1 421 ? 10.742 25.094 12.969 1 89.31 421 TYR A O 1
ATOM 3412 N N . ASN A 1 422 ? 11.43 24.969 10.898 1 84.62 422 ASN A N 1
ATOM 3413 C CA . ASN A 1 422 ? 11.516 26.406 10.734 1 84.62 422 ASN A CA 1
ATOM 3414 C C . ASN A 1 422 ? 10.148 27.062 10.852 1 84.62 422 ASN A C 1
ATOM 3416 O O . ASN A 1 422 ? 10.031 28.203 11.336 1 84.62 422 ASN A O 1
ATOM 3420 N N . SER A 1 423 ? 9.211 26.375 10.461 1 82.75 423 SER A N 1
ATOM 3421 C CA . SER A 1 423 ? 7.871 26.969 10.484 1 82.75 423 SER A CA 1
ATOM 3422 C C . SER A 1 423 ? 7.203 26.766 11.844 1 82.75 423 SER A C 1
ATOM 3424 O O . SER A 1 423 ? 6.371 27.578 12.25 1 82.75 423 SER A O 1
ATOM 3426 N N . THR A 1 424 ? 7.59 25.766 12.547 1 84.75 424 THR A N 1
ATOM 3427 C CA . THR A 1 424 ? 6.832 25.391 13.734 1 84.75 424 THR A CA 1
ATOM 3428 C C . THR A 1 424 ? 7.598 25.766 15 1 84.75 424 THR A C 1
ATOM 3430 O O . THR A 1 424 ? 7.012 26.281 15.961 1 84.75 424 THR A O 1
ATOM 3433 N N . LEU A 1 425 ? 8.914 25.547 15.016 1 85.25 425 LEU A N 1
ATOM 3434 C CA . LEU A 1 425 ? 9.648 25.641 16.266 1 85.25 425 LEU A CA 1
ATOM 3435 C C . LEU A 1 425 ? 10.586 26.844 16.25 1 85.25 425 LEU A C 1
ATOM 3437 O O . LEU A 1 425 ? 10.766 27.516 17.266 1 85.25 425 LEU A O 1
ATOM 3441 N N . ALA A 1 426 ? 11.117 27.141 15.117 1 81.25 426 ALA A N 1
ATOM 3442 C CA . ALA A 1 426 ? 12.148 28.172 15.023 1 81.25 426 ALA A CA 1
ATOM 3443 C C . ALA A 1 426 ? 11.648 29.516 15.562 1 81.25 426 ALA A C 1
ATOM 3445 O O . ALA A 1 426 ? 12.336 30.172 16.359 1 81.25 426 ALA A O 1
ATOM 3446 N N . PRO A 1 427 ? 10.469 29.938 15.234 1 78.62 427 PRO A N 1
ATOM 3447 C CA . PRO A 1 427 ? 10 31.219 15.766 1 78.62 427 PRO A CA 1
ATOM 3448 C C . PRO A 1 427 ? 9.828 31.203 17.281 1 78.62 427 PRO A C 1
ATOM 3450 O O . PRO A 1 427 ? 10.047 32.219 17.953 1 78.62 427 PRO A O 1
ATOM 3453 N N . ARG A 1 428 ? 9.453 30.125 17.828 1 80.25 428 ARG A N 1
ATOM 3454 C CA . ARG A 1 428 ? 9.281 29.984 19.266 1 80.25 428 ARG A CA 1
ATOM 3455 C C . ARG A 1 428 ? 10.625 2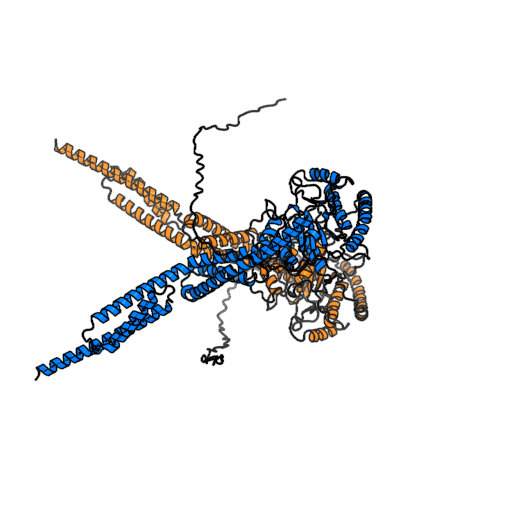9.984 19.984 1 80.25 428 ARG A C 1
ATOM 3457 O O . ARG A 1 428 ? 10.766 30.594 21.047 1 80.25 428 ARG A O 1
ATOM 3464 N N . VAL A 1 429 ? 11.508 29.328 19.391 1 75.25 429 VAL A N 1
ATOM 3465 C CA . VAL A 1 429 ? 12.859 29.297 19.938 1 75.25 429 VAL A CA 1
ATOM 3466 C C . VAL A 1 429 ? 13.477 30.703 19.875 1 75.25 429 VAL A C 1
ATOM 3468 O O . VAL A 1 429 ? 14.086 31.156 20.859 1 75.25 429 VAL A O 1
ATOM 3471 N N . GLU A 1 430 ? 13.312 31.344 18.812 1 72.69 430 GLU A N 1
ATOM 3472 C CA . GLU A 1 430 ? 13.828 32.688 18.656 1 72.69 430 GLU A CA 1
ATOM 3473 C C . GLU A 1 430 ? 13.148 33.656 19.625 1 72.69 430 GLU A C 1
ATOM 3475 O O . GLU A 1 430 ? 13.812 34.531 20.219 1 72.69 430 GLU A O 1
ATOM 3480 N N . GLY A 1 431 ? 11.883 33.531 19.688 1 71.5 431 GLY A N 1
ATOM 3481 C CA . GLY A 1 431 ? 11.164 34.344 20.641 1 71.5 431 GLY A CA 1
ATOM 3482 C C . GLY A 1 431 ? 11.617 34.125 2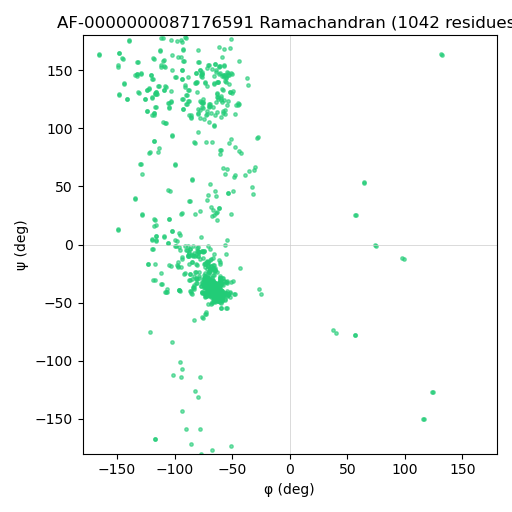2.078 1 71.5 431 GLY A C 1
ATOM 3483 O O . GLY A 1 431 ? 11.812 35.094 22.812 1 71.5 431 GLY A O 1
ATOM 3484 N N . ALA A 1 432 ? 11.789 32.969 22.469 1 69.56 432 ALA A N 1
ATOM 3485 C CA . ALA A 1 432 ? 12.25 32.625 23.812 1 69.56 432 ALA A CA 1
ATOM 3486 C C . ALA A 1 432 ? 13.672 33.125 24.047 1 69.56 432 ALA A C 1
ATOM 3488 O O . ALA A 1 432 ? 14.008 33.594 25.141 1 69.56 432 ALA A O 1
ATOM 3489 N N . THR A 1 433 ? 14.406 32.969 23.016 1 67.06 433 THR A N 1
ATOM 3490 C CA . THR A 1 433 ? 15.781 33.438 23.094 1 67.06 433 THR A CA 1
ATOM 3491 C C . THR A 1 433 ? 15.82 34.969 23.234 1 67.06 433 THR A C 1
ATOM 3493 O O . THR A 1 433 ? 16.594 35.5 24.031 1 67.06 433 THR A O 1
ATOM 3496 N N . GLN A 1 434 ? 15.023 35.625 22.531 1 68.5 434 GLN A N 1
ATOM 3497 C CA . GLN A 1 434 ? 14.961 37.094 22.625 1 68.5 434 GLN A CA 1
ATOM 3498 C C . GLN A 1 434 ? 14.484 37.562 24 1 68.5 434 GLN A C 1
ATOM 3500 O O . GLN A 1 434 ? 15.016 38.5 24.562 1 68.5 434 GLN A O 1
ATOM 3505 N N . LYS A 1 435 ? 13.547 36.875 24.453 1 68.12 435 LYS A N 1
ATOM 3506 C CA . LYS A 1 435 ? 13.055 37.219 25.781 1 68.12 435 LYS A CA 1
ATOM 3507 C C . LYS A 1 435 ? 14.133 36.969 26.844 1 68.12 435 LYS A C 1
ATOM 3509 O O . LYS A 1 435 ? 14.281 37.75 27.781 1 68.12 435 LYS A O 1
ATOM 3514 N N . ALA A 1 436 ? 14.852 35.875 26.578 1 64.56 436 ALA A N 1
ATOM 3515 C CA . ALA A 1 436 ? 15.922 35.531 27.531 1 64.56 436 ALA A CA 1
ATOM 3516 C C . ALA A 1 436 ? 17.047 36.562 27.453 1 64.56 436 ALA A C 1
ATOM 3518 O O . ALA A 1 436 ? 17.609 36.969 28.484 1 64.56 436 ALA A O 1
ATOM 3519 N N . VAL A 1 437 ? 17.312 36.969 26.281 1 65.88 437 VAL A N 1
ATOM 3520 C CA . VAL A 1 437 ? 18.359 37.938 26.078 1 65.88 437 VAL A CA 1
ATOM 3521 C C . VAL A 1 437 ? 17.922 39.281 26.656 1 65.88 437 VAL A C 1
ATOM 3523 O O . VAL A 1 437 ? 18.719 39.969 27.328 1 65.88 437 VAL A O 1
ATOM 3526 N N . LYS A 1 438 ? 16.75 39.625 26.484 1 67.12 438 LYS A N 1
ATOM 3527 C CA . LYS A 1 438 ? 16.219 40.844 27.062 1 67.12 438 LYS A CA 1
ATOM 3528 C C . LYS A 1 438 ? 16.219 40.812 28.578 1 67.12 438 LYS A C 1
ATOM 3530 O O . LYS A 1 438 ? 16.609 41.781 29.25 1 67.12 438 LYS A O 1
ATOM 3535 N N . ALA A 1 439 ? 15.82 39.719 29.078 1 67.5 439 ALA A N 1
ATOM 3536 C CA . ALA A 1 439 ? 15.828 39.531 30.531 1 67.5 439 ALA A CA 1
ATOM 3537 C C . ALA A 1 439 ? 17.25 39.594 31.078 1 67.5 439 ALA A C 1
ATOM 3539 O O . ALA A 1 439 ? 17.469 40.125 32.188 1 67.5 439 ALA A O 1
ATOM 3540 N N . ALA A 1 440 ? 18.125 39.062 30.25 1 67.31 440 ALA A N 1
ATOM 3541 C CA . ALA A 1 440 ? 19.516 39.094 30.656 1 67.31 440 ALA A CA 1
ATOM 3542 C C . ALA A 1 440 ? 20.047 40.5 30.672 1 67.31 440 ALA A C 1
ATOM 3544 O O . ALA A 1 440 ? 20.734 40.906 31.625 1 67.31 440 ALA A O 1
ATOM 3545 N N . HIS A 1 441 ? 19.688 41.219 29.719 1 68.56 441 HIS A N 1
ATOM 3546 C CA . HIS A 1 441 ? 20.109 42.625 29.672 1 68.56 441 HIS A CA 1
ATOM 3547 C C . HIS A 1 441 ? 19.516 43.438 30.812 1 68.56 441 HIS A C 1
ATOM 3549 O O . HIS A 1 441 ? 20.203 44.25 31.422 1 68.56 441 HIS A O 1
ATOM 3555 N N . ASN A 1 442 ? 18.281 43.156 31.094 1 71.19 442 ASN A N 1
ATOM 3556 C CA . ASN A 1 442 ? 17.641 43.812 32.219 1 71.19 442 ASN A CA 1
ATOM 3557 C C . ASN A 1 442 ? 18.312 43.469 33.562 1 71.19 442 ASN A C 1
ATOM 3559 O O . ASN A 1 442 ? 18.5 44.344 34.406 1 71.19 442 ASN A O 1
ATOM 3563 N N . ALA A 1 443 ? 18.656 42.25 33.688 1 71.19 443 ALA A N 1
ATOM 3564 C CA . ALA A 1 443 ? 19.312 41.781 34.906 1 71.19 443 ALA A CA 1
ATOM 3565 C C . ALA A 1 443 ? 20.703 42.406 35.031 1 71.19 443 ALA A C 1
ATOM 3567 O O . ALA A 1 443 ? 21.125 42.781 36.125 1 71.19 443 ALA A O 1
ATOM 3568 N N . ILE A 1 444 ? 21.359 42.469 33.938 1 69.44 444 ILE A N 1
ATOM 3569 C CA . ILE A 1 444 ? 22.688 43.062 33.938 1 69.44 444 ILE A CA 1
ATOM 3570 C C . ILE A 1 444 ? 22.594 44.531 34.281 1 69.44 444 ILE A C 1
ATOM 3572 O O . ILE A 1 444 ? 23.328 45.031 35.156 1 69.44 444 ILE A O 1
ATOM 3576 N N . SER A 1 445 ? 21.641 45.188 33.688 1 72.56 445 SER A N 1
ATOM 3577 C CA . SER A 1 445 ? 21.453 46.594 33.969 1 72.56 445 SER A CA 1
ATOM 3578 C C . SER A 1 445 ? 21.062 46.844 35.406 1 72.56 445 SER A C 1
ATOM 3580 O O . SER A 1 445 ? 21.578 47.75 36.062 1 72.56 445 SER A O 1
ATOM 3582 N N . ALA A 1 446 ? 20.156 46.062 35.906 1 74.06 446 ALA A N 1
ATOM 3583 C CA . ALA A 1 446 ? 19.734 46.188 37.281 1 74.06 446 ALA A CA 1
ATOM 3584 C C . ALA A 1 446 ? 20.891 45.906 38.25 1 74.06 446 ALA A C 1
ATOM 3586 O O . ALA A 1 446 ? 21.047 46.594 39.25 1 74.06 446 ALA A O 1
ATOM 3587 N N . GLY A 1 447 ? 21.672 44.938 37.938 1 69.81 447 GLY A N 1
ATOM 3588 C CA . GLY A 1 447 ? 22.844 44.625 38.75 1 69.81 447 GLY A CA 1
ATOM 3589 C C . GLY A 1 447 ? 23.891 45.719 38.75 1 69.81 447 GLY A C 1
ATOM 3590 O O . GLY A 1 447 ? 24.438 46.062 39.781 1 69.81 447 GLY A O 1
ATOM 3591 N N . GLU A 1 448 ? 24.047 46.25 37.594 1 73.31 448 GLU A N 1
ATOM 3592 C CA . GLU A 1 448 ? 25.047 47.312 37.438 1 73.31 448 GLU A CA 1
ATOM 3593 C C . GLU A 1 448 ? 24.578 48.562 38.156 1 73.31 448 GLU A C 1
ATOM 3595 O O . GLU A 1 448 ? 25.391 49.281 38.781 1 73.31 448 GLU A O 1
ATOM 3600 N N . ARG A 1 449 ? 23.344 48.844 38.188 1 74.62 449 ARG A N 1
ATOM 3601 C CA . ARG A 1 449 ? 22.797 50 38.906 1 74.62 449 ARG A CA 1
ATOM 3602 C C . ARG A 1 449 ? 22.984 49.875 40.406 1 74.62 449 ARG A C 1
ATOM 3604 O O . ARG A 1 449 ? 23.375 50.844 41.062 1 74.62 449 ARG A O 1
ATOM 3611 N N . ILE A 1 450 ? 22.75 48.719 40.875 1 75.5 450 ILE A N 1
ATOM 3612 C CA . ILE A 1 450 ? 22.859 48.5 42.312 1 75.5 450 ILE A CA 1
ATOM 3613 C C . ILE A 1 450 ? 24.328 48.531 42.719 1 75.5 450 ILE A C 1
ATOM 3615 O O . ILE A 1 450 ? 24.656 49.062 43.812 1 75.5 450 ILE A O 1
ATOM 3619 N N . LEU A 1 451 ? 25.141 48.156 41.812 1 74.56 451 LEU A N 1
ATOM 3620 C CA . LEU A 1 451 ? 26.578 48.156 42.094 1 74.56 451 LEU A CA 1
ATOM 3621 C C . LEU A 1 451 ? 27.109 49.594 42.156 1 74.56 451 LEU A C 1
ATOM 3623 O O . LEU A 1 451 ? 27.969 49.906 42.969 1 74.56 451 LEU A O 1
ATOM 3627 N N . GLN A 1 452 ? 26.531 50.438 41.406 1 75.5 452 GLN A N 1
ATOM 3628 C CA . GLN A 1 452 ? 26.984 51.812 41.344 1 75.5 452 GLN A CA 1
ATOM 3629 C C . GLN A 1 452 ? 26.391 52.625 42.5 1 75.5 452 GLN A C 1
ATOM 3631 O O . GLN A 1 452 ? 27.047 53.562 43 1 75.5 452 GLN A O 1
ATOM 3636 N N . ALA A 1 453 ? 25.266 52.25 43 1 73.88 453 ALA A N 1
ATOM 3637 C CA . ALA A 1 453 ? 24.562 53.031 44 1 73.88 453 ALA A CA 1
ATOM 3638 C C . ALA A 1 453 ? 24.969 52.625 45.406 1 73.88 453 ALA A C 1
ATOM 3640 O O . ALA A 1 453 ? 24.625 53.281 46.375 1 73.88 453 ALA A O 1
ATOM 3641 N N . ASP A 1 454 ? 25.844 51.656 45.531 1 68.25 454 ASP A N 1
ATOM 3642 C CA . ASP A 1 454 ? 26.219 51.156 46.875 1 68.25 454 ASP A CA 1
ATOM 3643 C C . ASP A 1 454 ? 27.078 52.188 47.594 1 68.25 454 ASP A C 1
ATOM 3645 O O . ASP A 1 454 ? 28.219 52.438 47.188 1 68.25 454 ASP A O 1
ATOM 3649 N N . PRO A 1 455 ? 26.438 52.75 48.688 1 70.62 455 PRO A N 1
ATOM 3650 C CA . PRO A 1 455 ? 27.156 53.812 49.406 1 70.62 455 PRO A CA 1
ATOM 3651 C C . PRO A 1 455 ? 28.188 53.281 50.375 1 70.62 455 PRO A C 1
ATOM 3653 O O . PRO A 1 455 ? 29.047 54.031 50.875 1 70.62 455 PRO A O 1
ATOM 3656 N N . HIS A 1 456 ? 28.125 52.031 50.75 1 70.25 456 HIS A N 1
ATOM 3657 C CA . HIS A 1 456 ? 28.891 51.562 51.906 1 70.25 456 HIS A CA 1
ATOM 3658 C C . HIS A 1 456 ? 30.188 50.906 51.469 1 70.25 456 HIS A C 1
ATOM 3660 O O . HIS A 1 456 ? 31.031 50.562 52.312 1 70.25 456 HIS A O 1
ATOM 3666 N N . GLY A 1 457 ? 30.469 50.906 50.125 1 64.19 457 GLY A N 1
ATOM 3667 C CA . GLY A 1 457 ? 31.719 50.469 49.531 1 64.19 457 GLY A CA 1
ATOM 3668 C C . GLY A 1 457 ? 32.312 49.219 50.188 1 64.19 457 GLY A C 1
ATOM 3669 O O . GLY A 1 457 ? 31.969 48.125 49.781 1 64.19 457 GLY A O 1
ATOM 3670 N N . VAL A 1 458 ? 33 49.312 51.5 1 68.25 458 VAL A N 1
ATOM 3671 C CA . VAL A 1 458 ? 33.812 48.281 52.188 1 68.25 458 VAL A CA 1
ATOM 3672 C C . VAL A 1 458 ? 32.875 47.344 52.938 1 68.25 458 VAL A C 1
ATOM 3674 O O . VAL A 1 458 ? 33.094 46.125 52.906 1 68.25 458 VAL A O 1
ATOM 3677 N N . ALA A 1 459 ? 31.75 47.719 53.562 1 68.12 459 ALA A N 1
ATOM 3678 C CA . ALA A 1 459 ? 30.859 46.938 54.375 1 68.12 459 ALA A CA 1
ATOM 3679 C C . ALA A 1 459 ? 30.016 45.969 53.531 1 68.12 459 ALA A C 1
ATOM 3681 O O . ALA A 1 459 ? 29.531 44.969 54.031 1 68.12 459 ALA A O 1
ATOM 3682 N N . THR A 1 460 ? 29.953 46.281 52.25 1 72 460 THR A N 1
ATOM 3683 C CA . THR A 1 460 ? 29.125 45.438 51.406 1 72 460 THR A CA 1
ATOM 3684 C C . THR A 1 460 ? 29.969 44.719 50.344 1 72 460 THR A C 1
ATOM 3686 O O . THR A 1 460 ? 29.438 44.219 49.344 1 72 460 THR A O 1
ATOM 3689 N N . GLN A 1 461 ? 31.172 44.688 50.531 1 76.62 461 GLN A N 1
ATOM 3690 C CA . GLN A 1 461 ? 32.125 44.219 49.531 1 76.62 461 GLN A CA 1
ATOM 3691 C C . GLN A 1 461 ? 31.844 42.75 49.156 1 76.62 461 GLN A C 1
ATOM 3693 O O . GLN A 1 461 ? 31.938 42.375 47.969 1 76.62 461 GLN A O 1
ATOM 3698 N N . GLY A 1 462 ? 31.5 41.875 50.125 1 72.19 462 GLY A N 1
ATOM 3699 C CA . GLY A 1 462 ? 31.172 40.469 49.844 1 72.19 462 GLY A CA 1
ATOM 3700 C C . GLY A 1 462 ? 29.984 40.312 48.906 1 72.19 462 GLY A C 1
ATOM 3701 O O . GLY A 1 462 ? 30.047 39.594 47.938 1 72.19 462 GLY A O 1
ATOM 3702 N N . GLN A 1 463 ? 28.953 41.062 49.188 1 73.31 463 GLN A N 1
ATOM 3703 C CA . GLN A 1 463 ? 27.734 41 48.406 1 73.31 463 GLN A CA 1
ATOM 3704 C C . GLN A 1 463 ? 27.922 41.656 47.031 1 73.31 463 GLN A C 1
ATOM 3706 O O . GLN A 1 463 ? 27.406 41.156 46.031 1 73.31 463 GLN A O 1
ATOM 3711 N N . THR A 1 464 ? 28.688 42.688 47.031 1 79.38 464 THR A N 1
ATOM 3712 C CA . THR A 1 464 ? 28.953 43.375 45.781 1 79.38 464 THR A CA 1
ATOM 3713 C C . THR A 1 464 ? 29.781 42.531 44.844 1 79.38 464 THR A C 1
ATOM 3715 O O . THR A 1 464 ? 29.547 42.469 43.625 1 79.38 464 THR A O 1
ATOM 3718 N N . ASN A 1 465 ? 30.656 41.812 45.438 1 74.56 465 ASN A N 1
ATOM 3719 C CA . ASN A 1 465 ? 31.5 40.906 44.656 1 74.56 465 ASN A CA 1
ATOM 3720 C C . ASN A 1 465 ? 30.688 39.75 44.094 1 74.56 465 ASN A C 1
ATOM 3722 O O . ASN A 1 465 ? 30.875 39.344 42.938 1 74.56 465 ASN A O 1
ATOM 3726 N N . ALA A 1 466 ? 29.875 39.219 44.906 1 73.38 466 ALA A N 1
ATOM 3727 C CA . ALA A 1 466 ? 29.031 38.125 44.438 1 73.38 466 ALA A CA 1
ATOM 3728 C C . ALA A 1 466 ? 28.156 38.562 43.281 1 73.38 466 ALA A C 1
ATOM 3730 O O . ALA A 1 466 ? 27.984 37.844 42.312 1 73.38 466 ALA A O 1
ATOM 3731 N N . LEU A 1 467 ? 27.609 39.719 43.375 1 76.56 467 LEU A N 1
ATOM 3732 C CA . LEU A 1 467 ? 26.766 40.25 42.312 1 76.56 467 LEU A CA 1
ATOM 3733 C C . LEU A 1 467 ? 27.578 40.5 41.031 1 76.56 467 LEU A C 1
ATOM 3735 O O . LEU A 1 467 ? 27.109 40.219 39.938 1 76.56 467 LEU A O 1
ATOM 3739 N N . ARG A 1 468 ? 28.734 41 41.219 1 76.5 468 ARG A N 1
ATOM 3740 C CA . ARG A 1 468 ? 29.609 41.281 40.062 1 76.5 468 ARG A CA 1
ATOM 3741 C C . ARG A 1 468 ? 29.969 40 39.344 1 76.5 468 ARG A C 1
ATOM 3743 O O . ARG A 1 468 ? 30.016 39.969 38.094 1 76.5 468 ARG A O 1
ATOM 3750 N N . ILE A 1 469 ? 30.234 39 40.031 1 75.19 469 ILE A N 1
ATOM 3751 C CA . ILE A 1 469 ? 30.594 37.719 39.438 1 75.19 469 ILE A CA 1
ATOM 3752 C C . ILE A 1 469 ? 29.453 37.219 38.562 1 75.19 469 ILE A C 1
ATOM 3754 O O . ILE A 1 469 ? 29.672 36.781 37.438 1 75.19 469 ILE A O 1
ATOM 3758 N N . HIS A 1 470 ? 28.297 37.312 39.094 1 72.62 470 HIS A N 1
ATOM 3759 C CA . HIS A 1 470 ? 27.156 36.781 38.344 1 72.62 470 HIS A CA 1
ATOM 3760 C C . HIS A 1 470 ? 26.812 37.688 37.156 1 72.62 470 HIS A C 1
ATOM 3762 O O . HIS A 1 470 ? 26.406 37.219 36.094 1 72.62 470 HIS A O 1
ATOM 3768 N N . VAL A 1 471 ? 26.984 38.906 37.281 1 75.31 471 VAL A N 1
ATOM 3769 C CA . VAL A 1 471 ? 26.75 39.844 36.188 1 75.31 471 VAL A CA 1
ATOM 3770 C C . VAL A 1 471 ? 27.766 39.594 35.062 1 75.31 471 VAL A C 1
ATOM 3772 O O . VAL A 1 471 ? 27.406 39.531 33.875 1 75.31 471 VAL A O 1
ATOM 3775 N N . ASP A 1 472 ? 28.953 39.375 35.469 1 72.62 472 ASP A N 1
ATOM 3776 C CA . ASP A 1 472 ? 30.016 39.094 34.469 1 72.62 472 ASP A CA 1
ATOM 3777 C C . ASP A 1 472 ? 29.797 37.75 33.812 1 72.62 472 ASP A C 1
ATOM 3779 O O . ASP A 1 472 ? 30.047 37.594 32.625 1 72.62 472 ASP A O 1
ATOM 3783 N N . SER A 1 473 ? 29.422 36.875 34.625 1 71.19 473 SER A N 1
ATOM 3784 C CA . SER A 1 473 ? 29.125 35.531 34.062 1 71.19 473 SER A CA 1
ATOM 3785 C C . SER A 1 473 ? 28 35.625 33.031 1 71.19 473 SER A C 1
ATOM 3787 O O . SER A 1 473 ? 28.078 34.969 31.984 1 71.19 473 SER A O 1
ATOM 3789 N N . LEU A 1 474 ? 27 36.375 33.25 1 68.5 474 LEU A N 1
ATOM 3790 C CA . LEU A 1 474 ? 25.891 36.5 32.312 1 68.5 474 LEU A CA 1
ATOM 3791 C C . LEU A 1 474 ? 26.328 37.219 31.047 1 68.5 474 LEU A C 1
ATOM 3793 O O . LEU A 1 474 ? 25.906 36.875 29.953 1 68.5 474 LEU A O 1
ATOM 3797 N N . LYS A 1 475 ? 27.188 38.156 31.188 1 68.5 475 LYS A N 1
ATOM 3798 C CA . LYS A 1 475 ? 27.734 38.844 30.031 1 68.5 475 LYS A CA 1
ATOM 3799 C C . LYS A 1 475 ? 28.516 37.906 29.141 1 68.5 475 LYS A C 1
ATOM 3801 O O . LYS A 1 475 ? 28.406 37.969 27.906 1 68.5 475 LYS A O 1
ATOM 3806 N N . LYS A 1 476 ? 29.188 37.062 29.781 1 67.19 476 LYS A N 1
ATOM 3807 C CA . LYS A 1 476 ? 29.984 36.094 29.031 1 67.19 476 LYS A CA 1
ATOM 3808 C C . LYS A 1 476 ? 29.078 35.125 28.297 1 67.19 476 LYS A C 1
ATOM 3810 O O . LYS A 1 476 ? 29.375 34.719 27.172 1 67.19 476 LYS A O 1
ATOM 3815 N N . LEU A 1 477 ? 28.016 34.75 29 1 62.66 477 LEU A N 1
ATOM 3816 C CA . LEU A 1 477 ? 27.078 33.812 28.391 1 62.66 477 LEU A CA 1
ATOM 3817 C C . LEU A 1 477 ? 26.422 34.438 27.156 1 62.66 477 LEU A C 1
ATOM 3819 O O . LEU A 1 477 ? 26.188 33.719 26.172 1 62.66 477 LEU A O 1
ATOM 3823 N N . LEU A 1 478 ? 26.156 35.625 27.25 1 63.97 478 LEU A N 1
ATOM 3824 C CA . LEU A 1 478 ? 25.469 36.312 26.156 1 63.97 478 LEU A CA 1
ATOM 3825 C C . LEU A 1 478 ? 26.375 36.469 24.938 1 63.97 478 LEU A C 1
ATOM 3827 O O . LEU A 1 478 ? 25.906 36.594 23.812 1 63.97 478 LEU A O 1
ATOM 3831 N N . LEU A 1 479 ? 27.609 36.438 25.188 1 59.25 479 LEU A N 1
ATOM 3832 C CA . LEU A 1 479 ? 28.562 36.594 24.109 1 59.25 479 LEU A CA 1
ATOM 3833 C C . LEU A 1 479 ? 28.797 35.25 23.391 1 59.25 479 LEU A C 1
ATOM 3835 O O . LEU A 1 479 ? 29.297 35.25 22.266 1 59.25 479 LEU A O 1
ATOM 3839 N N . GLN A 1 480 ? 28.25 34.344 23.984 1 51.94 480 GLN A N 1
ATOM 3840 C CA . GLN A 1 480 ? 28.469 33.031 23.359 1 51.94 480 GLN A CA 1
ATOM 3841 C C . GLN A 1 480 ? 27.484 32.812 22.203 1 51.94 480 GLN A C 1
ATOM 3843 O O . GLN A 1 480 ? 26.359 33.312 22.234 1 51.94 480 GLN A O 1
ATOM 3848 N N . VAL A 1 481 ? 27.953 32.25 21.094 1 45.62 481 VAL A N 1
ATOM 3849 C CA . VAL A 1 481 ? 27.203 31.984 19.859 1 45.62 481 VAL A CA 1
ATOM 3850 C C . VAL A 1 481 ? 26.031 31.062 20.156 1 45.62 481 VAL A C 1
ATOM 3852 O O . VAL A 1 481 ? 24.922 31.281 19.641 1 45.62 481 VAL A O 1
ATOM 3855 N N . SER A 1 482 ? 26.281 29.984 20.906 1 48.59 482 SER A N 1
ATOM 3856 C CA . SER A 1 482 ? 25.234 29.016 21.188 1 48.59 482 SER A CA 1
ATOM 3857 C C . SER A 1 482 ? 24.891 29 22.672 1 48.59 482 SER A C 1
ATOM 3859 O O . SER A 1 482 ? 25.719 28.641 23.516 1 48.59 482 SER A O 1
ATOM 3861 N N . VAL A 1 483 ? 24.125 29.938 23.094 1 48.16 483 VAL A N 1
ATOM 3862 C CA . VAL A 1 483 ? 23.828 30.047 24.531 1 48.16 483 VAL A CA 1
ATOM 3863 C C . VAL A 1 483 ? 22.594 29.219 24.859 1 48.16 483 VAL A C 1
ATOM 3865 O O . VAL A 1 483 ? 21.562 29.328 24.188 1 48.16 483 VAL A O 1
ATOM 3868 N N . ALA A 1 484 ? 22.953 28.281 25.797 1 55.56 484 ALA A N 1
ATOM 3869 C CA . ALA A 1 484 ? 21.828 27.516 26.312 1 55.56 484 ALA A CA 1
ATOM 3870 C C . ALA A 1 484 ? 20.891 28.391 27.125 1 55.56 484 ALA A C 1
ATOM 3872 O O . ALA A 1 484 ? 21.328 29.094 28.047 1 55.56 484 ALA A O 1
ATOM 3873 N N . ARG A 1 485 ? 19.766 28.516 26.75 1 58.44 485 ARG A N 1
ATOM 3874 C CA . ARG A 1 485 ? 18.75 29.312 27.422 1 58.44 485 ARG A CA 1
ATOM 3875 C C . ARG A 1 485 ? 18.688 28.984 28.906 1 58.44 485 ARG A C 1
ATOM 3877 O O . ARG A 1 485 ? 18.516 29.859 29.75 1 58.44 485 ARG A O 1
ATOM 3884 N N . LYS A 1 486 ? 18.984 27.781 29.109 1 59.59 486 LYS A N 1
ATOM 3885 C CA . LYS A 1 486 ? 18.938 27.344 30.516 1 59.59 486 LYS A CA 1
ATOM 3886 C C . LYS A 1 486 ? 20.016 28.031 31.344 1 59.59 486 LYS A C 1
ATOM 3888 O O . LYS A 1 486 ? 19.766 28.453 32.469 1 59.59 486 LYS A O 1
ATOM 3893 N N . ASP A 1 487 ? 21.156 28.156 30.734 1 61.53 487 ASP A N 1
ATOM 3894 C CA . ASP A 1 487 ? 22.266 28.781 31.422 1 61.53 487 ASP A CA 1
ATOM 3895 C C . ASP A 1 487 ? 22 30.266 31.656 1 61.53 487 ASP A C 1
ATOM 3897 O O . ASP A 1 487 ? 22.328 30.812 32.719 1 61.53 487 ASP A O 1
ATOM 3901 N N . VAL A 1 488 ? 21.344 30.844 30.797 1 60.53 488 VAL A N 1
ATOM 3902 C CA . VAL A 1 488 ? 21.031 32.25 30.891 1 60.53 488 VAL A CA 1
ATOM 3903 C C . VAL A 1 488 ? 20.016 32.5 32 1 60.53 488 VAL A C 1
ATOM 3905 O O . VAL A 1 488 ? 20.203 33.375 32.844 1 60.53 488 VAL A O 1
ATOM 3908 N N . ARG A 1 489 ? 19.125 31.688 32.125 1 59.91 489 ARG A N 1
ATOM 3909 C CA . ARG A 1 489 ? 18.078 31.812 33.156 1 59.91 489 ARG A CA 1
ATOM 3910 C C . ARG A 1 489 ? 18.656 31.594 34.562 1 59.91 489 ARG A C 1
ATOM 3912 O O . ARG A 1 489 ? 18.297 32.312 35.5 1 59.91 489 ARG A O 1
ATOM 3919 N N . GLN A 1 490 ? 19.5 30.656 34.531 1 65.19 490 GLN A N 1
ATOM 3920 C CA . GLN A 1 490 ? 20.125 30.375 35.812 1 65.19 490 GLN A CA 1
ATOM 3921 C C . GLN A 1 490 ? 20.953 31.562 36.312 1 65.19 490 GLN A C 1
ATOM 3923 O O . GLN A 1 490 ? 20.891 31.938 37.469 1 65.19 490 GLN A O 1
ATOM 3928 N N . GLU A 1 491 ? 21.641 32.125 35.375 1 64.25 491 GLU A N 1
ATOM 3929 C CA . GLU A 1 491 ? 22.484 33.281 35.75 1 64.25 491 GLU A CA 1
ATOM 3930 C C . GLU A 1 491 ? 21.641 34.5 36.125 1 64.25 491 GLU A C 1
ATOM 3932 O O . GLU A 1 491 ? 22.016 35.281 37 1 64.25 491 GLU A O 1
ATOM 3937 N N . ILE A 1 492 ? 20.562 34.656 35.594 1 65.69 492 ILE A N 1
ATOM 3938 C CA . ILE A 1 492 ? 19.656 35.719 35.906 1 65.69 492 ILE A CA 1
ATOM 3939 C C . ILE A 1 492 ? 19.125 35.531 37.344 1 65.69 492 ILE A C 1
ATOM 3941 O O . ILE A 1 492 ? 19.047 36.5 38.125 1 65.69 492 ILE A O 1
ATOM 3945 N N . ASP A 1 493 ? 18.812 34.344 37.656 1 68.5 493 ASP A N 1
ATOM 3946 C CA . ASP A 1 493 ? 18.359 34.031 39 1 68.5 493 ASP A CA 1
ATOM 3947 C C . ASP A 1 493 ? 19.453 34.344 40.031 1 68.5 493 ASP A C 1
ATOM 3949 O O . ASP A 1 493 ? 19.156 34.875 41.125 1 68.5 493 ASP A O 1
ATOM 3953 N N . HIS A 1 494 ? 20.625 34 39.719 1 69.25 494 HIS A N 1
ATOM 3954 C CA . HIS A 1 494 ? 21.75 34.312 40.625 1 69.25 494 HIS A CA 1
ATOM 3955 C C . HIS A 1 494 ? 21.906 35.812 40.812 1 69.25 494 HIS A C 1
ATOM 3957 O O . HIS A 1 494 ? 22.172 36.25 41.938 1 69.25 494 HIS A O 1
ATOM 3963 N N . ILE A 1 495 ? 21.672 36.5 39.875 1 68 495 ILE A N 1
ATOM 3964 C CA . ILE A 1 495 ? 21.797 37.938 39.938 1 68 495 ILE A CA 1
ATOM 3965 C C . ILE A 1 495 ? 20.688 38.5 40.812 1 68 495 ILE A C 1
ATOM 3967 O O . ILE A 1 495 ? 20.922 39.375 41.656 1 68 495 ILE A O 1
ATOM 3971 N N . SER A 1 496 ? 19.547 38 40.625 1 73.38 496 SER A N 1
ATOM 3972 C CA . SER A 1 496 ? 18.422 38.469 41.438 1 73.38 496 SER A CA 1
ATOM 3973 C C . SER A 1 496 ? 18.641 38.188 42.906 1 73.38 496 SER A C 1
ATOM 3975 O O . SER A 1 496 ? 18.359 39.062 43.75 1 73.38 496 SER A O 1
ATOM 3977 N N . LYS A 1 497 ? 19.141 37.094 43.156 1 74.81 497 LYS A N 1
ATOM 3978 C CA . LYS A 1 497 ? 19.438 36.719 44.531 1 74.81 497 LYS A CA 1
ATOM 3979 C C . LYS A 1 497 ? 20.547 37.594 45.094 1 74.81 497 LYS A C 1
ATOM 3981 O O . LYS A 1 497 ? 20.438 38.062 46.25 1 74.81 497 LYS A O 1
ATOM 3986 N N . ALA A 1 498 ? 21.531 37.75 44.375 1 71.75 498 ALA A N 1
ATOM 3987 C CA . ALA A 1 498 ? 22.656 38.562 44.812 1 71.75 498 ALA A CA 1
ATOM 3988 C C . ALA A 1 498 ? 22.25 40 45.031 1 71.75 498 ALA A C 1
ATOM 3990 O O . ALA A 1 498 ? 22.719 40.688 45.969 1 71.75 498 ALA A O 1
ATOM 3991 N N . ARG A 1 499 ? 21.438 40.469 44.281 1 71.31 499 ARG A N 1
ATOM 3992 C CA . ARG A 1 499 ? 20.906 41.812 44.438 1 71.31 499 ARG A CA 1
ATOM 3993 C C . ARG A 1 499 ? 20.094 41.969 45.719 1 71.31 499 ARG A C 1
ATOM 3995 O O . ARG A 1 499 ? 20.25 42.969 46.438 1 71.31 499 ARG A O 1
ATOM 4002 N N . GLU A 1 500 ? 19.281 41.031 45.875 1 74.31 500 GLU A N 1
ATOM 4003 C CA . GLU A 1 500 ? 18.484 41.031 47.094 1 74.31 500 GLU A CA 1
ATOM 4004 C C . GLU A 1 500 ? 19.359 41.031 48.344 1 74.31 500 GLU A C 1
ATOM 4006 O O . GLU A 1 500 ? 19.078 41.719 49.312 1 74.31 500 GLU A O 1
ATOM 4011 N N . GLU A 1 501 ? 20.312 40.281 48.312 1 73.94 501 GLU A N 1
ATOM 4012 C CA . GLU A 1 501 ? 21.25 40.188 49.438 1 73.94 501 GLU A CA 1
ATOM 4013 C C . GLU A 1 501 ? 21.969 41.531 49.625 1 73.94 501 GLU A C 1
ATOM 4015 O O . GLU A 1 501 ? 22.141 41.969 50.781 1 73.94 501 GLU A O 1
ATOM 4020 N N . LEU A 1 502 ? 22.328 42.094 48.688 1 74.31 502 LEU A N 1
ATOM 4021 C CA . LEU A 1 502 ? 23.031 43.375 48.781 1 74.31 502 LEU A CA 1
ATOM 4022 C C . LEU A 1 502 ? 22.094 44.469 49.281 1 74.31 502 LEU A C 1
ATOM 4024 O O . LEU A 1 502 ? 22.469 45.25 50.156 1 74.31 502 LEU A O 1
ATOM 4028 N N . GLU A 1 503 ? 20.969 44.406 48.781 1 73 503 GLU A N 1
ATOM 4029 C CA . GLU A 1 503 ? 19.984 45.406 49.188 1 73 503 GLU A CA 1
ATOM 4030 C C . GLU A 1 503 ? 19.641 45.25 50.688 1 73 503 GLU A C 1
ATOM 4032 O O . GLU A 1 503 ? 19.5 46.219 51.406 1 73 503 GLU A O 1
ATOM 4037 N N . THR A 1 504 ? 19.531 44.031 51.062 1 74.75 504 THR A N 1
ATOM 4038 C CA . THR A 1 504 ? 19.266 43.75 52.469 1 74.75 504 THR A CA 1
ATOM 4039 C C . THR A 1 504 ? 20.422 44.219 53.344 1 74.75 504 THR A C 1
ATOM 4041 O O . THR A 1 504 ? 20.203 44.844 54.406 1 74.75 504 THR A O 1
ATOM 4044 N N . ARG A 1 505 ? 21.547 44.031 52.906 1 71.62 505 ARG A N 1
ATOM 4045 C CA . ARG A 1 505 ? 22.734 44.406 53.688 1 71.62 505 ARG A CA 1
ATOM 4046 C C . ARG A 1 505 ? 22.859 45.938 53.719 1 71.62 505 ARG A C 1
ATOM 4048 O O . ARG A 1 505 ? 23.219 46.5 54.75 1 71.62 505 ARG A O 1
ATOM 4055 N N . VAL A 1 506 ? 22.547 46.531 52.719 1 71 506 VAL A N 1
ATOM 4056 C CA . VAL A 1 506 ? 22.594 48 52.656 1 71 506 VAL A CA 1
ATOM 4057 C C . VAL A 1 506 ? 21.562 48.594 53.625 1 71 506 VAL A C 1
ATOM 4059 O O . VAL A 1 506 ? 21.875 49.531 54.375 1 71 506 VAL A O 1
ATOM 4062 N N . LYS A 1 507 ? 20.469 48.031 53.688 1 74.56 507 LYS A N 1
ATOM 4063 C CA . LYS A 1 507 ? 19.422 48.5 54.594 1 74.56 507 LYS A CA 1
ATOM 4064 C C . LYS A 1 507 ? 19.828 48.281 56.062 1 74.56 507 LYS A C 1
ATOM 4066 O O . LYS A 1 507 ? 19.562 49.156 56.906 1 74.56 507 LYS A O 1
ATOM 4071 N N . GLU A 1 508 ? 20.438 47.25 56.25 1 74.5 508 GLU A N 1
ATOM 4072 C CA . GLU A 1 508 ? 20.922 46.969 57.594 1 74.5 508 GLU A CA 1
ATOM 4073 C C . GLU A 1 508 ? 21.984 47.969 58.031 1 74.5 508 GLU A C 1
ATOM 4075 O O . GLU A 1 508 ? 21.984 48.438 59.188 1 74.5 508 GLU A O 1
ATOM 4080 N N . LEU A 1 509 ? 22.812 48.312 57.188 1 70.38 509 LEU A N 1
ATOM 4081 C CA . LEU A 1 509 ? 23.891 49.25 57.5 1 70.38 509 LEU A CA 1
ATOM 4082 C C . LEU A 1 509 ? 23.359 50.656 57.656 1 70.38 509 LEU A C 1
ATOM 4084 O O . LEU A 1 509 ? 23.828 51.438 58.5 1 70.38 509 LEU A O 1
ATOM 4088 N N . ASP A 1 510 ? 22.422 50.906 56.938 1 72.25 510 ASP A N 1
ATOM 4089 C CA . ASP A 1 510 ? 21.781 52.219 57.062 1 72.25 510 ASP A CA 1
ATOM 4090 C C . ASP A 1 510 ? 21.094 52.344 58.406 1 72.25 510 ASP A C 1
ATOM 4092 O O . ASP A 1 510 ? 21.172 53.406 59.031 1 72.25 510 ASP A O 1
ATOM 4096 N N . ARG A 1 511 ? 20.531 51.344 58.906 1 77.56 511 ARG A N 1
ATOM 4097 C CA . ARG A 1 511 ? 19.859 51.344 60.188 1 77.56 511 ARG A CA 1
ATOM 4098 C C . ARG A 1 511 ? 20.891 51.469 61.344 1 77.56 511 ARG A C 1
ATOM 4100 O O . ARG A 1 511 ? 20.656 52.156 62.312 1 77.56 511 ARG A O 1
ATOM 4107 N N . GLN A 1 512 ? 22 50.875 61.094 1 71.19 512 GLN A N 1
ATOM 4108 C CA . GLN A 1 512 ? 23.047 50.906 62.094 1 71.19 512 GLN A CA 1
ATOM 4109 C C . GLN A 1 512 ? 23.672 52.312 62.188 1 71.19 512 GLN A C 1
ATOM 4111 O O . GLN A 1 512 ? 23.953 52.812 63.281 1 71.19 512 GLN A O 1
ATOM 4116 N N . MET A 1 513 ? 23.75 52.938 61.125 1 72.62 513 MET A N 1
ATOM 4117 C CA . MET A 1 513 ? 24.312 54.281 61.094 1 72.62 513 MET A CA 1
ATOM 4118 C C . MET A 1 513 ? 23.344 55.281 61.656 1 72.62 513 MET A C 1
ATOM 4120 O O . MET A 1 513 ? 23.75 56.188 62.406 1 72.62 513 MET A O 1
ATOM 4124 N N . ALA A 1 514 ? 22.141 55.094 61.469 1 75 514 ALA A N 1
ATOM 4125 C CA . ALA A 1 514 ? 21.125 55.969 62.031 1 75 514 ALA A CA 1
ATOM 4126 C C . ALA A 1 514 ? 21.031 55.781 63.531 1 75 514 ALA A C 1
ATOM 4128 O O . ALA A 1 514 ? 20.906 56.781 64.25 1 75 514 ALA A O 1
ATOM 4129 N N . ALA A 1 515 ? 21.25 54.656 63.969 1 74.94 515 ALA A N 1
ATOM 4130 C CA . ALA A 1 515 ? 21.234 54.375 65.375 1 74.94 515 ALA A CA 1
ATOM 4131 C C . ALA A 1 515 ? 22.484 54.938 66.062 1 74.94 515 ALA A C 1
ATOM 4133 O O . ALA A 1 515 ? 22.391 55.5 67.188 1 74.94 515 ALA A O 1
ATOM 4134 N N . ALA A 1 516 ? 23.531 54.938 65.375 1 71 516 ALA A N 1
ATOM 4135 C CA . ALA A 1 516 ? 24.781 55.469 65.938 1 71 516 ALA A CA 1
ATOM 4136 C C . ALA A 1 516 ? 24.75 57 66 1 71 516 ALA A C 1
ATOM 4138 O O . ALA A 1 516 ? 25.219 57.594 67 1 71 516 ALA A O 1
ATOM 4139 N N . GLN A 1 517 ? 24.141 57.562 65.188 1 72.38 517 GLN A N 1
ATOM 4140 C CA . GLN A 1 517 ? 24.016 59 65.125 1 72.38 517 GLN A CA 1
ATOM 4141 C C . GLN A 1 517 ? 23.047 59.5 66.25 1 72.38 517 GLN A C 1
ATOM 4143 O O . GLN A 1 517 ? 23.281 60.5 66.875 1 72.38 517 GLN A O 1
ATOM 4148 N N . ALA A 1 518 ? 22.047 58.844 66.562 1 74.88 518 ALA A N 1
ATOM 4149 C CA . ALA A 1 518 ? 21.078 59.188 67.562 1 74.88 518 ALA A CA 1
ATOM 4150 C C . ALA A 1 518 ? 21.688 59.031 69 1 74.88 518 ALA A C 1
ATOM 4152 O O . ALA A 1 518 ? 21.438 59.844 69.875 1 74.88 518 ALA A O 1
ATOM 4153 N N . ALA A 1 519 ? 22.547 58.219 69.125 1 77 519 ALA A N 1
ATOM 4154 C CA . ALA A 1 519 ? 23.188 58 70.438 1 77 519 ALA A CA 1
ATOM 4155 C C . ALA A 1 519 ? 24.25 59.062 70.688 1 77 519 ALA A C 1
ATOM 4157 O O . ALA A 1 519 ? 24.438 59.469 71.875 1 77 519 ALA A O 1
ATOM 4158 N N . SER A 1 520 ? 24.797 59.5 69.688 1 71.44 520 SER A N 1
ATOM 4159 C CA . SER A 1 520 ? 25.812 60.531 69.938 1 71.44 520 SER A CA 1
ATOM 4160 C C . SER A 1 520 ? 25.188 61.875 70.188 1 71.44 520 SER A C 1
ATOM 4162 O O . SER A 1 520 ? 25.781 62.719 70.875 1 71.44 520 SER A O 1
ATOM 4164 N N . SER A 1 521 ? 24.016 62.156 69.75 1 67.69 521 SER A N 1
ATOM 4165 C CA . SER A 1 521 ? 23.344 63.406 70.062 1 67.69 521 SER A CA 1
ATOM 4166 C C . SER A 1 521 ? 22.828 63.438 71.5 1 67.69 521 SER A C 1
ATOM 4168 O O . SER A 1 521 ? 22.672 64.5 72.062 1 67.69 521 SER A O 1
ATOM 4170 N N . ASP A 1 522 ? 22.578 62.5 72.062 1 64.56 522 ASP A N 1
ATOM 4171 C CA . ASP A 1 522 ? 22.125 62.469 73.438 1 64.56 522 ASP A CA 1
ATOM 4172 C C . ASP A 1 522 ? 23.312 62.562 74.375 1 64.56 522 ASP A C 1
ATOM 4174 O O . ASP A 1 522 ? 23.125 62.906 75.562 1 64.56 522 ASP A O 1
ATOM 4178 N N . MET A 1 523 ? 24.484 62.469 73.938 1 49.84 523 MET A N 1
ATOM 4179 C CA . MET A 1 523 ? 25.578 62.781 74.875 1 49.84 523 MET A CA 1
ATOM 4180 C C . MET A 1 523 ? 26.094 64.188 74.688 1 49.84 523 MET A C 1
ATOM 4182 O O . MET A 1 523 ? 26.281 64.625 73.562 1 49.84 523 MET A O 1
ATOM 4186 N N . MET B 1 1 ? 51.5 10.273 36 1 19.36 1 MET B N 1
ATOM 4187 C CA . MET B 1 1 ? 50.719 10.656 34.812 1 19.36 1 MET B CA 1
ATOM 4188 C C . MET B 1 1 ? 49.906 9.484 34.312 1 19.36 1 MET B C 1
ATOM 4190 O O . MET B 1 1 ? 50.406 8.383 34.125 1 19.36 1 MET B O 1
ATOM 4194 N N . ALA B 1 2 ? 48.812 9.742 34.531 1 19.03 2 ALA B N 1
ATOM 4195 C CA . ALA B 1 2 ? 47.656 9.711 35.406 1 19.03 2 ALA B CA 1
ATOM 4196 C C . ALA B 1 2 ? 46.406 9.164 34.688 1 19.03 2 ALA B C 1
ATOM 4198 O O . ALA B 1 2 ? 45.812 9.859 33.875 1 19.03 2 ALA B O 1
ATOM 4199 N N . SER B 1 3 ? 46.625 7.77 34.219 1 18.88 3 SER B N 1
ATOM 4200 C CA . SER B 1 3 ? 46.094 6.574 33.594 1 18.88 3 SER B CA 1
ATOM 4201 C C . SER B 1 3 ? 44.688 6.246 34.125 1 18.88 3 SER B C 1
ATOM 4203 O O . SER B 1 3 ? 44.031 5.301 33.656 1 18.88 3 SER B O 1
ATOM 4205 N N . ARG B 1 4 ? 44.5 6.816 35.219 1 18.59 4 ARG B N 1
ATOM 4206 C CA . ARG B 1 4 ? 43.875 6.051 36.312 1 18.59 4 ARG B CA 1
ATOM 4207 C C . ARG B 1 4 ? 42.406 5.82 36.031 1 18.59 4 ARG B C 1
ATOM 4209 O O . ARG B 1 4 ? 41.562 6.641 36.438 1 18.59 4 ARG B O 1
ATOM 4216 N N . CYS B 1 5 ? 42.031 5.531 34.594 1 20.38 5 CYS B N 1
ATOM 4217 C CA . CYS B 1 5 ? 40.969 5.723 33.625 1 20.38 5 CYS B CA 1
ATOM 4218 C C . CYS B 1 5 ? 39.75 4.887 34 1 20.38 5 CYS B C 1
ATOM 4220 O O . CYS B 1 5 ? 39.688 3.697 33.688 1 20.38 5 CYS B O 1
ATOM 4222 N N . LEU B 1 6 ? 39.156 4.957 35.344 1 18.28 6 LEU B N 1
ATOM 4223 C CA . LEU B 1 6 ? 38.406 4.562 36.531 1 18.28 6 LEU B CA 1
ATOM 4224 C C . LEU B 1 6 ? 36.938 4.387 36.188 1 18.28 6 LEU B C 1
ATOM 4226 O O . LEU B 1 6 ? 36.375 5.145 35.406 1 18.28 6 LEU B O 1
ATOM 4230 N N . ASN B 1 7 ? 36 3.262 36.719 1 19.27 7 ASN B N 1
ATOM 4231 C CA . ASN B 1 7 ? 35.188 2.061 36.719 1 19.27 7 ASN B CA 1
ATOM 4232 C C . ASN B 1 7 ? 33.688 2.4 36.844 1 19.27 7 ASN B C 1
ATOM 4234 O O . ASN B 1 7 ? 33.281 3.146 37.75 1 19.27 7 ASN B O 1
ATOM 4238 N N . THR B 1 8 ? 32.719 2.326 35.75 1 19.08 8 THR B N 1
ATOM 4239 C CA . THR B 1 8 ? 31.672 3.117 35.125 1 19.08 8 THR B CA 1
ATOM 4240 C C . THR B 1 8 ? 30.359 2.996 35.875 1 19.08 8 THR B C 1
ATOM 4242 O O . THR B 1 8 ? 29.328 3.49 35.406 1 19.08 8 THR B O 1
ATOM 4245 N N . PRO B 1 9 ? 30.25 2.691 37.25 1 18.05 9 PRO B N 1
ATOM 4246 C CA . PRO B 1 9 ? 29.281 1.778 37.875 1 18.05 9 PRO B CA 1
ATOM 4247 C C . PRO B 1 9 ? 27.875 2.369 37.969 1 18.05 9 PRO B C 1
ATOM 4249 O O . PRO B 1 9 ? 27.719 3.576 38.156 1 18.05 9 PRO B O 1
ATOM 4252 N N . LEU B 1 10 ? 26.891 1.676 37.375 1 19.12 10 LEU B N 1
ATOM 4253 C CA . LEU B 1 10 ? 25.547 1.973 36.875 1 19.12 10 LEU B CA 1
ATOM 4254 C C . LEU B 1 10 ? 24.625 2.369 38.031 1 19.12 10 LEU B C 1
ATOM 4256 O O . LEU B 1 10 ? 24.156 1.512 38.781 1 19.12 10 LEU B O 1
ATOM 4260 N N . ILE B 1 11 ? 25.141 3.217 38.844 1 17.39 11 ILE B N 1
ATOM 4261 C CA . ILE B 1 11 ? 24.516 3.326 40.156 1 17.39 11 ILE B CA 1
ATOM 4262 C C . ILE B 1 11 ? 23.047 3.756 40 1 17.39 11 ILE B C 1
ATOM 4264 O O . ILE B 1 11 ? 22.766 4.863 39.531 1 17.39 11 ILE B O 1
ATOM 4268 N N . VAL B 1 12 ? 22.297 2.752 39.719 1 19.52 12 VAL B N 1
ATOM 4269 C CA . VAL B 1 12 ? 20.875 2.865 39.406 1 19.52 12 VAL B CA 1
ATOM 4270 C C . VAL B 1 12 ? 20.156 3.541 40.594 1 19.52 12 VAL B C 1
ATOM 4272 O O . VAL B 1 12 ? 20.141 3.02 41.688 1 19.52 12 VAL B O 1
ATOM 4275 N N . GLY B 1 13 ? 20.5 4.805 40.812 1 17.38 13 GLY B N 1
ATOM 4276 C CA . GLY B 1 13 ? 20 5.469 42 1 17.38 13 GLY B CA 1
ATOM 4277 C C . GLY B 1 13 ? 18.531 5.195 42.25 1 17.38 13 GLY B C 1
ATOM 4278 O O . GLY B 1 13 ? 17.797 4.793 41.344 1 17.38 13 GLY B O 1
ATOM 4279 N N . ARG B 1 14 ? 18.062 5.355 43.5 1 17.39 14 ARG B N 1
ATOM 4280 C CA . ARG B 1 14 ? 17.125 4.934 44.531 1 17.39 14 ARG B CA 1
ATOM 4281 C C . ARG B 1 14 ? 15.734 5.492 44.281 1 17.39 14 ARG B C 1
ATOM 4283 O O . ARG B 1 14 ? 15.367 6.539 44.812 1 17.39 14 ARG B O 1
ATOM 4290 N N . MET B 1 15 ? 15.445 5.699 43.031 1 17.58 15 MET B N 1
ATOM 4291 C CA . MET B 1 15 ? 14.289 6.574 42.844 1 17.58 15 MET B CA 1
ATOM 4292 C C . MET B 1 15 ? 13.07 6.051 43.562 1 17.58 15 MET B C 1
ATOM 4294 O O . MET B 1 15 ? 12.789 4.852 43.562 1 17.58 15 MET B O 1
ATOM 4298 N N . GLY B 1 16 ? 12.625 6.746 44.594 1 18.12 16 GLY B N 1
ATOM 4299 C CA . GLY B 1 16 ? 11.711 6.52 45.719 1 18.12 16 GLY B CA 1
ATOM 4300 C C . GLY B 1 16 ? 10.367 5.965 45.281 1 18.12 16 GLY B C 1
ATOM 4301 O O . GLY B 1 16 ? 10.055 5.945 44.094 1 18.12 16 GLY B O 1
ATOM 4302 N N . PRO B 1 17 ? 9.367 5.836 46.25 1 18.44 17 PRO B N 1
ATOM 4303 C CA . PRO B 1 17 ? 8.32 4.824 46.406 1 18.44 17 PRO B CA 1
ATOM 4304 C C . PRO B 1 17 ? 7.207 4.973 45.375 1 18.44 17 PRO B C 1
ATOM 4306 O O . PRO B 1 17 ? 6.719 6.082 45.125 1 18.44 17 PRO B O 1
ATOM 4309 N N . THR B 1 18 ? 7.289 4.391 44.219 1 17.94 18 THR B N 1
ATOM 4310 C CA . THR B 1 18 ? 6.473 4.191 43.031 1 17.94 18 THR B CA 1
ATOM 4311 C C . THR B 1 18 ? 5.066 3.738 43.406 1 17.94 18 THR B C 1
ATOM 4313 O O . THR B 1 18 ? 4.898 2.768 44.125 1 17.94 18 THR B O 1
ATOM 4316 N N . LYS B 1 19 ? 4.16 4.801 43.062 1 17.42 19 LYS B N 1
ATOM 4317 C CA . LYS B 1 19 ? 2.711 4.969 43.156 1 17.42 19 LYS B CA 1
ATOM 4318 C C . LYS B 1 19 ? 1.985 3.744 42.594 1 17.42 19 LYS B C 1
ATOM 4320 O O . LYS B 1 19 ? 2.035 3.473 41.406 1 17.42 19 LYS B O 1
ATOM 4325 N N . GLN B 1 20 ? 1.797 2.721 43.344 1 15.97 20 GLN B N 1
ATOM 4326 C CA . GLN B 1 20 ? 1.273 1.367 43.188 1 15.97 20 GLN B CA 1
ATOM 4327 C C . GLN B 1 20 ? -0.18 1.385 42.719 1 15.97 20 GLN B C 1
ATOM 4329 O O . GLN B 1 20 ? -0.693 0.378 42.219 1 15.97 20 GLN B O 1
ATOM 4334 N N . ASN B 1 21 ? -0.913 2.576 42.812 1 16.19 21 ASN B N 1
ATOM 4335 C CA . ASN B 1 21 ? -2.219 2.176 43.312 1 16.19 21 ASN B CA 1
ATOM 4336 C C . ASN B 1 21 ? -3.014 1.39 42.281 1 16.19 21 ASN B C 1
ATOM 4338 O O . ASN B 1 21 ? -3.266 1.886 41.188 1 16.19 21 ASN B O 1
ATOM 4342 N N . ILE B 1 22 ? -3.201 0.096 42.344 1 15.77 22 ILE B N 1
ATOM 4343 C CA . ILE B 1 22 ? -3.783 -1.073 41.688 1 15.77 22 ILE B CA 1
ATOM 4344 C C . ILE B 1 22 ? -5.297 -0.902 41.562 1 15.77 22 ILE B C 1
ATOM 4346 O O . ILE B 1 22 ? -5.887 -1.205 40.531 1 15.77 22 ILE B O 1
ATOM 4350 N N . SER B 1 23 ? -6.09 -0.37 42.531 1 15.25 23 SER B N 1
ATOM 4351 C CA . SER B 1 23 ? -7.066 -1.317 43.062 1 15.25 23 SER B CA 1
ATOM 4352 C C . SER B 1 23 ? -8.273 -1.443 42.125 1 15.25 23 SER B C 1
ATOM 4354 O O . SER B 1 23 ? -8.539 -0.55 41.344 1 15.25 23 SER B O 1
ATOM 4356 N N . LEU B 1 24 ? -9.188 -2.537 42.375 1 15.66 24 LEU B N 1
ATOM 4357 C CA . LEU B 1 24 ? -10.125 -3.574 41.938 1 15.66 24 LEU B CA 1
ATOM 4358 C C . LEU B 1 24 ? -11.516 -2.988 41.719 1 15.66 24 LEU B C 1
ATOM 4360 O O . LEU B 1 24 ? -12.188 -3.357 40.75 1 15.66 24 LEU B O 1
ATOM 4364 N N . ALA B 1 25 ? -12.102 -1.974 42.438 1 15.19 25 ALA B N 1
ATOM 4365 C CA . ALA B 1 25 ? -13.383 -2.311 43.062 1 15.19 25 ALA B CA 1
ATOM 4366 C C . ALA B 1 25 ? -14.523 -2.221 42.062 1 15.19 25 ALA B C 1
ATOM 4368 O O . ALA B 1 25 ? -14.57 -1.289 41.25 1 15.19 25 ALA B O 1
ATOM 4369 N N . CYS B 1 26 ? -15.508 -3.322 41.938 1 15.42 26 CYS B N 1
ATOM 4370 C CA . CYS B 1 26 ? -16.672 -3.951 41.312 1 15.42 26 CYS B CA 1
ATOM 4371 C C . CYS B 1 26 ? -17.875 -3.018 41.344 1 15.42 26 CYS B C 1
ATOM 4373 O O . CYS B 1 26 ? -18.891 -3.299 40.719 1 15.42 26 CYS B O 1
ATOM 4375 N N . LEU B 1 27 ? -17.969 -1.838 42 1 14.92 27 LEU B N 1
ATOM 4376 C CA . LEU B 1 27 ? -19.172 -1.867 42.812 1 14.92 27 LEU B CA 1
ATOM 4377 C C . LEU B 1 27 ? -20.406 -2.029 41.969 1 14.92 27 LEU B C 1
ATOM 4379 O O . LEU B 1 27 ? -20.484 -1.474 40.875 1 14.92 27 LEU B O 1
ATOM 4383 N N . ILE B 1 28 ? -21.656 -2.664 42.531 1 15.5 28 ILE B N 1
ATOM 4384 C CA . ILE B 1 28 ? -22.875 -3.471 42.625 1 15.5 28 ILE B CA 1
ATOM 4385 C C . ILE B 1 28 ? -24.016 -2.76 41.938 1 15.5 28 ILE B C 1
ATOM 4387 O O . ILE B 1 28 ? -24.656 -3.334 41.031 1 15.5 28 ILE B O 1
ATOM 4391 N N . VAL B 1 29 ? -25.125 -2.281 42.656 1 14.92 29 VAL B N 1
ATOM 4392 C CA . VAL B 1 29 ? -26.406 -2.865 43.062 1 14.92 29 VAL B CA 1
ATOM 4393 C C . VAL B 1 29 ? -27.547 -2.115 42.406 1 14.92 29 VAL B C 1
ATOM 4395 O O . VAL B 1 29 ? -28.625 -2.674 42.188 1 14.92 29 VAL B O 1
ATOM 4398 N N . GLY B 1 30 ? -27.641 -0.792 42.031 1 15.54 30 GLY B N 1
ATOM 4399 C CA . GLY B 1 30 ? -28.891 -0.243 42.531 1 15.54 30 GLY B CA 1
ATOM 4400 C C . GLY B 1 30 ? -30.094 -0.698 41.75 1 15.54 30 GLY B C 1
ATOM 4401 O O . GLY B 1 30 ? -30.094 -0.665 40.5 1 15.54 30 GLY B O 1
ATOM 4402 N N . VAL B 1 31 ? -31.297 -1.362 42.344 1 15.46 31 VAL B N 1
ATOM 4403 C CA . VAL B 1 31 ? -32.5 -2.189 42.406 1 15.46 31 VAL B CA 1
ATOM 4404 C C . VAL B 1 31 ? -33.656 -1.489 41.688 1 15.46 31 VAL B C 1
ATOM 4406 O O . VAL B 1 31 ? -34.375 -2.107 40.906 1 15.46 31 VAL B O 1
ATOM 4409 N N . LEU B 1 32 ? -34.188 -0.234 42.031 1 15.42 32 LEU B N 1
ATOM 4410 C CA . LEU B 1 32 ? -35.531 -0.254 42.562 1 15.42 32 LEU B CA 1
ATOM 4411 C C . LEU B 1 32 ? -36.562 -0.44 41.438 1 15.42 32 LEU B C 1
ATOM 4413 O O . LEU B 1 32 ? -36.25 -0.121 40.281 1 15.42 32 LEU B O 1
ATOM 4417 N N . PHE B 1 33 ? -38.062 -0.497 41.719 1 15.25 33 PHE B N 1
ATOM 4418 C CA . PHE B 1 33 ? -39.344 -1.174 41.656 1 15.25 33 PHE B CA 1
ATOM 4419 C C . PHE B 1 33 ? -40.25 -0.531 40.625 1 15.25 33 PHE B C 1
ATOM 4421 O O . PHE B 1 33 ? -41.062 -1.21 40 1 15.25 33 PHE B O 1
ATOM 4428 N N . LEU B 1 34 ? -40.344 0.825 40.375 1 15.72 34 LEU B N 1
ATOM 4429 C CA . LEU B 1 34 ? -41.719 1.21 40.594 1 15.72 34 LEU B CA 1
ATOM 4430 C C . LEU B 1 34 ? -42.625 0.589 39.531 1 15.72 34 LEU B C 1
ATOM 4432 O O . LEU B 1 34 ? -42.156 0.235 38.438 1 15.72 34 LEU B O 1
ATOM 4436 N N . LEU B 1 35 ? -44.031 0.903 39.531 1 16 35 LEU B N 1
ATOM 4437 C CA . LEU B 1 35 ? -45.438 0.448 39.562 1 16 35 LEU B CA 1
ATOM 4438 C C . LEU B 1 35 ? -46 0.31 38.156 1 16 35 LEU B C 1
ATOM 4440 O O . LEU B 1 35 ? -45.469 0.906 37.219 1 16 35 LEU B O 1
ATOM 4444 N N . PHE B 1 36 ? -47.344 -0.254 37.906 1 16.11 36 PHE B N 1
ATOM 4445 C CA . PHE B 1 36 ? -48.312 -1.225 37.375 1 16.11 36 PHE B CA 1
ATOM 4446 C C . PHE B 1 36 ? -49.156 -0.617 36.25 1 16.11 36 PHE B C 1
ATOM 4448 O O . PHE B 1 36 ? -49.656 -1.336 35.406 1 16.11 36 PHE B O 1
ATOM 4455 N N . HIS B 1 37 ? -49.438 0.7 36.031 1 17.39 37 HIS B N 1
ATOM 4456 C CA . HIS B 1 37 ? -50.875 0.824 35.875 1 17.39 37 HIS B CA 1
ATOM 4457 C C . HIS B 1 37 ? -51.344 0.233 34.531 1 17.39 37 HIS B C 1
ATOM 4459 O O . HIS B 1 37 ? -50.594 0.22 33.562 1 17.39 37 HIS B O 1
ATOM 4465 N N . ALA B 1 38 ? -52.719 -0.349 34.312 1 16.67 38 ALA B N 1
ATOM 4466 C CA . ALA B 1 38 ? -53.656 -1.358 33.812 1 16.67 38 ALA B CA 1
ATOM 4467 C C . ALA B 1 38 ? -54.188 -0.967 32.438 1 16.67 38 ALA B C 1
ATOM 4469 O O . ALA B 1 38 ? -54.531 -1.832 31.625 1 16.67 38 ALA B O 1
ATOM 4470 N N . GLY B 1 39 ? -54.188 0.267 31.859 1 17.84 39 GLY B N 1
ATOM 4471 C CA . GLY B 1 39 ? -55.531 0.44 31.344 1 17.84 39 GLY B CA 1
ATOM 4472 C C . GLY B 1 39 ? -55.875 -0.493 30.188 1 17.84 39 GLY B C 1
ATOM 4473 O O . GLY B 1 39 ? -54.969 -1.042 29.562 1 17.84 39 GLY B O 1
ATOM 4474 N N . PRO B 1 40 ? -57.156 -0.947 29.906 1 17.52 40 PRO B N 1
ATOM 4475 C CA . PRO B 1 40 ? -57.906 -2.07 29.359 1 17.52 40 PRO B CA 1
ATOM 4476 C C . PRO B 1 40 ? -57.875 -2.123 27.828 1 17.52 40 PRO B C 1
ATOM 4478 O O . PRO B 1 40 ? -58.25 -3.129 27.234 1 17.52 40 PRO B O 1
ATOM 4481 N N . THR B 1 41 ? -57.156 -1.333 27.109 1 18.09 41 THR B N 1
ATOM 4482 C CA . THR B 1 41 ? -57.875 -0.978 25.891 1 18.09 41 THR B CA 1
ATOM 4483 C C . THR B 1 41 ? -58.156 -2.221 25.047 1 18.09 41 THR B C 1
ATOM 4485 O O . THR B 1 41 ? -57.312 -3.113 24.938 1 18.09 41 THR B O 1
ATOM 4488 N N . THR B 1 42 ? -59.406 -2.553 24.641 1 17.28 42 THR B N 1
ATOM 4489 C CA . THR B 1 42 ? -60.281 -3.596 24.125 1 17.28 42 THR B CA 1
ATOM 4490 C C . THR B 1 42 ? -59.906 -3.977 22.703 1 17.28 42 THR B C 1
ATOM 4492 O O . THR B 1 42 ? -60.5 -4.855 22.094 1 17.28 42 THR B O 1
ATOM 4495 N N . VAL B 1 43 ? -58.719 -3.943 22.281 1 17.78 43 VAL B N 1
ATOM 4496 C CA . VAL B 1 43 ? -58.688 -4.035 20.812 1 17.78 43 VAL B CA 1
ATOM 4497 C C . VAL B 1 43 ? -59.344 -5.336 20.375 1 17.78 43 VAL B C 1
ATOM 4499 O O . VAL B 1 43 ? -59.031 -6.41 20.875 1 17.78 43 VAL B O 1
ATOM 4502 N N . THR B 1 44 ? -60.531 -5.289 19.766 1 17.61 44 THR B N 1
ATOM 4503 C CA . THR B 1 44 ? -61.5 -6.258 19.25 1 17.61 44 THR B CA 1
ATOM 4504 C C . THR B 1 44 ? -60.844 -7.234 18.281 1 17.61 44 THR B C 1
ATOM 4506 O O . THR B 1 44 ? -59.906 -6.863 17.562 1 17.61 44 THR B O 1
ATOM 4509 N N . THR B 1 45 ? -60.938 -8.609 18.547 1 16.75 45 THR B N 1
ATOM 4510 C CA . THR B 1 45 ? -60.5 -9.938 18.141 1 16.75 45 THR B CA 1
ATOM 4511 C C . THR B 1 45 ? -61 -10.281 16.734 1 16.75 45 THR B C 1
ATOM 4513 O O . THR B 1 45 ? -60.75 -11.383 16.25 1 16.75 45 THR B O 1
ATOM 4516 N N . ASN B 1 46 ? -61.25 -9.336 15.812 1 18.16 46 ASN B N 1
ATOM 4517 C CA . ASN B 1 46 ? -62.156 -10 14.875 1 18.16 46 ASN B CA 1
ATOM 4518 C C . ASN B 1 46 ? -61.5 -11.242 14.266 1 18.16 46 ASN B C 1
ATOM 4520 O O . ASN B 1 46 ? -60.312 -11.258 13.992 1 18.16 46 ASN B O 1
ATOM 4524 N N . THR B 1 47 ? -62.156 -12.461 14.383 1 17.47 47 THR B N 1
ATOM 4525 C CA . THR B 1 47 ? -62.031 -13.906 14.219 1 17.47 47 THR B CA 1
ATOM 4526 C C . THR B 1 47 ? -61.875 -14.266 12.742 1 17.47 47 THR B C 1
ATOM 4528 O O . THR B 1 47 ? -61.844 -15.445 12.383 1 17.47 47 THR B O 1
ATOM 4531 N N . TRP B 1 48 ? -61.281 -13.406 11.836 1 18.72 48 TRP B N 1
ATOM 4532 C CA . TRP B 1 48 ? -61.625 -13.812 10.477 1 18.72 48 TRP B CA 1
ATOM 4533 C C . TRP B 1 48 ? -61.188 -15.242 10.203 1 18.72 48 TRP B C 1
ATOM 4535 O O . TRP B 1 48 ? -60.094 -15.641 10.562 1 18.72 48 TRP B O 1
ATOM 4545 N N . ASP B 1 49 ? -62.094 -16.219 10 1 17.25 49 ASP B N 1
ATOM 4546 C CA . ASP B 1 49 ? -62.25 -17.656 9.828 1 17.25 49 ASP B CA 1
ATOM 4547 C C . ASP B 1 49 ? -61.5 -18.141 8.57 1 17.25 49 ASP B C 1
ATOM 4549 O O . ASP B 1 49 ? -62.125 -18.297 7.512 1 17.25 49 ASP B O 1
ATOM 4553 N N . ALA B 1 50 ? -60.438 -17.594 8.133 1 18.38 50 ALA B N 1
ATOM 4554 C CA . ALA B 1 50 ? -60.094 -18.016 6.773 1 18.38 50 ALA B CA 1
ATOM 4555 C C . ALA B 1 50 ? -60 -19.531 6.668 1 18.38 50 ALA B C 1
ATOM 4557 O O . ALA B 1 50 ? -59.438 -20.188 7.547 1 18.38 50 ALA B O 1
ATOM 4558 N N . PRO B 1 51 ? -60.781 -20.234 5.832 1 17.25 51 PRO B N 1
ATOM 4559 C CA . PRO B 1 51 ? -60.969 -21.688 5.73 1 17.25 51 PRO B CA 1
ATOM 4560 C C . PRO B 1 51 ? -59.656 -22.422 5.477 1 17.25 51 PRO B C 1
ATOM 4562 O O . PRO B 1 51 ? -58.75 -21.891 4.797 1 17.25 51 PRO B O 1
ATOM 4565 N N . ARG B 1 52 ? -59.25 -23.422 6.324 1 19.2 52 ARG B N 1
ATOM 4566 C CA . ARG B 1 52 ? -58.156 -24.359 6.547 1 19.2 52 ARG B CA 1
ATOM 4567 C C . ARG B 1 52 ? -58.031 -25.328 5.375 1 19.2 52 ARG B C 1
ATOM 4569 O O . ARG B 1 52 ? -57.375 -26.359 5.48 1 19.2 52 ARG B O 1
ATOM 4576 N N . THR B 1 53 ? -58.406 -24.984 4.164 1 19.23 53 THR B N 1
ATOM 4577 C CA . THR B 1 53 ? -58.5 -26.25 3.445 1 19.23 53 THR B CA 1
ATOM 4578 C C . THR B 1 53 ? -57.156 -26.984 3.471 1 19.23 53 THR B C 1
ATOM 4580 O O . THR B 1 53 ? -56.094 -26.375 3.285 1 19.23 53 THR B O 1
ATOM 4583 N N . ASP B 1 54 ? -56.969 -28.219 4.121 1 18.53 54 ASP B N 1
ATOM 4584 C CA . ASP B 1 54 ? -56.094 -29.266 4.609 1 18.53 54 ASP B CA 1
ATOM 4585 C C . ASP B 1 54 ? -55.312 -29.906 3.465 1 18.53 54 ASP B C 1
ATOM 4587 O O . ASP B 1 54 ? -54.562 -30.875 3.672 1 18.53 54 ASP B O 1
ATOM 4591 N N . GLU B 1 55 ? -55.594 -29.734 2.197 1 20.88 55 GLU B N 1
ATOM 4592 C CA . GLU B 1 55 ? -55.219 -30.906 1.406 1 20.88 55 GLU B CA 1
ATOM 4593 C C . GLU B 1 55 ? -53.719 -31.094 1.398 1 20.88 55 GLU B C 1
ATOM 4595 O O . GLU B 1 55 ? -52.969 -30.172 1.093 1 20.88 55 GLU B O 1
ATOM 4600 N N . SER B 1 56 ? -53.156 -32.094 2.211 1 20.83 56 SER B N 1
ATOM 4601 C CA . SER B 1 56 ? -51.875 -32.656 2.592 1 20.83 56 SER B CA 1
ATOM 4602 C C . SER B 1 56 ? -51.094 -33.125 1.367 1 20.83 56 SER B C 1
ATOM 4604 O O . SER B 1 56 ? -51.5 -34.062 0.686 1 20.83 56 SER B O 1
ATOM 4606 N N . PRO B 1 57 ? -50.75 -32.281 0.406 1 23.77 57 PRO B N 1
ATOM 4607 C CA . PRO B 1 57 ? -50.188 -33 -0.762 1 23.77 57 PRO B CA 1
ATOM 4608 C C . PRO B 1 57 ? -49.125 -34 -0.395 1 23.77 57 PRO B C 1
ATOM 4610 O O . PRO B 1 57 ? -48.469 -33.875 0.648 1 23.77 57 PRO B O 1
ATOM 4613 N N . ASN B 1 58 ? -49.156 -35.281 -0.905 1 20.67 58 ASN B N 1
ATOM 4614 C CA . ASN B 1 58 ? -48.469 -36.562 -0.755 1 20.67 58 ASN B CA 1
ATOM 4615 C C . ASN B 1 58 ? -46.938 -36.375 -0.913 1 20.67 58 ASN B C 1
ATOM 4617 O O . ASN B 1 58 ? -46.469 -36 -1.979 1 20.67 58 ASN B O 1
ATOM 4621 N N . PHE B 1 59 ? -46.156 -36.062 0.12 1 22.11 59 PHE B N 1
ATOM 4622 C CA . PHE B 1 59 ? -44.75 -35.938 0.396 1 22.11 59 PHE B CA 1
ATOM 4623 C C . PHE B 1 59 ? -44 -37.188 0.042 1 22.11 59 PHE B C 1
ATOM 4625 O O . PHE B 1 59 ? -42.812 -37.344 0.4 1 22.11 59 PHE B O 1
ATOM 4632 N N . ASP B 1 60 ? -44.656 -38.219 -0.546 1 22.5 60 ASP B N 1
ATOM 4633 C CA . ASP B 1 60 ? -44 -39.531 -0.578 1 22.5 60 ASP B CA 1
ATOM 4634 C C . ASP B 1 60 ? -42.719 -39.5 -1.414 1 22.5 60 ASP B C 1
ATOM 4636 O O . ASP B 1 60 ? -41.781 -40.219 -1.136 1 22.5 60 ASP B O 1
ATOM 4640 N N . GLN B 1 61 ? -42.75 -38.906 -2.621 1 23.67 61 GLN B N 1
ATOM 4641 C CA . GLN B 1 61 ? -41.781 -39.344 -3.6 1 23.67 61 GLN B CA 1
ATOM 4642 C C . GLN B 1 61 ? -40.375 -38.812 -3.229 1 23.67 61 GLN B C 1
ATOM 4644 O O . GLN B 1 61 ? -39.375 -39.25 -3.801 1 23.67 61 GLN B O 1
ATOM 4649 N N . GLN B 1 62 ? -40.281 -37.75 -2.498 1 22.45 62 GLN B N 1
ATOM 4650 C CA . GLN B 1 62 ? -38.938 -37.156 -2.371 1 22.45 62 GLN B CA 1
ATOM 4651 C C . GLN B 1 62 ? -38.062 -37.938 -1.418 1 22.45 62 GLN B C 1
ATOM 4653 O O . GLN B 1 62 ? -36.938 -37.594 -1.169 1 22.45 62 GLN B O 1
ATOM 4658 N N . THR B 1 63 ? -38.625 -39 -0.704 1 25.73 63 THR B N 1
ATOM 4659 C CA . THR B 1 63 ? -37.938 -39.812 0.298 1 25.73 63 THR B CA 1
ATOM 4660 C C . THR B 1 63 ? -36.875 -40.688 -0.354 1 25.73 63 THR B C 1
ATOM 4662 O O . THR B 1 63 ? -35.938 -41.125 0.305 1 25.73 63 THR B O 1
ATOM 4665 N N . GLN B 1 64 ? -37.188 -41.188 -1.572 1 23.98 64 GLN B N 1
ATOM 4666 C CA . GLN B 1 64 ? -36.375 -42.312 -2.059 1 23.98 64 GLN B CA 1
ATOM 4667 C C . GLN B 1 64 ? -34.938 -41.875 -2.324 1 23.98 64 GLN B C 1
ATOM 4669 O O . GLN B 1 64 ? -34 -42.688 -2.15 1 23.98 64 GLN B O 1
ATOM 4674 N N . THR B 1 65 ? -34.781 -40.719 -2.939 1 25.23 65 THR B N 1
ATOM 4675 C CA . THR B 1 65 ? -33.438 -40.469 -3.418 1 25.23 65 THR B CA 1
ATOM 4676 C C . THR B 1 65 ? -32.469 -40.25 -2.248 1 25.23 65 THR B C 1
ATOM 4678 O O . THR B 1 65 ? -31.266 -40.219 -2.43 1 25.23 65 THR B O 1
ATOM 4681 N N . HIS B 1 66 ? -32.969 -40.031 -0.983 1 23.98 66 HIS B N 1
ATOM 4682 C CA . HIS B 1 66 ? -32.125 -39.844 0.178 1 23.98 66 HIS B CA 1
ATOM 4683 C C . HIS B 1 66 ? -31.438 -41.125 0.591 1 23.98 66 HIS B C 1
ATOM 4685 O O . HIS B 1 66 ? -30.547 -41.125 1.45 1 23.98 66 HIS B O 1
ATOM 4691 N N . MET B 1 67 ? -32.094 -42.344 0.341 1 25.69 67 MET B N 1
ATOM 4692 C CA . MET B 1 67 ? -31.578 -43.594 0.85 1 25.69 67 MET B CA 1
ATOM 4693 C C . MET B 1 67 ? -30.25 -43.969 0.184 1 25.69 67 MET B C 1
ATOM 4695 O O . MET B 1 67 ? -29.438 -44.688 0.766 1 25.69 67 MET B O 1
ATOM 4699 N N . TYR B 1 68 ? -30.156 -43.75 -1.152 1 25.42 68 TYR B N 1
ATOM 4700 C CA . TYR B 1 68 ? -29.016 -44.344 -1.828 1 25.42 68 TYR B CA 1
ATOM 4701 C C . TYR B 1 68 ? -27.703 -43.75 -1.287 1 25.42 68 TYR B C 1
ATOM 4703 O O . TYR B 1 68 ? -26.672 -44.438 -1.263 1 25.42 68 TYR B O 1
ATOM 4711 N N . LEU B 1 69 ? -27.672 -42.469 -0.895 1 26.44 69 LEU B N 1
ATOM 4712 C CA . LEU B 1 69 ? -26.375 -41.844 -0.566 1 26.44 69 LEU B CA 1
ATOM 4713 C C . LEU B 1 69 ? -25.922 -42.281 0.829 1 26.44 69 LEU B C 1
ATOM 4715 O O . LEU B 1 69 ? -24.812 -41.969 1.241 1 26.44 69 LEU B O 1
ATOM 4719 N N . ARG B 1 70 ? -26.688 -42.906 1.718 1 28.05 70 ARG B N 1
ATOM 4720 C CA . ARG B 1 70 ? -26.297 -43.375 3.043 1 28.05 70 ARG B CA 1
ATOM 4721 C C . ARG B 1 70 ? -25.297 -44.531 2.947 1 28.05 70 ARG B C 1
ATOM 4723 O O . ARG B 1 70 ? -24.375 -44.625 3.754 1 28.05 70 ARG B O 1
ATOM 4730 N N . GLY B 1 71 ? -25.562 -45.562 2.156 1 29.41 71 GLY B N 1
ATOM 4731 C CA . GLY B 1 71 ? -24.719 -46.719 2.098 1 29.41 71 GLY B CA 1
ATOM 4732 C C . GLY B 1 71 ? -23.281 -46.438 1.688 1 29.41 71 GLY B C 1
ATOM 4733 O O . GLY B 1 71 ? -22.344 -47.031 2.186 1 29.41 71 GLY B O 1
ATOM 4734 N N . GLY B 1 72 ? -23.078 -45.531 0.706 1 29.55 72 GLY B N 1
ATOM 4735 C CA . GLY B 1 72 ? -21.75 -45.281 0.17 1 29.55 72 GLY B CA 1
ATOM 4736 C C . GLY B 1 72 ? -20.844 -44.531 1.137 1 29.55 72 GLY B C 1
ATOM 4737 O O . GLY B 1 72 ? -19.641 -44.469 0.939 1 29.55 72 GLY B O 1
ATOM 4738 N N . LEU B 1 73 ? -21.406 -43.844 2.086 1 32 73 LEU B N 1
ATOM 4739 C CA . LEU B 1 73 ? -20.594 -43.094 3.016 1 32 73 LEU B CA 1
ATOM 4740 C C . LEU B 1 73 ? -19.875 -44 4 1 32 73 LEU B C 1
ATOM 4742 O O . LEU B 1 73 ? -18.719 -43.75 4.352 1 32 73 LEU B O 1
ATOM 4746 N N . ARG B 1 74 ? -20.562 -45.094 4.547 1 31.77 74 ARG B N 1
ATOM 4747 C CA . ARG B 1 74 ? -19.891 -46 5.461 1 31.77 74 ARG B CA 1
ATOM 4748 C C . ARG B 1 74 ? -18.703 -46.688 4.789 1 31.77 74 ARG B C 1
ATOM 4750 O O . ARG B 1 74 ? -17.656 -46.875 5.414 1 31.77 74 ARG B O 1
ATOM 4757 N N . SER B 1 75 ? -18.891 -47.094 3.559 1 32.31 75 SER B N 1
ATOM 4758 C CA . SER B 1 75 ? -17.797 -47.781 2.889 1 32.31 75 SER B CA 1
ATOM 4759 C C . SER B 1 75 ? -16.609 -46.844 2.695 1 32.31 75 SER B C 1
ATOM 4761 O O . SER B 1 75 ? -15.453 -47.25 2.838 1 32.31 75 SER B O 1
ATOM 4763 N N . ARG B 1 76 ? -16.859 -45.656 2.482 1 33.22 76 ARG B N 1
ATOM 4764 C CA . ARG B 1 76 ? -15.758 -44.719 2.277 1 33.22 76 ARG B CA 1
ATOM 4765 C C . ARG B 1 76 ? -15.039 -44.406 3.59 1 33.22 76 ARG B C 1
ATOM 4767 O O . ARG B 1 76 ? -13.828 -44.188 3.604 1 33.22 76 ARG B O 1
ATOM 4774 N N . LEU B 1 77 ? -15.664 -44.469 4.793 1 33.81 77 LEU B N 1
ATOM 4775 C CA . LEU B 1 77 ? -15.031 -44.281 6.094 1 33.81 77 LEU B CA 1
ATOM 4776 C C . LEU B 1 77 ? -14.133 -45.438 6.445 1 33.81 77 LEU B C 1
ATOM 4778 O O . LEU B 1 77 ? -13.062 -45.281 7.039 1 33.81 77 LEU B O 1
ATOM 4782 N N . GLN B 1 78 ? -14.555 -46.75 6.164 1 30.77 78 GLN B N 1
ATOM 4783 C CA . GLN B 1 78 ? -13.734 -47.906 6.477 1 30.77 78 GLN B CA 1
ATOM 4784 C C . GLN B 1 78 ? -12.453 -47.906 5.656 1 30.77 78 GLN B C 1
ATOM 4786 O O . GLN B 1 78 ? -11.391 -48.312 6.152 1 30.77 78 GLN B O 1
ATOM 4791 N N . TYR B 1 79 ? -12.477 -47.594 4.418 1 29.55 79 TYR B N 1
ATOM 4792 C CA . TYR B 1 79 ? -11.266 -47.625 3.6 1 29.55 79 TYR B CA 1
ATOM 4793 C C . TYR B 1 79 ? -10.211 -46.656 4.152 1 29.55 79 TYR B C 1
ATOM 4795 O O . TYR B 1 79 ? -9.023 -47 4.188 1 29.55 79 TYR B O 1
ATOM 4803 N N . TRP B 1 80 ? -10.562 -45.625 4.699 1 33.41 80 TRP B N 1
ATOM 4804 C CA . TRP B 1 80 ? -9.602 -44.594 5.094 1 33.41 80 TRP B CA 1
ATOM 4805 C C . TRP B 1 80 ? -8.836 -45.031 6.344 1 33.41 80 TRP B C 1
ATOM 4807 O O . TRP B 1 80 ? -7.645 -44.75 6.477 1 33.41 80 TRP B O 1
ATOM 4817 N N . SER B 1 81 ? -9.375 -45.812 7.223 1 31.64 81 SER B N 1
ATOM 4818 C CA . SER B 1 81 ? -8.539 -46.312 8.32 1 31.64 81 SER B CA 1
ATOM 4819 C C . SER B 1 81 ? -7.301 -47.031 7.805 1 31.64 81 SER B C 1
ATOM 4821 O O . SER B 1 81 ? -6.199 -46.844 8.32 1 31.64 81 SER B O 1
ATOM 4823 N N . ASN B 1 82 ? -7.527 -47.812 6.781 1 31.59 82 ASN B N 1
ATOM 4824 C CA . ASN B 1 82 ? -6.387 -48.562 6.246 1 31.59 82 ASN B CA 1
ATOM 4825 C C . ASN B 1 82 ? -5.453 -47.656 5.453 1 31.59 82 ASN B C 1
ATOM 4827 O O . ASN B 1 82 ? -4.246 -47.906 5.395 1 31.59 82 ASN B O 1
ATOM 4831 N N . TYR B 1 83 ? -6.047 -46.688 4.777 1 30.38 83 TYR B N 1
ATOM 4832 C CA . TYR B 1 83 ? -5.223 -45.781 3.963 1 30.38 83 TYR B CA 1
ATOM 4833 C C . TYR B 1 83 ? -4.301 -44.969 4.836 1 30.38 83 TYR B C 1
ATOM 4835 O O . TYR B 1 83 ? -3.148 -44.719 4.473 1 30.38 83 TYR B O 1
ATOM 4843 N N . LEU B 1 84 ? -4.828 -44.5 5.988 1 34.62 84 LEU B N 1
ATOM 4844 C CA . LEU B 1 84 ? -3.961 -43.656 6.828 1 34.62 84 LEU B CA 1
ATOM 4845 C C . LEU B 1 84 ? -2.725 -44.438 7.254 1 34.62 84 LEU B C 1
ATOM 4847 O O . LEU B 1 84 ? -1.699 -43.875 7.605 1 34.62 84 LEU B O 1
ATOM 4851 N N . LYS B 1 85 ? -2.807 -45.812 7.391 1 32.88 85 LYS B N 1
ATOM 4852 C CA . LYS B 1 85 ? -1.647 -46.594 7.852 1 32.88 85 LYS B CA 1
ATOM 4853 C C . LYS B 1 85 ? -0.582 -46.688 6.766 1 32.88 85 LYS B C 1
ATOM 4855 O O . LYS B 1 85 ? 0.61 -46.781 7.062 1 32.88 85 LYS B O 1
ATOM 4860 N N . ALA B 1 86 ? -1.014 -46.969 5.508 1 30.36 86 ALA B N 1
ATOM 4861 C CA . ALA B 1 86 ? -0.004 -47.469 4.586 1 30.36 86 ALA B CA 1
ATOM 4862 C C . ALA B 1 86 ? 0.82 -46.344 3.99 1 30.36 86 ALA B C 1
ATOM 4864 O O . ALA B 1 86 ? 1.746 -46.562 3.211 1 30.36 86 ALA B O 1
ATOM 4865 N N . THR B 1 87 ? 0.278 -45.156 3.822 1 29.3 87 THR B N 1
ATOM 4866 C CA . THR B 1 87 ? 1.032 -44.469 2.791 1 29.3 87 THR B CA 1
ATOM 4867 C C . THR B 1 87 ? 2.381 -44 3.332 1 29.3 87 THR B C 1
ATOM 4869 O O . THR B 1 87 ? 2.443 -43.281 4.348 1 29.3 87 THR B O 1
ATOM 4872 N N . PRO B 1 88 ? 3.49 -44.625 2.941 1 27.16 88 PRO B N 1
ATOM 4873 C CA . PRO B 1 88 ? 4.875 -44.25 3.25 1 27.16 88 PRO B CA 1
ATOM 4874 C C . PRO B 1 88 ? 5.172 -42.781 2.959 1 27.16 88 PRO B C 1
ATOM 4876 O O . PRO B 1 88 ? 4.473 -42.156 2.16 1 27.16 88 PRO B O 1
ATOM 4879 N N . SER B 1 89 ? 6.117 -42.094 3.814 1 27.86 89 SER B N 1
ATOM 4880 C CA . SER B 1 89 ? 6.77 -40.781 3.881 1 27.86 89 SER B CA 1
ATOM 4881 C C . SER B 1 89 ? 7.391 -40.406 2.539 1 27.86 89 SER B C 1
ATOM 4883 O O . SER B 1 89 ? 8.492 -40.875 2.209 1 27.86 89 SER B O 1
ATOM 4885 N N . HIS B 1 90 ? 6.773 -40.531 1.396 1 25.23 90 HIS B N 1
ATOM 4886 C CA . HIS B 1 90 ? 7.547 -40.156 0.221 1 25.23 90 HIS B CA 1
ATOM 4887 C C . HIS B 1 90 ? 8.109 -38.75 0.367 1 25.23 90 HIS B C 1
ATOM 4889 O O . HIS B 1 90 ? 7.555 -37.938 1.107 1 25.23 90 HIS B O 1
ATOM 4895 N N . LYS B 1 91 ? 9.344 -38.406 -0.213 1 27.23 91 LYS B N 1
ATOM 4896 C CA . LYS B 1 91 ? 10.328 -37.344 -0.296 1 27.23 91 LYS B CA 1
ATOM 4897 C C . LYS B 1 91 ? 9.672 -36 -0.683 1 27.23 91 LYS B C 1
ATOM 4899 O O . LYS B 1 91 ? 8.562 -36 -1.229 1 27.23 91 LYS B O 1
ATOM 4904 N N . GLY B 1 92 ? 10.484 -34.812 -0.56 1 27.09 92 GLY B N 1
ATOM 4905 C CA . GLY B 1 92 ? 10.461 -33.344 -0.366 1 27.09 92 GLY B CA 1
ATOM 4906 C C . GLY B 1 92 ? 9.836 -32.594 -1.529 1 27.09 92 GLY B C 1
ATOM 4907 O O . GLY B 1 92 ? 10.031 -31.406 -1.672 1 27.09 92 GLY B O 1
ATOM 4908 N N . ILE B 1 93 ? 9.508 -33.156 -2.629 1 26.88 93 ILE B N 1
ATOM 4909 C CA . ILE B 1 93 ? 9.18 -32.219 -3.686 1 26.88 93 ILE B CA 1
ATOM 4910 C C . ILE B 1 93 ? 7.926 -31.438 -3.305 1 26.88 93 ILE B C 1
ATOM 4912 O O . ILE B 1 93 ? 6.945 -32 -2.836 1 26.88 93 ILE B O 1
ATOM 4916 N N . ALA B 1 94 ? 7.992 -30.219 -3.041 1 32.91 94 ALA B N 1
ATOM 4917 C CA . ALA B 1 94 ? 6.867 -29.297 -2.963 1 32.91 94 ALA B CA 1
ATOM 4918 C C . ALA B 1 94 ? 5.758 -29.688 -3.932 1 32.91 94 ALA B C 1
ATOM 4920 O O . ALA B 1 94 ? 5.789 -29.328 -5.109 1 32.91 94 ALA B O 1
ATOM 4921 N N . GLU B 1 95 ? 5.406 -30.969 -4.051 1 30.95 95 GLU B N 1
ATOM 4922 C CA . GLU B 1 95 ? 4.316 -31.391 -4.926 1 30.95 95 GLU B CA 1
ATOM 4923 C C . GLU B 1 95 ? 3 -30.734 -4.516 1 30.95 95 GLU B C 1
ATOM 4925 O O . GLU B 1 95 ? 2.562 -30.859 -3.373 1 30.95 95 GLU B O 1
ATOM 4930 N N . PHE B 1 96 ? 2.762 -29.5 -4.918 1 33.44 96 PHE B N 1
ATOM 4931 C CA . PHE B 1 96 ? 1.314 -29.328 -4.961 1 33.44 96 PHE B CA 1
ATOM 4932 C C . PHE B 1 96 ? 0.625 -30.609 -5.395 1 33.44 96 PHE B C 1
ATOM 4934 O O . PHE B 1 96 ? 0.798 -31.062 -6.527 1 33.44 96 PHE B O 1
ATOM 4941 N N . THR B 1 97 ? 0.69 -31.703 -4.699 1 30.84 97 THR B N 1
ATOM 4942 C CA . THR B 1 97 ? -0.075 -32.875 -5.062 1 30.84 97 THR B CA 1
ATOM 4943 C C . THR B 1 97 ? -1.528 -32.531 -5.352 1 30.84 97 THR B C 1
ATOM 4945 O O . THR B 1 97 ? -2.307 -32.281 -4.43 1 30.84 97 THR B O 1
ATOM 4948 N N . ALA B 1 98 ? -1.761 -31.688 -6.309 1 32.59 98 ALA B N 1
ATOM 4949 C CA . ALA B 1 98 ? -3.15 -31.844 -6.734 1 32.59 98 ALA B CA 1
ATOM 4950 C C . ALA B 1 98 ? -3.52 -33.312 -6.863 1 32.59 98 ALA B C 1
ATOM 4952 O O . ALA B 1 98 ? -2.861 -34.062 -7.586 1 32.59 98 ALA B O 1
ATOM 4953 N N . ASN B 1 99 ? -3.814 -34 -5.887 1 30.56 99 ASN B N 1
ATOM 4954 C CA . ASN B 1 99 ? -4.387 -35.312 -6.156 1 30.56 99 ASN B CA 1
ATOM 4955 C C . ASN B 1 99 ? -5.141 -35.344 -7.484 1 30.56 99 ASN B C 1
ATOM 4957 O O . ASN B 1 99 ? -5.988 -34.469 -7.738 1 30.56 99 ASN B O 1
ATOM 4961 N N . GLU B 1 100 ? -4.457 -35.719 -8.594 1 29.77 100 GLU B N 1
ATOM 4962 C CA . GLU B 1 100 ? -5.156 -36 -9.844 1 29.77 100 GLU B CA 1
ATOM 4963 C C . GLU B 1 100 ? -6.559 -36.531 -9.578 1 29.77 100 GLU B C 1
ATOM 4965 O O . GLU B 1 100 ? -6.719 -37.688 -9.125 1 29.77 100 GLU B O 1
ATOM 4970 N N . TYR B 1 101 ? -7.383 -35.781 -9.07 1 30.61 101 TYR B N 1
ATOM 4971 C CA . TYR B 1 101 ? -8.773 -36.188 -8.961 1 30.61 101 TYR B CA 1
ATOM 4972 C C . TYR B 1 101 ? -9.203 -37 -10.18 1 30.61 101 TYR B C 1
ATOM 4974 O O . TYR B 1 101 ? -8.648 -36.844 -11.266 1 30.61 101 TYR B O 1
ATOM 4982 N N . ALA B 1 102 ? -9.906 -38.031 -9.953 1 31.41 102 ALA B N 1
ATOM 4983 C CA . ALA B 1 102 ? -10.547 -38.938 -10.883 1 31.41 102 ALA B CA 1
ATOM 4984 C C . ALA B 1 102 ? -11.258 -38.188 -12 1 31.41 102 ALA B C 1
ATOM 4986 O O . ALA B 1 102 ? -11.867 -37.156 -11.766 1 31.41 102 ALA B O 1
ATOM 4987 N N . ILE B 1 103 ? -10.922 -38.375 -13.25 1 35.34 103 ILE B N 1
ATOM 4988 C CA . ILE B 1 103 ? -11.469 -38 -14.555 1 35.34 103 ILE B CA 1
ATOM 4989 C C . ILE B 1 103 ? -12.977 -37.812 -14.445 1 35.34 103 ILE B C 1
ATOM 4991 O O . ILE B 1 103 ? -13.57 -37.031 -15.203 1 35.34 103 ILE B O 1
ATOM 4995 N N . TYR B 1 104 ? -13.711 -38.625 -13.68 1 36.78 104 TYR B N 1
ATOM 4996 C CA . TYR B 1 104 ? -15.141 -38.719 -13.969 1 36.78 104 TYR B CA 1
ATOM 4997 C C . TYR B 1 104 ? -15.945 -37.812 -13.047 1 36.78 104 TYR B C 1
ATOM 4999 O O . TYR B 1 104 ? -17.172 -37.75 -13.148 1 36.78 104 TYR B O 1
ATOM 5007 N N . GLY B 1 105 ? -15.445 -37.281 -11.859 1 47.34 105 GLY B N 1
ATOM 5008 C CA . GLY B 1 105 ? -16.391 -36.594 -10.992 1 47.34 105 GLY B CA 1
ATOM 5009 C C . GLY B 1 105 ? -16.438 -35.094 -11.211 1 47.34 105 GLY B C 1
ATOM 5010 O O . GLY B 1 105 ? -15.648 -34.562 -12 1 47.34 105 GLY B O 1
ATOM 5011 N N . PRO B 1 106 ? -17.594 -34.406 -10.727 1 63.88 106 PRO B N 1
ATOM 5012 C CA . PRO B 1 106 ? -17.797 -32.969 -10.883 1 63.88 106 PRO B CA 1
ATOM 5013 C C . PRO B 1 106 ? -16.609 -32.156 -10.398 1 63.88 106 PRO B C 1
ATOM 5015 O O . PRO B 1 106 ? -15.891 -32.562 -9.492 1 63.88 106 PRO B O 1
ATOM 5018 N N . HIS B 1 107 ? -16.078 -31.219 -11.109 1 73 107 HIS B N 1
ATOM 5019 C CA . HIS B 1 107 ? -14.992 -30.281 -10.812 1 73 107 HIS B CA 1
ATOM 5020 C C . HIS B 1 107 ? -15.156 -29.688 -9.422 1 73 107 HIS B C 1
ATOM 5022 O O . HIS B 1 107 ? -16.234 -29.234 -9.055 1 73 107 HIS B O 1
ATOM 5028 N N . PRO B 1 108 ? -14.109 -29.875 -8.523 1 80.56 108 PRO B N 1
ATOM 5029 C CA . PRO B 1 108 ? -14.211 -29.266 -7.191 1 80.56 108 PRO B CA 1
ATOM 5030 C C . PRO B 1 108 ? -14.453 -27.766 -7.246 1 80.56 108 PRO B C 1
ATOM 5032 O O . PRO B 1 108 ? -13.961 -27.078 -8.148 1 80.56 108 PRO B O 1
ATOM 5035 N N . THR B 1 109 ? -15.234 -27.328 -6.336 1 92.25 109 THR B N 1
ATOM 5036 C CA . THR B 1 109 ? -15.531 -25.906 -6.266 1 92.25 109 THR B CA 1
ATOM 5037 C C . THR B 1 109 ? -14.75 -25.25 -5.133 1 92.25 109 THR B C 1
ATOM 5039 O O . THR B 1 109 ? -14.594 -24.016 -5.109 1 92.25 109 THR B O 1
ATOM 5042 N N . ILE B 1 110 ? -14.242 -26.109 -4.152 1 97.12 110 ILE B N 1
ATOM 5043 C CA . ILE B 1 110 ? -13.484 -25.594 -3.021 1 97.12 110 ILE B CA 1
ATOM 5044 C C . ILE B 1 110 ? -12.117 -26.266 -2.961 1 97.12 110 ILE B C 1
ATOM 5046 O O . ILE B 1 110 ? -12 -27.469 -3.197 1 97.12 110 ILE B O 1
ATOM 5050 N N . GLY B 1 111 ? -11.062 -25.484 -2.783 1 98.19 111 GLY B N 1
ATOM 5051 C CA . GLY B 1 111 ? -9.719 -25.984 -2.549 1 98.19 111 GLY B CA 1
ATOM 5052 C C . GLY B 1 111 ? -9.172 -25.625 -1.182 1 98.19 111 GLY B C 1
ATOM 5053 O O . GLY B 1 111 ? -9.273 -24.469 -0.758 1 98.19 111 GLY B O 1
ATOM 5054 N N . LYS B 1 112 ? -8.656 -26.625 -0.457 1 98.38 112 LYS B N 1
ATOM 5055 C CA . LYS B 1 112 ? -7.996 -26.375 0.82 1 98.38 112 LYS B CA 1
ATOM 5056 C C . LYS B 1 112 ? -6.512 -26.078 0.622 1 98.38 112 LYS B C 1
ATOM 5058 O O . LYS B 1 112 ? -5.852 -26.719 -0.2 1 98.38 112 LYS B O 1
ATOM 5063 N N . VAL B 1 113 ? -6.051 -25.047 1.262 1 97.69 113 VAL B N 1
ATOM 5064 C CA . VAL B 1 113 ? -4.664 -24.609 1.138 1 97.69 113 VAL B CA 1
ATOM 5065 C C . VAL B 1 113 ? -4 -24.594 2.514 1 97.69 113 VAL B C 1
ATOM 5067 O O . VAL B 1 113 ? -4.605 -24.156 3.494 1 97.69 113 VAL B O 1
ATOM 5070 N N . CYS B 1 114 ? -2.799 -25.125 2.65 1 95.88 114 CYS B N 1
ATOM 5071 C CA . CYS B 1 114 ? -2.064 -25.062 3.91 1 95.88 114 CYS B CA 1
ATOM 5072 C C . CYS B 1 114 ? -0.562 -25.016 3.664 1 95.88 114 CYS B C 1
ATOM 5074 O O . CYS B 1 114 ? -0.093 -25.359 2.578 1 95.88 114 CYS B O 1
ATOM 5076 N N . LEU B 1 115 ? 0.121 -24.469 4.574 1 92.69 115 LEU B N 1
ATOM 5077 C CA . LEU B 1 115 ? 1.579 -24.438 4.594 1 92.69 115 LEU B CA 1
ATOM 5078 C C . LEU B 1 115 ? 2.125 -25.422 5.633 1 92.69 115 LEU B C 1
ATOM 5080 O O . LEU B 1 115 ? 1.711 -25.391 6.797 1 92.69 115 LEU B O 1
ATOM 5084 N N . LEU B 1 116 ? 2.936 -26.359 5.211 1 90.31 116 LEU B N 1
ATOM 5085 C CA . LEU B 1 116 ? 3.6 -27.312 6.094 1 90.31 116 LEU B CA 1
ATOM 5086 C C . LEU B 1 116 ? 5.113 -27.234 5.941 1 90.31 116 LEU B C 1
ATOM 5088 O O . LEU B 1 116 ? 5.715 -28.031 5.23 1 90.31 116 LEU B O 1
ATOM 5092 N N . ASN B 1 117 ? 5.758 -26.266 6.531 1 78.38 117 ASN B N 1
ATOM 5093 C CA . ASN B 1 117 ? 7.191 -26.047 6.387 1 78.38 117 ASN B CA 1
ATOM 5094 C C . ASN B 1 117 ? 8.008 -27.094 7.137 1 78.38 117 ASN B C 1
ATOM 5096 O O . ASN B 1 117 ? 8.953 -27.656 6.586 1 78.38 117 ASN B O 1
ATOM 5100 N N . GLU B 1 118 ? 7.84 -27.25 8.453 1 80.31 118 GLU B N 1
ATOM 5101 C CA . GLU B 1 118 ? 8.516 -28.25 9.258 1 80.31 118 GLU B CA 1
ATOM 5102 C C . GLU B 1 118 ? 7.586 -29.422 9.578 1 80.31 118 GLU B C 1
ATOM 5104 O O . GLU B 1 118 ? 6.824 -29.359 10.547 1 80.31 118 GLU B O 1
ATOM 5109 N N . SER B 1 119 ? 7.734 -30.375 8.695 1 85.44 119 SER B N 1
ATOM 5110 C CA . SER B 1 119 ? 6.852 -31.531 8.844 1 85.44 119 SER B CA 1
ATOM 5111 C C . SER B 1 119 ? 7.219 -32.344 10.07 1 85.44 119 SER B C 1
ATOM 5113 O O . SER B 1 119 ? 8.375 -32.75 10.234 1 85.44 119 SER B O 1
ATOM 5115 N N . THR B 1 120 ? 6.289 -32.438 11 1 89.88 120 THR B N 1
ATOM 5116 C CA . THR B 1 120 ? 6.359 -33.375 12.133 1 89.88 120 THR B CA 1
ATOM 5117 C C . THR B 1 120 ? 5.328 -34.5 11.984 1 89.88 120 THR B C 1
ATOM 5119 O O . THR B 1 120 ? 4.383 -34.375 11.203 1 89.88 120 THR B O 1
ATOM 5122 N N . PRO B 1 121 ? 5.578 -35.562 12.664 1 93.06 121 PRO B N 1
ATOM 5123 C CA . PRO B 1 121 ? 4.559 -36.594 12.617 1 93.06 121 PRO B CA 1
ATOM 5124 C C . PRO B 1 121 ? 3.176 -36.094 13.016 1 93.06 121 PRO B C 1
ATOM 5126 O O . PRO B 1 121 ? 2.176 -36.469 12.391 1 93.06 121 PRO B O 1
ATOM 5129 N N . THR B 1 122 ? 3.129 -35.281 13.992 1 94.88 122 THR B N 1
ATOM 5130 C CA . THR B 1 122 ? 1.861 -34.75 14.469 1 94.88 122 THR B CA 1
ATOM 5131 C C . THR B 1 122 ? 1.196 -33.906 13.383 1 94.88 122 THR B C 1
ATOM 5133 O O . THR B 1 122 ? 0.006 -34.062 13.109 1 94.88 122 THR B O 1
ATOM 5136 N N . SER B 1 123 ? 1.977 -33 12.773 1 94 123 SER B N 1
ATOM 5137 C CA . SER B 1 123 ? 1.422 -32.156 11.742 1 94 123 SER B CA 1
ATOM 5138 C C . SER B 1 123 ? 0.975 -32.938 10.523 1 94 123 SER B C 1
ATOM 5140 O O . SER B 1 123 ? -0.015 -32.594 9.875 1 94 123 SER B O 1
ATOM 5142 N N . GLU B 1 124 ? 1.681 -33.969 10.211 1 95.25 124 GLU B N 1
ATOM 5143 C CA . GLU B 1 124 ? 1.287 -34.844 9.109 1 95.25 124 GLU B CA 1
ATOM 5144 C C . GLU B 1 124 ? -0.03 -35.562 9.406 1 95.25 124 GLU B C 1
ATOM 5146 O O . GLU B 1 124 ? -0.876 -35.719 8.523 1 95.25 124 GLU B O 1
ATOM 5151 N N . ARG B 1 125 ? -0.149 -36 10.625 1 95.12 125 ARG B N 1
ATOM 5152 C CA . ARG B 1 125 ? -1.395 -36.656 11.039 1 95.12 125 ARG B CA 1
ATOM 5153 C C . ARG B 1 125 ? -2.559 -35.656 10.977 1 95.12 125 ARG B C 1
ATOM 5155 O O . ARG B 1 125 ? -3.66 -36.031 10.555 1 95.12 125 ARG B O 1
ATOM 5162 N N . ALA B 1 126 ? -2.314 -34.469 11.406 1 96.38 126 ALA B N 1
ATOM 5163 C CA . ALA B 1 126 ? -3.338 -33.438 11.328 1 96.38 126 ALA B CA 1
ATOM 5164 C C . ALA B 1 126 ? -3.764 -33.188 9.883 1 96.38 126 ALA B C 1
ATOM 5166 O O . ALA B 1 126 ? -4.957 -33.125 9.586 1 96.38 126 ALA B O 1
ATOM 5167 N N . LEU B 1 127 ? -2.766 -33.062 9.008 1 96.25 127 LEU B N 1
ATOM 5168 C CA . LEU B 1 127 ? -3.035 -32.844 7.586 1 96.25 127 LEU B CA 1
ATOM 5169 C C . LEU B 1 127 ? -3.879 -34 7.027 1 96.25 127 LEU B C 1
ATOM 5171 O O . LEU B 1 127 ? -4.762 -33.781 6.199 1 96.25 127 LEU B O 1
ATOM 5175 N N . ARG B 1 128 ? -3.678 -35.156 7.504 1 95 128 ARG B N 1
ATOM 5176 C CA . ARG B 1 128 ? -4.41 -36.312 7.02 1 95 128 ARG B CA 1
ATOM 5177 C C . ARG B 1 128 ? -5.895 -36.219 7.363 1 95 128 ARG B C 1
ATOM 5179 O O . ARG B 1 128 ? -6.746 -36.656 6.598 1 95 128 ARG B O 1
ATOM 5186 N N . THR B 1 129 ? -6.23 -35.625 8.531 1 95.38 129 THR B N 1
ATOM 5187 C CA . THR B 1 129 ? -7.637 -35.438 8.867 1 95.38 129 THR B CA 1
ATOM 5188 C C . THR B 1 129 ? -8.312 -34.531 7.848 1 95.38 129 THR B C 1
ATOM 5190 O O . THR B 1 129 ? -9.477 -34.75 7.5 1 95.38 129 THR B O 1
ATOM 5193 N N . HIS B 1 130 ? -7.598 -33.594 7.336 1 96.94 130 HIS B N 1
ATOM 5194 C CA . HIS B 1 130 ? -8.109 -32.688 6.305 1 96.94 130 HIS B CA 1
ATOM 5195 C C . HIS B 1 130 ? -8.242 -33.406 4.969 1 96.94 130 HIS B C 1
ATOM 5197 O O . HIS B 1 130 ? -9.227 -33.219 4.254 1 96.94 130 HIS B O 1
ATOM 5203 N N . ILE B 1 131 ? -7.254 -34.156 4.66 1 95.12 131 ILE B N 1
ATOM 5204 C CA . ILE B 1 131 ? -7.273 -34.906 3.402 1 95.12 131 ILE B CA 1
ATOM 5205 C C . ILE B 1 131 ? -8.453 -35.875 3.393 1 95.12 131 ILE B C 1
ATOM 5207 O O . ILE B 1 131 ? -9.117 -36.031 2.369 1 95.12 131 ILE B O 1
ATOM 5211 N N . HIS B 1 132 ? -8.703 -36.438 4.551 1 92.75 132 HIS B N 1
ATOM 5212 C CA . HIS B 1 132 ? -9.867 -37.312 4.684 1 92.75 132 HIS B CA 1
ATOM 5213 C C . HIS B 1 132 ? -11.156 -36.531 4.43 1 92.75 132 HIS B C 1
ATOM 5215 O O . HIS B 1 132 ? -12.031 -37 3.691 1 92.75 132 HIS B O 1
ATOM 5221 N N . HIS B 1 133 ? -11.25 -35.5 5.008 1 95 133 HIS B N 1
ATOM 5222 C CA . HIS B 1 133 ? -12.391 -34.625 4.789 1 95 133 HIS B CA 1
ATOM 5223 C C . HIS B 1 133 ? -12.555 -34.281 3.312 1 95 133 HIS B C 1
ATOM 5225 O O . HIS B 1 133 ? -13.664 -34.281 2.787 1 95 133 HIS B O 1
ATOM 5231 N N . ASN B 1 134 ? -11.445 -34 2.604 1 95.56 134 ASN B N 1
ATOM 5232 C CA . ASN B 1 134 ? -11.453 -33.688 1.179 1 95.56 134 ASN B CA 1
ATOM 5233 C C . ASN B 1 134 ? -12.031 -34.844 0.356 1 95.56 134 ASN B C 1
ATOM 5235 O O . ASN B 1 134 ? -12.797 -34.594 -0.584 1 95.56 134 ASN B O 1
ATOM 5239 N N . SER B 1 135 ? -11.695 -35.969 0.75 1 91.5 135 SER B N 1
ATOM 5240 C CA . SER B 1 135 ? -12.133 -37.125 0.001 1 91.5 135 SER B CA 1
ATOM 5241 C C . SER B 1 135 ? -13.641 -37.344 0.118 1 91.5 135 SER B C 1
ATOM 5243 O O . SER B 1 135 ? -14.273 -37.844 -0.81 1 91.5 135 SER B O 1
ATOM 5245 N N . ILE B 1 136 ? -14.172 -36.906 1.194 1 91.31 136 ILE B N 1
ATOM 5246 C CA . ILE B 1 136 ? -15.602 -37.062 1.43 1 91.31 136 ILE B CA 1
ATOM 5247 C C . ILE B 1 136 ? -16.375 -36.031 0.604 1 91.31 136 ILE B C 1
ATOM 5249 O O . ILE B 1 136 ? -17.422 -36.344 0.024 1 91.31 136 ILE B O 1
ATOM 5253 N N . HIS B 1 137 ? -15.852 -34.906 0.457 1 94.19 137 HIS B N 1
ATOM 5254 C CA . HIS B 1 137 ? -16.641 -33.812 -0.103 1 94.19 137 HIS B CA 1
ATOM 5255 C C . HIS B 1 137 ? -16.062 -33.344 -1.441 1 94.19 137 HIS B C 1
ATOM 5257 O O . HIS B 1 137 ? -16.547 -32.375 -2.025 1 94.19 137 HIS B O 1
ATOM 5263 N N . ASN B 1 138 ? -15.062 -33.938 -1.958 1 92.94 138 ASN B N 1
ATOM 5264 C CA . ASN B 1 138 ? -14.438 -33.625 -3.238 1 92.94 138 ASN B CA 1
ATOM 5265 C C . ASN B 1 138 ? -13.812 -32.25 -3.232 1 92.94 138 ASN B C 1
ATOM 5267 O O . ASN B 1 138 ? -14.094 -31.422 -4.113 1 92.94 138 ASN B O 1
ATOM 5271 N N . TYR B 1 139 ? -12.977 -32.062 -2.232 1 95.75 139 TYR B N 1
ATOM 5272 C CA . TYR B 1 139 ? -12.195 -30.828 -2.184 1 95.75 139 TYR B CA 1
ATOM 5273 C C . TYR B 1 139 ? -10.789 -31.062 -2.717 1 95.75 139 TYR B C 1
ATOM 5275 O O . TYR B 1 139 ? -10.219 -32.125 -2.539 1 95.75 139 TYR B O 1
ATOM 5283 N N . ALA B 1 140 ? -10.273 -30 -3.426 1 95.56 140 ALA B N 1
ATOM 5284 C CA . ALA B 1 140 ? -8.867 -30.047 -3.82 1 95.56 140 ALA B CA 1
ATOM 5285 C C . ALA B 1 140 ? -7.961 -29.703 -2.645 1 95.56 140 ALA B C 1
ATOM 5287 O O . ALA B 1 140 ? -8.367 -29 -1.72 1 95.56 140 ALA B O 1
ATOM 5288 N N . GLN B 1 141 ? -6.738 -30.281 -2.66 1 95.88 141 GLN B N 1
ATOM 5289 C CA . GLN B 1 141 ? -5.77 -30 -1.602 1 95.88 141 GLN B CA 1
ATOM 5290 C C . GLN B 1 141 ? -4.5 -29.375 -2.166 1 95.88 141 GLN B C 1
ATOM 5292 O O . GLN B 1 141 ? -3.918 -29.891 -3.123 1 95.88 141 GLN B O 1
ATOM 5297 N N . PHE B 1 142 ? -4.137 -28.25 -1.626 1 95.31 142 PHE B N 1
ATOM 5298 C CA . PHE B 1 142 ? -2.871 -27.594 -1.939 1 95.31 142 PHE B CA 1
ATOM 5299 C C . PHE B 1 142 ? -2 -27.484 -0.694 1 95.31 142 PHE B C 1
ATOM 5301 O O . PHE B 1 142 ? -2.344 -26.766 0.244 1 95.31 142 PHE B O 1
ATOM 5308 N N . THR B 1 143 ? -0.915 -28.219 -0.66 1 93.62 143 THR B N 1
ATOM 5309 C CA . THR B 1 143 ? 0.008 -28.172 0.469 1 93.62 143 THR B CA 1
ATOM 5310 C C . THR B 1 143 ? 1.384 -27.688 0.023 1 93.62 143 THR B C 1
ATOM 5312 O O . THR B 1 143 ? 2.033 -28.328 -0.811 1 93.62 143 THR B O 1
ATOM 5315 N N . LEU B 1 144 ? 1.743 -26.516 0.498 1 89.88 144 LEU B N 1
ATOM 5316 C CA . LEU B 1 144 ? 3.107 -26.062 0.268 1 89.88 144 LEU B CA 1
ATOM 5317 C C . LEU B 1 144 ? 4.035 -26.516 1.39 1 89.88 144 LEU B C 1
ATOM 5319 O O . LEU B 1 144 ? 3.748 -26.297 2.568 1 89.88 144 LEU B O 1
ATOM 5323 N N . ARG B 1 145 ? 5.121 -27.125 1.144 1 88.25 145 ARG B N 1
ATOM 5324 C CA . ARG B 1 145 ? 5.977 -27.734 2.154 1 88.25 145 ARG B CA 1
ATOM 5325 C C . ARG B 1 145 ? 7.27 -26.953 2.328 1 88.25 145 ARG B C 1
ATOM 5327 O O . ARG B 1 145 ? 8.18 -27.391 3.041 1 88.25 145 ARG B O 1
ATOM 5334 N N . ARG B 1 146 ? 7.359 -25.797 1.647 1 82 146 ARG B N 1
ATOM 5335 C CA . ARG B 1 146 ? 8.531 -24.938 1.79 1 82 146 ARG B CA 1
ATOM 5336 C C . ARG B 1 146 ? 8.125 -23.484 2.004 1 82 146 ARG B C 1
ATOM 5338 O O . ARG B 1 146 ? 7.18 -23 1.383 1 82 146 ARG B O 1
ATOM 5345 N N . GLN B 1 147 ? 9 -22.984 2.812 1 79.56 147 GLN B N 1
ATOM 5346 C CA . GLN B 1 147 ? 8.781 -21.547 3.029 1 79.56 147 GLN B CA 1
ATOM 5347 C C . GLN B 1 147 ? 9.273 -20.734 1.843 1 79.56 147 GLN B C 1
ATOM 5349 O O . GLN B 1 147 ? 10.43 -20.859 1.427 1 79.56 147 GLN B O 1
ATOM 5354 N N . ILE B 1 148 ? 8.391 -19.969 1.265 1 79.62 148 ILE B N 1
ATOM 5355 C CA . ILE B 1 148 ? 8.766 -19.219 0.067 1 79.62 148 ILE B CA 1
ATOM 5356 C C . ILE B 1 148 ? 9.156 -17.797 0.447 1 79.62 148 ILE B C 1
ATOM 5358 O O . ILE B 1 148 ? 9.734 -17.062 -0.364 1 79.62 148 ILE B O 1
ATOM 5362 N N . ALA B 1 149 ? 8.781 -17.344 1.569 1 79.06 149 ALA B N 1
ATOM 5363 C CA . ALA B 1 149 ? 9.109 -16 2.07 1 79.06 149 ALA B CA 1
ATOM 5364 C C . ALA B 1 149 ? 9.438 -16.047 3.561 1 79.06 149 ALA B C 1
ATOM 5366 O O . ALA B 1 149 ? 9.445 -17.125 4.172 1 79.06 149 ALA B O 1
ATOM 5367 N N . GLN B 1 150 ? 9.836 -14.836 3.971 1 74 150 GLN B N 1
ATOM 5368 C CA . GLN B 1 150 ? 10.023 -14.766 5.414 1 74 150 GLN B CA 1
ATOM 5369 C C . GLN B 1 150 ? 8.781 -15.258 6.152 1 74 150 GLN B C 1
ATOM 5371 O O . GLN B 1 150 ? 7.66 -15.109 5.66 1 74 150 GLN B O 1
ATOM 5376 N N . ALA B 1 151 ? 8.953 -15.867 7.258 1 60.97 151 ALA B N 1
ATOM 5377 C CA . ALA B 1 151 ? 7.988 -16.688 7.98 1 60.97 151 ALA B CA 1
ATOM 5378 C C . ALA B 1 151 ? 6.645 -15.977 8.102 1 60.97 151 ALA B C 1
ATOM 5380 O O . ALA B 1 151 ? 5.594 -16.562 7.828 1 60.97 151 ALA B O 1
ATOM 5381 N N . PRO B 1 152 ? 6.609 -14.789 8.375 1 68.75 152 PRO B N 1
ATOM 5382 C CA . PRO B 1 152 ? 5.262 -14.266 8.602 1 68.75 152 PRO B CA 1
ATOM 5383 C C . PRO B 1 152 ? 4.484 -14.062 7.301 1 68.75 152 PRO B C 1
ATOM 5385 O O . PRO B 1 152 ? 3.258 -13.93 7.328 1 68.75 152 PRO B O 1
ATOM 5388 N N . TRP B 1 153 ? 5.113 -14.25 6.215 1 82.31 153 TRP B N 1
ATOM 5389 C CA . TRP B 1 153 ? 4.434 -13.852 4.988 1 82.31 153 TRP B CA 1
ATOM 5390 C C . TRP B 1 153 ? 4.242 -15.047 4.059 1 82.31 153 TRP B C 1
ATOM 5392 O O . TRP B 1 153 ? 3.697 -14.906 2.963 1 82.31 153 TRP B O 1
ATOM 5402 N N . SER B 1 154 ? 4.586 -16.188 4.461 1 86.81 154 SER B N 1
ATOM 5403 C CA . SER B 1 154 ? 4.512 -17.359 3.598 1 86.81 154 SER B CA 1
ATOM 5404 C C . SER B 1 154 ? 3.064 -17.766 3.342 1 86.81 154 SER B C 1
ATOM 5406 O O . SER B 1 154 ? 2.736 -18.266 2.264 1 86.81 154 SER B O 1
ATOM 5408 N N . LYS B 1 155 ? 2.207 -17.594 4.297 1 92.19 155 LYS B N 1
ATOM 5409 C CA . LYS B 1 155 ? 0.787 -17.891 4.125 1 92.19 155 LYS B CA 1
ATOM 5410 C C . LYS B 1 155 ? 0.207 -17.125 2.936 1 92.19 155 LYS B C 1
ATOM 5412 O O . LYS B 1 155 ? -0.366 -17.719 2.025 1 92.19 155 LYS B O 1
ATOM 5417 N N . SER B 1 156 ? 0.396 -15.805 2.969 1 93.75 156 SER B N 1
ATOM 5418 C CA . SER B 1 156 ? -0.148 -14.953 1.914 1 93.75 156 SER B CA 1
ATOM 5419 C C . SER B 1 156 ? 0.422 -15.336 0.551 1 93.75 156 SER B C 1
ATOM 5421 O O . SER B 1 156 ? -0.31 -15.398 -0.438 1 93.75 156 SER B O 1
ATOM 5423 N N . ASN B 1 157 ? 1.7 -15.586 0.569 1 93.81 157 ASN B N 1
ATOM 5424 C CA . ASN B 1 157 ? 2.34 -15.977 -0.685 1 93.81 157 ASN B CA 1
ATOM 5425 C C . ASN B 1 157 ? 1.821 -17.312 -1.188 1 93.81 157 ASN B C 1
ATOM 5427 O O . ASN B 1 157 ? 1.647 -17.516 -2.393 1 93.81 157 ASN B O 1
ATOM 5431 N N . THR B 1 158 ? 1.606 -18.203 -0.292 1 93.88 158 THR B N 1
ATOM 5432 C CA . THR B 1 158 ? 1.094 -19.531 -0.65 1 93.88 158 THR B CA 1
ATOM 5433 C C . THR B 1 158 ? -0.3 -19.422 -1.262 1 93.88 158 THR B C 1
ATOM 5435 O O . THR B 1 158 ? -0.578 -20.016 -2.299 1 93.88 158 THR B O 1
ATOM 5438 N N . ILE B 1 159 ? -1.12 -18.672 -0.655 1 96.88 159 ILE B N 1
ATOM 5439 C CA . ILE B 1 159 ? -2.484 -18.5 -1.146 1 96.88 159 ILE B CA 1
ATOM 5440 C C . ILE B 1 159 ? -2.461 -17.797 -2.498 1 96.88 159 ILE B C 1
ATOM 5442 O O . ILE B 1 159 ? -3.195 -18.172 -3.414 1 96.88 159 ILE B O 1
ATOM 5446 N N . LEU B 1 160 ? -1.62 -16.766 -2.559 1 95.38 160 LEU B N 1
ATOM 5447 C CA . LEU B 1 160 ? -1.492 -16.016 -3.803 1 95.38 160 LEU B CA 1
ATOM 5448 C C . LEU B 1 160 ? -1.096 -16.938 -4.953 1 95.38 160 LEU B C 1
ATOM 5450 O O . LEU B 1 160 ? -1.62 -16.812 -6.062 1 95.38 160 LEU B O 1
ATOM 5454 N N . LYS B 1 161 ? -0.193 -17.812 -4.711 1 93.88 161 LYS B N 1
ATOM 5455 C CA . LYS B 1 161 ? 0.23 -18.766 -5.727 1 93.88 161 LYS B CA 1
ATOM 5456 C C . LYS B 1 161 ? -0.957 -19.562 -6.258 1 93.88 161 LYS B C 1
ATOM 5458 O O . LYS B 1 161 ? -1.146 -19.672 -7.473 1 93.88 161 LYS B O 1
ATOM 5463 N N . VAL B 1 162 ? -1.757 -20.047 -5.371 1 95.75 162 VAL B N 1
ATOM 5464 C CA . VAL B 1 162 ? -2.896 -20.875 -5.754 1 95.75 162 VAL B CA 1
ATOM 5465 C C . VAL B 1 162 ? -3.936 -20.016 -6.477 1 95.75 162 VAL B C 1
ATOM 5467 O O . VAL B 1 162 ? -4.5 -20.438 -7.488 1 95.75 162 VAL B O 1
ATOM 5470 N N . LEU B 1 163 ? -4.16 -18.828 -5.977 1 96.5 163 LEU B N 1
ATOM 5471 C CA . LEU B 1 163 ? -5.117 -17.922 -6.594 1 96.5 163 LEU B CA 1
ATOM 5472 C C . LEU B 1 163 ? -4.742 -17.625 -8.047 1 96.5 163 LEU B C 1
ATOM 5474 O O . LEU B 1 163 ? -5.59 -17.719 -8.938 1 96.5 163 LEU B O 1
ATOM 5478 N N . LEU B 1 164 ? -3.512 -17.312 -8.203 1 93.81 164 LEU B N 1
ATOM 5479 C CA . LEU B 1 164 ? -3.066 -16.922 -9.539 1 93.81 164 LEU B CA 1
ATOM 5480 C C . LEU B 1 164 ? -3.104 -18.125 -10.492 1 93.81 164 LEU B C 1
ATOM 5482 O O . LEU B 1 164 ? -3.436 -17.969 -11.672 1 93.81 164 LEU B O 1
ATOM 5486 N N . ASP B 1 165 ? -2.807 -19.312 -9.992 1 92.62 165 ASP B N 1
ATOM 5487 C CA . ASP B 1 165 ? -2.934 -20.516 -10.797 1 92.62 165 ASP B CA 1
ATOM 5488 C C . ASP B 1 165 ? -4.379 -20.75 -11.227 1 92.62 165 ASP B C 1
ATOM 5490 O O . ASP B 1 165 ? -4.648 -21.031 -12.391 1 92.62 165 ASP B O 1
ATOM 5494 N N . GLU B 1 166 ? -5.242 -20.578 -10.289 1 94.06 166 GLU B N 1
ATOM 5495 C CA . GLU B 1 166 ? -6.66 -20.781 -10.57 1 94.06 166 GLU B CA 1
ATOM 5496 C C . GLU B 1 166 ? -7.195 -19.734 -11.539 1 94.06 166 GLU B C 1
ATOM 5498 O O . GLU B 1 166 ? -7.953 -20.047 -12.461 1 94.06 166 GLU B O 1
ATOM 5503 N N . LEU B 1 167 ? -6.805 -18.5 -11.352 1 92.38 167 LEU B N 1
ATOM 5504 C CA . LEU B 1 167 ? -7.297 -17.422 -12.188 1 92.38 167 LEU B CA 1
ATOM 5505 C C . LEU B 1 167 ? -6.746 -17.531 -13.609 1 92.38 167 LEU B C 1
ATOM 5507 O O . LEU B 1 167 ? -7.27 -16.906 -14.531 1 92.38 167 LEU B O 1
ATOM 5511 N N . SER B 1 168 ? -5.664 -18.25 -13.742 1 88.38 168 SER B N 1
ATOM 5512 C CA . SER B 1 168 ? -5.082 -18.453 -15.07 1 88.38 168 SER B CA 1
ATOM 5513 C C . SER B 1 168 ? -5.836 -19.516 -15.844 1 88.38 168 SER B C 1
ATOM 5515 O O . SER B 1 168 ? -5.613 -19.688 -17.047 1 88.38 168 SER B O 1
ATOM 5517 N N . ARG B 1 169 ? -6.797 -20.188 -15.18 1 88.81 169 ARG B N 1
ATOM 5518 C CA . ARG B 1 169 ? -7.633 -21.203 -15.82 1 88.81 169 ARG B CA 1
ATOM 5519 C C . ARG B 1 169 ? -8.914 -20.578 -16.359 1 88.81 169 ARG B C 1
ATOM 5521 O O . ARG B 1 169 ? -9.344 -19.516 -15.906 1 88.81 169 ARG B O 1
ATOM 5528 N N . PRO B 1 170 ? -9.57 -21.281 -17.375 1 85.88 170 PRO B N 1
ATOM 5529 C CA . PRO B 1 170 ? -10.898 -20.828 -17.781 1 85.88 170 PRO B CA 1
ATOM 5530 C C . PRO B 1 170 ? -11.891 -20.781 -16.609 1 85.88 170 PRO B C 1
ATOM 5532 O O . PRO B 1 170 ? -11.828 -21.609 -15.711 1 85.88 170 PRO B O 1
ATOM 5535 N N . GLU B 1 171 ? -12.766 -19.875 -16.625 1 83.75 171 GLU B N 1
ATOM 5536 C CA . GLU B 1 171 ? -13.688 -19.609 -15.531 1 83.75 171 GLU B CA 1
ATOM 5537 C C . GLU B 1 171 ? -14.422 -20.875 -15.102 1 83.75 171 GLU B C 1
ATOM 5539 O O . GLU B 1 171 ? -14.609 -21.109 -13.906 1 83.75 171 GLU B O 1
ATOM 5544 N N . GLY B 1 172 ? -14.844 -21.688 -15.992 1 86.38 172 GLY B N 1
ATOM 5545 C CA . GLY B 1 172 ? -15.609 -22.875 -15.68 1 86.38 172 GLY B CA 1
ATOM 5546 C C . GLY B 1 172 ? -14.766 -23.984 -15.086 1 86.38 172 GLY B C 1
ATOM 5547 O O . GLY B 1 172 ? -15.297 -24.953 -14.539 1 86.38 172 GLY B O 1
ATOM 5548 N N . GLU B 1 173 ? -13.461 -23.797 -15.031 1 89.56 173 GLU B N 1
ATOM 5549 C CA . GLU B 1 173 ? -12.555 -24.828 -14.539 1 89.56 173 GLU B CA 1
ATOM 5550 C C . GLU B 1 173 ? -11.844 -24.375 -13.266 1 89.56 173 GLU B C 1
ATOM 5552 O O . GLU B 1 173 ? -10.977 -25.094 -12.75 1 89.56 173 GLU B O 1
ATOM 5557 N N . ARG B 1 174 ? -12.266 -23.219 -12.727 1 92.38 174 ARG B N 1
ATOM 5558 C CA . ARG B 1 174 ? -11.617 -22.672 -11.547 1 92.38 174 ARG B CA 1
ATOM 5559 C C . ARG B 1 174 ? -12.32 -23.109 -10.266 1 92.38 174 ARG B C 1
ATOM 5561 O O . ARG B 1 174 ? -13.523 -23.406 -10.289 1 92.38 174 ARG B O 1
ATOM 5568 N N . LEU B 1 175 ? -11.562 -23.219 -9.227 1 96 175 LEU B N 1
ATOM 5569 C CA . LEU B 1 175 ? -12.18 -23.234 -7.902 1 96 175 LEU B CA 1
ATOM 5570 C C . LEU B 1 175 ? -12.945 -21.938 -7.641 1 96 175 LEU B C 1
ATOM 5572 O O . LEU B 1 175 ? -12.633 -20.906 -8.219 1 96 175 LEU B O 1
ATOM 5576 N N . GLU B 1 176 ? -13.922 -22.031 -6.809 1 96.06 176 GLU B N 1
ATOM 5577 C CA . GLU B 1 176 ? -14.68 -20.844 -6.426 1 96.06 176 GLU B CA 1
ATOM 5578 C C . GLU B 1 176 ? -14.164 -20.25 -5.121 1 96.06 176 GLU B C 1
ATOM 5580 O O . GLU B 1 176 ? -14.109 -19.031 -4.969 1 96.06 176 GLU B O 1
ATOM 5585 N N . TRP B 1 177 ? -13.828 -21.156 -4.242 1 98 177 TRP B N 1
ATOM 5586 C CA . TRP B 1 177 ? -13.359 -20.734 -2.926 1 98 177 TRP B CA 1
ATOM 5587 C C . TRP B 1 177 ? -12.086 -21.484 -2.533 1 98 177 TRP B C 1
ATOM 5589 O O . TRP B 1 177 ? -11.898 -22.641 -2.92 1 98 177 TRP B O 1
ATOM 5599 N N . LEU B 1 178 ? -11.258 -20.766 -1.803 1 98.56 178 LEU B N 1
ATOM 5600 C CA . LEU B 1 178 ? -10.148 -21.391 -1.09 1 98.56 178 LEU B CA 1
ATOM 5601 C C . LEU B 1 178 ? -10.406 -21.422 0.413 1 98.56 178 LEU B C 1
ATOM 5603 O O . LEU B 1 178 ? -10.938 -20.453 0.967 1 98.56 178 LEU B O 1
ATOM 5607 N N . PHE B 1 179 ? -10.141 -22.5 1.031 1 98.5 179 PHE B N 1
ATOM 560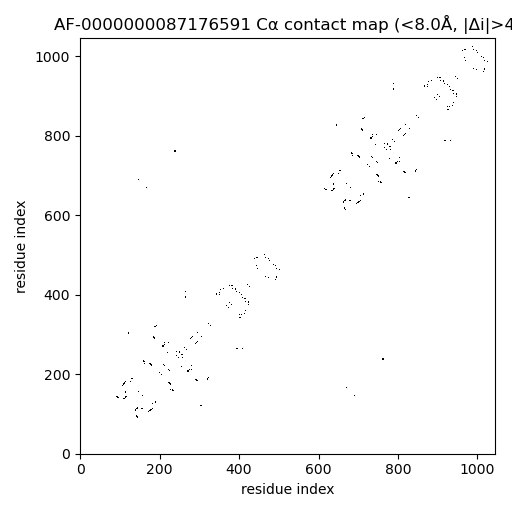8 C CA . PHE B 1 179 ? -10.172 -22.641 2.482 1 98.5 179 PHE B CA 1
ATOM 5609 C C . PHE B 1 179 ? -8.758 -22.75 3.041 1 98.5 179 PHE B C 1
ATOM 5611 O O . PHE B 1 179 ? -8.117 -23.797 2.92 1 98.5 179 PHE B O 1
ATOM 5618 N N . TRP B 1 180 ? -8.312 -21.703 3.615 1 98.25 180 TRP B N 1
ATOM 5619 C CA . TRP B 1 180 ? -7.023 -21.75 4.297 1 98.25 180 TRP B CA 1
ATOM 5620 C C . TRP B 1 180 ? -7.168 -22.359 5.688 1 98.25 180 TRP B C 1
ATOM 5622 O O . TRP B 1 180 ? -8.094 -22.016 6.43 1 98.25 180 TRP B O 1
ATOM 5632 N N . PHE B 1 181 ? -6.184 -23.203 6.043 1 97.12 181 PHE B N 1
ATOM 5633 C CA . PHE B 1 181 ? -6.113 -23.703 7.414 1 97.12 181 PHE B CA 1
ATOM 5634 C C . PHE B 1 181 ? -4.664 -23.844 7.863 1 97.12 181 PHE B C 1
ATOM 5636 O O . PHE B 1 181 ? -3.803 -24.25 7.078 1 97.12 181 PHE B O 1
ATOM 5643 N N . ASP B 1 182 ? -4.426 -23.453 9.094 1 93.81 182 ASP B N 1
ATOM 5644 C CA . ASP B 1 182 ? -3.133 -23.75 9.695 1 93.81 182 ASP B CA 1
ATOM 5645 C C . ASP B 1 182 ? -2.99 -25.25 9.992 1 93.81 182 ASP B C 1
ATOM 5647 O O . ASP B 1 182 ? -3.984 -25.938 10.227 1 93.81 182 ASP B O 1
ATOM 5651 N N . VAL B 1 183 ? -1.818 -25.703 10.039 1 92.44 183 VAL B N 1
ATOM 5652 C CA . VAL B 1 183 ? -1.589 -27.141 10.172 1 92.44 183 VAL B CA 1
ATOM 5653 C C . VAL B 1 183 ? -1.896 -27.578 11.594 1 92.44 183 VAL B C 1
ATOM 5655 O O . VAL B 1 183 ? -2.107 -28.766 11.852 1 92.44 183 VAL B O 1
ATOM 5658 N N . ASP B 1 184 ? -1.963 -26.641 12.5 1 93.88 184 ASP B N 1
ATOM 5659 C CA . ASP B 1 184 ? -2.301 -27 13.875 1 93.88 184 ASP B CA 1
ATOM 5660 C C . ASP B 1 184 ? -3.814 -27.031 14.078 1 93.88 184 ASP B C 1
ATOM 5662 O O . ASP B 1 184 ? -4.32 -26.531 15.086 1 93.88 184 ASP B O 1
ATOM 5666 N N . THR B 1 185 ? -4.5 -27.484 13.109 1 96.06 185 THR B N 1
ATOM 5667 C CA . THR B 1 185 ? -5.934 -27.75 13.172 1 96.06 185 THR B CA 1
ATOM 5668 C C . THR B 1 185 ? -6.23 -29.219 12.891 1 96.06 185 THR B C 1
ATOM 5670 O O . THR B 1 185 ? -5.527 -29.859 12.109 1 96.06 185 THR B O 1
ATOM 5673 N N . ILE B 1 186 ? -7.277 -29.719 13.578 1 96.19 186 ILE B N 1
ATOM 5674 C CA . ILE B 1 186 ? -7.695 -31.109 13.406 1 96.19 186 ILE B CA 1
ATOM 5675 C C . ILE B 1 186 ? -9.18 -31.156 13.047 1 96.19 186 ILE B C 1
ATOM 5677 O O . ILE B 1 186 ? -10.016 -30.609 13.766 1 96.19 186 ILE B O 1
ATOM 5681 N N . VAL B 1 187 ? -9.492 -31.797 11.945 1 96.25 187 VAL B N 1
ATOM 5682 C CA . VAL B 1 187 ? -10.891 -32.031 11.594 1 96.25 187 VAL B CA 1
ATOM 5683 C C . VAL B 1 187 ? -11.461 -33.156 12.461 1 96.25 187 VAL B C 1
ATOM 5685 O O . VAL B 1 187 ? -11.016 -34.312 12.359 1 96.25 187 VAL B O 1
ATOM 5688 N N . MET B 1 188 ? -12.43 -32.812 13.227 1 94.56 188 MET B N 1
ATOM 5689 C CA . MET B 1 188 ? -13.031 -33.781 14.141 1 94.56 188 MET B CA 1
ATOM 5690 C C . MET B 1 188 ? -14.281 -34.406 13.516 1 94.56 188 MET B C 1
ATOM 5692 O O . MET B 1 188 ? -14.539 -35.594 13.711 1 94.56 188 MET B O 1
ATOM 5696 N N . ASN B 1 189 ? -15.055 -33.625 12.82 1 94.5 189 ASN B N 1
ATOM 5697 C CA . ASN B 1 189 ? -16.25 -34.094 12.141 1 94.5 189 ASN B CA 1
ATOM 5698 C C . ASN B 1 189 ? -16.156 -33.906 10.633 1 94.5 189 ASN B C 1
ATOM 5700 O O . ASN B 1 189 ? -16.594 -32.906 10.086 1 94.5 189 ASN B O 1
ATOM 5704 N N . PRO B 1 190 ? -15.609 -34.906 9.914 1 94.12 190 PRO B N 1
ATOM 5705 C CA . PRO B 1 190 ? -15.391 -34.781 8.477 1 94.12 190 PRO B CA 1
ATOM 5706 C C . PRO B 1 190 ? -16.688 -34.812 7.676 1 94.12 190 PRO B C 1
ATOM 5708 O O . PRO B 1 190 ? -16.672 -34.562 6.465 1 94.12 190 PRO B O 1
ATOM 5711 N N . LEU B 1 191 ? -17.828 -34.969 8.328 1 93.69 191 LEU B N 1
ATOM 5712 C CA . LEU B 1 191 ? -19.094 -35.031 7.621 1 93.69 191 LEU B CA 1
ATOM 5713 C C . LEU B 1 191 ? -19.703 -33.656 7.477 1 93.69 191 LEU B C 1
ATOM 5715 O O . LEU B 1 191 ? -20.703 -33.469 6.777 1 93.69 191 LEU B O 1
ATOM 5719 N N . VAL B 1 192 ? -19.094 -32.719 8.047 1 95.69 192 VAL B N 1
ATOM 5720 C CA . VAL B 1 192 ? -19.531 -31.328 7.898 1 95.69 192 VAL B CA 1
ATOM 5721 C C . VAL B 1 192 ? -18.922 -30.734 6.637 1 95.69 192 VAL B C 1
ATOM 5723 O O . VAL B 1 192 ? -17.703 -30.5 6.582 1 95.69 192 VAL B O 1
ATOM 5726 N N . PRO B 1 193 ? -19.734 -30.469 5.648 1 96.5 193 PRO B N 1
ATOM 5727 C CA . PRO B 1 193 ? -19.172 -29.844 4.441 1 96.5 193 PRO B CA 1
ATOM 5728 C C . PRO B 1 193 ? -18.891 -28.359 4.621 1 96.5 193 PRO B C 1
ATOM 5730 O O . PRO B 1 193 ? -19.641 -27.656 5.305 1 96.5 193 PRO B O 1
ATOM 5733 N N . LEU B 1 194 ? -17.844 -27.844 3.963 1 97.25 194 LEU B N 1
ATOM 5734 C CA . LEU B 1 194 ? -17.5 -26.422 4.035 1 97.25 194 LEU B CA 1
ATOM 5735 C C . LEU B 1 194 ? -18.594 -25.562 3.4 1 97.25 194 LEU B C 1
ATOM 5737 O O . LEU B 1 194 ? -18.734 -24.391 3.754 1 97.25 194 LEU B O 1
ATOM 5741 N N . ASP B 1 195 ? -19.391 -26.047 2.543 1 95.38 195 ASP B N 1
ATOM 5742 C CA . ASP B 1 195 ? -20.438 -25.344 1.796 1 95.38 195 ASP B CA 1
ATOM 5743 C C . ASP B 1 195 ? -21.469 -24.734 2.738 1 95.38 195 ASP B C 1
ATOM 5745 O O . ASP B 1 195 ? -22.062 -23.703 2.426 1 95.38 195 ASP B O 1
ATOM 5749 N N . ILE B 1 196 ? -21.641 -25.406 3.828 1 95.69 196 ILE B N 1
ATOM 5750 C CA . ILE B 1 196 ? -22.703 -25 4.742 1 95.69 196 ILE B CA 1
ATOM 5751 C C . ILE B 1 196 ? -22.375 -23.625 5.332 1 95.69 196 ILE B C 1
ATOM 5753 O O . ILE B 1 196 ? -23.266 -22.922 5.812 1 95.69 196 ILE B O 1
ATOM 5757 N N . PHE B 1 197 ? -21.078 -23.219 5.293 1 97 197 PHE B N 1
ATOM 5758 C CA . PHE B 1 197 ? -20.656 -21.969 5.898 1 97 197 PHE B CA 1
ATOM 5759 C C . PHE B 1 197 ? -20.656 -20.844 4.875 1 97 197 PHE B C 1
ATOM 5761 O O . PHE B 1 197 ? -20.5 -19.672 5.23 1 97 197 PHE B O 1
ATOM 5768 N N . LEU B 1 198 ? -20.797 -21.109 3.582 1 97.25 198 LEU B N 1
ATOM 5769 C CA . LEU B 1 198 ? -20.734 -20.125 2.502 1 97.25 198 LEU B CA 1
ATOM 5770 C C . LEU B 1 198 ? -22.047 -19.375 2.383 1 97.25 198 LEU B C 1
ATOM 5772 O O . LEU B 1 198 ? -23.094 -19.844 2.854 1 97.25 198 LEU B O 1
ATOM 5776 N N . PRO B 1 199 ? -21.969 -18.172 1.787 1 95.31 199 PRO B N 1
ATOM 5777 C CA . PRO B 1 199 ? -23.219 -17.453 1.563 1 95.31 199 PRO B CA 1
ATOM 5778 C C . PRO B 1 199 ? -24.188 -18.219 0.669 1 95.31 199 PRO B C 1
ATOM 5780 O O . PRO B 1 199 ? -23.766 -18.984 -0.195 1 95.31 199 PRO B O 1
ATOM 5783 N N . PRO B 1 200 ? -25.469 -18 0.98 1 94 200 PRO B N 1
ATOM 5784 C CA . PRO B 1 200 ? -26.438 -18.594 0.068 1 94 200 PRO B CA 1
ATOM 5785 C C . PRO B 1 200 ? -26.25 -18.141 -1.378 1 94 200 PRO B C 1
ATOM 5787 O O . PRO B 1 200 ? -25.688 -17.062 -1.623 1 94 200 PRO B O 1
ATOM 5790 N N . PRO B 1 201 ? -26.672 -18.953 -2.27 1 90 201 PRO B N 1
ATOM 5791 C CA . PRO B 1 201 ? -26.562 -18.562 -3.674 1 90 201 PRO B CA 1
ATOM 5792 C C . PRO B 1 201 ? -27.406 -17.328 -4.016 1 90 201 PRO B C 1
ATOM 5794 O O . PRO B 1 201 ? -28.438 -17.094 -3.385 1 90 201 PRO B O 1
ATOM 5797 N N . GLY B 1 202 ? -26.969 -16.516 -4.965 1 87.94 202 GLY B N 1
ATOM 5798 C CA . GLY B 1 202 ? -27.688 -15.32 -5.398 1 87.94 202 GLY B CA 1
ATOM 5799 C C . GLY B 1 202 ? -26.797 -14.086 -5.488 1 87.94 202 GLY B C 1
ATOM 5800 O O . GLY B 1 202 ? -25.703 -14.062 -4.922 1 87.94 202 GLY B O 1
ATOM 5801 N N . PRO B 1 203 ? -27.266 -13.133 -6.148 1 89 203 PRO B N 1
ATOM 5802 C CA . PRO B 1 203 ? -26.469 -11.93 -6.406 1 89 203 PRO B CA 1
ATOM 5803 C C . PRO B 1 203 ? -26.266 -11.086 -5.156 1 89 203 PRO B C 1
ATOM 5805 O O . PRO B 1 203 ? -25.359 -10.25 -5.117 1 89 203 PRO B O 1
ATOM 5808 N N . GLU B 1 204 ? -27.078 -11.352 -4.078 1 88.06 204 GLU B N 1
ATOM 5809 C CA . GLU B 1 204 ? -27.016 -10.57 -2.85 1 88.06 204 GLU B CA 1
ATOM 5810 C C . GLU B 1 204 ? -25.625 -10.656 -2.225 1 88.06 204 GLU B C 1
ATOM 5812 O O . GLU B 1 204 ? -25.156 -9.703 -1.594 1 88.06 204 GLU B O 1
ATOM 5817 N N . TRP B 1 205 ? -24.953 -11.805 -2.475 1 92.12 205 TRP B N 1
ATOM 5818 C CA . TRP B 1 205 ? -23.703 -12.039 -1.771 1 92.12 205 TRP B CA 1
ATOM 5819 C C . TRP B 1 205 ? -22.547 -12.133 -2.75 1 92.12 205 TRP B C 1
ATOM 5821 O O . TRP B 1 205 ? -21.469 -12.633 -2.404 1 92.12 205 TRP B O 1
ATOM 5831 N N . ASP B 1 206 ? -22.719 -11.57 -3.936 1 90.5 206 ASP B N 1
ATOM 5832 C CA . ASP B 1 206 ? -21.688 -11.625 -4.973 1 90.5 206 ASP B CA 1
ATOM 5833 C C . ASP B 1 206 ? -20.469 -10.781 -4.582 1 90.5 206 ASP B C 1
ATOM 5835 O O . ASP B 1 206 ? -19.359 -11.031 -5.066 1 90.5 206 ASP B O 1
ATOM 5839 N N . HIS B 1 207 ? -20.688 -9.883 -3.633 1 90 207 HIS B N 1
ATOM 5840 C CA . HIS B 1 207 ? -19.594 -8.992 -3.248 1 90 207 HIS B CA 1
ATOM 5841 C C . HIS B 1 207 ? -18.688 -9.648 -2.207 1 90 207 HIS B C 1
ATOM 5843 O O . HIS B 1 207 ? -17.562 -9.188 -1.977 1 90 207 HIS B O 1
ATOM 5849 N N . VAL B 1 208 ? -19.141 -10.742 -1.583 1 94.81 208 VAL B N 1
ATOM 5850 C CA . VAL B 1 208 ? -18.391 -11.359 -0.491 1 94.81 208 VAL B CA 1
ATOM 5851 C C . VAL B 1 208 ? -17.203 -12.133 -1.053 1 94.81 208 VAL B C 1
ATOM 5853 O O . VAL B 1 208 ? -17.375 -13.047 -1.864 1 94.81 208 VAL B O 1
ATOM 5856 N N . ASN B 1 209 ? -16.016 -11.773 -0.61 1 96.81 209 ASN B N 1
ATOM 5857 C CA . ASN B 1 209 ? -14.812 -12.406 -1.133 1 96.81 209 ASN B CA 1
ATOM 5858 C C . ASN B 1 209 ? -13.977 -13.031 -0.019 1 96.81 209 ASN B C 1
ATOM 5860 O O . ASN B 1 209 ? -13.07 -13.82 -0.286 1 96.81 209 ASN B O 1
ATOM 5864 N N . LEU B 1 210 ? -14.242 -12.648 1.205 1 97.69 210 LEU B N 1
ATOM 5865 C CA . LEU B 1 210 ? -13.469 -13.125 2.348 1 97.69 210 LEU B CA 1
ATOM 5866 C C . LEU B 1 210 ? -14.375 -13.383 3.545 1 97.69 210 LEU B C 1
ATOM 5868 O O . LEU B 1 210 ? -15.188 -12.531 3.912 1 97.69 210 LEU B O 1
ATOM 5872 N N . ILE B 1 211 ? -14.336 -14.57 4.086 1 97.56 211 ILE B N 1
ATOM 5873 C CA . ILE B 1 211 ? -15.078 -14.969 5.277 1 97.56 211 ILE B CA 1
ATOM 5874 C C . ILE B 1 211 ? -14.109 -15.328 6.398 1 97.56 211 ILE B C 1
ATOM 5876 O O . ILE B 1 211 ? -13.32 -16.266 6.266 1 97.56 211 ILE B O 1
ATOM 5880 N N . VAL B 1 212 ? -14.211 -14.57 7.48 1 96.5 212 VAL B N 1
ATOM 5881 C CA . VAL B 1 212 ? -13.234 -14.711 8.555 1 96.5 212 VAL B CA 1
ATOM 5882 C C . VAL B 1 212 ? -13.961 -14.805 9.898 1 96.5 212 VAL B C 1
ATOM 5884 O O . VAL B 1 212 ? -15.125 -14.414 10.016 1 96.5 212 VAL B O 1
ATOM 5887 N N . ALA B 1 213 ? -13.281 -15.375 10.844 1 94.38 213 ALA B N 1
ATOM 5888 C CA . ALA B 1 213 ? -13.75 -15.383 12.227 1 94.38 213 ALA B CA 1
ATOM 5889 C C . ALA B 1 213 ? -12.859 -14.516 13.109 1 94.38 213 ALA B C 1
ATOM 5891 O O . ALA B 1 213 ? -11.719 -14.211 12.75 1 94.38 213 ALA B O 1
ATOM 5892 N N . TYR B 1 214 ? -13.461 -14.047 14.18 1 90.06 214 TYR B N 1
ATOM 5893 C CA . TYR B 1 214 ? -12.742 -13.242 15.164 1 90.06 214 TYR B CA 1
ATOM 5894 C C . TYR B 1 214 ? -12.766 -13.914 16.531 1 90.06 214 TYR B C 1
ATOM 5896 O O . TYR B 1 214 ? -13.75 -14.57 16.891 1 90.06 214 TYR B O 1
ATOM 5904 N N . ASP B 1 215 ? -11.734 -13.805 17.188 1 84.56 215 ASP B N 1
ATOM 5905 C CA . ASP B 1 215 ? -11.688 -14.195 18.594 1 84.56 215 ASP B CA 1
ATOM 5906 C C . ASP B 1 215 ? -11.383 -12.992 19.484 1 84.56 215 ASP B C 1
ATOM 5908 O O . ASP B 1 215 ? -11.508 -11.844 19.047 1 84.56 215 ASP B O 1
ATOM 5912 N N . ASP B 1 216 ? -11.078 -13.258 20.672 1 77.56 216 ASP B N 1
ATOM 5913 C CA . ASP B 1 216 ? -10.867 -12.18 21.641 1 77.56 216 ASP B CA 1
ATOM 5914 C C . ASP B 1 216 ? -9.625 -11.359 21.281 1 77.56 216 ASP B C 1
ATOM 5916 O O . ASP B 1 216 ? -9.484 -10.219 21.734 1 77.56 216 ASP B O 1
ATOM 5920 N N . GLN B 1 217 ? -8.844 -11.953 20.469 1 77.31 217 GLN B N 1
ATOM 5921 C CA . GLN B 1 217 ? -7.609 -11.266 20.109 1 77.31 217 GLN B CA 1
ATOM 5922 C C . GLN B 1 217 ? -7.75 -10.57 18.75 1 77.31 217 GLN B C 1
ATOM 5924 O O . GLN B 1 217 ? -6.812 -9.922 18.281 1 77.31 217 GLN B O 1
ATOM 5929 N N . GLY B 1 218 ? -8.883 -10.711 18.156 1 85.44 218 GLY B N 1
ATOM 5930 C CA . GLY B 1 218 ? -9.102 -10.094 16.859 1 85.44 218 GLY B CA 1
ATOM 5931 C C . GLY B 1 218 ? -9.328 -11.109 15.75 1 85.44 218 GLY B C 1
ATOM 5932 O O . GLY B 1 218 ? -9.898 -12.172 15.984 1 85.44 218 GLY B O 1
ATOM 5933 N N . LEU B 1 219 ? -8.914 -10.711 14.5 1 91 219 LEU B N 1
ATOM 5934 C CA . LEU B 1 219 ? -9.094 -11.562 13.336 1 91 219 LEU B CA 1
ATOM 5935 C C . LEU B 1 219 ? -8.305 -12.859 13.484 1 91 219 LEU B C 1
ATOM 5937 O O . LEU B 1 219 ? -7.145 -12.844 13.898 1 91 219 LEU B O 1
ATOM 5941 N N . ASN B 1 220 ? -8.969 -13.922 13.328 1 90.25 220 ASN B N 1
ATOM 5942 C CA . ASN B 1 220 ? -8.297 -15.219 13.281 1 90.25 220 ASN B CA 1
ATOM 5943 C C . ASN B 1 220 ? -7.805 -15.539 11.875 1 90.25 220 ASN B C 1
ATOM 5945 O O . ASN B 1 220 ? -8.602 -15.859 10.992 1 90.25 220 ASN B O 1
ATOM 5949 N N . SER B 1 221 ? -6.52 -15.5 11.711 1 92.12 221 SER B N 1
ATOM 5950 C CA . SER B 1 221 ? -5.961 -15.727 10.375 1 92.12 221 SER B CA 1
ATOM 5951 C C . SER B 1 221 ? -5.551 -17.188 10.195 1 92.12 221 SER B C 1
ATOM 5953 O O . SER B 1 221 ? -4.91 -17.531 9.195 1 92.12 221 SER B O 1
ATOM 5955 N N . GLY B 1 222 ? -5.922 -18.016 11.18 1 94.06 222 GLY B N 1
ATOM 5956 C CA . GLY B 1 222 ? -5.539 -19.422 11.07 1 94.06 222 GLY B CA 1
ATOM 5957 C C . GLY B 1 222 ? -6.469 -20.219 10.18 1 94.06 222 GLY B C 1
ATOM 5958 O O . GLY B 1 222 ? -6.109 -21.312 9.719 1 94.06 222 GLY B O 1
ATOM 5959 N N . ILE B 1 223 ? -7.664 -19.719 10.047 1 96.56 223 ILE B N 1
ATOM 5960 C CA . ILE B 1 223 ? -8.648 -20.406 9.211 1 96.56 223 ILE B CA 1
ATOM 5961 C C . ILE B 1 223 ? -9.586 -19.375 8.578 1 96.56 223 ILE B C 1
ATOM 5963 O O . ILE B 1 223 ? -10.133 -18.516 9.273 1 96.56 223 ILE B O 1
ATOM 5967 N N . PHE B 1 224 ? -9.766 -19.438 7.277 1 97.88 224 PHE B N 1
ATOM 5968 C CA . PHE B 1 224 ? -10.711 -18.531 6.637 1 97.88 224 PHE B CA 1
ATOM 5969 C C . PHE B 1 224 ? -11.023 -19 5.219 1 97.88 224 PHE B C 1
ATOM 5971 O O . PHE B 1 224 ? -10.359 -19.891 4.691 1 97.88 224 PHE B O 1
ATOM 5978 N N . LEU B 1 225 ? -12.07 -18.5 4.648 1 98.44 225 LEU B N 1
ATOM 5979 C CA . LEU B 1 225 ? -12.484 -18.766 3.275 1 98.44 225 LEU B CA 1
ATOM 5980 C C . LEU B 1 225 ? -12.273 -17.547 2.396 1 98.44 225 LEU B C 1
ATOM 5982 O O . LEU B 1 225 ? -12.586 -16.422 2.803 1 98.44 225 LEU B O 1
ATOM 5986 N N . MET B 1 226 ? -11.68 -17.75 1.243 1 98.5 226 MET B N 1
ATOM 5987 C CA . MET B 1 226 ? -11.391 -16.672 0.305 1 98.5 226 MET B CA 1
ATOM 5988 C C . MET B 1 226 ? -11.844 -17.031 -1.104 1 98.5 226 MET B C 1
ATOM 5990 O O . MET B 1 226 ? -11.531 -18.125 -1.599 1 98.5 226 MET B O 1
ATOM 5994 N N . ARG B 1 227 ? -12.531 -16.141 -1.698 1 97.5 227 ARG B N 1
ATOM 5995 C CA . ARG B 1 227 ? -13.07 -16.391 -3.031 1 97.5 227 ARG B CA 1
ATOM 5996 C C . ARG B 1 227 ? -11.977 -16.266 -4.09 1 97.5 227 ARG B C 1
ATOM 5998 O O . ARG B 1 227 ? -11.086 -15.422 -3.967 1 97.5 227 ARG B O 1
ATOM 6005 N N . VAL B 1 228 ? -12.031 -17.078 -5.141 1 96.81 228 VAL B N 1
ATOM 6006 C CA . VAL B 1 228 ? -11.062 -17.031 -6.23 1 96.81 228 VAL B CA 1
ATOM 6007 C C . VAL B 1 228 ? -11.453 -15.938 -7.223 1 96.81 228 VAL B C 1
ATOM 6009 O O . VAL B 1 228 ? -12.141 -16.203 -8.211 1 96.81 228 VAL B O 1
ATOM 6012 N N . ARG B 1 229 ? -10.961 -14.742 -6.914 1 94.31 229 ARG B N 1
ATOM 6013 C CA . ARG B 1 229 ? -11.234 -13.547 -7.707 1 94.31 229 ARG B CA 1
ATOM 6014 C C . ARG B 1 229 ? -10.055 -12.578 -7.66 1 94.31 229 ARG B C 1
ATOM 6016 O O . ARG B 1 229 ? -9.18 -12.695 -6.797 1 94.31 229 ARG B O 1
ATOM 6023 N N . SER B 1 230 ? -10.086 -11.609 -8.625 1 92.25 230 SER B N 1
ATOM 6024 C CA . SER B 1 230 ? -9.047 -10.586 -8.648 1 92.25 230 SER B CA 1
ATOM 6025 C C . SER B 1 230 ? -9.047 -9.781 -7.352 1 92.25 230 SER B C 1
ATOM 6027 O O . SER B 1 230 ? -7.992 -9.328 -6.898 1 92.25 230 SER B O 1
ATOM 6029 N N . TRP B 1 231 ? -10.211 -9.641 -6.766 1 93.44 231 TRP B N 1
ATOM 6030 C CA . TRP B 1 231 ? -10.312 -8.961 -5.477 1 93.44 231 TRP B CA 1
ATOM 6031 C C . TRP B 1 231 ? -9.359 -9.578 -4.457 1 93.44 231 TRP B C 1
ATOM 6033 O O . TRP B 1 231 ? -8.656 -8.859 -3.742 1 93.44 231 TRP B O 1
ATOM 6043 N N . SER B 1 232 ? -9.305 -10.898 -4.422 1 97 232 SER B N 1
ATOM 6044 C CA . SER B 1 232 ? -8.5 -11.625 -3.443 1 97 232 SER B CA 1
ATOM 6045 C C . SER B 1 232 ? -7.012 -11.414 -3.684 1 97 232 SER B C 1
ATOM 6047 O O . SER B 1 232 ? -6.234 -11.289 -2.734 1 97 232 SER B O 1
ATOM 6049 N N . VAL B 1 233 ? -6.66 -11.359 -4.922 1 95.25 233 VAL B N 1
ATOM 6050 C CA . VAL B 1 233 ? -5.273 -11.07 -5.277 1 95.25 233 VAL B CA 1
ATOM 6051 C C . VAL B 1 233 ? -4.895 -9.68 -4.785 1 95.25 233 VAL B C 1
ATOM 6053 O O . VAL B 1 233 ? -3.859 -9.5 -4.137 1 95.25 233 VAL B O 1
ATOM 6056 N N . ASN B 1 234 ? -5.727 -8.742 -5.055 1 93.31 234 ASN B N 1
ATOM 6057 C CA . ASN B 1 234 ? -5.469 -7.359 -4.648 1 93.31 234 ASN B CA 1
ATOM 6058 C C . ASN B 1 234 ? -5.43 -7.223 -3.129 1 93.31 234 ASN B C 1
ATOM 6060 O O . ASN B 1 234 ? -4.617 -6.469 -2.592 1 93.31 234 ASN B O 1
ATOM 6064 N N . TYR B 1 235 ? -6.34 -7.918 -2.477 1 95.62 235 TYR B N 1
ATOM 6065 C CA . TYR B 1 235 ? -6.363 -7.895 -1.019 1 95.62 235 TYR B CA 1
ATOM 6066 C C . TYR B 1 235 ? -5.051 -8.422 -0.445 1 95.62 235 TYR B C 1
ATOM 6068 O O . TYR B 1 235 ? -4.441 -7.777 0.414 1 95.62 235 TYR B O 1
ATOM 6076 N N . LEU B 1 236 ? -4.613 -9.562 -0.928 1 96.06 236 LEU B N 1
ATOM 6077 C CA . LEU B 1 236 ? -3.387 -10.156 -0.41 1 96.06 236 LEU B CA 1
ATOM 6078 C C . LEU B 1 236 ? -2.176 -9.312 -0.779 1 96.06 236 LEU B C 1
ATOM 6080 O O . LEU B 1 236 ? -1.214 -9.227 -0.011 1 96.06 236 LEU B O 1
ATOM 6084 N N . ALA B 1 237 ? -2.23 -8.75 -1.979 1 93.56 237 ALA B N 1
ATOM 6085 C CA . ALA B 1 237 ? -1.168 -7.82 -2.35 1 93.56 237 ALA B CA 1
ATOM 6086 C C . ALA B 1 237 ? -1.096 -6.648 -1.371 1 93.56 237 ALA B C 1
ATOM 6088 O O . ALA B 1 237 ? -0.006 -6.242 -0.961 1 93.56 237 ALA B O 1
ATOM 6089 N N . ALA B 1 238 ? -2.221 -6.137 -1.022 1 93.12 238 ALA B N 1
ATOM 6090 C CA . ALA B 1 238 ? -2.277 -5.051 -0.048 1 93.12 238 ALA B CA 1
ATOM 6091 C C . ALA B 1 238 ? -1.748 -5.504 1.31 1 93.12 238 ALA B C 1
ATOM 6093 O O . ALA B 1 238 ? -1.03 -4.758 1.982 1 93.12 238 ALA B O 1
ATOM 6094 N N . VAL B 1 239 ? -2.092 -6.688 1.683 1 93.69 239 VAL B N 1
ATOM 6095 C CA . VAL B 1 239 ? -1.633 -7.238 2.953 1 93.69 239 VAL B CA 1
ATOM 6096 C C . VAL B 1 239 ? -0.108 -7.332 2.955 1 93.69 239 VAL B C 1
ATOM 6098 O O . VAL B 1 239 ? 0.544 -6.895 3.906 1 93.69 239 VAL B O 1
ATOM 6101 N N . LEU B 1 240 ? 0.421 -7.812 1.907 1 90.88 240 LEU B N 1
ATOM 6102 C CA . LEU B 1 240 ? 1.861 -8.016 1.793 1 90.88 240 LEU B CA 1
ATOM 6103 C C . LEU B 1 240 ? 2.6 -6.684 1.795 1 90.88 240 LEU B C 1
ATOM 6105 O O . LEU B 1 240 ? 3.75 -6.605 2.23 1 90.88 240 LEU B O 1
ATOM 6109 N N . SER B 1 241 ? 1.9 -5.656 1.357 1 88.75 241 SER B N 1
ATOM 6110 C CA . SER B 1 241 ? 2.59 -4.379 1.192 1 88.75 241 SER B CA 1
ATOM 6111 C C . SER B 1 241 ? 2.213 -3.4 2.299 1 88.75 241 SER B C 1
ATOM 6113 O O . SER B 1 241 ? 2.635 -2.242 2.279 1 88.75 241 SER B O 1
ATOM 6115 N N . CYS B 1 242 ? 1.432 -3.803 3.172 1 85.75 242 CYS B N 1
ATOM 6116 C CA . CYS B 1 242 ? 0.882 -2.932 4.207 1 85.75 242 CYS B CA 1
ATOM 6117 C C . CYS B 1 242 ? 1.993 -2.201 4.949 1 85.75 242 CYS B C 1
ATOM 6119 O O . CYS B 1 242 ? 1.913 -0.989 5.16 1 85.75 242 CYS B O 1
ATOM 6121 N N . SER B 1 243 ? 3.055 -2.879 5.281 1 78.25 243 SER B N 1
ATOM 6122 C CA . SER B 1 243 ? 4.137 -2.295 6.07 1 78.25 243 SER B CA 1
ATOM 6123 C C . SER B 1 243 ? 4.938 -1.291 5.25 1 78.25 243 SER B C 1
ATOM 6125 O O . SER B 1 243 ? 5.547 -0.373 5.805 1 78.25 243 SER B O 1
ATOM 6127 N N . SER B 1 244 ? 4.965 -1.48 3.977 1 78.44 244 SER B N 1
ATOM 6128 C CA . SER B 1 244 ? 5.691 -0.551 3.117 1 78.44 244 SER B CA 1
ATOM 6129 C C . SER B 1 244 ? 4.965 0.786 3.012 1 78.44 244 SER B C 1
ATOM 6131 O O . SER B 1 244 ? 5.602 1.841 2.953 1 78.44 244 SER B O 1
ATOM 6133 N N . PHE B 1 245 ? 3.725 0.701 3.02 1 79.62 245 PHE B N 1
ATOM 6134 C CA . PHE B 1 245 ? 2.943 1.918 2.84 1 79.62 245 PHE B CA 1
ATOM 6135 C C . PHE B 1 245 ? 2.615 2.557 4.184 1 79.62 245 PHE B C 1
ATOM 6137 O O . PHE B 1 245 ? 2.352 3.758 4.258 1 79.62 245 PHE B O 1
ATOM 6144 N N . GLN B 1 246 ? 2.611 1.707 5.145 1 76.06 246 GLN B N 1
ATOM 6145 C CA . GLN B 1 246 ? 2.318 2.195 6.488 1 76.06 246 GLN B CA 1
ATOM 6146 C C . GLN B 1 246 ? 3.377 1.73 7.488 1 76.06 246 GLN B C 1
ATOM 6148 O O . GLN B 1 246 ? 3.074 0.976 8.414 1 76.06 246 GLN B O 1
ATOM 6153 N N . PRO B 1 247 ? 4.496 2.232 7.363 1 69.19 247 PRO B N 1
ATOM 6154 C CA . PRO B 1 247 ? 5.625 1.729 8.156 1 69.19 247 PRO B CA 1
ATOM 6155 C C . PRO B 1 247 ? 5.484 2.033 9.641 1 69.19 247 PRO B C 1
ATOM 6157 O O . PRO B 1 247 ? 6.055 1.33 10.477 1 69.19 247 PRO B O 1
ATOM 6160 N N . ASP B 1 248 ? 4.711 2.982 9.992 1 65.94 248 ASP B N 1
ATOM 6161 C CA . ASP B 1 248 ? 4.613 3.404 11.383 1 65.94 248 ASP B CA 1
ATOM 6162 C C . ASP B 1 248 ? 3.574 2.574 12.141 1 65.94 248 ASP B C 1
ATOM 6164 O O . ASP B 1 248 ? 3.473 2.664 13.367 1 65.94 248 ASP B O 1
ATOM 6168 N N . GLU B 1 249 ? 2.975 1.766 11.391 1 67.56 249 GLU B N 1
ATOM 6169 C CA . GLU B 1 249 ? 1.917 1.003 12.047 1 67.56 249 GLU B CA 1
ATOM 6170 C C . GLU B 1 249 ? 2.467 -0.271 12.68 1 67.56 249 GLU B C 1
ATOM 6172 O O . GLU B 1 249 ? 3.225 -1.01 12.047 1 67.56 249 GLU B O 1
ATOM 6177 N N . VAL B 1 250 ? 2.211 -0.341 13.914 1 66.56 250 VAL B N 1
ATOM 6178 C CA . VAL B 1 250 ? 2.59 -1.555 14.625 1 66.56 250 VAL B CA 1
ATOM 6179 C C . VAL B 1 250 ? 1.554 -2.648 14.375 1 66.56 250 VAL B C 1
ATOM 6181 O O . VAL B 1 250 ? 0.374 -2.48 14.688 1 66.56 250 VAL B O 1
ATOM 6184 N N . LEU B 1 251 ? 1.977 -3.605 13.703 1 69.94 251 LEU B N 1
ATOM 6185 C CA . LEU B 1 251 ? 1.068 -4.695 13.367 1 69.94 251 LEU B CA 1
ATOM 6186 C C . LEU B 1 251 ? 1.145 -5.805 14.414 1 69.94 251 LEU B C 1
ATOM 6188 O O . LEU B 1 251 ? 2.223 -6.344 14.672 1 69.94 251 LEU B O 1
ATOM 6192 N N . ALA B 1 252 ? -0.029 -5.988 15.086 1 64.56 252 ALA B N 1
ATOM 6193 C CA . ALA B 1 252 ? -0.121 -7.137 15.984 1 64.56 252 ALA B CA 1
ATOM 6194 C C . ALA B 1 252 ? 0.015 -8.445 15.211 1 64.56 252 ALA B C 1
ATOM 6196 O O . ALA B 1 252 ? -0.666 -8.656 14.203 1 64.56 252 ALA B O 1
ATOM 6197 N N . PHE B 1 253 ? 0.854 -9.375 15.578 1 70 253 PHE B N 1
ATOM 6198 C CA . PHE B 1 253 ? 1.048 -10.703 15.008 1 70 253 PHE B CA 1
ATOM 6199 C C . PHE B 1 253 ? 1.391 -10.609 13.523 1 70 253 PHE B C 1
ATOM 6201 O O . PHE B 1 253 ? 0.99 -11.461 12.734 1 70 253 PHE B O 1
ATOM 6208 N N . THR B 1 254 ? 1.955 -9.492 13.07 1 81.12 254 THR B N 1
ATOM 6209 C CA . THR B 1 254 ? 2.529 -9.172 11.766 1 81.12 254 THR B CA 1
ATOM 6210 C C . THR B 1 254 ? 1.506 -9.383 10.656 1 81.12 254 THR B C 1
ATOM 6212 O O . THR B 1 254 ? 0.694 -8.5 10.375 1 81.12 254 THR B O 1
ATOM 6215 N N . GLU B 1 255 ? 1.272 -10.766 10.25 1 86.25 255 GLU B N 1
ATOM 6216 C CA . GLU B 1 255 ? 0.391 -11.023 9.109 1 86.25 255 GLU B CA 1
ATOM 6217 C C . GLU B 1 255 ? -1.074 -10.852 9.5 1 86.25 255 GLU B C 1
ATOM 6219 O O . GLU B 1 255 ? -1.863 -10.297 8.734 1 86.25 255 GLU B O 1
ATOM 6224 N N . GLN B 1 256 ? -1.449 -11.359 10.695 1 88.88 256 GLN B N 1
ATOM 6225 C CA . GLN B 1 256 ? -2.82 -11.211 11.18 1 88.88 256 GLN B CA 1
ATOM 6226 C C . GLN B 1 256 ? -3.193 -9.734 11.328 1 88.88 256 GLN B C 1
ATOM 6228 O O . GLN B 1 256 ? -4.309 -9.336 10.984 1 88.88 256 GLN B O 1
ATOM 6233 N N . GLY B 1 257 ? -2.309 -9.008 11.859 1 88.88 257 GLY B N 1
ATOM 6234 C CA . GLY B 1 257 ? -2.533 -7.578 11.984 1 88.88 257 GLY B CA 1
ATOM 6235 C C . GLY B 1 257 ? -2.656 -6.875 10.648 1 88.88 257 GLY B C 1
ATOM 6236 O O . GLY B 1 257 ? -3.494 -5.988 10.477 1 88.88 257 GLY B O 1
ATOM 6237 N N . ALA B 1 258 ? -1.807 -7.219 9.695 1 91.19 258 ALA B N 1
ATOM 6238 C CA . ALA B 1 258 ? -1.864 -6.633 8.359 1 91.19 258 ALA B CA 1
ATOM 6239 C C . ALA B 1 258 ? -3.197 -6.941 7.68 1 91.19 258 ALA B C 1
ATOM 6241 O O . ALA B 1 258 ? -3.801 -6.066 7.055 1 91.19 258 ALA B O 1
ATOM 6242 N N . MET B 1 259 ? -3.633 -8.18 7.832 1 93.62 259 MET B N 1
ATOM 6243 C CA . MET B 1 259 ? -4.918 -8.57 7.262 1 93.62 259 MET B CA 1
ATOM 6244 C C . MET B 1 259 ? -6.051 -7.734 7.84 1 93.62 259 MET B C 1
ATOM 6246 O O . MET B 1 259 ? -6.902 -7.234 7.102 1 93.62 259 MET B O 1
ATOM 6250 N N . GLN B 1 260 ? -6 -7.598 9.109 1 91.25 260 GLN B N 1
ATOM 6251 C CA . GLN B 1 260 ? -7.023 -6.809 9.781 1 91.25 260 GLN B CA 1
ATOM 6252 C C . GLN B 1 260 ? -6.984 -5.352 9.328 1 91.25 260 GLN B C 1
ATOM 6254 O O . GLN B 1 260 ? -8.023 -4.758 9.039 1 91.25 260 GLN B O 1
ATOM 6259 N N . ARG B 1 261 ? -5.852 -4.828 9.242 1 88.5 261 ARG B N 1
ATOM 6260 C CA . ARG B 1 261 ? -5.684 -3.432 8.859 1 88.5 261 ARG B CA 1
ATOM 6261 C C . ARG B 1 261 ? -6.219 -3.186 7.449 1 88.5 261 ARG B C 1
ATOM 6263 O O . ARG B 1 261 ? -6.895 -2.182 7.203 1 88.5 261 ARG B O 1
ATOM 6270 N N . VAL B 1 262 ? -5.887 -4.051 6.547 1 91.75 262 VAL B N 1
ATOM 6271 C CA . VAL B 1 262 ? -6.309 -3.887 5.156 1 91.75 262 VAL B CA 1
ATOM 6272 C C . VAL B 1 262 ? -7.824 -4.004 5.062 1 91.75 262 VAL B C 1
ATOM 6274 O O . VAL B 1 262 ? -8.461 -3.279 4.297 1 91.75 262 VAL B O 1
ATOM 6277 N N . ILE B 1 263 ? -8.391 -4.891 5.852 1 91.94 263 ILE B N 1
ATOM 6278 C CA . ILE B 1 263 ? -9.844 -5.027 5.879 1 91.94 263 ILE B CA 1
ATOM 6279 C C . ILE B 1 263 ? -10.484 -3.707 6.305 1 91.94 263 ILE B C 1
ATOM 6281 O O . ILE B 1 263 ? -11.539 -3.328 5.793 1 91.94 263 ILE B O 1
ATOM 6285 N N . GLU B 1 264 ? -9.859 -3.018 7.137 1 86.56 264 GLU B N 1
ATOM 6286 C CA . GLU B 1 264 ? -10.398 -1.788 7.707 1 86.56 264 GLU B CA 1
ATOM 6287 C C . GLU B 1 264 ? -10.234 -0.616 6.742 1 86.56 264 GLU B C 1
ATOM 6289 O O . GLU B 1 264 ? -10.75 0.475 6.992 1 86.56 264 GLU B O 1
ATOM 6294 N N . GLN B 1 265 ? -9.617 -0.91 5.648 1 82.12 265 GLN B N 1
ATOM 6295 C CA . GLN B 1 265 ? -9.383 0.148 4.672 1 82.12 265 GLN B CA 1
ATOM 6296 C C . GLN B 1 265 ? -10.258 -0.033 3.438 1 82.12 265 GLN B C 1
ATOM 6298 O O . GLN B 1 265 ? -10.727 -1.14 3.158 1 82.12 265 GLN B O 1
ATOM 6303 N N . LEU B 1 266 ? -10.531 1.127 2.785 1 80.06 266 LEU B N 1
ATOM 6304 C CA . LEU B 1 266 ? -11.203 1.052 1.493 1 80.06 266 LEU B CA 1
ATOM 6305 C C . LEU B 1 266 ? -10.305 0.382 0.454 1 80.06 266 LEU B C 1
ATOM 6307 O O . LEU B 1 266 ? -9.086 0.576 0.458 1 80.06 266 LEU B O 1
ATOM 6311 N N . PRO B 1 267 ? -10.805 -0.472 -0.383 1 82.19 267 PRO B N 1
ATOM 6312 C CA . PRO B 1 267 ? -12.219 -0.834 -0.49 1 82.19 267 PRO B CA 1
ATOM 6313 C C . PRO B 1 267 ? -12.523 -2.211 0.098 1 82.19 267 PRO B C 1
ATOM 6315 O O . PRO B 1 267 ? -13.57 -2.797 -0.197 1 82.19 267 PRO B O 1
ATOM 6318 N N . TYR B 1 268 ? -11.797 -2.738 0.921 1 89.69 268 TYR B N 1
ATOM 6319 C CA . TYR B 1 268 ? -11.812 -4.18 1.154 1 89.69 268 TYR B CA 1
ATOM 6320 C C . TYR B 1 268 ? -12.867 -4.559 2.182 1 89.69 268 TYR B C 1
ATOM 6322 O O . TYR B 1 268 ? -13.516 -5.602 2.057 1 89.69 268 TYR B O 1
ATOM 6330 N N . GLY B 1 269 ? -13.18 -3.77 3.1 1 87.5 269 GLY B N 1
ATOM 6331 C CA . GLY B 1 269 ? -14.031 -4.109 4.227 1 87.5 269 GLY B CA 1
ATOM 6332 C C . GLY B 1 269 ? -15.438 -4.508 3.812 1 87.5 269 GLY B C 1
ATOM 6333 O O . GLY B 1 269 ? -16.031 -5.418 4.398 1 87.5 269 GLY B O 1
ATOM 6334 N N . ARG B 1 270 ? -15.969 -3.908 2.848 1 87.25 270 ARG B N 1
ATOM 6335 C CA . ARG B 1 270 ? -17.344 -4.129 2.414 1 87.25 270 ARG B CA 1
ATOM 6336 C C . ARG B 1 270 ? -17.531 -5.547 1.89 1 87.25 270 ARG B C 1
ATOM 6338 O O . ARG B 1 270 ? -18.641 -6.07 1.896 1 87.25 270 ARG B O 1
ATOM 6345 N N . ASP B 1 271 ? -16.422 -6.18 1.479 1 92.75 271 ASP B N 1
ATOM 6346 C CA . ASP B 1 271 ? -16.5 -7.477 0.814 1 92.75 271 ASP B CA 1
ATOM 6347 C C . ASP B 1 271 ? -16.141 -8.609 1.775 1 92.75 271 ASP B C 1
ATOM 6349 O O . ASP B 1 271 ? -15.914 -9.742 1.351 1 92.75 271 ASP B O 1
ATOM 6353 N N . VAL B 1 272 ? -16.062 -8.297 3.107 1 93.81 272 VAL B N 1
ATOM 6354 C CA . VAL B 1 272 ? -15.664 -9.266 4.125 1 93.81 272 VAL B CA 1
ATOM 6355 C C . VAL B 1 272 ? -16.844 -9.547 5.059 1 93.81 272 VAL B C 1
ATOM 6357 O O . VAL B 1 272 ? -17.562 -8.633 5.449 1 93.81 272 VAL B O 1
ATOM 6360 N N . ILE B 1 273 ? -17.031 -10.82 5.363 1 94.69 273 ILE B N 1
ATOM 6361 C CA . ILE B 1 273 ? -18.031 -11.219 6.336 1 94.69 273 ILE B CA 1
ATOM 6362 C C . ILE B 1 273 ? -17.359 -11.891 7.531 1 94.69 273 ILE B C 1
ATOM 6364 O O . ILE B 1 273 ? -16.5 -12.75 7.363 1 94.69 273 ILE B O 1
ATOM 6368 N N . GLN B 1 274 ? -17.719 -11.445 8.695 1 93.44 274 GLN B N 1
ATOM 6369 C CA . GLN B 1 274 ? -17.266 -12.062 9.938 1 93.44 274 GLN B CA 1
ATOM 6370 C C . GLN B 1 274 ? -18.281 -13.102 10.422 1 93.44 274 GLN B C 1
ATOM 6372 O O . GLN B 1 274 ? -19.453 -12.789 10.625 1 93.44 274 GLN B O 1
ATOM 6377 N N . VAL B 1 275 ? -17.812 -14.281 10.625 1 96 275 VAL B N 1
ATOM 6378 C CA . VAL B 1 275 ? -18.688 -15.359 11.07 1 96 275 VAL B CA 1
ATOM 6379 C C . VAL B 1 275 ? -18.312 -15.773 12.492 1 96 275 VAL B C 1
ATOM 6381 O O . VAL B 1 275 ? -17.25 -15.398 13 1 96 275 VAL B O 1
ATOM 6384 N N . PRO B 1 276 ? -19.203 -16.547 13.109 1 93.38 276 PRO B N 1
ATOM 6385 C CA . PRO B 1 276 ? -18.875 -17.031 14.453 1 93.38 276 PRO B CA 1
ATOM 6386 C C . PRO B 1 276 ? -17.641 -17.922 14.469 1 93.38 276 PRO B C 1
ATOM 6388 O O . PRO B 1 276 ? -17.469 -18.766 13.578 1 93.38 276 PRO B O 1
ATOM 6391 N N . GLN B 1 277 ? -16.859 -17.766 15.422 1 91.5 277 GLN B N 1
ATOM 6392 C CA . GLN B 1 277 ? -15.625 -18.547 15.578 1 91.5 277 GLN B CA 1
ATOM 6393 C C . GLN B 1 277 ? -15.922 -20.047 15.656 1 91.5 277 GLN B C 1
ATOM 6395 O O . GLN B 1 277 ? -15.125 -20.859 15.195 1 91.5 277 GLN B O 1
ATOM 6400 N N . GLU B 1 278 ? -17.078 -20.422 16.141 1 90.88 278 GLU B N 1
ATOM 6401 C CA . GLU B 1 278 ? -17.453 -21.797 16.422 1 90.88 278 GLU B CA 1
ATOM 6402 C C . GLU B 1 278 ? -17.672 -22.594 15.133 1 90.88 278 GLU B C 1
ATOM 6404 O O . GLU B 1 278 ? -17.75 -23.828 15.156 1 90.88 278 GLU B O 1
ATOM 6409 N N . TRP B 1 279 ? -17.797 -21.859 14.086 1 94.38 279 TRP B N 1
ATOM 6410 C CA . TRP B 1 279 ? -18.047 -22.578 12.836 1 94.38 279 TRP B CA 1
ATOM 6411 C C . TRP B 1 279 ? -16.844 -23.406 12.422 1 94.38 279 TRP B C 1
ATOM 6413 O O . TRP B 1 279 ? -16.953 -24.609 12.219 1 94.38 279 TRP B O 1
ATOM 6423 N N . PHE B 1 280 ? -15.656 -22.734 12.414 1 92.25 280 PHE B N 1
ATOM 6424 C CA . PHE B 1 280 ? -14.523 -23.5 11.891 1 92.25 280 PHE B CA 1
ATOM 6425 C C . PHE B 1 280 ? -13.227 -23.062 12.562 1 92.25 280 PHE B C 1
ATOM 6427 O O . PHE B 1 280 ? -12.133 -23.375 12.086 1 92.25 280 PHE B O 1
ATOM 6434 N N . SER B 1 281 ? -13.266 -22.297 13.648 1 85.69 281 SER B N 1
ATOM 6435 C CA . SER B 1 281 ? -12.055 -21.844 14.328 1 85.69 281 SER B CA 1
ATOM 6436 C C . SER B 1 281 ? -12.172 -22.016 15.836 1 85.69 281 SER B C 1
ATOM 6438 O O . SER B 1 281 ? -11.75 -21.156 16.609 1 85.69 281 SER B O 1
ATOM 6440 N N . GLN B 1 282 ? -12.727 -23.062 16.156 1 87.44 282 GLN B N 1
ATOM 6441 C CA . GLN B 1 282 ? -12.953 -23.297 17.578 1 87.44 282 GLN B CA 1
ATOM 6442 C C . GLN B 1 282 ? -11.695 -23.828 18.266 1 87.44 282 GLN B C 1
ATOM 6444 O O . GLN B 1 282 ? -10.953 -24.625 17.672 1 87.44 282 GLN B O 1
ATOM 6449 N N . TYR B 1 283 ? -11.547 -23.453 19.531 1 87.5 283 TYR B N 1
ATOM 6450 C CA . TYR B 1 283 ? -10.43 -23.953 20.328 1 87.5 283 TYR B CA 1
ATOM 6451 C C . TYR B 1 283 ? -10.82 -25.203 21.094 1 87.5 283 TYR B C 1
ATOM 6453 O O . TYR B 1 283 ? -12.008 -25.469 21.297 1 87.5 283 TYR B O 1
ATOM 6461 N N . ARG B 1 284 ? -9.867 -25.875 21.641 1 82.75 284 ARG B N 1
ATOM 6462 C CA . ARG B 1 284 ? -10.07 -27.203 22.188 1 82.75 284 ARG B CA 1
ATOM 6463 C C . ARG B 1 284 ? -10.891 -27.156 23.469 1 82.75 284 ARG B C 1
ATOM 6465 O O . ARG B 1 284 ? -11.539 -28.125 23.844 1 82.75 284 ARG B O 1
ATOM 6472 N N . PHE B 1 285 ? -10.977 -26 24.094 1 79.94 285 PHE B N 1
ATOM 6473 C CA . PHE B 1 285 ? -11.594 -25.953 25.406 1 79.94 285 PHE B CA 1
ATOM 6474 C C . PHE B 1 285 ? -13.102 -25.766 25.297 1 79.94 285 PHE B C 1
ATOM 6476 O O . PHE B 1 285 ? -13.836 -25.969 26.266 1 79.94 285 PHE B O 1
ATOM 6483 N N . VAL B 1 286 ? -13.602 -25.484 24.156 1 79.25 286 VAL B N 1
ATOM 6484 C CA . VAL B 1 286 ? -15.023 -25.172 24.031 1 79.25 286 VAL B CA 1
ATOM 6485 C C . VAL B 1 286 ? -15.648 -26.031 22.938 1 79.25 286 VAL B C 1
ATOM 6487 O O . VAL B 1 286 ? -16.719 -25.703 22.406 1 79.25 286 VAL B O 1
ATOM 6490 N N . VAL B 1 287 ? -15.086 -27.156 22.688 1 84.12 287 VAL B N 1
ATOM 6491 C CA . VAL B 1 287 ? -15.562 -27.953 21.562 1 84.12 287 VAL B CA 1
ATOM 6492 C C . VAL B 1 287 ? -16.609 -28.953 22.062 1 84.12 287 VAL B C 1
ATOM 6494 O O . VAL B 1 287 ? -16.531 -29.438 23.188 1 84.12 287 VAL B O 1
ATOM 6497 N N . ASN B 1 288 ? -17.594 -29.156 21.25 1 85.69 288 ASN B N 1
ATOM 6498 C CA . ASN B 1 288 ? -18.672 -30.125 21.484 1 85.69 288 ASN B CA 1
ATOM 6499 C C . ASN B 1 288 ? -18.688 -31.188 20.391 1 85.69 288 ASN B C 1
ATOM 6501 O O . ASN B 1 288 ? -18.172 -30.969 19.297 1 85.69 288 ASN B O 1
ATOM 6505 N N . LYS B 1 289 ? -19.359 -32.281 20.797 1 86.94 289 LYS B N 1
ATOM 6506 C CA . LYS B 1 289 ? -19.531 -33.344 19.797 1 86.94 289 LYS B CA 1
ATOM 6507 C C . LYS B 1 289 ? -20.281 -32.812 18.578 1 86.94 289 LYS B C 1
ATOM 6509 O O . LYS B 1 289 ? -21.281 -32.094 18.703 1 86.94 289 LYS B O 1
ATOM 6514 N N . GLY B 1 290 ? -19.75 -33.156 17.406 1 89.44 290 GLY B N 1
ATOM 6515 C CA . GLY B 1 290 ? -20.375 -32.719 16.172 1 89.44 290 GLY B CA 1
ATOM 6516 C C . GLY B 1 290 ? -19.734 -31.469 15.57 1 89.44 290 GLY B C 1
ATOM 6517 O O . GLY B 1 290 ? -19.953 -31.141 14.406 1 89.44 290 GLY B O 1
ATOM 6518 N N . ASP B 1 291 ? -18.891 -30.859 16.391 1 93.31 291 ASP B N 1
ATOM 6519 C CA . ASP B 1 291 ? -18.188 -29.703 15.875 1 93.31 291 ASP B CA 1
ATOM 6520 C C . ASP B 1 291 ? -17.25 -30.094 14.742 1 93.31 291 ASP B C 1
ATOM 6522 O O . ASP B 1 291 ? -16.844 -31.25 14.633 1 93.31 291 ASP B O 1
ATOM 6526 N N . PHE B 1 292 ? -16.969 -29.172 13.922 1 95.5 292 PHE B N 1
ATOM 6527 C CA . PHE B 1 292 ? -16.25 -29.438 12.68 1 95.5 292 PHE B CA 1
ATOM 6528 C C . PHE B 1 292 ? -14.773 -29.672 12.945 1 95.5 292 PHE B C 1
ATOM 6530 O O . PHE B 1 292 ? -14.25 -30.75 12.688 1 95.5 292 PHE B O 1
ATOM 6537 N N . LEU B 1 293 ? -14.047 -28.672 13.461 1 95.62 293 LEU B N 1
ATOM 6538 C CA . LEU B 1 293 ? -12.602 -28.766 13.609 1 95.62 293 LEU B CA 1
ATOM 6539 C C . LEU B 1 293 ? -12.141 -28.047 14.875 1 95.62 293 LEU B C 1
ATOM 6541 O O . LEU B 1 293 ? -12.875 -27.234 15.438 1 95.62 293 LEU B O 1
ATOM 6545 N N . ILE B 1 294 ? -10.945 -28.406 15.328 1 94.44 294 ILE B N 1
ATOM 6546 C CA . ILE B 1 294 ? -10.312 -27.766 16.484 1 94.44 294 ILE B CA 1
ATOM 6547 C C . ILE B 1 294 ? -9.031 -27.062 16.031 1 94.44 294 ILE B C 1
ATOM 6549 O O . ILE B 1 294 ? -8.242 -27.625 15.273 1 94.44 294 ILE B O 1
ATOM 6553 N N . HIS B 1 295 ? -8.875 -25.797 16.438 1 94.88 295 HIS B N 1
ATOM 6554 C CA . HIS B 1 295 ? -7.664 -25.016 16.203 1 94.88 295 HIS B CA 1
ATOM 6555 C C . HIS B 1 295 ? -6.812 -24.922 17.469 1 94.88 295 HIS B C 1
ATOM 6557 O O . HIS B 1 295 ? -7.281 -24.469 18.5 1 94.88 295 HIS B O 1
ATOM 6563 N N . PHE B 1 296 ? -5.559 -25.359 17.375 1 93 296 PHE B N 1
ATOM 6564 C CA . PHE B 1 296 ? -4.637 -25.375 18.5 1 93 296 PHE B CA 1
ATOM 6565 C C . PHE B 1 296 ? -3.689 -24.172 18.438 1 93 296 PHE B C 1
ATOM 6567 O O . PHE B 1 296 ? -2.484 -24.344 18.25 1 93 296 PHE B O 1
ATOM 6574 N N . ALA B 1 297 ? -4.211 -22.953 18.641 1 82.19 297 ALA B N 1
ATOM 6575 C CA . ALA B 1 297 ? -3.471 -21.719 18.453 1 82.19 297 ALA B CA 1
ATOM 6576 C C . ALA B 1 297 ? -2.557 -21.422 19.641 1 82.19 297 ALA B C 1
ATOM 6578 O O . ALA B 1 297 ? -1.729 -20.516 19.594 1 82.19 297 ALA B O 1
ATOM 6579 N N . GLU B 1 298 ? -2.693 -22.141 20.703 1 67.5 298 GLU B N 1
ATOM 6580 C CA . GLU B 1 298 ? -1.945 -21.859 21.922 1 67.5 298 GLU B CA 1
ATOM 6581 C C . GLU B 1 298 ? -0.475 -22.25 21.781 1 67.5 298 GLU B C 1
ATOM 6583 O O . GLU B 1 298 ? -0.136 -23.125 20.984 1 67.5 298 GLU B O 1
ATOM 6588 N N . GLN B 1 299 ? 0.342 -21.312 22.359 1 65.38 299 GLN B N 1
ATOM 6589 C CA . GLN B 1 299 ? 1.778 -21.562 22.406 1 65.38 299 GLN B CA 1
ATOM 6590 C C . GLN B 1 299 ? 2.121 -22.578 23.5 1 65.38 299 GLN B C 1
ATOM 6592 O O . GLN B 1 299 ? 1.304 -22.844 24.375 1 65.38 299 GLN B O 1
ATOM 6597 N N . GLY B 1 300 ? 3.166 -23.438 23.375 1 68.69 300 GLY B N 1
ATOM 6598 C CA . GLY B 1 300 ? 3.639 -24.391 24.375 1 68.69 300 GLY B CA 1
ATOM 6599 C C . GLY B 1 300 ? 3.662 -25.828 23.859 1 68.69 300 GLY B C 1
ATOM 6600 O O . GLY B 1 300 ? 4.199 -26.094 22.781 1 68.69 300 GLY B O 1
ATOM 6601 N N . ASP B 1 301 ? 3.008 -26.641 24.656 1 83.12 301 ASP B N 1
ATOM 6602 C CA . ASP B 1 301 ? 3.018 -28.062 24.359 1 83.12 301 ASP B CA 1
ATOM 6603 C C . ASP B 1 301 ? 1.923 -28.422 23.359 1 83.12 301 ASP B C 1
ATOM 6605 O O . ASP B 1 301 ? 1.147 -29.359 23.578 1 83.12 301 ASP B O 1
ATOM 6609 N N . ARG B 1 302 ? 1.888 -27.812 22.219 1 88.25 302 ARG B N 1
ATOM 6610 C CA . ARG B 1 302 ? 0.831 -27.922 21.219 1 88.25 302 ARG B CA 1
ATOM 6611 C C . ARG B 1 302 ? 0.783 -29.328 20.625 1 88.25 302 ARG B C 1
ATOM 6613 O O . ARG B 1 302 ? -0.295 -29.906 20.484 1 88.25 302 ARG B O 1
ATOM 6620 N N . ASP B 1 303 ? 1.915 -29.891 20.375 1 88.75 303 ASP B N 1
ATOM 6621 C CA . ASP B 1 303 ? 1.965 -31.203 19.75 1 88.75 303 ASP B CA 1
ATOM 6622 C C . ASP B 1 303 ? 1.361 -32.281 20.672 1 88.75 303 ASP B C 1
ATOM 6624 O O . ASP B 1 303 ? 0.689 -33.188 20.219 1 88.75 303 ASP B O 1
ATOM 6628 N N . ASP B 1 304 ? 1.609 -32.062 21.922 1 91.31 304 ASP B N 1
ATOM 6629 C CA . ASP B 1 304 ? 1.065 -33 22.875 1 91.31 304 ASP B CA 1
ATOM 6630 C C . ASP B 1 304 ? -0.461 -32.969 22.891 1 91.31 304 ASP B C 1
ATOM 6632 O O . ASP B 1 304 ? -1.115 -34 22.891 1 91.31 304 ASP B O 1
ATOM 6636 N N . PHE B 1 305 ? -0.947 -31.797 22.953 1 91.75 305 PHE B N 1
ATOM 6637 C CA . PHE B 1 305 ? -2.398 -31.656 22.938 1 91.75 305 PHE B CA 1
ATOM 6638 C C . PHE B 1 305 ? -2.984 -32.188 21.641 1 91.75 305 PHE B C 1
ATOM 6640 O O . PHE B 1 305 ? -4.012 -32.875 21.641 1 91.75 305 PHE B O 1
ATOM 6647 N N . MET B 1 306 ? -2.295 -31.922 20.562 1 94.94 306 MET B N 1
ATOM 6648 C CA . MET B 1 306 ? -2.77 -32.375 19.25 1 94.94 306 MET B CA 1
ATOM 6649 C C . MET B 1 306 ? -2.754 -33.906 19.172 1 94.94 306 MET B C 1
ATOM 6651 O O . MET B 1 306 ? -3.699 -34.5 18.656 1 94.94 306 MET B O 1
ATOM 6655 N N . ASP B 1 307 ? -1.741 -34.469 19.719 1 95 307 ASP B N 1
ATOM 6656 C CA . ASP B 1 307 ? -1.637 -35.938 19.688 1 95 307 ASP B CA 1
ATOM 6657 C C . ASP B 1 307 ? -2.801 -36.562 20.438 1 95 307 ASP B C 1
ATOM 6659 O O . ASP B 1 307 ? -3.32 -37.594 20 1 95 307 ASP B O 1
ATOM 6663 N N . GLU B 1 308 ? -3.16 -36 21.484 1 92.5 308 GLU B N 1
ATOM 6664 C CA . GLU B 1 308 ? -4.289 -36.5 22.25 1 92.5 308 GLU B CA 1
ATOM 6665 C C . GLU B 1 308 ? -5.578 -36.469 21.438 1 92.5 308 GLU B C 1
ATOM 6667 O O . GLU B 1 308 ? -6.328 -37.438 21.406 1 92.5 308 GLU B O 1
ATOM 6672 N N . TRP B 1 309 ? -5.793 -35.438 20.797 1 93.06 309 TRP B N 1
ATOM 6673 C CA . TRP B 1 309 ? -7.027 -35.25 20.031 1 93.06 309 TRP B CA 1
ATOM 6674 C C . TRP B 1 309 ? -6.973 -36.062 18.734 1 93.06 309 TRP B C 1
ATOM 6676 O O . TRP B 1 309 ? -8.008 -36.5 18.234 1 93.06 309 TRP B O 1
ATOM 6686 N N . LEU B 1 310 ? -5.773 -36.188 18.188 1 95.44 310 LEU B N 1
ATOM 6687 C CA . LEU B 1 310 ? -5.613 -37 17 1 95.44 310 LEU B CA 1
ATOM 6688 C C . LEU B 1 310 ? -5.93 -38.469 17.281 1 95.44 310 LEU B C 1
ATOM 6690 O O . LEU B 1 310 ? -6.516 -39.156 16.453 1 95.44 310 LEU B O 1
ATOM 6694 N N . ARG B 1 311 ? -5.578 -38.875 18.469 1 92.69 311 ARG B N 1
ATOM 6695 C CA . ARG B 1 311 ? -5.953 -40.219 18.875 1 92.69 311 ARG B CA 1
ATOM 6696 C C . ARG B 1 311 ? -7.465 -40.406 18.859 1 92.69 311 ARG B C 1
ATOM 6698 O O . ARG B 1 311 ? -7.977 -41.438 18.406 1 92.69 311 ARG B O 1
ATOM 6705 N N . LYS B 1 312 ? -8.125 -39.406 19.312 1 89.75 312 LYS B N 1
ATOM 6706 C CA . LYS B 1 312 ? -9.586 -39.438 19.328 1 89.75 312 LYS B CA 1
ATOM 6707 C C . LYS B 1 312 ? -10.148 -39.375 17.922 1 89.75 312 LYS B C 1
ATOM 6709 O O . LYS B 1 312 ? -11.055 -40.156 17.578 1 89.75 312 LYS B O 1
ATOM 6714 N N . ALA B 1 313 ? -9.625 -38.562 17.062 1 91.12 313 ALA B N 1
ATOM 6715 C CA . ALA B 1 313 ? -10.109 -38.344 15.703 1 91.12 313 ALA B CA 1
ATOM 6716 C C . ALA B 1 313 ? -9.891 -39.594 14.852 1 91.12 313 ALA B C 1
ATOM 6718 O O . ALA B 1 313 ? -10.672 -39.875 13.945 1 91.12 313 ALA B O 1
ATOM 6719 N N . GLU B 1 314 ? -8.852 -40.312 15.195 1 89.44 314 GLU B N 1
ATOM 6720 C CA . GLU B 1 314 ? -8.461 -41.469 14.391 1 89.44 314 GLU B CA 1
ATOM 6721 C C . GLU B 1 314 ? -9.172 -42.75 14.852 1 89.44 314 GLU B C 1
ATOM 6723 O O . GLU B 1 314 ? -9.148 -43.75 14.164 1 89.44 314 GLU B O 1
ATOM 6728 N N . GLU B 1 315 ? -9.805 -42.531 15.953 1 84.69 315 GLU B N 1
ATOM 6729 C CA . GLU B 1 315 ? -10.555 -43.688 16.453 1 84.69 315 GLU B CA 1
ATOM 6730 C C . GLU B 1 315 ? -11.883 -43.844 15.703 1 84.69 315 GLU B C 1
ATOM 6732 O O . GLU B 1 315 ? -12.711 -42.938 15.719 1 84.69 315 GLU B O 1
ATOM 6737 N N . PRO B 1 316 ? -12.141 -44.844 14.992 1 68.31 316 PRO B N 1
ATOM 6738 C CA . PRO B 1 316 ? -13.344 -45 14.172 1 68.31 316 PRO B CA 1
ATOM 6739 C C . PRO B 1 316 ? -14.633 -44.812 14.969 1 68.31 316 PRO B C 1
ATOM 6741 O O . PRO B 1 316 ? -15.594 -44.25 14.453 1 68.31 316 PRO B O 1
ATOM 6744 N N . MET B 1 317 ? -14.742 -45.375 16.141 1 69.88 317 MET B N 1
ATOM 6745 C CA . MET B 1 317 ? -16.016 -45.344 16.859 1 69.88 317 MET B CA 1
ATOM 6746 C C . MET B 1 317 ? -15.969 -44.312 18 1 69.88 317 MET B C 1
ATOM 6748 O O . MET B 1 317 ? -16.516 -44.562 19.078 1 69.88 317 MET B O 1
ATOM 6752 N N . ASN B 1 318 ? -15.438 -43.156 17.562 1 74.12 318 ASN B N 1
ATOM 6753 C CA . ASN B 1 318 ? -15.312 -42.156 18.625 1 74.12 318 ASN B CA 1
ATOM 6754 C C . ASN B 1 318 ? -16.609 -41.375 18.828 1 74.12 318 ASN B C 1
ATOM 6756 O O . ASN B 1 318 ? -16.781 -40.688 19.828 1 74.12 318 ASN B O 1
ATOM 6760 N N . GLY B 1 319 ? -17.594 -41.562 17.906 1 80.31 319 GLY B N 1
ATOM 6761 C CA . GLY B 1 319 ? -18.922 -40.969 18.047 1 80.31 319 GLY B CA 1
ATOM 6762 C C . GLY B 1 319 ? -18.938 -39.469 17.75 1 80.31 319 GLY B C 1
ATOM 6763 O O . GLY B 1 319 ? -20 -38.844 17.766 1 80.31 319 GLY B O 1
ATOM 6764 N N . TRP B 1 320 ? -17.797 -38.906 17.438 1 86.38 320 TRP B N 1
ATOM 6765 C CA . TRP B 1 320 ? -17.719 -37.469 17.188 1 86.38 320 TRP B CA 1
ATOM 6766 C C . TRP B 1 320 ? -18.344 -37.125 15.852 1 86.38 320 TRP B C 1
ATOM 6768 O O . TRP B 1 320 ? -19.141 -36.188 15.766 1 86.38 320 TRP B O 1
ATOM 6778 N N . PRO B 1 321 ? -18.094 -37.875 14.766 1 88.5 321 PRO B N 1
ATOM 6779 C CA . PRO B 1 321 ? -18.688 -37.531 13.477 1 88.5 321 PRO B CA 1
ATOM 6780 C C . PRO B 1 321 ? -20.203 -37.75 13.438 1 88.5 321 PRO B C 1
ATOM 6782 O O . PRO B 1 321 ? -20.656 -38.875 13.758 1 88.5 321 PRO B O 1
ATOM 6785 N N . VAL B 1 322 ? -20.891 -36.812 13.203 1 90.12 322 VAL B N 1
ATOM 6786 C CA . VAL B 1 322 ? -22.344 -36.844 13.008 1 90.12 322 VAL B CA 1
ATOM 6787 C C . VAL B 1 322 ? -22.719 -36.125 11.719 1 90.12 322 VAL B C 1
ATOM 6789 O O . VAL B 1 322 ? -22.031 -35.188 11.305 1 90.12 322 VAL B O 1
ATOM 6792 N N . ASP B 1 323 ? -23.781 -36.656 11.117 1 92.31 323 ASP B N 1
ATOM 6793 C CA . ASP B 1 323 ? -24.25 -36 9.898 1 92.31 323 ASP B CA 1
ATOM 6794 C C . ASP B 1 323 ? -24.547 -34.531 10.156 1 92.31 323 ASP B C 1
ATOM 6796 O O . ASP B 1 323 ? -25.078 -34.156 11.203 1 92.31 323 ASP B O 1
ATOM 6800 N N . VAL B 1 324 ? -24.172 -33.719 9.164 1 94 324 VAL B N 1
ATOM 6801 C CA . VAL B 1 324 ? -24.281 -32.281 9.312 1 94 324 VAL B CA 1
ATOM 6802 C C . VAL B 1 324 ? -25.703 -31.891 9.695 1 94 324 VAL B C 1
ATOM 6804 O O . VAL B 1 324 ? -25.922 -30.938 10.453 1 94 324 VAL B O 1
ATOM 6807 N N . GLU B 1 325 ? -26.75 -32.656 9.195 1 93.75 325 GLU B N 1
ATOM 6808 C CA . GLU B 1 325 ? -28.141 -32.375 9.453 1 93.75 325 GLU B CA 1
ATOM 6809 C C . GLU B 1 325 ? -28.469 -32.5 10.938 1 93.75 325 GLU B C 1
ATOM 6811 O O . GLU B 1 325 ? -29.453 -31.906 11.414 1 93.75 325 GLU B O 1
ATOM 6816 N N . LEU B 1 326 ? -27.656 -33.25 11.57 1 92.81 326 LEU B N 1
ATOM 6817 C CA . LEU B 1 326 ? -27.891 -33.531 12.984 1 92.81 326 LEU B CA 1
ATOM 6818 C C . LEU B 1 326 ? -27.078 -32.562 13.859 1 92.81 326 LEU B C 1
ATOM 6820 O O . LEU B 1 326 ? -27.141 -32.656 15.086 1 92.81 326 LEU B O 1
ATOM 6824 N N . THR B 1 327 ? -26.266 -31.734 13.281 1 94.19 327 THR B N 1
ATOM 6825 C CA . THR B 1 327 ? -25.484 -30.734 14.008 1 94.19 327 THR B CA 1
ATOM 6826 C C . THR B 1 327 ? -26.266 -29.422 14.125 1 94.19 327 THR B C 1
ATOM 6828 O O . THR B 1 327 ? -27.359 -29.312 13.594 1 94.19 327 THR B O 1
ATOM 6831 N N . ARG B 1 328 ? -25.688 -28.438 14.797 1 93.75 328 ARG B N 1
ATOM 6832 C CA . ARG B 1 328 ? -26.266 -27.125 14.977 1 93.75 328 ARG B CA 1
ATOM 6833 C C . ARG B 1 328 ? -26.062 -26.25 13.742 1 93.75 328 ARG B C 1
ATOM 6835 O O . ARG B 1 328 ? -26.672 -25.188 13.609 1 93.75 328 ARG B O 1
ATOM 6842 N N . PHE B 1 329 ? -25.328 -26.688 12.727 1 95.88 329 PHE B N 1
ATOM 6843 C CA . PHE B 1 329 ? -24.812 -25.797 11.68 1 95.88 329 PHE B CA 1
ATOM 6844 C C . PHE B 1 329 ? -25.922 -25.406 10.711 1 95.88 329 PHE B C 1
ATOM 6846 O O . PHE B 1 329 ? -26.047 -24.25 10.336 1 95.88 329 PHE B O 1
ATOM 6853 N N . PRO B 1 330 ? -26.844 -26.359 10.312 1 96.06 330 PRO B N 1
ATOM 6854 C CA . PRO B 1 330 ? -27.875 -25.969 9.352 1 96.06 330 PRO B CA 1
ATOM 6855 C C . PRO B 1 330 ? -28.75 -24.828 9.867 1 96.06 330 PRO B C 1
ATOM 6857 O O . PRO B 1 330 ? -28.984 -23.844 9.156 1 96.06 330 PRO B O 1
ATOM 6860 N N . ASN B 1 331 ? -29.141 -24.906 11.047 1 95.56 331 ASN B N 1
ATOM 6861 C CA . ASN B 1 331 ? -30 -23.875 11.617 1 95.56 331 ASN B CA 1
ATOM 6862 C C . ASN B 1 331 ? -29.203 -22.594 11.883 1 95.56 331 ASN B C 1
ATOM 6864 O O . ASN B 1 331 ? -29.688 -21.484 11.57 1 95.56 331 ASN B O 1
ATOM 6868 N N . GLU B 1 332 ? -28.031 -22.719 12.383 1 95.94 332 GLU B N 1
ATOM 6869 C CA . GLU B 1 332 ? -27.219 -21.562 12.734 1 95.94 332 GLU B CA 1
ATOM 6870 C C . GLU B 1 332 ? -26.812 -20.781 11.492 1 95.94 332 GLU B C 1
ATOM 6872 O O . GLU B 1 332 ? -26.844 -19.547 11.5 1 95.94 332 GLU B O 1
ATOM 6877 N N . THR B 1 333 ? -26.406 -21.469 10.43 1 97.31 333 THR B N 1
ATOM 6878 C CA . THR B 1 333 ? -25.969 -20.766 9.227 1 97.31 333 THR B CA 1
ATOM 6879 C C . THR B 1 333 ? -27.141 -20.094 8.523 1 97.31 333 THR B C 1
ATOM 6881 O O . THR B 1 333 ? -27.016 -18.953 8.039 1 97.31 333 THR B O 1
ATOM 6884 N N . ARG B 1 334 ? -28.281 -20.75 8.5 1 95.94 334 ARG B N 1
ATOM 6885 C CA . ARG B 1 334 ? -29.469 -20.141 7.922 1 95.94 334 ARG B CA 1
ATOM 6886 C C . ARG B 1 334 ? -29.859 -18.859 8.672 1 95.94 334 ARG B C 1
ATOM 6888 O O . ARG B 1 334 ? -30.141 -17.828 8.055 1 95.94 334 ARG B O 1
ATOM 6895 N N . ALA B 1 335 ? -29.859 -18.969 9.953 1 96.5 335 ALA B N 1
ATOM 6896 C CA . ALA B 1 335 ? -30.203 -17.812 10.781 1 96.5 335 ALA B CA 1
ATOM 6897 C C . ALA B 1 335 ? -29.188 -16.688 10.617 1 96.5 335 ALA B C 1
ATOM 6899 O O . ALA B 1 335 ? -29.547 -15.516 10.555 1 96.5 335 ALA B O 1
ATOM 6900 N N . PHE B 1 336 ? -28 -17 10.57 1 96.88 336 PHE B N 1
ATOM 6901 C CA . PHE B 1 336 ? -26.922 -16.031 10.43 1 96.88 336 PHE B CA 1
ATOM 6902 C C . PHE B 1 336 ? -27.062 -15.234 9.141 1 96.88 336 PHE B C 1
ATOM 6904 O O . PHE B 1 336 ? -27.031 -14.008 9.156 1 96.88 336 PHE B O 1
ATOM 6911 N N . TRP B 1 337 ? -27.156 -15.938 8.023 1 96.06 337 TRP B N 1
ATOM 6912 C CA . TRP B 1 337 ? -27.203 -15.266 6.73 1 96.06 337 TRP B CA 1
ATOM 6913 C C . TRP B 1 337 ? -28.484 -14.438 6.598 1 96.06 337 TRP B C 1
ATOM 6915 O O . TRP B 1 337 ? -28.469 -13.383 5.957 1 96.06 337 TRP B O 1
ATOM 6925 N N . ALA B 1 338 ? -29.578 -14.914 7.23 1 94.69 338 ALA B N 1
ATOM 6926 C CA . ALA B 1 338 ? -30.797 -14.102 7.266 1 94.69 338 ALA B CA 1
ATOM 6927 C C . ALA B 1 338 ? -30.562 -12.805 8.039 1 94.69 338 ALA B C 1
ATOM 6929 O O . ALA B 1 338 ? -31.016 -11.742 7.621 1 94.69 338 ALA B O 1
ATOM 6930 N N . GLU B 1 339 ? -29.906 -12.984 9.125 1 94.19 339 GLU B N 1
ATOM 6931 C CA . GLU B 1 339 ? -29.594 -11.812 9.93 1 94.19 339 GLU B CA 1
ATOM 6932 C C . GLU B 1 339 ? -28.656 -10.859 9.172 1 94.19 339 GLU B C 1
ATOM 6934 O O . GLU B 1 339 ? -28.828 -9.641 9.234 1 94.19 339 GLU B O 1
ATOM 6939 N N . GLN B 1 340 ? -27.672 -11.453 8.477 1 92.56 340 GLN B N 1
ATOM 6940 C CA . GLN B 1 340 ? -26.766 -10.633 7.68 1 92.56 340 GLN B CA 1
ATOM 6941 C C . GLN B 1 340 ? -27.516 -9.867 6.602 1 92.56 340 GLN B C 1
ATOM 6943 O O . GLN B 1 340 ? -27.188 -8.711 6.305 1 92.56 340 GLN B O 1
ATOM 6948 N N . SER B 1 341 ? -28.469 -10.438 6.004 1 91.12 341 SER B N 1
ATOM 6949 C CA . SER B 1 341 ? -29.281 -9.781 4.988 1 91.12 341 SER B CA 1
ATOM 6950 C C . SER B 1 341 ? -30.016 -8.57 5.562 1 91.12 341 SER B C 1
ATOM 6952 O O . SER B 1 341 ? -30.031 -7.5 4.957 1 91.12 341 SER B O 1
ATOM 6954 N N . ARG B 1 342 ? -30.578 -8.742 6.715 1 90.88 342 ARG B N 1
ATOM 6955 C CA . ARG B 1 342 ? -31.297 -7.656 7.379 1 90.88 342 ARG B CA 1
ATOM 6956 C C . ARG B 1 342 ? -30.328 -6.523 7.746 1 90.88 342 ARG B C 1
ATOM 6958 O O . ARG B 1 342 ? -30.656 -5.348 7.555 1 90.88 342 ARG B O 1
ATOM 6965 N N . MET B 1 343 ? -29.219 -6.93 8.266 1 88.19 343 MET B N 1
ATOM 6966 C CA . MET B 1 343 ? -28.234 -5.941 8.672 1 88.19 343 MET B CA 1
ATOM 6967 C C . MET B 1 343 ? -27.734 -5.141 7.477 1 88.19 343 MET B C 1
ATOM 6969 O O . MET B 1 343 ? -27.469 -3.941 7.594 1 88.19 343 MET B O 1
ATOM 6973 N N . GLN B 1 344 ? -27.531 -5.75 6.344 1 86.5 344 GLN B N 1
ATOM 6974 C CA . GLN B 1 344 ? -27.094 -5.062 5.137 1 86.5 344 GLN B CA 1
ATOM 6975 C C . GLN B 1 344 ? -28.078 -3.973 4.73 1 86.5 344 GLN B C 1
ATOM 6977 O O . GLN B 1 344 ? -27.672 -2.881 4.324 1 86.5 344 GLN B O 1
ATOM 6982 N N . GLU B 1 345 ? -29.312 -4.258 4.863 1 86 345 GLU B N 1
ATOM 6983 C CA . GLU B 1 345 ? -30.344 -3.281 4.535 1 86 345 GLU B CA 1
ATOM 6984 C C . GLU B 1 345 ? -30.297 -2.094 5.496 1 86 345 GLU B C 1
ATOM 6986 O O . GLU B 1 345 ? -30.438 -0.944 5.074 1 86 345 GLU B O 1
ATOM 6991 N N . GLN B 1 346 ? -30.109 -2.432 6.703 1 84.94 346 GLN B N 1
ATOM 6992 C CA . GLN B 1 346 ? -30.016 -1.375 7.707 1 84.94 346 GLN B CA 1
ATOM 6993 C C . GLN B 1 346 ? -28.797 -0.496 7.473 1 84.94 346 GLN B C 1
ATOM 6995 O O . GLN B 1 346 ? -28.875 0.73 7.574 1 84.94 346 GLN B O 1
ATOM 7000 N N . HIS B 1 347 ? -27.688 -1.133 7.195 1 86 347 HIS B N 1
ATOM 7001 C CA . HIS B 1 347 ? -26.453 -0.385 6.922 1 86 347 HIS B CA 1
ATOM 7002 C C . HIS B 1 347 ? -26.625 0.509 5.695 1 86 347 HIS B C 1
ATOM 7004 O O . HIS B 1 347 ? -26.094 1.625 5.664 1 86 347 HIS B O 1
ATOM 7010 N N . LYS B 1 348 ? -27.297 -0.003 4.754 1 86.75 348 LYS B N 1
ATOM 7011 C CA . LYS B 1 348 ? -27.531 0.774 3.541 1 86.75 348 LYS B CA 1
ATOM 7012 C C . LYS B 1 348 ? -28.328 2.041 3.848 1 86.75 348 LYS B C 1
ATOM 7014 O O . LYS B 1 348 ? -28 3.119 3.35 1 86.75 348 LYS B O 1
ATOM 7019 N N . GLU B 1 349 ? -29.266 1.946 4.633 1 84 349 GLU B N 1
ATOM 7020 C CA . GLU B 1 349 ? -30.078 3.096 5.008 1 84 349 GLU B CA 1
ATOM 7021 C C . GLU B 1 349 ? -29.266 4.117 5.797 1 84 349 GLU B C 1
ATOM 7023 O O . GLU B 1 349 ? -29.312 5.312 5.512 1 84 349 GLU B O 1
ATOM 7028 N N . ASN B 1 350 ? -28.578 3.598 6.758 1 84.25 350 ASN B N 1
ATOM 7029 C CA . ASN B 1 350 ? -27.766 4.477 7.586 1 84.25 350 ASN B CA 1
ATOM 7030 C C . ASN B 1 350 ? -26.688 5.176 6.758 1 84.25 350 ASN B C 1
ATOM 7032 O O . ASN B 1 350 ? -26.391 6.352 6.977 1 84.25 350 ASN B O 1
ATOM 7036 N N . PHE B 1 351 ? -26.109 4.422 5.914 1 88.06 351 PHE B N 1
ATOM 7037 C CA . PHE B 1 351 ? -25.078 4.977 5.055 1 88.06 351 PHE B CA 1
ATOM 7038 C C . PHE B 1 351 ? -25.625 6.109 4.195 1 88.06 351 PHE B C 1
ATOM 7040 O O . PHE B 1 351 ? -24.984 7.145 4.031 1 88.06 351 PHE B O 1
ATOM 7047 N N . ASN B 1 352 ? -26.781 5.914 3.699 1 86.06 352 ASN B N 1
ATOM 7048 C CA . ASN B 1 352 ? -27.406 6.934 2.859 1 86.06 352 ASN B CA 1
ATOM 7049 C C . ASN B 1 352 ? -27.656 8.227 3.635 1 86.06 352 ASN B C 1
ATOM 7051 O O . ASN B 1 352 ? -27.453 9.32 3.102 1 86.06 352 ASN B O 1
ATOM 7055 N N . ILE B 1 353 ? -28.016 8.102 4.789 1 85.56 353 ILE B N 1
ATOM 7056 C CA . ILE B 1 353 ? -28.234 9.266 5.641 1 85.56 353 ILE B CA 1
ATOM 7057 C C . ILE B 1 353 ? -26.922 10 5.871 1 85.56 353 ILE B C 1
ATOM 7059 O O . ILE B 1 353 ? -26.844 11.219 5.707 1 85.56 353 ILE B O 1
ATOM 7063 N N . ALA B 1 354 ? -25.938 9.234 6.238 1 85.19 354 ALA B N 1
ATOM 7064 C CA . ALA B 1 354 ? -24.625 9.828 6.484 1 85.19 354 ALA B CA 1
ATOM 7065 C C . ALA B 1 354 ? -24.047 10.438 5.211 1 85.19 354 ALA B C 1
ATOM 7067 O O . ALA B 1 354 ? -23.406 11.492 5.254 1 85.19 354 ALA B O 1
ATOM 7068 N N . ALA B 1 355 ? -24.297 9.75 4.133 1 89.19 355 ALA B N 1
ATOM 7069 C CA . ALA B 1 355 ? -23.781 10.227 2.848 1 89.19 355 ALA B CA 1
ATOM 7070 C C . ALA B 1 355 ? -24.391 11.586 2.49 1 89.19 355 ALA B C 1
ATOM 7072 O O . ALA B 1 355 ? -23.703 12.445 1.935 1 89.19 355 ALA B O 1
ATOM 7073 N N . LYS B 1 356 ? -25.547 11.781 2.791 1 83.88 356 LYS B N 1
ATOM 7074 C CA . LYS B 1 356 ? -26.203 13.062 2.555 1 83.88 356 LYS B CA 1
ATOM 7075 C C . LYS B 1 356 ? -25.594 14.164 3.422 1 83.88 356 LYS B C 1
ATOM 7077 O O . LYS B 1 356 ? -25.375 15.281 2.955 1 83.88 356 LYS B O 1
ATOM 7082 N N . ARG B 1 357 ? -25.359 13.805 4.613 1 82.69 357 ARG B N 1
ATOM 7083 C CA . ARG B 1 357 ? -24.734 14.758 5.523 1 82.69 357 ARG B CA 1
ATOM 7084 C C . ARG B 1 357 ? -23.328 15.141 5.039 1 82.69 357 ARG B C 1
ATOM 7086 O O . ARG B 1 357 ? -22.953 16.312 5.078 1 82.69 357 ARG B O 1
ATOM 7093 N N . VAL B 1 358 ? -22.625 14.133 4.652 1 89.19 358 VAL B N 1
ATOM 7094 C CA . VAL B 1 358 ? -21.281 14.367 4.148 1 89.19 358 VAL B CA 1
ATOM 7095 C C . VAL B 1 358 ? -21.344 15.258 2.908 1 89.19 358 VAL B C 1
ATOM 7097 O O . VAL B 1 358 ? -20.562 16.203 2.773 1 89.19 358 VAL B O 1
ATOM 7100 N N . SER B 1 359 ? -22.281 14.953 2.041 1 87.06 359 SER B N 1
ATOM 7101 C CA . SER B 1 359 ? -22.422 15.727 0.81 1 87.06 359 SER B CA 1
ATOM 7102 C C . SER B 1 359 ? -22.75 17.188 1.107 1 87.06 359 SER B C 1
ATOM 7104 O O . SER B 1 359 ? -22.188 18.094 0.477 1 87.06 359 SER B O 1
ATOM 7106 N N . SER B 1 360 ? -23.547 17.391 2.037 1 83.19 360 SER B N 1
ATOM 7107 C CA . SER B 1 360 ? -23.891 18.75 2.443 1 83.19 360 SER B CA 1
ATOM 7108 C C . SER B 1 360 ? -22.688 19.484 3.023 1 83.19 360 SER B C 1
ATOM 7110 O O . SER B 1 360 ? -22.438 20.641 2.684 1 83.19 360 SER B O 1
ATOM 7112 N N . LEU B 1 361 ? -22.016 18.812 3.855 1 86.12 361 LEU B N 1
ATOM 7113 C CA . LEU B 1 361 ? -20.844 19.422 4.488 1 86.12 361 LEU B CA 1
ATOM 7114 C C . LEU B 1 361 ? -19.75 19.688 3.465 1 86.12 361 LEU B C 1
ATOM 7116 O O . LEU B 1 361 ? -19.031 20.688 3.572 1 86.12 361 LEU B O 1
ATOM 7120 N N . LEU B 1 362 ? -19.641 18.797 2.525 1 90.81 362 LEU B N 1
ATOM 7121 C CA . LEU B 1 362 ? -18.672 18.984 1.455 1 90.81 362 LEU B CA 1
ATOM 7122 C C . LEU B 1 362 ? -18.984 20.25 0.658 1 90.81 362 LEU B C 1
ATOM 7124 O O . LEU B 1 362 ? -18.078 21.031 0.352 1 90.81 362 LEU B O 1
ATOM 7128 N N . GLU B 1 363 ? -20.219 20.438 0.375 1 83 363 GLU B N 1
ATOM 7129 C CA . GLU B 1 363 ? -20.625 21.609 -0.375 1 83 363 GLU B CA 1
ATOM 7130 C C . GLU B 1 363 ? -20.328 22.891 0.397 1 83 363 GLU B C 1
ATOM 7132 O O . GLU B 1 363 ? -19.75 23.844 -0.154 1 83 363 GLU B O 1
ATOM 7137 N N . ILE B 1 364 ? -20.625 22.906 1.632 1 83.62 364 ILE B N 1
ATOM 7138 C CA . ILE B 1 364 ? -20.406 24.078 2.488 1 83.62 364 ILE B CA 1
ATOM 7139 C C . ILE B 1 364 ? -18.906 24.344 2.605 1 83.62 364 ILE B C 1
ATOM 7141 O O . ILE B 1 364 ? -18.469 25.484 2.518 1 83.62 364 ILE B O 1
ATOM 7145 N N . THR B 1 365 ? -18.172 23.312 2.758 1 89 365 THR B N 1
ATOM 7146 C CA . THR B 1 365 ? -16.719 23.438 2.938 1 89 365 THR B CA 1
ATOM 7147 C C . THR B 1 365 ? -16.062 24 1.679 1 89 365 THR B C 1
ATOM 7149 O O . THR B 1 365 ? -15.195 24.875 1.761 1 89 365 THR B O 1
ATOM 7152 N N . LYS B 1 366 ? -16.531 23.516 0.536 1 87.38 366 LYS B N 1
ATOM 7153 C CA . LYS B 1 366 ? -15.938 23.969 -0.72 1 87.38 366 LYS B CA 1
ATOM 7154 C C . LYS B 1 366 ? -16.25 25.453 -0.966 1 87.38 366 LYS B C 1
ATOM 7156 O O . LYS B 1 366 ? -15.383 26.219 -1.394 1 87.38 366 LYS B O 1
ATOM 7161 N N . VAL B 1 367 ? -17.453 25.875 -0.649 1 80.75 367 VAL B N 1
ATOM 7162 C CA . VAL B 1 367 ? -17.859 27.266 -0.8 1 80.75 367 VAL B CA 1
ATOM 7163 C C . VAL B 1 367 ? -17.031 28.156 0.142 1 80.75 367 VAL B C 1
ATOM 7165 O O . VAL B 1 367 ? -16.516 29.188 -0.267 1 80.75 367 VAL B O 1
ATOM 7168 N N . ASP B 1 368 ? -16.891 27.688 1.37 1 82.81 368 ASP B N 1
ATOM 7169 C CA . ASP B 1 368 ? -16.156 28.484 2.363 1 82.81 368 ASP B CA 1
ATOM 7170 C C . ASP B 1 368 ? -14.664 28.5 2.057 1 82.81 368 ASP B C 1
ATOM 7172 O O . ASP B 1 368 ? -13.984 29.484 2.33 1 82.81 368 ASP B O 1
ATOM 7176 N N . MET B 1 369 ? -14.195 27.5 1.476 1 89.06 369 MET B N 1
ATOM 7177 C CA . MET B 1 369 ? -12.789 27.453 1.084 1 89.06 369 MET B CA 1
ATOM 7178 C C . MET B 1 369 ? -12.516 28.422 -0.069 1 89.06 369 MET B C 1
ATOM 7180 O O . MET B 1 369 ? -11.43 29 -0.154 1 89.06 369 MET B O 1
ATOM 7184 N N . GLU B 1 370 ? -13.461 28.516 -0.931 1 83.81 370 GLU B N 1
ATOM 7185 C CA . GLU B 1 370 ? -13.32 29.484 -2.012 1 83.81 370 GLU B CA 1
ATOM 7186 C C . GLU B 1 370 ? -13.266 30.906 -1.469 1 83.81 370 GLU B C 1
ATOM 7188 O O . GLU B 1 370 ? -12.508 31.734 -1.971 1 83.81 370 GLU B O 1
ATOM 7193 N N . GLU B 1 371 ? -13.984 31.141 -0.422 1 79.81 371 GLU B N 1
ATOM 7194 C CA . GLU B 1 371 ? -14.102 32.5 0.136 1 79.81 371 GLU B CA 1
ATOM 7195 C C . GLU B 1 371 ? -12.953 32.781 1.096 1 79.81 371 GLU B C 1
ATOM 7197 O O . GLU B 1 371 ? -12.398 33.875 1.085 1 79.81 371 GLU B O 1
ATOM 7202 N N . PHE B 1 372 ? -12.578 31.797 1.896 1 85.12 372 PHE B N 1
ATOM 7203 C CA . PHE B 1 372 ? -11.68 32.094 3.006 1 85.12 372 PHE B CA 1
ATOM 7204 C C . PHE B 1 372 ? -10.391 31.297 2.875 1 85.12 372 PHE B C 1
ATOM 7206 O O . PHE B 1 372 ? -9.461 31.469 3.67 1 85.12 372 PHE B O 1
ATOM 7213 N N . GLY B 1 373 ? -10.289 30.469 1.936 1 86.31 373 GLY B N 1
ATOM 7214 C CA . GLY B 1 373 ? -9.148 29.578 1.8 1 86.31 373 GLY B CA 1
ATOM 7215 C C . GLY B 1 373 ? -7.82 30.297 1.766 1 86.31 373 GLY B C 1
ATOM 7216 O O . GLY B 1 373 ? -6.82 29.797 2.287 1 86.31 373 GLY B O 1
ATOM 7217 N N . ALA B 1 374 ? -7.82 31.438 1.247 1 83.19 374 ALA B N 1
ATOM 7218 C CA . ALA B 1 374 ? -6.59 32.219 1.106 1 83.19 374 ALA B CA 1
ATOM 7219 C C . ALA B 1 374 ? -6.094 32.688 2.463 1 83.19 374 ALA B C 1
ATOM 7221 O O . ALA B 1 374 ? -4.898 32.938 2.639 1 83.19 374 ALA B O 1
ATOM 7222 N N . THR B 1 375 ? -6.977 32.812 3.447 1 82.12 375 THR B N 1
ATOM 7223 C CA . THR B 1 375 ? -6.613 33.312 4.77 1 82.12 375 THR B CA 1
ATOM 7224 C C . THR B 1 375 ? -6.141 32.188 5.668 1 82.12 375 THR B C 1
ATOM 7226 O O . THR B 1 375 ? -5.66 32.406 6.777 1 82.12 375 THR B O 1
ATOM 7229 N N . VAL B 1 376 ? -6.262 31.016 5.215 1 82.81 376 VAL B N 1
ATOM 7230 C CA . VAL B 1 376 ? -5.871 29.844 5.996 1 82.81 376 VAL B CA 1
ATOM 7231 C C . VAL B 1 376 ? -4.414 29.484 5.707 1 82.81 376 VAL B C 1
ATOM 7233 O O . VAL B 1 376 ? -3.973 29.547 4.559 1 82.81 376 VAL B O 1
ATOM 7236 N N . GLU B 1 377 ? -3.693 29.188 6.84 1 77.94 377 GLU B N 1
ATOM 7237 C CA . GLU B 1 377 ? -2.311 28.75 6.66 1 77.94 377 GLU B CA 1
ATOM 7238 C C . GLU B 1 377 ? -2.225 27.516 5.758 1 77.94 377 GLU B C 1
ATOM 7240 O O . GLU B 1 377 ? -3.068 26.625 5.84 1 77.94 377 GLU B O 1
ATOM 7245 N N . PRO B 1 378 ? -1.216 27.469 5.004 1 80.25 378 PRO B N 1
ATOM 7246 C CA . PRO B 1 378 ? -1.134 26.438 3.969 1 80.25 378 PRO B CA 1
ATOM 7247 C C . PRO B 1 378 ? -1.188 25.016 4.543 1 80.25 378 PRO B C 1
ATOM 7249 O O . PRO B 1 378 ? -1.92 24.172 4.031 1 80.25 378 PRO B O 1
ATOM 7252 N N . PRO B 1 379 ? -0.496 24.688 5.633 1 77.06 379 PRO B N 1
ATOM 7253 C CA . PRO B 1 379 ? -0.604 23.312 6.145 1 77.06 379 PRO B CA 1
ATOM 7254 C C . PRO B 1 379 ? -2.02 22.969 6.594 1 77.06 379 PRO B C 1
ATOM 7256 O O . PRO B 1 379 ? -2.461 21.828 6.422 1 77.06 379 PRO B O 1
ATOM 7259 N N . ALA B 1 380 ? -2.65 23.969 7.137 1 79.62 380 ALA B N 1
ATOM 7260 C CA . ALA B 1 380 ? -4.023 23.734 7.582 1 79.62 380 ALA B CA 1
ATOM 7261 C C . ALA B 1 380 ? -4.969 23.578 6.395 1 79.62 380 ALA B C 1
ATOM 7263 O O . ALA B 1 380 ? -5.895 22.766 6.426 1 79.62 380 ALA B O 1
ATOM 7264 N N . ARG B 1 381 ? -4.766 24.328 5.438 1 87.19 381 ARG B N 1
ATOM 7265 C CA . ARG B 1 381 ? -5.555 24.266 4.215 1 87.19 381 ARG B CA 1
ATOM 7266 C C . ARG B 1 381 ? -5.398 22.906 3.541 1 87.19 381 ARG B C 1
ATOM 7268 O O . ARG B 1 381 ? -6.383 22.297 3.121 1 87.19 381 ARG B O 1
ATOM 7275 N N . ASP B 1 382 ? -4.168 22.578 3.523 1 84.31 382 ASP B N 1
ATOM 7276 C CA . ASP B 1 382 ? -3.885 21.297 2.904 1 84.31 382 ASP B CA 1
ATOM 7277 C C . ASP B 1 382 ? -4.52 20.156 3.695 1 84.31 382 ASP B C 1
ATOM 7279 O O . ASP B 1 382 ? -5.031 19.188 3.111 1 84.31 382 ASP B O 1
ATOM 7283 N N . ALA B 1 383 ? -4.426 20.234 4.906 1 84.75 383 ALA B N 1
ATOM 7284 C CA . ALA B 1 383 ? -5.035 19.234 5.766 1 84.75 383 ALA B CA 1
ATOM 7285 C C . ALA B 1 383 ? -6.543 19.156 5.551 1 84.75 383 ALA B C 1
ATOM 7287 O O . ALA B 1 383 ? -7.133 18.078 5.555 1 84.75 383 ALA B O 1
ATOM 7288 N N . LEU B 1 384 ? -7.156 20.281 5.418 1 89.81 384 LEU B N 1
ATOM 7289 C CA . LEU B 1 384 ? -8.594 20.328 5.18 1 89.81 384 LEU B CA 1
ATOM 7290 C C . LEU B 1 384 ? -8.945 19.688 3.842 1 89.81 384 LEU B C 1
ATOM 7292 O O . LEU B 1 384 ? -9.914 18.938 3.742 1 89.81 384 LEU B O 1
ATOM 7296 N N . TRP B 1 385 ? -8.172 19.984 2.881 1 90.31 385 TRP B N 1
ATOM 7297 C CA . TRP B 1 385 ? -8.422 19.406 1.567 1 90.31 385 TRP B CA 1
ATOM 7298 C C . TRP B 1 385 ? -8.25 17.891 1.605 1 90.31 385 TRP B C 1
ATOM 7300 O O . TRP B 1 385 ? -8.953 17.156 0.899 1 90.31 385 TRP B O 1
ATOM 7310 N N . THR B 1 386 ? -7.34 17.469 2.377 1 88.06 386 THR B N 1
ATOM 7311 C CA . THR B 1 386 ? -7.168 16.031 2.543 1 88.06 386 THR B CA 1
ATOM 7312 C C . THR B 1 386 ? -8.438 15.398 3.105 1 88.06 386 THR B C 1
ATOM 7314 O O . THR B 1 386 ? -8.836 14.312 2.678 1 88.06 386 THR B O 1
ATOM 7317 N N . LYS B 1 387 ? -9.023 16.047 4.059 1 90.56 387 LYS B N 1
ATOM 7318 C CA . LYS B 1 387 ? -10.258 15.523 4.645 1 90.56 387 LYS B CA 1
ATOM 7319 C C . LYS B 1 387 ? -11.406 15.562 3.639 1 90.56 387 LYS B C 1
ATOM 7321 O O . LYS B 1 387 ? -12.25 14.664 3.623 1 90.56 387 LYS B O 1
ATOM 7326 N N . VAL B 1 388 ? -11.445 16.594 2.822 1 92.12 388 VAL B N 1
ATOM 7327 C CA . VAL B 1 388 ? -12.461 16.703 1.782 1 92.12 388 VAL B CA 1
ATOM 7328 C C . VAL B 1 388 ? -12.344 15.547 0.805 1 92.12 388 VAL B C 1
ATOM 7330 O O . VAL B 1 388 ? -13.336 14.867 0.515 1 92.12 388 VAL B O 1
ATOM 7333 N N . ARG B 1 389 ? -11.18 15.305 0.39 1 88.38 389 ARG B N 1
ATOM 7334 C CA . ARG B 1 389 ? -10.953 14.227 -0.569 1 88.38 389 ARG B CA 1
ATOM 7335 C C . ARG B 1 389 ? -11.305 12.875 0.037 1 88.38 389 ARG B C 1
ATOM 7337 O O . ARG B 1 389 ? -11.883 12.016 -0.634 1 88.38 389 ARG B O 1
ATOM 7344 N N . ALA B 1 390 ? -10.914 12.68 1.218 1 87.19 390 ALA B N 1
ATOM 7345 C CA . ALA B 1 390 ? -11.219 11.422 1.905 1 87.19 390 ALA B CA 1
ATOM 7346 C C . ALA B 1 390 ? -12.719 11.203 2.002 1 87.19 390 ALA B C 1
ATOM 7348 O O . ALA B 1 390 ? -13.211 10.086 1.804 1 87.19 390 ALA B O 1
ATOM 7349 N N . ALA B 1 391 ? -13.422 12.234 2.318 1 90.94 391 ALA B N 1
ATOM 7350 C CA . ALA B 1 391 ? -14.875 12.141 2.43 1 90.94 391 ALA B CA 1
ATOM 7351 C C . ALA B 1 391 ? -15.508 11.844 1.075 1 90.94 391 ALA B C 1
ATOM 7353 O O . ALA B 1 391 ? -16.438 11.039 0.98 1 90.94 391 ALA B O 1
ATOM 7354 N N . GLU B 1 392 ? -15.016 12.414 0.064 1 89.44 392 GLU B N 1
ATOM 7355 C CA . GLU B 1 392 ? -15.516 12.164 -1.284 1 89.44 392 GLU B CA 1
ATOM 7356 C C . GLU B 1 392 ? -15.281 10.719 -1.704 1 89.44 392 GLU B C 1
ATOM 7358 O O . GLU B 1 392 ? -16.141 10.102 -2.334 1 89.44 392 GLU B O 1
ATOM 7363 N N . GLU B 1 393 ? -14.188 10.273 -1.357 1 84 393 GLU B N 1
ATOM 7364 C CA . GLU B 1 393 ? -13.82 8.906 -1.729 1 84 393 GLU B CA 1
ATOM 7365 C C . GLU B 1 393 ? -14.75 7.887 -1.075 1 84 393 GLU B C 1
ATOM 7367 O O . GLU B 1 393 ? -15.148 6.91 -1.708 1 84 393 GLU B O 1
ATOM 7372 N N . VAL B 1 394 ? -15.023 8.109 0.154 1 86.38 394 VAL B N 1
ATOM 7373 C CA . VAL B 1 394 ? -15.875 7.176 0.882 1 86.38 394 VAL B CA 1
ATOM 7374 C C . VAL B 1 394 ? -17.266 7.145 0.254 1 86.38 394 VAL B C 1
ATOM 7376 O O . VAL B 1 394 ? -17.859 6.074 0.082 1 86.38 394 VAL B O 1
ATOM 7379 N N . VAL B 1 395 ? -17.719 8.281 -0.149 1 85.88 395 VAL B N 1
ATOM 7380 C CA . VAL B 1 395 ? -19.062 8.367 -0.728 1 85.88 395 VAL B CA 1
ATOM 7381 C C . VAL B 1 395 ? -19.062 7.727 -2.111 1 85.88 395 VAL B C 1
ATOM 7383 O O . VAL B 1 395 ? -20.016 7.031 -2.475 1 85.88 395 VAL B O 1
ATOM 7386 N N . ARG B 1 396 ? -18.078 7.844 -2.795 1 80.19 396 ARG B N 1
ATOM 7387 C CA . ARG B 1 396 ? -18 7.316 -4.152 1 80.19 396 ARG B CA 1
ATOM 7388 C C . ARG B 1 396 ? -17.891 5.797 -4.145 1 80.19 396 ARG B C 1
ATOM 7390 O O . ARG B 1 396 ? -18.547 5.121 -4.945 1 80.19 396 ARG B O 1
ATOM 7397 N N . HIS B 1 397 ? -17.141 5.148 -3.357 1 74.44 397 HIS B N 1
ATOM 7398 C CA . HIS B 1 397 ? -16.812 3.725 -3.391 1 74.44 397 HIS B CA 1
ATOM 7399 C C . HIS B 1 397 ? -17.922 2.896 -2.744 1 74.44 397 HIS B C 1
ATOM 7401 O O . HIS B 1 397 ? -18.172 1.756 -3.145 1 74.44 397 HIS B O 1
ATOM 7407 N N . GLU B 1 398 ? -18.594 3.396 -1.754 1 64.31 398 GLU B N 1
ATOM 7408 C CA . GLU B 1 398 ? -19.391 2.527 -0.895 1 64.31 398 GLU B CA 1
ATOM 7409 C C . GLU B 1 398 ? -20.844 2.471 -1.363 1 64.31 398 GLU B C 1
ATOM 7411 O O . GLU B 1 398 ? -21.719 2.016 -0.627 1 64.31 398 GLU B O 1
ATOM 7416 N N . LYS B 1 399 ? -21.094 2.695 -2.641 1 59.94 399 LYS B N 1
ATOM 7417 C CA . LYS B 1 399 ? -22.484 2.869 -3.01 1 59.94 399 LYS B CA 1
ATOM 7418 C C . LYS B 1 399 ? -23.172 1.522 -3.232 1 59.94 399 LYS B C 1
ATOM 7420 O O . LYS B 1 399 ? -24.328 1.332 -2.84 1 59.94 399 LYS B O 1
ATOM 7425 N N . SER B 1 400 ? -22.453 0.602 -3.785 1 62.41 400 SER B N 1
ATOM 7426 C CA . SER B 1 400 ? -23.25 -0.547 -4.223 1 62.41 400 SER B CA 1
ATOM 7427 C C . SER B 1 400 ? -23.438 -1.549 -3.09 1 62.41 400 SER B C 1
ATOM 7429 O O . SER B 1 400 ? -24.531 -2.078 -2.902 1 62.41 400 SER B O 1
ATOM 7431 N N . TYR B 1 401 ? -22.469 -1.869 -2.291 1 69.25 401 TYR B N 1
ATOM 7432 C CA . TYR B 1 401 ? -22.562 -2.775 -1.152 1 69.25 401 TYR B CA 1
ATOM 7433 C C . TYR B 1 401 ? -22.094 -2.098 0.129 1 69.25 401 TYR B C 1
ATOM 7435 O O . TYR B 1 401 ? -20.969 -1.58 0.19 1 69.25 401 TYR B O 1
ATOM 7443 N N . VAL B 1 402 ? -23.172 -1.977 1.039 1 75.56 402 VAL B N 1
ATOM 7444 C CA . VAL B 1 402 ? -22.875 -1.267 2.277 1 75.56 402 VAL B CA 1
ATOM 7445 C C . VAL B 1 402 ? -22.75 -2.262 3.428 1 75.56 402 VAL B C 1
ATOM 7447 O O . VAL B 1 402 ? -23.625 -3.104 3.625 1 75.56 402 VAL B O 1
ATOM 7450 N N . SER B 1 403 ? -21.547 -2.248 3.984 1 78.31 403 SER B N 1
ATOM 7451 C CA . SER B 1 403 ? -21.266 -3.104 5.133 1 78.31 403 SER B CA 1
ATOM 7452 C C . SER B 1 403 ? -21.062 -2.281 6.398 1 78.31 403 SER B C 1
ATOM 7454 O O . SER B 1 403 ? -21.25 -1.062 6.391 1 78.31 403 SER B O 1
ATOM 7456 N N . ALA B 1 404 ? -20.859 -2.998 7.48 1 78.88 404 ALA B N 1
ATOM 7457 C CA . ALA B 1 404 ? -20.516 -2.324 8.727 1 78.88 404 ALA B CA 1
ATOM 7458 C C . ALA B 1 404 ? -19.266 -1.47 8.57 1 78.88 404 ALA B C 1
ATOM 7460 O O . ALA B 1 404 ? -19.156 -0.397 9.172 1 78.88 404 ALA B O 1
ATOM 7461 N N . PHE B 1 405 ? -18.406 -1.895 7.742 1 81.25 405 PHE B N 1
ATOM 7462 C CA . PHE B 1 405 ? -17.172 -1.143 7.508 1 81.25 405 PHE B CA 1
ATOM 7463 C C . PHE B 1 405 ? -17.453 0.121 6.703 1 81.25 405 PHE B C 1
ATOM 7465 O O . PHE B 1 405 ? -16.828 1.158 6.926 1 81.25 405 PHE B O 1
ATOM 7472 N N . SER B 1 406 ? -18.375 0.004 5.824 1 83.12 406 SER B N 1
ATOM 7473 C CA . SER B 1 406 ? -18.781 1.189 5.074 1 83.12 406 SER B CA 1
ATOM 7474 C C . SER B 1 406 ? -19.297 2.279 6.004 1 83.12 406 SER B C 1
ATOM 7476 O O . SER B 1 406 ? -18.984 3.457 5.828 1 83.12 406 SER B O 1
ATOM 7478 N N . GLN B 1 407 ? -20.047 1.839 6.949 1 81.06 407 GLN B N 1
ATOM 7479 C CA . GLN B 1 407 ? -20.578 2.779 7.934 1 81.06 407 GLN B CA 1
ATOM 7480 C C . GLN B 1 407 ? -19.469 3.402 8.758 1 81.06 407 GLN B C 1
ATOM 7482 O O . GLN B 1 407 ? -19.469 4.609 9.016 1 81.06 407 GLN B O 1
ATOM 7487 N N . MET B 1 408 ? -18.609 2.584 9.117 1 83.62 408 MET B N 1
ATOM 7488 C CA . MET B 1 408 ? -17.469 3.07 9.883 1 83.62 408 MET B CA 1
ATOM 7489 C C . MET B 1 408 ? -16.672 4.105 9.086 1 83.62 408 MET B C 1
ATOM 7491 O O . MET B 1 408 ? -16.297 5.145 9.625 1 83.62 408 MET B O 1
ATOM 7495 N N . HIS B 1 409 ? -16.469 3.816 7.84 1 85.38 409 HIS B N 1
ATOM 7496 C CA . HIS B 1 409 ? -15.68 4.703 6.988 1 85.38 409 HIS B CA 1
ATOM 7497 C C . HIS B 1 409 ? -16.359 6.055 6.824 1 85.38 409 HIS B C 1
ATOM 7499 O O . HIS B 1 409 ? -15.719 7.102 6.914 1 85.38 409 HIS B O 1
ATOM 7505 N N . ILE B 1 410 ? -17.641 6.023 6.617 1 88.56 410 ILE B N 1
ATOM 7506 C CA . ILE B 1 410 ? -18.344 7.273 6.336 1 88.56 410 ILE B CA 1
ATOM 7507 C C . ILE B 1 410 ? -18.453 8.094 7.617 1 88.56 410 ILE B C 1
ATOM 7509 O O . ILE B 1 410 ? -18.375 9.328 7.586 1 88.56 410 ILE B O 1
ATOM 7513 N N . ASP B 1 411 ? -18.641 7.445 8.703 1 86.38 411 ASP B N 1
ATOM 7514 C CA . ASP B 1 411 ? -18.703 8.156 9.977 1 86.38 411 ASP B CA 1
ATOM 7515 C C . ASP B 1 411 ? -17.359 8.789 10.32 1 86.38 411 ASP B C 1
ATOM 7517 O O . ASP B 1 411 ? -17.297 9.93 10.789 1 86.38 411 ASP B O 1
ATOM 7521 N N . THR B 1 412 ? -16.359 8.016 10.07 1 88.12 412 THR B N 1
ATOM 7522 C CA . THR B 1 412 ? -15.023 8.531 10.328 1 88.12 412 THR B CA 1
ATOM 7523 C C . THR B 1 412 ? -14.719 9.727 9.43 1 88.12 412 THR B C 1
ATOM 7525 O O . THR B 1 412 ? -14.172 10.734 9.898 1 88.12 412 THR B O 1
ATOM 7528 N N . ALA B 1 413 ? -15.055 9.586 8.211 1 89.44 413 ALA B N 1
ATOM 7529 C CA . ALA B 1 413 ? -14.828 10.68 7.27 1 89.44 413 ALA B CA 1
ATOM 7530 C C . ALA B 1 413 ? -15.633 11.914 7.656 1 89.44 413 ALA B C 1
ATOM 7532 O O . ALA B 1 413 ? -15.133 13.039 7.578 1 89.44 413 ALA B O 1
ATOM 7533 N N . LEU B 1 414 ? -16.828 11.711 8.047 1 89.56 414 LEU B N 1
ATOM 7534 C CA . LEU B 1 414 ? -17.703 12.812 8.453 1 89.56 414 LEU B CA 1
ATOM 7535 C C . LEU B 1 414 ? -17.141 13.539 9.672 1 89.56 414 LEU B C 1
ATOM 7537 O O . LEU B 1 414 ? -17.031 14.766 9.672 1 89.56 414 LEU B O 1
ATOM 7541 N N . ASN B 1 415 ? -16.781 12.781 10.625 1 87.69 415 ASN B N 1
ATOM 7542 C CA . ASN B 1 415 ? -16.234 13.359 11.844 1 87.69 415 ASN B CA 1
ATOM 7543 C C . ASN B 1 415 ? -14.945 14.125 11.578 1 87.69 415 ASN B C 1
ATOM 7545 O O . ASN B 1 415 ? -14.734 15.211 12.125 1 87.69 415 ASN B O 1
ATOM 7549 N N . ALA B 1 416 ? -14.133 13.531 10.805 1 90.06 416 ALA B N 1
ATOM 7550 C CA . ALA B 1 416 ? -12.867 14.172 10.477 1 90.06 416 ALA B CA 1
ATOM 7551 C C . ALA B 1 416 ? -13.094 15.477 9.719 1 90.06 416 ALA B C 1
ATOM 7553 O O . ALA B 1 416 ? -12.438 16.484 9.992 1 90.06 416 ALA B O 1
ATOM 7554 N N . LEU B 1 417 ? -14 15.422 8.828 1 91.25 417 LEU B N 1
ATOM 7555 C CA . LEU B 1 417 ? -14.305 16.609 8.047 1 91.25 417 LEU B CA 1
ATOM 7556 C C . LEU B 1 417 ? -14.922 17.688 8.922 1 91.25 417 LEU B C 1
ATOM 7558 O O . LEU B 1 417 ? -14.57 18.875 8.797 1 91.25 417 LEU B O 1
ATOM 7562 N N . GLU B 1 418 ? -15.773 17.312 9.758 1 88.44 418 GLU B N 1
ATOM 7563 C CA . GLU B 1 418 ? -16.406 18.25 10.672 1 88.44 418 GLU B CA 1
ATOM 7564 C C . GLU B 1 418 ? -15.375 18.922 11.586 1 88.44 418 GLU B C 1
ATOM 7566 O O . GLU B 1 418 ? -15.398 20.125 11.781 1 88.44 418 GLU B O 1
ATOM 7571 N N . LYS B 1 419 ? -14.594 18.125 12.094 1 87.25 419 LYS B N 1
ATOM 7572 C CA . LYS B 1 419 ? -13.555 18.641 12.984 1 87.25 419 LYS B CA 1
ATOM 7573 C C . LYS B 1 419 ? -12.617 19.594 12.25 1 87.25 419 LYS B C 1
ATOM 7575 O O . LYS B 1 419 ? -12.258 20.656 12.773 1 87.25 419 LYS B O 1
ATOM 7580 N N . ALA B 1 420 ? -12.227 19.219 11.094 1 88.75 420 ALA B N 1
ATOM 7581 C CA . ALA B 1 420 ? -11.336 20.062 10.297 1 88.75 420 ALA B CA 1
ATOM 7582 C C . ALA B 1 420 ? -12.016 21.375 9.914 1 88.75 420 ALA B C 1
ATOM 7584 O O . ALA B 1 420 ? -11.398 22.438 9.969 1 88.75 420 ALA B O 1
ATOM 7585 N N . TYR B 1 421 ? -13.25 21.297 9.547 1 89.62 421 TYR B N 1
ATOM 7586 C CA . TYR B 1 421 ? -14.008 22.484 9.211 1 89.62 421 TYR B CA 1
ATOM 7587 C C . TYR B 1 421 ? -14.117 23.422 10.414 1 89.62 421 TYR B C 1
ATOM 7589 O O . TYR B 1 421 ? -13.875 24.625 10.297 1 89.62 421 TYR B O 1
ATOM 7597 N N . ASN B 1 422 ? -14.438 22.875 11.477 1 84.75 422 ASN B N 1
ATOM 7598 C CA . ASN B 1 422 ? -14.68 23.656 12.68 1 84.75 422 ASN B CA 1
ATOM 7599 C C . ASN B 1 422 ? -13.398 24.328 13.18 1 84.75 422 ASN B C 1
ATOM 7601 O O . ASN B 1 422 ? -13.445 25.422 13.742 1 84.75 422 ASN B O 1
ATOM 7605 N N . SER B 1 423 ? -12.367 23.688 12.953 1 82.56 423 SER B N 1
ATOM 7606 C CA . SER B 1 423 ? -11.109 24.234 13.461 1 82.56 423 SER B CA 1
ATOM 7607 C C . SER B 1 423 ? -10.5 25.219 12.469 1 82.56 423 SER B C 1
ATOM 7609 O O . SER B 1 423 ? -9.789 26.141 12.867 1 82.56 423 SER B O 1
ATOM 7611 N N . THR B 1 424 ? -10.812 25.078 11.227 1 84.88 424 THR B N 1
ATOM 7612 C CA . THR B 1 424 ? -10.078 25.844 10.219 1 84.88 424 THR B CA 1
ATOM 7613 C C . THR B 1 424 ? -10.953 26.953 9.641 1 84.88 424 THR B C 1
ATOM 7615 O O . THR B 1 424 ? -10.484 28.078 9.445 1 84.88 424 THR B O 1
ATOM 7618 N N . LEU B 1 425 ? -12.242 26.672 9.391 1 85.5 425 LEU B N 1
ATOM 7619 C CA . LEU B 1 425 ? -13.062 27.609 8.625 1 85.5 425 LEU B CA 1
ATOM 7620 C C . LEU B 1 425 ? -14.125 28.25 9.508 1 85.5 425 LEU B C 1
ATOM 7622 O O . LEU B 1 425 ? -14.438 29.438 9.352 1 85.5 425 LEU B O 1
ATOM 7626 N N . ALA B 1 426 ? -14.609 27.516 10.445 1 82 426 ALA B N 1
ATOM 7627 C CA . ALA B 1 426 ? -15.75 27.969 11.227 1 82 426 ALA B CA 1
ATOM 7628 C C . ALA B 1 426 ? -15.438 29.297 11.93 1 82 426 ALA B C 1
ATOM 7630 O O . ALA B 1 426 ? -16.234 30.234 11.883 1 82 426 ALA B O 1
ATOM 7631 N N . PRO B 1 427 ? -14.305 29.453 12.539 1 78.75 427 PRO B N 1
ATOM 7632 C CA . PRO B 1 427 ? -14.008 30.719 13.195 1 78.75 427 PRO B CA 1
ATOM 7633 C C . PRO B 1 427 ? -13.922 31.891 12.211 1 78.75 427 PRO B C 1
ATOM 7635 O O . PRO B 1 427 ? -14.297 33 12.555 1 78.75 427 PRO B O 1
ATOM 7638 N N . ARG B 1 428 ? -13.477 31.656 11.062 1 80.38 428 ARG B N 1
ATOM 7639 C CA . ARG B 1 428 ? -13.367 32.688 10.039 1 80.38 428 ARG B CA 1
ATOM 7640 C C . ARG B 1 428 ? -14.734 33.094 9.508 1 80.38 428 ARG B C 1
ATOM 7642 O O . ARG B 1 428 ? -15.008 34.25 9.273 1 80.38 428 ARG B O 1
ATOM 7649 N N . VAL B 1 429 ? -15.516 32.125 9.336 1 75.62 429 VAL B N 1
ATOM 7650 C CA . VAL B 1 429 ? -16.875 32.375 8.883 1 75.62 429 VAL B CA 1
ATOM 7651 C C . VAL B 1 429 ? -17.656 33.125 9.953 1 75.62 429 VAL B C 1
ATOM 7653 O O . VAL B 1 429 ? -18.359 34.094 9.648 1 75.62 429 VAL B O 1
ATOM 7656 N N . GLU B 1 430 ? -17.484 32.719 11.141 1 73.44 430 GLU B N 1
ATOM 7657 C CA . GLU B 1 430 ? -18.141 33.406 12.25 1 73.44 430 GLU B CA 1
ATOM 7658 C C . GLU B 1 430 ? -17.641 34.844 12.398 1 73.44 430 GLU B C 1
ATOM 7660 O O . GLU B 1 430 ? -18.438 35.75 12.641 1 73.44 430 GLU B O 1
ATOM 7665 N N . GLY B 1 431 ? -16.375 34.969 12.32 1 71.88 431 GLY B N 1
ATOM 7666 C CA . GLY B 1 431 ? -15.82 36.281 12.375 1 71.88 431 GLY B CA 1
ATOM 7667 C C . GLY B 1 431 ? -16.328 37.188 11.266 1 71.88 431 GLY B C 1
ATOM 7668 O O . GLY B 1 431 ? -16.672 38.344 11.508 1 71.88 431 GLY B O 1
ATOM 7669 N N . ALA B 1 432 ? -16.391 36.719 10.102 1 69.81 432 ALA B N 1
ATOM 7670 C CA . ALA B 1 432 ? -16.875 37.5 8.953 1 69.81 432 ALA B CA 1
ATOM 7671 C C . ALA B 1 432 ? -18.359 37.812 9.102 1 69.81 432 ALA B C 1
ATOM 7673 O O . ALA B 1 432 ? -18.812 38.906 8.727 1 69.81 432 ALA B O 1
ATOM 7674 N N . THR B 1 433 ? -19 36.875 9.609 1 67.69 433 THR B N 1
ATOM 7675 C CA . THR B 1 433 ? -20.422 37.062 9.844 1 67.69 433 THR B CA 1
ATOM 7676 C C . THR B 1 433 ? -20.656 38.125 10.914 1 67.69 433 THR B C 1
ATOM 7678 O O . THR B 1 433 ? -21.531 39 10.766 1 67.69 433 THR B O 1
ATOM 7681 N N . GLN B 1 434 ? -19.906 38.125 11.922 1 68.81 434 GLN B N 1
ATOM 7682 C CA . GLN B 1 434 ? -20.031 39.094 12.977 1 68.81 434 GLN B CA 1
ATOM 7683 C C . GLN B 1 434 ? -19.688 40.5 12.469 1 68.81 434 GLN B C 1
ATOM 7685 O O . GLN B 1 434 ? -20.359 41.469 12.805 1 68.81 434 GLN B O 1
ATOM 7690 N N . LYS B 1 435 ? -18.703 40.531 11.711 1 68.25 435 LYS B N 1
ATOM 7691 C CA . LYS B 1 435 ? -18.328 41.812 11.125 1 68.25 435 LYS B CA 1
ATOM 7692 C C . LYS B 1 435 ? -19.438 42.344 10.203 1 68.25 435 LYS B C 1
ATOM 7694 O O . LYS B 1 435 ? -19.734 43.531 10.195 1 68.25 435 LYS B O 1
ATOM 7699 N N . ALA B 1 436 ? -20.016 41.375 9.492 1 65 436 ALA B N 1
ATOM 7700 C CA . ALA B 1 436 ? -21.094 41.75 8.578 1 65 436 ALA B CA 1
ATOM 7701 C C . ALA B 1 436 ? -22.328 42.219 9.344 1 65 436 ALA B C 1
ATOM 7703 O O . ALA B 1 436 ? -22.984 43.188 8.953 1 65 436 ALA B O 1
ATOM 7704 N N . VAL B 1 437 ? -22.547 41.531 10.398 1 66.38 437 VAL B N 1
ATOM 7705 C CA . VAL B 1 437 ? -23.688 41.875 11.227 1 66.38 437 VAL B CA 1
ATOM 7706 C C . VAL B 1 437 ? -23.453 43.219 11.898 1 66.38 437 VAL B C 1
ATOM 7708 O O . VAL B 1 437 ? -24.359 44.062 11.945 1 66.38 437 VAL B O 1
ATOM 7711 N N . LYS B 1 438 ? -22.328 43.469 12.305 1 67.06 438 LYS B N 1
ATOM 7712 C CA . LYS B 1 438 ? -21.969 44.75 12.906 1 67.06 438 LYS B CA 1
ATOM 7713 C C . LYS B 1 438 ? -22.062 45.875 11.883 1 67.06 438 LYS B C 1
ATOM 7715 O O . LYS B 1 438 ? -22.594 46.938 12.18 1 67.06 438 LYS B O 1
ATOM 7720 N N . ALA B 1 439 ? -21.578 45.594 10.75 1 67.38 439 ALA B N 1
ATOM 7721 C CA . ALA B 1 439 ? -21.641 46.562 9.68 1 67.38 439 ALA B CA 1
ATOM 7722 C C . ALA B 1 439 ? -23.094 46.875 9.305 1 67.38 439 ALA B C 1
ATOM 7724 O O . ALA B 1 439 ? -23.438 48 8.992 1 67.38 439 ALA B O 1
ATOM 7725 N N . ALA B 1 440 ? -23.844 45.781 9.375 1 67.5 440 ALA B N 1
ATOM 7726 C CA . ALA B 1 440 ? -25.266 45.938 9.062 1 67.5 440 ALA B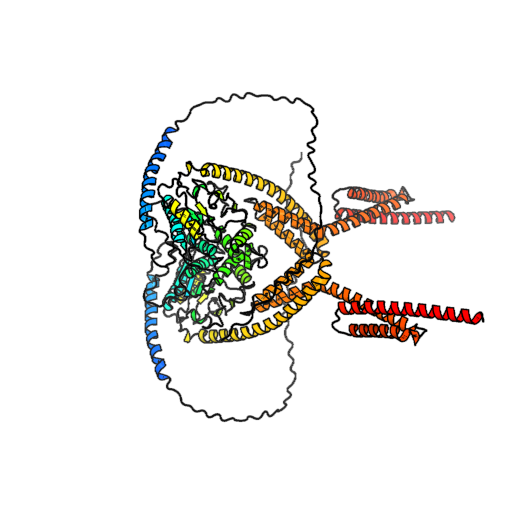 CA 1
ATOM 7727 C C . ALA B 1 440 ? -25.969 46.812 10.109 1 67.5 440 ALA B C 1
ATOM 7729 O O . ALA B 1 440 ? -26.734 47.719 9.766 1 67.5 440 ALA B O 1
ATOM 7730 N N . HIS B 1 441 ? -25.625 46.594 11.289 1 69.19 441 HIS B N 1
ATOM 7731 C CA . HIS B 1 441 ? -26.219 47.375 12.367 1 69.19 441 HIS B CA 1
ATOM 7732 C C . HIS B 1 441 ? -25.797 48.844 12.266 1 69.19 441 HIS B C 1
ATOM 7734 O O . HIS B 1 441 ? -26.594 49.75 12.477 1 69.19 441 HIS B O 1
ATOM 7740 N N . ASN B 1 442 ? -24.547 49.031 11.945 1 71.62 442 ASN B N 1
ATOM 7741 C CA . ASN B 1 442 ? -24.047 50.406 11.758 1 71.62 442 ASN B CA 1
ATOM 7742 C C . ASN B 1 442 ? -24.75 51.094 10.594 1 71.62 442 ASN B C 1
ATOM 7744 O O . ASN B 1 442 ? -25.094 52.281 10.695 1 71.62 442 ASN B O 1
ATOM 7748 N N . ALA B 1 443 ? -24.984 50.375 9.555 1 71.69 443 ALA B N 1
ATOM 7749 C CA . ALA B 1 443 ? -25.656 50.938 8.383 1 71.69 443 ALA B CA 1
ATOM 7750 C C . ALA B 1 443 ? -27.109 51.25 8.688 1 71.69 443 ALA B C 1
ATOM 7752 O O . ALA B 1 443 ? -27.625 52.281 8.25 1 71.69 443 ALA B O 1
ATOM 7753 N N . ILE B 1 444 ? -27.703 50.375 9.422 1 70.06 444 ILE B N 1
ATOM 7754 C CA . ILE B 1 444 ? -29.094 50.594 9.805 1 70.06 444 ILE B CA 1
ATOM 7755 C C . ILE B 1 444 ? -29.203 51.844 10.711 1 70.06 444 ILE B C 1
ATOM 7757 O O . ILE B 1 444 ? -30.031 52.719 10.484 1 70.06 444 ILE B O 1
ATOM 7761 N N . SER B 1 445 ? -28.297 51.906 11.609 1 73.06 445 SER B N 1
ATOM 7762 C CA . SER B 1 445 ? -28.281 53.031 12.531 1 73.06 445 SER B CA 1
ATOM 7763 C C . SER B 1 445 ? -28.016 54.344 11.797 1 73.06 445 SER B C 1
ATOM 7765 O O . SER B 1 445 ? -28.672 55.344 12.062 1 73.06 445 SER B O 1
ATOM 7767 N N . ALA B 1 446 ? -27.047 54.312 10.953 1 74.44 446 ALA B N 1
ATOM 7768 C CA . ALA B 1 446 ? -26.719 55.5 10.172 1 74.44 446 ALA B CA 1
ATOM 7769 C C . ALA B 1 446 ? -27.891 55.906 9.273 1 74.44 446 ALA B C 1
ATOM 7771 O O . ALA B 1 446 ? -28.188 57.094 9.125 1 74.44 446 ALA B O 1
ATOM 7772 N N . GLY B 1 447 ? -28.547 54.969 8.688 1 70.31 447 GLY B N 1
ATOM 7773 C CA . GLY B 1 447 ? -29.703 55.219 7.859 1 70.31 447 GLY B CA 1
ATOM 7774 C C . GLY B 1 447 ? -30.875 55.812 8.633 1 70.31 447 GLY B C 1
ATOM 7775 O O . GLY B 1 447 ? -31.516 56.75 8.188 1 70.31 447 GLY B O 1
ATOM 7776 N N . GLU B 1 448 ? -31.047 55.25 9.781 1 74.12 448 GLU B N 1
ATOM 7777 C CA . GLU B 1 448 ? -32.156 55.688 10.625 1 74.12 448 GLU B CA 1
ATOM 7778 C C . GLU B 1 448 ? -31.875 57.125 11.148 1 74.12 448 GLU B C 1
ATOM 7780 O O . GLU B 1 448 ? -32.781 57.938 11.242 1 74.12 448 GLU B O 1
ATOM 7785 N N . ARG B 1 449 ? -30.688 57.469 11.383 1 74.81 449 ARG B N 1
ATOM 7786 C CA . ARG B 1 449 ? -30.312 58.781 11.836 1 74.81 449 ARG B CA 1
ATOM 7787 C C . ARG B 1 449 ? -30.578 59.844 10.758 1 74.81 449 ARG B C 1
ATOM 7789 O O . ARG B 1 449 ? -31.109 60.906 11.047 1 74.81 449 ARG B O 1
ATOM 7796 N N . ILE B 1 450 ? -30.25 59.469 9.586 1 76.12 450 ILE B N 1
ATOM 7797 C CA . ILE B 1 450 ? -30.422 60.406 8.492 1 76.12 450 ILE B CA 1
ATOM 7798 C C . ILE B 1 450 ? -31.906 60.594 8.172 1 76.12 450 ILE B C 1
ATOM 7800 O O . ILE B 1 450 ? -32.344 61.688 7.844 1 76.12 450 ILE B O 1
ATOM 7804 N N . LEU B 1 451 ? -32.625 59.531 8.398 1 75.06 451 LEU B N 1
ATOM 7805 C CA . LEU B 1 451 ? -34.062 59.594 8.148 1 75.06 451 LEU B CA 1
ATOM 7806 C C . LEU B 1 451 ? -34.75 60.469 9.188 1 75.06 451 LEU B C 1
ATOM 7808 O O . LEU B 1 451 ? -35.688 61.188 8.852 1 75.06 451 LEU B O 1
ATOM 7812 N N . GLN B 1 452 ? -34.25 60.5 10.328 1 75.94 452 GLN B N 1
ATOM 7813 C CA . GLN B 1 452 ? -34.844 61.281 11.398 1 75.94 452 GLN B CA 1
ATOM 7814 C C . GLN B 1 452 ? -34.438 62.75 11.305 1 75.94 452 GLN B C 1
ATOM 7816 O O . GLN B 1 452 ? -35.219 63.656 11.656 1 75.94 452 GLN B O 1
ATOM 7821 N N . ALA B 1 453 ? -33.281 63 10.758 1 73.69 453 ALA B N 1
ATOM 7822 C CA . ALA B 1 453 ? -32.719 64.375 10.734 1 73.69 453 ALA B CA 1
ATOM 7823 C C . ALA B 1 453 ? -33.188 65.125 9.492 1 73.69 453 ALA B C 1
ATOM 7825 O O . ALA B 1 453 ? -32.969 66.312 9.383 1 73.69 453 ALA B O 1
ATOM 7826 N N . ASP B 1 454 ? -33.969 64.5 8.609 1 68.75 454 ASP B N 1
ATOM 7827 C CA . ASP B 1 454 ? -34.344 65.125 7.359 1 68.75 454 ASP B CA 1
ATOM 7828 C C . ASP B 1 454 ? -35.375 66.25 7.605 1 68.75 454 ASP B C 1
ATOM 7830 O O . ASP B 1 454 ? -36.5 66 8.023 1 68.75 454 ASP B O 1
ATOM 7834 N N . PRO B 1 455 ? -34.875 67.562 7.352 1 70.69 455 PRO B N 1
ATOM 7835 C CA . PRO B 1 455 ? -35.75 68.688 7.656 1 70.69 455 PRO B CA 1
ATOM 7836 C C . PRO B 1 455 ? -36.75 68.938 6.559 1 70.69 455 PRO B C 1
ATOM 7838 O O . PRO B 1 455 ? -37.719 69.688 6.77 1 70.69 455 PRO B O 1
ATOM 7841 N N . HIS B 1 456 ? -36.594 68.438 5.395 1 70.69 456 HIS B N 1
ATOM 7842 C CA . HIS B 1 456 ? -37.375 68.938 4.25 1 70.69 456 HIS B CA 1
ATOM 7843 C C . HIS B 1 456 ? -38.562 68 3.975 1 70.69 456 HIS B C 1
ATOM 7845 O O . HIS B 1 456 ? -39.375 68.312 3.123 1 70.69 456 HIS B O 1
ATOM 7851 N N . GLY B 1 457 ? -38.719 67 4.824 1 64.5 457 GLY B N 1
ATOM 7852 C CA . GLY B 1 457 ? -39.875 66.062 4.832 1 64.5 457 GLY B CA 1
ATOM 7853 C C . GLY B 1 457 ? -40.375 65.688 3.443 1 64.5 457 GLY B C 1
ATOM 7854 O O . GLY B 1 457 ? -39.875 64.75 2.857 1 64.5 457 GLY B O 1
ATOM 7855 N N . VAL B 1 458 ? -41.156 66.688 2.621 1 68.56 458 VAL B N 1
ATOM 7856 C CA . VAL B 1 458 ? -41.875 66.438 1.368 1 68.56 458 VAL B CA 1
ATOM 7857 C C . VAL B 1 458 ? -40.875 66.5 0.201 1 68.56 458 VAL B C 1
ATOM 7859 O O . VAL B 1 458 ? -40.938 65.688 -0.72 1 68.56 458 VAL B O 1
ATOM 7862 N N . ALA B 1 459 ? -39.875 67.375 0.146 1 68.38 459 ALA B N 1
ATOM 7863 C CA . ALA B 1 459 ? -38.938 67.625 -0.963 1 68.38 459 ALA B CA 1
ATOM 7864 C C . ALA B 1 459 ? -37.938 66.5 -1.085 1 68.38 459 ALA B C 1
ATOM 7866 O O . ALA B 1 459 ? -37.375 66.25 -2.158 1 68.38 459 ALA B O 1
ATOM 7867 N N . THR B 1 460 ? -37.844 65.688 -0.023 1 72.12 460 THR B N 1
ATOM 7868 C CA . THR B 1 460 ? -36.875 64.625 -0.059 1 72.12 460 THR B CA 1
ATOM 7869 C C . THR B 1 460 ? -37.562 63.25 0.037 1 72.12 460 THR B C 1
ATOM 7871 O O . THR B 1 460 ? -36.906 62.25 0.334 1 72.12 460 THR B O 1
ATOM 7874 N N . GLN B 1 461 ? -38.75 63.25 -0.181 1 77.12 461 GLN B N 1
ATOM 7875 C CA . GLN B 1 461 ? -39.562 62.062 0.064 1 77.12 461 GLN B CA 1
ATOM 7876 C C . GLN B 1 461 ? -39.094 60.875 -0.786 1 77.12 461 GLN B C 1
ATOM 7878 O O . GLN B 1 461 ? -39.062 59.75 -0.318 1 77.12 461 GLN B O 1
ATOM 7883 N N . GLY B 1 462 ? -38.719 61.094 -2.078 1 72.31 462 GLY B N 1
ATOM 7884 C CA . GLY B 1 462 ? -38.219 60.031 -2.93 1 72.31 462 GLY B CA 1
ATOM 7885 C C . GLY B 1 462 ? -36.969 59.375 -2.383 1 72.31 462 GLY B C 1
ATOM 7886 O O . GLY B 1 462 ? -36.875 58.156 -2.311 1 72.31 462 GLY B O 1
ATOM 7887 N N . GLN B 1 463 ? -36.031 60.219 -1.953 1 73.62 463 GLN B N 1
ATOM 7888 C CA . GLN B 1 463 ? -34.781 59.719 -1.437 1 73.62 463 GLN B CA 1
ATOM 7889 C C . GLN B 1 463 ? -34.938 59.062 -0.067 1 73.62 463 GLN B C 1
ATOM 7891 O O . GLN B 1 463 ? -34.312 58.031 0.225 1 73.62 463 GLN B O 1
ATOM 7896 N N . THR B 1 464 ? -35.844 59.625 0.696 1 79.69 464 THR B N 1
ATOM 7897 C CA . THR B 1 464 ? -36.094 59.062 2.025 1 79.69 464 THR B CA 1
ATOM 7898 C C . THR B 1 464 ? -36.75 57.688 1.927 1 79.69 464 THR B C 1
ATOM 7900 O O . THR B 1 464 ? -36.438 56.781 2.686 1 79.69 464 THR B O 1
ATOM 7903 N N . ASN B 1 465 ? -37.594 57.625 0.96 1 74.69 465 ASN B N 1
ATOM 7904 C CA . ASN B 1 465 ? -38.25 56.344 0.758 1 74.69 465 ASN B CA 1
ATOM 7905 C C . ASN B 1 465 ? -37.281 55.281 0.277 1 74.69 465 ASN B C 1
ATOM 7907 O O . ASN B 1 465 ? -37.375 54.125 0.7 1 74.69 465 ASN B O 1
ATOM 7911 N N . ALA B 1 466 ? -36.469 55.656 -0.614 1 73.81 466 ALA B N 1
ATOM 7912 C CA . ALA B 1 466 ? -35.469 54.719 -1.108 1 73.81 466 ALA B CA 1
ATOM 7913 C C . ALA B 1 466 ? -34.594 54.219 0.025 1 73.81 466 ALA B C 1
ATOM 7915 O O . ALA B 1 466 ? -34.281 53.031 0.098 1 73.81 466 ALA B O 1
ATOM 7916 N N . LEU B 1 467 ? -34.188 55.094 0.889 1 77.31 467 LEU B N 1
ATOM 7917 C CA . LEU B 1 467 ? -33.344 54.719 2.02 1 77.31 467 LEU B CA 1
ATOM 7918 C C . LEU B 1 467 ? -34.094 53.812 2.992 1 77.31 467 LEU B C 1
ATOM 7920 O O . LEU B 1 467 ? -33.531 52.844 3.494 1 77.31 467 LEU B O 1
ATOM 7924 N N . ARG B 1 468 ? -35.312 54.125 3.178 1 76.5 468 ARG B N 1
ATOM 7925 C CA . ARG B 1 468 ? -36.125 53.312 4.086 1 76.5 468 ARG B CA 1
ATOM 7926 C C . ARG B 1 468 ? -36.312 51.906 3.574 1 76.5 468 ARG B C 1
ATOM 7928 O O . ARG B 1 468 ? -36.281 50.938 4.352 1 76.5 468 ARG B O 1
ATOM 7935 N N . ILE B 1 469 ? -36.469 51.781 2.34 1 75.62 469 ILE B N 1
ATOM 7936 C CA . ILE B 1 469 ? -36.656 50.469 1.733 1 75.62 469 ILE B CA 1
ATOM 7937 C C . ILE B 1 469 ? -35.406 49.625 1.972 1 75.62 469 ILE B C 1
ATOM 7939 O O . ILE B 1 469 ? -35.531 48.469 2.363 1 75.62 469 ILE B O 1
ATOM 7943 N N . HIS B 1 470 ? -34.312 50.188 1.769 1 73.5 470 HIS B N 1
ATOM 7944 C CA . HIS B 1 470 ? -33.062 49.438 1.92 1 73.5 470 HIS B CA 1
ATOM 7945 C C . HIS B 1 470 ? -32.781 49.156 3.389 1 73.5 470 HIS B C 1
ATOM 7947 O O . HIS B 1 470 ? -32.25 48.094 3.727 1 73.5 470 HIS B O 1
ATOM 7953 N N . VAL B 1 471 ? -33.094 50 4.242 1 75.38 471 VAL B N 1
ATOM 7954 C CA . VAL B 1 471 ? -32.906 49.812 5.676 1 75.38 471 VAL B CA 1
ATOM 7955 C C . VAL B 1 471 ? -33.812 48.656 6.148 1 75.38 471 VAL B C 1
ATOM 7957 O O . VAL B 1 471 ? -33.375 47.781 6.879 1 75.38 471 VAL B O 1
ATOM 7960 N N . ASP B 1 472 ? -35 48.688 5.68 1 73.25 472 ASP B N 1
ATOM 7961 C CA . ASP B 1 472 ? -35.938 47.656 6.055 1 73.25 472 ASP B CA 1
ATOM 7962 C C . ASP B 1 472 ? -35.531 46.281 5.469 1 73.25 472 ASP B C 1
ATOM 7964 O O . ASP B 1 472 ? -35.688 45.25 6.113 1 73.25 472 ASP B O 1
ATOM 7968 N N . SER B 1 473 ? -35.094 46.375 4.297 1 71.38 473 SER B N 1
ATOM 7969 C CA . SER B 1 473 ? -34.625 45.156 3.662 1 71.38 473 SER B CA 1
ATOM 7970 C C . SER B 1 473 ? -33.469 44.562 4.445 1 71.38 473 SER B C 1
ATOM 7972 O O . SER B 1 473 ? -33.406 43.344 4.625 1 71.38 473 SER B O 1
ATOM 7974 N N . LEU B 1 474 ? -32.562 45.312 4.918 1 68.94 474 LEU B N 1
ATOM 7975 C CA . LEU B 1 474 ? -31.422 44.844 5.684 1 68.94 474 LEU B CA 1
ATOM 7976 C C . LEU B 1 474 ? -31.859 44.281 7.035 1 68.94 474 LEU B C 1
ATOM 7978 O O . LEU B 1 474 ? -31.328 43.281 7.5 1 68.94 474 LEU B O 1
ATOM 7982 N N . LYS B 1 475 ? -32.812 44.875 7.613 1 69 475 LYS B N 1
ATOM 7983 C CA . LYS B 1 475 ? -33.375 44.375 8.867 1 69 475 LYS B CA 1
ATOM 7984 C C . LYS B 1 475 ? -34 42.969 8.68 1 69 475 LYS B C 1
ATOM 7986 O O . LYS B 1 475 ? -33.812 42.094 9.523 1 69 475 LYS B O 1
ATOM 7991 N N . LYS B 1 476 ? -34.594 42.906 7.602 1 67.38 476 LYS B N 1
ATOM 7992 C CA . LYS B 1 476 ? -35.219 41.594 7.305 1 67.38 476 LYS B CA 1
ATOM 7993 C C . LYS B 1 476 ? -34.188 40.531 7.07 1 67.38 476 LYS B C 1
ATOM 7995 O O . LYS B 1 476 ? -34.344 39.375 7.48 1 67.38 476 LYS B O 1
ATOM 8000 N N . LEU B 1 477 ? -33.125 40.938 6.406 1 63.03 477 LEU B N 1
ATOM 8001 C CA . LEU B 1 477 ? -32.062 40 6.129 1 63.03 477 LEU B CA 1
ATOM 8002 C C . LEU B 1 477 ? -31.391 39.531 7.426 1 63.03 477 LEU B C 1
ATOM 8004 O O . LEU B 1 477 ? -31.031 38.375 7.547 1 63.03 477 LEU B O 1
ATOM 8008 N N . LEU B 1 478 ? -31.266 40.406 8.312 1 64.81 478 LEU B N 1
ATOM 8009 C CA . LEU B 1 478 ? -30.609 40.094 9.57 1 64.81 478 LEU B CA 1
ATOM 8010 C C . LEU B 1 478 ? -31.453 39.156 10.422 1 64.81 478 LEU B C 1
ATOM 8012 O O . LEU B 1 478 ? -30.938 38.438 11.281 1 64.81 478 LEU B O 1
ATOM 8016 N N . LEU B 1 479 ? -32.688 39.156 10.172 1 59.81 479 LEU B N 1
ATOM 8017 C CA . LEU B 1 479 ? -33.594 38.344 10.945 1 59.81 479 LEU B CA 1
ATOM 8018 C C . LEU B 1 479 ? -33.625 36.906 10.391 1 59.81 479 LEU B C 1
ATOM 8020 O O . LEU B 1 479 ? -34.062 36 11.086 1 59.81 479 LEU B O 1
ATOM 8024 N N . GLN B 1 480 ? -33.031 36.844 9.328 1 52.44 480 GLN B N 1
ATOM 8025 C CA . GLN B 1 480 ? -33.062 35.5 8.734 1 52.44 480 GLN B CA 1
ATOM 8026 C C . GLN B 1 480 ? -32 34.594 9.375 1 52.44 480 GLN B C 1
ATOM 8028 O O . GLN B 1 480 ? -30.969 35.062 9.836 1 52.44 480 GLN B O 1
ATOM 8033 N N . VAL B 1 481 ? -32.344 33.344 9.625 1 45.66 481 VAL B N 1
ATOM 8034 C CA . VAL B 1 481 ? -31.516 32.312 10.273 1 45.66 481 VAL B CA 1
ATOM 8035 C C . VAL B 1 481 ? -30.234 32.094 9.469 1 45.66 481 VAL B C 1
ATOM 8037 O O . VAL B 1 481 ? -29.156 31.984 10.031 1 45.66 481 VAL B O 1
ATOM 8040 N N . SER B 1 482 ? -30.391 31.953 8.172 1 49.59 482 SER B N 1
ATOM 8041 C CA . SER B 1 482 ? -29.25 31.703 7.309 1 49.59 482 SER B CA 1
ATOM 8042 C C . SER B 1 482 ? -29 32.875 6.359 1 49.59 482 SER B C 1
ATOM 8044 O O . SER B 1 482 ? -29.828 33.188 5.512 1 49.59 482 SER B O 1
ATOM 8046 N N . VAL B 1 483 ? -28.328 33.875 6.828 1 48.56 483 VAL B N 1
ATOM 8047 C CA . VAL B 1 483 ? -28.125 35.062 6.012 1 48.56 483 VAL B CA 1
ATOM 8048 C C . VAL B 1 483 ? -26.828 34.906 5.203 1 48.56 483 VAL B C 1
ATOM 8050 O O . VAL B 1 483 ? -25.781 34.594 5.75 1 48.56 483 VAL B O 1
ATOM 8053 N N . ALA B 1 484 ? -27.172 35 3.885 1 55.66 484 ALA B N 1
ATOM 8054 C CA . ALA B 1 484 ? -26 35.031 3.01 1 55.66 484 ALA B CA 1
ATOM 8055 C C . ALA B 1 484 ? -25.219 36.344 3.18 1 55.66 484 ALA B C 1
ATOM 8057 O O . ALA B 1 484 ? -25.797 37.438 3.094 1 55.66 484 ALA B O 1
ATOM 8058 N N . ARG B 1 485 ? -24.078 36.25 3.557 1 58.84 485 ARG B N 1
ATOM 8059 C CA . ARG B 1 485 ? -23.203 37.406 3.77 1 58.84 485 ARG B CA 1
ATOM 8060 C C . ARG B 1 485 ? -23.203 38.312 2.551 1 58.84 485 ARG B C 1
ATOM 8062 O O . ARG B 1 485 ? -23.172 39.562 2.691 1 58.84 485 ARG B O 1
ATOM 8069 N N . LYS B 1 486 ? -23.359 37.688 1.485 1 59.66 486 LYS B N 1
ATOM 8070 C CA . LYS B 1 486 ? -23.328 38.469 0.253 1 59.66 486 LYS B CA 1
ATOM 8071 C C . LYS B 1 486 ? -24.531 39.406 0.179 1 59.66 486 LYS B C 1
ATOM 8073 O O . LYS B 1 486 ? -24.406 40.562 -0.231 1 59.66 486 LYS B O 1
ATOM 8078 N N . ASP B 1 487 ? -25.641 38.906 0.593 1 62.47 487 ASP B N 1
ATOM 8079 C CA . ASP B 1 487 ? -26.859 39.688 0.568 1 62.47 487 ASP B CA 1
ATOM 8080 C C . ASP B 1 487 ? -26.781 40.844 1.56 1 62.47 487 ASP B C 1
ATOM 8082 O O . ASP B 1 487 ? -27.234 41.969 1.268 1 62.47 487 ASP B O 1
ATOM 8086 N N . VAL B 1 488 ? -26.156 40.625 2.588 1 61.16 488 VAL B N 1
ATOM 8087 C CA . VAL B 1 488 ? -26.016 41.656 3.621 1 61.16 488 VAL B CA 1
ATOM 8088 C C . VAL B 1 488 ? -25.094 42.75 3.125 1 61.16 488 VAL B C 1
ATOM 8090 O O . VAL B 1 488 ? -25.422 43.938 3.229 1 61.16 488 VAL B O 1
ATOM 8093 N N . ARG B 1 489 ? -24.125 42.438 2.48 1 60.34 489 ARG B N 1
ATOM 8094 C CA . ARG B 1 489 ? -23.172 43.406 1.968 1 60.34 489 ARG B CA 1
ATOM 8095 C C . ARG B 1 489 ? -23.797 44.281 0.872 1 60.34 489 ARG B C 1
ATOM 8097 O O . ARG B 1 489 ? -23.578 45.469 0.819 1 60.34 489 ARG B O 1
ATOM 8104 N N . GLN B 1 490 ? -24.516 43.562 0.122 1 65.38 490 GLN B N 1
ATOM 8105 C CA . GLN B 1 490 ? -25.188 44.281 -0.958 1 65.38 490 GLN B CA 1
ATOM 8106 C C . GLN B 1 490 ? -26.172 45.312 -0.407 1 65.38 490 GLN B C 1
ATOM 8108 O O . GLN B 1 490 ? -26.219 46.438 -0.886 1 65.38 490 GLN B O 1
ATOM 8113 N N . GLU B 1 491 ? -26.859 44.875 0.592 1 65.44 491 GLU B N 1
ATOM 8114 C CA . GLU B 1 491 ? -27.859 45.781 1.16 1 65.44 491 GLU B CA 1
ATOM 8115 C C . GLU B 1 491 ? -27.188 46.938 1.899 1 65.44 491 GLU B C 1
ATOM 8117 O O . GLU B 1 491 ? -27.703 48.062 1.913 1 65.44 491 GLU B O 1
ATOM 8122 N N . ILE B 1 492 ? -26.109 46.75 2.41 1 66.19 492 ILE B N 1
ATOM 8123 C CA . ILE B 1 492 ? -25.359 47.812 3.064 1 66.19 492 ILE B CA 1
ATOM 8124 C C . ILE B 1 492 ? -24.891 48.844 2.027 1 66.19 492 ILE B C 1
ATOM 8126 O O . ILE B 1 492 ? -24.969 50.062 2.26 1 66.19 492 ILE B O 1
ATOM 8130 N N . ASP B 1 493 ? -24.469 48.344 0.94 1 68.88 493 ASP B N 1
ATOM 8131 C CA . ASP B 1 493 ? -24.062 49.25 -0.144 1 68.88 493 ASP B CA 1
ATOM 8132 C C . ASP B 1 493 ? -25.234 50.094 -0.636 1 68.88 493 ASP B C 1
ATOM 8134 O O . ASP B 1 493 ? -25.078 51.281 -0.922 1 68.88 493 ASP B O 1
ATOM 8138 N N . HIS B 1 494 ? -26.344 49.5 -0.773 1 69.81 494 HIS B N 1
ATOM 8139 C CA . HIS B 1 494 ? -27.547 50.219 -1.181 1 69.81 494 HIS B CA 1
ATOM 8140 C C . HIS B 1 494 ? -27.891 51.312 -0.183 1 69.81 494 HIS B C 1
ATOM 8142 O O . HIS B 1 494 ? -28.266 52.406 -0.578 1 69.81 494 HIS B O 1
ATOM 8148 N N . ILE B 1 495 ? -27.688 51.062 0.977 1 68.5 495 ILE B N 1
ATOM 8149 C CA . ILE B 1 495 ? -27.984 52.031 2.02 1 68.5 495 ILE B CA 1
ATOM 8150 C C . ILE B 1 495 ? -27 53.188 1.938 1 68.5 495 ILE B C 1
ATOM 8152 O O . ILE B 1 495 ? -27.391 54.344 2.041 1 68.5 495 ILE B O 1
ATOM 8156 N N . SER B 1 496 ? -25.797 52.844 1.741 1 73.81 496 SER B N 1
ATOM 8157 C CA . SER B 1 496 ? -24.781 53.875 1.621 1 73.81 496 SER B CA 1
ATOM 8158 C C . SER B 1 496 ? -25.062 54.812 0.444 1 73.81 496 SER B C 1
ATOM 8160 O O . SER B 1 496 ? -24.922 56.031 0.561 1 73.81 496 SER B O 1
ATOM 8162 N N . LYS B 1 497 ? -25.453 54.219 -0.588 1 75.31 497 LYS B N 1
ATOM 8163 C CA . LYS B 1 497 ? -25.766 55 -1.774 1 75.31 497 LYS B CA 1
ATOM 8164 C C . LYS B 1 497 ? -27.016 55.844 -1.539 1 75.31 497 LYS B C 1
ATOM 8166 O O . LYS B 1 497 ? -27.031 57.031 -1.898 1 75.31 497 LYS B O 1
ATOM 8171 N N . ALA B 1 498 ? -27.984 55.281 -0.99 1 71.81 498 ALA B N 1
ATOM 8172 C CA . ALA B 1 498 ? -29.219 56.031 -0.718 1 71.81 498 ALA B CA 1
ATOM 8173 C C . ALA B 1 498 ? -28.984 57.156 0.269 1 71.81 498 ALA B C 1
ATOM 8175 O O . ALA B 1 498 ? -29.578 58.219 0.149 1 71.81 498 ALA B O 1
ATOM 8176 N N . ARG B 1 499 ? -28.188 56.969 1.133 1 71.5 499 ARG B N 1
ATOM 8177 C CA . ARG B 1 499 ? -27.828 58 2.102 1 71.5 499 ARG B CA 1
ATOM 8178 C C . ARG B 1 499 ? -27.125 59.156 1.42 1 71.5 499 ARG B C 1
ATOM 8180 O O . ARG B 1 499 ? -27.438 60.344 1.691 1 71.5 499 ARG B O 1
ATOM 8187 N N . GLU B 1 500 ? -26.203 58.781 0.621 1 74.19 500 GLU B N 1
ATOM 8188 C CA . GLU B 1 500 ? -25.484 59.812 -0.113 1 74.19 500 GLU B CA 1
ATOM 8189 C C . GLU B 1 500 ? -26.422 60.656 -0.982 1 74.19 500 GLU B C 1
ATOM 8191 O O . GLU B 1 500 ? -26.297 61.875 -1.07 1 74.19 500 GLU B O 1
ATOM 8196 N N . GLU B 1 501 ? -27.297 60.031 -1.558 1 74.25 501 GLU B N 1
ATOM 8197 C CA . GLU B 1 501 ? -28.281 60.688 -2.393 1 74.25 501 GLU B CA 1
ATOM 8198 C C . GLU B 1 501 ? -29.172 61.625 -1.558 1 74.25 501 GLU B C 1
ATOM 8200 O O . GLU B 1 501 ? -29.469 62.75 -1.969 1 74.25 501 GLU B O 1
ATOM 8205 N N . LEU B 1 502 ? -29.531 61.219 -0.538 1 74.5 502 LEU B N 1
ATOM 8206 C CA . LEU B 1 502 ? -30.375 62.031 0.346 1 74.5 502 LEU B CA 1
ATOM 8207 C C . LEU B 1 502 ? -29.609 63.219 0.891 1 74.5 502 LEU B C 1
ATOM 8209 O O . LEU B 1 502 ? -30.125 64.312 0.902 1 74.5 502 LEU B O 1
ATOM 8213 N N . GLU B 1 503 ? -28.484 62.938 1.254 1 72.94 503 GLU B N 1
ATOM 8214 C CA . GLU B 1 503 ? -27.641 64 1.772 1 72.94 503 GLU B CA 1
ATOM 8215 C C . GLU B 1 503 ? -27.375 65.062 0.703 1 72.94 503 GLU B C 1
ATOM 8217 O O . GLU B 1 503 ? -27.391 66.25 0.99 1 72.94 503 GLU B O 1
ATOM 8222 N N . THR B 1 504 ? -27.156 64.625 -0.467 1 75 504 THR B N 1
ATOM 8223 C CA . THR B 1 504 ? -26.938 65.562 -1.582 1 75 504 THR B CA 1
ATOM 8224 C C . THR B 1 504 ? -28.203 66.375 -1.849 1 75 504 THR B C 1
ATOM 8226 O O . THR B 1 504 ? -28.125 67.562 -2.053 1 75 504 THR B O 1
ATOM 8229 N N . ARG B 1 505 ? -29.266 65.75 -1.763 1 71.56 505 ARG B N 1
ATOM 8230 C CA . ARG B 1 505 ? -30.531 66.438 -2.006 1 71.56 505 ARG B CA 1
ATOM 8231 C C . ARG B 1 505 ? -30.828 67.438 -0.893 1 71.56 505 ARG B C 1
ATOM 8233 O O . ARG B 1 505 ? -31.328 68.5 -1.154 1 71.56 505 ARG B O 1
ATOM 8240 N N . VAL B 1 506 ? -30.547 67.125 0.219 1 71.12 506 VAL B N 1
ATOM 8241 C CA . VAL B 1 506 ? -30.766 68 1.366 1 71.12 506 VAL B CA 1
ATOM 8242 C C . VAL B 1 506 ? -29.875 69.188 1.247 1 71.12 506 VAL B C 1
ATOM 8244 O O . VAL B 1 506 ? -30.328 70.312 1.47 1 71.12 506 VAL B O 1
ATOM 8247 N N . LYS B 1 507 ? -28.703 69 0.818 1 74.75 507 LYS B N 1
ATOM 8248 C CA . LYS B 1 507 ? -27.781 70.125 0.633 1 74.75 507 LYS B CA 1
ATOM 8249 C C . LYS B 1 507 ? -28.25 71.062 -0.483 1 74.75 507 LYS B C 1
ATOM 8251 O O . LYS B 1 507 ? -28.141 72.312 -0.373 1 74.75 507 LYS B O 1
ATOM 8256 N N . GLU B 1 508 ? -28.766 70.5 -1.45 1 74.69 508 GLU B N 1
ATOM 8257 C CA . GLU B 1 508 ? -29.297 71.25 -2.57 1 74.69 508 GLU B CA 1
ATOM 8258 C C . GLU B 1 508 ? -30.5 72.062 -2.145 1 74.69 508 GLU B C 1
ATOM 8260 O O . GLU B 1 508 ? -30.609 73.25 -2.521 1 74.69 508 GLU B O 1
ATOM 8265 N N . LEU B 1 509 ? -31.297 71.562 -1.343 1 70.88 509 LEU B N 1
ATOM 8266 C CA . LEU B 1 509 ? -32.5 72.25 -0.884 1 70.88 509 LEU B CA 1
ATOM 8267 C C . LEU B 1 509 ? -32.156 73.375 0.126 1 70.88 509 LEU B C 1
ATOM 8269 O O . LEU B 1 509 ? -32.75 74.438 0.115 1 70.88 509 LEU B O 1
ATOM 8273 N N . ASP B 1 510 ? -31.203 73.062 0.828 1 72.69 510 ASP B N 1
ATOM 8274 C CA . ASP B 1 510 ? -30.734 74.062 1.771 1 72.69 510 ASP B CA 1
ATOM 8275 C C . ASP B 1 510 ? -30.156 75.312 1.036 1 72.69 510 ASP B C 1
ATOM 8277 O O . ASP B 1 510 ? -30.391 76.438 1.428 1 72.69 510 ASP B O 1
ATOM 8281 N N . ARG B 1 511 ? -29.516 75.062 -0.043 1 77.88 511 ARG B N 1
ATOM 8282 C CA . ARG B 1 511 ? -28.938 76.125 -0.866 1 77.88 511 ARG B CA 1
ATOM 8283 C C . ARG B 1 511 ? -30.031 76.938 -1.553 1 77.88 511 ARG B C 1
ATOM 8285 O O . ARG B 1 511 ? -29.938 78.188 -1.64 1 77.88 511 ARG B O 1
ATOM 8292 N N . GLN B 1 512 ? -31.047 76.25 -1.896 1 71.31 512 GLN B N 1
ATOM 8293 C CA . GLN B 1 512 ? -32.156 76.938 -2.559 1 71.31 512 GLN B CA 1
ATOM 8294 C C . GLN B 1 512 ? -32.938 77.812 -1.579 1 71.31 512 GLN B C 1
ATOM 8296 O O . GLN B 1 512 ? -33.344 78.875 -1.92 1 71.31 512 GLN B O 1
ATOM 8301 N N . MET B 1 513 ? -33.031 77.375 -0.427 1 73.12 513 MET B N 1
ATOM 8302 C CA . MET B 1 513 ? -33.75 78.125 0.595 1 73.12 513 MET B CA 1
ATOM 8303 C C . MET B 1 513 ? -32.938 79.312 1.045 1 73.12 513 MET B C 1
ATOM 8305 O O . MET B 1 513 ? -33.5 80.438 1.239 1 73.12 513 MET B O 1
ATOM 8309 N N . ALA B 1 514 ? -31.719 79.188 1.085 1 74.75 514 ALA B N 1
ATOM 8310 C CA . ALA B 1 514 ? -30.844 80.312 1.438 1 74.75 514 ALA B CA 1
ATOM 8311 C C . ALA B 1 514 ? -30.828 81.375 0.338 1 74.75 514 ALA B C 1
ATOM 8313 O O . ALA B 1 514 ? -30.859 82.562 0.621 1 74.75 514 ALA B O 1
ATOM 8314 N N . ALA B 1 515 ? -30.953 80.938 -0.831 1 73.88 515 ALA B N 1
ATOM 8315 C CA . ALA B 1 515 ? -31 81.812 -1.969 1 73.88 515 ALA B CA 1
ATOM 8316 C C . ALA B 1 515 ? -32.344 82.562 -2.047 1 73.88 515 ALA B C 1
ATOM 8318 O O . ALA B 1 515 ? -32.375 83.75 -2.344 1 73.88 515 ALA B O 1
ATOM 8319 N N . ALA B 1 516 ? -33.344 81.875 -1.647 1 71.38 516 ALA B N 1
ATOM 8320 C CA . ALA B 1 516 ? -34.656 82.5 -1.67 1 71.38 516 ALA B CA 1
ATOM 8321 C C . ALA B 1 516 ? -34.812 83.5 -0.547 1 71.38 516 ALA B C 1
ATOM 8323 O O . ALA B 1 516 ? -35.406 84.562 -0.746 1 71.38 516 ALA B O 1
ATOM 8324 N N . GLN B 1 517 ? -34.219 83.312 0.457 1 72.69 517 GLN B N 1
ATOM 8325 C CA . GLN B 1 517 ? -34.25 84.25 1.581 1 72.69 517 GLN B CA 1
ATOM 8326 C C . GLN B 1 517 ? -33.438 85.5 1.307 1 72.69 517 GLN B C 1
ATOM 8328 O O . GLN B 1 517 ? -33.844 86.625 1.64 1 72.69 517 GLN B O 1
ATOM 8333 N N . ALA B 1 518 ? -32.375 85.375 0.672 1 75.12 518 ALA B N 1
ATOM 8334 C CA . ALA B 1 518 ? -31.531 86.5 0.301 1 75.12 518 ALA B CA 1
ATOM 8335 C C . ALA B 1 518 ? -32.188 87.375 -0.76 1 75.12 518 ALA B C 1
ATOM 8337 O O . ALA B 1 518 ? -32.125 88.625 -0.703 1 75.12 518 ALA B O 1
ATOM 8338 N N . ALA B 1 519 ? -32.938 86.812 -1.545 1 73.12 519 ALA B N 1
ATOM 8339 C CA . ALA B 1 519 ? -33.625 87.562 -2.598 1 73.12 519 ALA B CA 1
ATOM 8340 C C . ALA B 1 519 ? -34.844 88.312 -2.037 1 73.12 519 ALA B C 1
ATOM 8342 O O . ALA B 1 519 ? -35.156 89.438 -2.498 1 73.12 519 ALA B O 1
ATOM 8343 N N . SER B 1 520 ? -35.406 87.812 -1.037 1 72 520 SER B N 1
ATOM 8344 C CA . SER B 1 520 ? -36.531 88.5 -0.445 1 72 520 SER B CA 1
ATOM 8345 C C . SER B 1 520 ? -36.094 89.688 0.443 1 72 520 SER B C 1
ATOM 8347 O O . SER B 1 520 ? -36.844 90.688 0.583 1 72 520 SER B O 1
ATOM 8349 N N . SER B 1 521 ? -35 89.688 0.985 1 67.94 521 SER B N 1
ATOM 8350 C CA . SER B 1 521 ? -34.5 90.812 1.781 1 67.94 521 SER B CA 1
ATOM 8351 C C . SER B 1 521 ? -34.094 92 0.894 1 67.94 521 SER B C 1
ATOM 8353 O O . SER B 1 521 ? -34.125 93.125 1.326 1 67.94 521 SER B O 1
ATOM 8355 N N . ASP B 1 522 ? -33.75 91.812 -0.197 1 63.5 522 ASP B N 1
ATOM 8356 C CA . ASP B 1 522 ? -33.406 92.938 -1.099 1 63.5 522 ASP B CA 1
ATOM 8357 C C . ASP B 1 522 ? -34.656 93.562 -1.705 1 63.5 522 ASP B C 1
ATOM 8359 O O . ASP B 1 522 ? -34.625 94.688 -2.221 1 63.5 522 ASP B O 1
ATOM 8363 N N . MET B 1 523 ? -35.781 93 -1.548 1 49.69 523 MET B N 1
ATOM 8364 C CA . MET B 1 523 ? -36.969 93.75 -1.985 1 49.69 523 MET B CA 1
ATOM 8365 C C . MET B 1 523 ? -37.656 94.438 -0.808 1 49.69 523 MET B C 1
ATOM 8367 O O . MET B 1 523 ? -37.75 93.875 0.274 1 49.69 523 MET B O 1
#

pLDDT: mean 71.74, std 26.59, range [14.35, 98.56]

Foldseek 3Di:
DDDDDDDDDDCPPDDDDDDDDDDDDPDDDCPDDDDDDDDD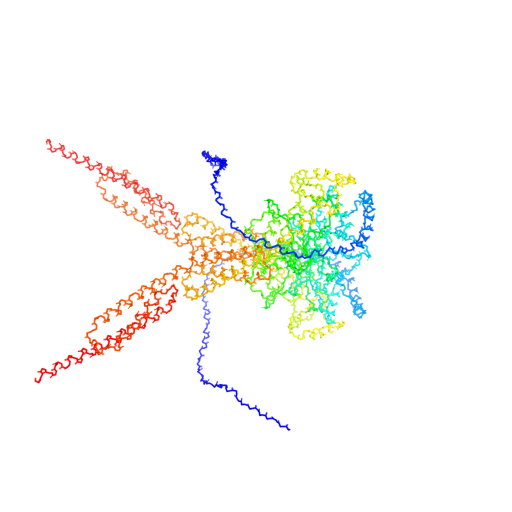DDPPPPPPCPDPPPPPPDPPPVPPVVPVVVVVVVVLLVVLLVVVPDDDPDDDDQPQCQVPPDPPDDAAQEEEEEEAAPDDPLLVLQVSQVVSLCVNRVYTYGYGHHQPDDVLLSQLVRVLVLLVVQVVDPPSRHHFKYKYAYSLKHWQASQDDPVLQDADDDPLLVLAAKEFEADPVGTDPRIIMGTSDVLSNVLSVQLVCVCVVVVPDDADSNSRSSSVVSCLDPPNVLNYHYDYCQQGNAAPVPDDQQGTMHHQPDPDPSSVVSVVVSVLSSDSPSNRHDNNVPDPSNVRSVVVSVVVSVVQVVQLVLLVVLLVVLVVLLVVQVVLCVVCVVVFDPVLSVQLVVLSVQLVVLSVNCNPTGDPSSNVSSVVSSVSNVVSCCVTRVVVVVVLVVVLVVLLVVLLVVLVVLLVPQPVCPQLVVLNVQLVVLSVVLVVLSPDPDRDSVVSVVSSVSNVVSSVVSVVSSVVVVVVVVVVVVVVVVD/DPPVVDDDDPCVDDPDDDDPDDDDDPDDDDDDDDDDDDDDPCPDPPPPCPDPPPPPPDPPPVPPVVPVVVVVVVVLLVVLLVVVPPDDPDDDDQPQPQVPPDPPDDQAQEEEEEEAQPDDPLLVLQVSQVVSLCVNVVYTYGYGHHQPDDVLLSQLVRVLVLLVVQVVDPPSNHHFKYKYAYSLKHWQASQDDPVLQDADDDPLLVLAAKEFEADPVGTDPRIIMGTSDVLSNVLSVQLVCVCVVVVPDDADSNSRSSSVVSCLDPPNVLNYHYDYCQQGNAAPVPDDQQGTMHHQPDPDPSSVVSVVVSVLSSPSPSNRHDNNVPDPSNVRSVVVSVVVSVVQVVQLVLLVVLLVVLVVLLVVQVVLCVVCVVVFDPVLSVQLVVLSVQLVVLSVNCNPTGDPSSNVSSVVSSVSNVVSCCVTRVVVVVVLVVVLVVLLVVLLVVLVVLLVPQPVCPQLVVLNVQLVVLSVVLVVLSPDPDHDSVVSVVSSVSNVVSSVVSVVSSVVVVVVVVVVVVVVVVD

Secondary structure (DSSP, 8-state):
-----------------------------------------------------------GGGGGGGTHHHHHHHHHHHHHHHHHHH----------------TTS---SEEEEEE-SS--HHHHHHHHHHHHHHHHHT-EEEEE-S--SSGGGHHHHHHHHHHHHHHTS-GGGS-SEEEEE-TTEEES-TTS-GGGGSPPSSGGGTT--EEEEEETTEEEEEEEEEESSHHHHHHHHHHHHHHHH-TT---TTTHHHHHHHHHTSTTTGGGEEEE-HHHH-EEGGG--TT--EEE---SSSHHHHHHHHHHHHH-TT-S----GGGSSHHHHHHHHHHHHHHHHHHHHHHHHHHHHHHHHHHHHHHHHHHHHGGGS-HHHHHHHHHHHHHHHHHHHHTTS---HHHHHHHHHHHHHHHHHHHHHTHHHHHHHHHHHHHHHHHHHHHHHHHHHH-S-TTTTHHHHHHHHHHHHHHHHHHHSSS--HHHHHHHHHHHHHHHHHHHHHHHHHHHHHHHHHHHHHH-/------------------------------------------------------------GGGTHHHHHHHHHHHHHHHHHHHHHH----------------TTS---SEEEEEE-SS--HHHHHHHHHHHHHHHHHT-EEEEE-S--SSGGGHHHHHHHHHHHHHHTS-GGGS-SEEEEE-TTEEES-TTS-GGGGSPPSSGGGTT--EEEEEETTEEEEEEEEEESSHHHHHHHHHHHHHHHH-TT---TTTHHHHHHHHHTSTTTGGGEEEE-HHHH-B-GGG--TT--EEE---SSSHHHHHHHHHHHHH-TT-S----GGGSSHHHHHHHHHHHHHHHHHHHHHHHHHHHHHHHHHHHHHHHHHHHHGGGS-HHHHHHHHHHHHHHHHHHHHTTS---HHHHHHHHHHHHHHHHHHHHHTHHHHHHHHHHHHHHHHHHHHHHHHHHHH-S-TTTTHHHHHHHHHHHHHHHHHHHSSS--HHHHHHHHHHHHHHHHHHHHHHHHHHHHHHHHHHHHHH-

Sequence (1046 aa):
MASRCLNTPLIVGRMGPTKQNISLACLIVGVLFLLFHAGPTTVTTNTWDAPRTDESPNFDQQTQTHMYLRGGLRSRLQYWSNYLKATPSHKGIAEFTANEYAIYGPHPTIGKVCLLNESTPTSERALRTHIHHNSIHNYAQFTLRRQIAQAPWSKSNTILKVLLDELSRPEGERLEWLFWFDVDTIVMNPLVPLDIFLPPPGPEWDHVNLIVAYDDQGLNSGIFLMRVRSWSVNYLAAVLSCSSFQPDEVLAFTEQGAMQRVIEQLPYGRDVIQVPQEWFSQYRFVVNKGDFLIHFAEQGDRDDFMDEWLRKAEEPMNGWPVDVELTRFPNETRAFWAEQSRMQEQHKENFNIAAKRVSSLLEITKVDMEEFGATVEPPARDALWTKVRAAEEVVRHEKSYVSAFSQMHIDTALNALEKAYNSTLAPRVEGATQKAVKAAHNAISAGERILQADPHGVATQGQTNALRIHVDSLKKLLLQVSVARKDVRQEIDHISKAREELETRVKELDRQMAAAQAASSDMMASRCLNTPLIVGRMGPTKQNISLACLIVGVLFLLFHAGPTTVTTNTWDAPRTDESPNFDQQTQTHMYLRGGLRSRLQYWSNYLKATPSHKGIAEFTANEYAIYGPHPTIGKVCLLNESTPTSERALRTHIHHNSIHNYAQFTLRRQIAQAPWSKSNTILKVLLDELSRPEGERLEWLFWFDVDTIVMNPLVPLDIFLPPPGPEWDHVNLIVAYDDQGLNSGIFLMRVRSWSVNYLAAVLSCSSFQPDEVLAFTEQGAMQRVIEQLPYGRDVIQVPQEWFSQYRFVVNKGDFLIHFAEQGDRDDFMDEWLRKAEEPMNGWPVDVELTRFPNETRAFWAEQSRMQEQHKENFNIAAKRVSSLLEITKVDMEEFGATVEPPARDALWTKVRAAEEVVRHEKSYVSAFSQMHIDTALNALEKAYNSTLAPRVEGATQKAVKAAHNAISAGERILQADPHGVATQGQTNALRIHVDSLKKLLLQVSVARKDVRQEIDHISKAREELETRVKELDRQMAAAQAASSDM

Radius of gyration: 43.17 Å; Cα contacts (8 Å, |Δi|>4): 1138; chains: 2; bounding box: 126×142×130 Å

Solvent-accessible surface area (backbone atoms only — not comparable to full-atom values): 59628 Å² total; per-residue (Å²): 141,93,81,82,95,87,81,93,86,77,85,68,82,71,88,78,93,78,91,85,89,89,88,80,88,77,83,88,75,90,70,86,76,86,93,82,88,83,85,80,83,84,72,83,71,81,71,83,69,79,80,71,86,68,84,72,77,82,72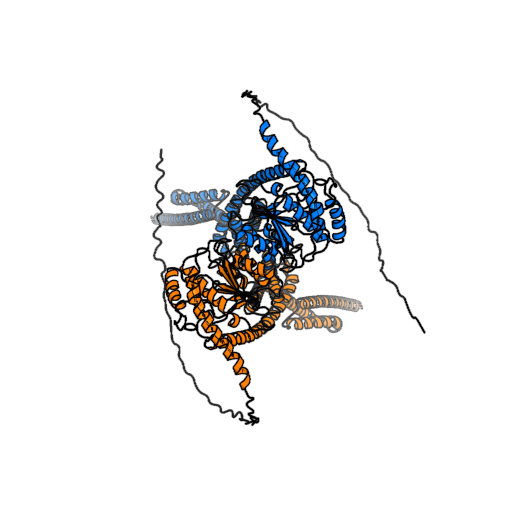,64,76,74,56,61,74,64,56,66,65,56,65,61,50,57,56,54,58,60,52,45,64,59,53,73,70,62,71,75,86,74,84,81,67,54,46,61,50,55,68,80,65,71,89,82,60,81,79,44,46,41,30,36,38,37,65,46,58,81,80,40,74,61,44,50,54,23,47,46,37,47,52,52,29,21,70,72,68,50,40,44,48,37,45,40,44,52,72,50,40,63,78,72,47,25,63,57,51,53,51,46,39,53,43,45,57,36,45,50,40,60,78,92,74,28,46,49,32,35,37,41,38,45,49,58,32,39,46,49,8,56,54,49,63,74,68,67,76,50,79,68,88,60,77,90,48,66,62,56,38,36,41,37,25,50,53,98,88,35,67,40,77,51,35,37,38,36,32,62,47,60,65,45,51,44,49,46,20,34,32,69,22,37,55,62,78,38,67,85,59,80,50,58,79,51,47,41,27,27,47,49,52,47,36,76,30,75,80,46,26,47,23,49,45,80,46,67,28,72,63,64,55,22,42,76,90,76,67,55,85,42,43,33,36,36,36,57,82,62,86,78,69,43,64,60,57,47,48,57,50,46,55,49,54,68,36,87,84,58,74,33,56,44,57,41,86,78,37,69,54,63,61,49,40,54,50,46,54,53,49,50,54,54,49,35,54,51,34,40,52,53,36,52,54,50,45,50,52,42,52,52,50,51,53,53,49,54,55,48,39,71,73,46,41,84,79,41,56,64,73,59,46,50,52,41,50,50,35,52,50,50,37,50,49,47,57,64,69,42,65,85,57,37,22,74,47,40,42,50,49,46,50,50,29,41,51,50,35,50,51,42,40,54,72,66,44,44,60,56,52,51,49,52,48,49,51,48,50,50,51,45,50,50,45,41,49,53,50,51,51,55,62,71,63,53,85,58,63,75,86,42,40,70,39,50,48,53,28,48,52,32,41,49,50,42,54,54,46,68,67,40,90,80,57,57,65,66,60,54,53,52,34,43,51,50,30,54,52,29,46,50,52,35,52,51,52,50,52,50,52,52,52,52,51,53,53,53,52,57,56,53,68,75,99,139,86,72,81,86,78,87,88,72,79,71,75,72,80,76,71,91,74,87,67,87,74,83,83,87,78,87,86,72,99,77,90,79,86,93,78,92,74,84,77,81,68,81,80,72,82,70,82,75,75,81,68,87,68,85,71,76,84,73,65,76,74,57,60,76,63,58,67,66,57,64,60,51,58,58,56,57,59,53,45,64,57,50,73,70,62,69,74,88,72,82,84,68,56,48,59,51,57,68,80,66,68,90,83,60,83,80,44,47,41,30,37,36,36,63,45,59,80,80,41,73,61,44,52,53,22,47,46,35,48,52,52,28,22,70,72,70,51,40,43,49,38,46,40,44,52,70,51,39,65,78,72,45,25,63,58,52,53,50,46,39,53,44,45,56,36,44,50,40,60,78,93,74,28,48,49,32,35,37,42,39,47,49,59,32,37,46,48,8,56,55,48,62,74,69,66,76,49,78,69,88,60,78,91,48,66,62,57,39,36,40,35,24,50,54,98,90,36,68,40,76,50,35,37,39,35,33,63,47,58,66,46,51,44,51,47,20,33,32,70,22,37,55,63,78,38,65,86,58,80,49,59,78,51,46,41,27,27,48,50,53,47,35,75,29,76,80,45,27,46,24,50,44,80,45,69,29,71,63,65,56,23,40,76,89,75,67,56,84,42,42,33,37,36,35,57,83,61,84,79,70,42,64,60,57,47,50,57,51,46,55,49,56,68,36,85,86,60,72,34,57,43,57,40,87,78,37,68,55,62,62,49,40,53,52,47,55,53,50,50,53,54,49,35,54,52,35,41,53,52,39,52,54,51,46,50,51,42,52,50,51,50,53,53,49,54,56,48,39,71,73,45,40,85,80,40,56,64,72,60,45,50,52,41,51,52,33,50,51,51,36,50,49,47,57,65,68,42,66,85,57,36,24,75,47,40,43,50,49,48,51,50,29,41,51,51,35,49,51,42,41,54,73,65,44,43,61,55,53,49,50,50,48,49,52,48,49,50,51,45,50,50,46,40,50,53,50,53,50,53,62,70,64,53,84,59,61,76,84,42,39,70,40,50,47,54,29,48,51,33,41,51,51,42,52,53,46,66,67,39,90,80,58,57,65,65,61,52,53,51,34,43,52,50,32,53,50,29,46,50,52,35,52,51,50,51,53,52,50,53,51,51,52,53,51,52,52,57,57,52,67,75,99

Nearest PDB structures (foldseek):
  2p6w-assembly1_A  TM=7.766E-01  e=1.593E-06  Paramecium bursaria Chlorella virus 1
  4jnf-assembly1_A  TM=6.895E-01  e=8.865E-01  Escherichia coli K-12
  2efk-assembly1_A-2  TM=2.894E-01  e=6.293E+00  Homo sapiens
  2efl-assembly1_A-2  TM=2.791E-01  e=7.289E+00  Homo sapiens
  3dpo-assembly2_A  TM=6.907E-01  e=3.649E-01  Escherichia coli K-12

InterPro domains:
  IPR008630 Glycosyltransferase 34 [PTHR31306] (22-317)
  IPR029044 Nucleotide-diphospho-sugar transferases [G3DSA:3.90.550.10] (109-310)
  IPR029044 Nucleotide-diphospho-sugar transferases [SSF53448] (144-313)

Organism: NCBI:txid176857